Protein AF-0000000086631074 (afdb_homodimer)

Solvent-accessible surface area (backbone atoms only — not comparable to full-atom values): 55047 Å² total; per-residue (Å²): 136,85,81,77,78,79,78,79,78,77,76,78,71,74,76,71,78,75,70,70,50,70,64,73,36,84,49,45,43,71,56,55,70,69,46,54,40,64,79,36,70,58,42,78,89,74,51,78,78,59,31,36,23,36,20,43,29,59,36,88,54,88,80,44,28,37,46,86,50,52,28,40,36,34,25,39,78,87,50,42,56,38,25,70,32,75,39,72,50,21,36,46,42,31,52,45,41,72,44,47,50,77,87,37,69,24,40,31,28,28,26,8,37,71,41,71,71,63,71,44,42,41,14,42,32,38,29,22,37,44,40,63,43,82,72,43,74,45,80,67,52,80,65,52,51,38,35,58,58,29,73,41,68,46,94,28,50,29,33,37,35,28,36,60,40,48,38,46,36,79,32,48,90,68,73,38,54,93,70,16,29,22,31,35,31,31,26,36,34,36,27,34,58,89,81,48,47,69,76,42,74,48,54,38,68,83,76,48,69,68,82,41,23,66,56,56,78,63,71,43,92,54,68,49,24,64,7,40,18,56,77,31,19,24,41,33,38,46,61,38,21,66,34,73,53,98,86,52,30,32,34,35,17,25,24,30,24,17,30,36,36,34,30,36,60,83,82,59,47,75,72,46,31,45,49,29,68,73,51,76,39,62,39,50,60,53,79,90,56,62,68,29,38,36,20,31,38,38,80,75,51,60,43,96,86,59,42,36,37,35,36,36,25,17,28,16,14,22,42,89,58,101,51,62,84,39,88,35,17,33,38,38,32,34,40,36,32,66,82,80,32,34,37,44,64,78,42,70,39,73,38,74,96,53,39,54,16,44,45,61,18,21,52,39,80,42,95,86,51,30,36,35,34,14,41,4,51,56,10,34,40,36,34,25,40,74,88,54,48,80,41,26,32,32,31,46,26,47,72,85,75,15,33,54,16,18,23,53,33,40,45,74,40,68,79,71,26,57,41,70,61,46,35,35,63,41,32,22,50,25,77,94,67,52,7,35,33,36,32,36,30,46,74,31,47,65,53,63,42,32,35,39,34,29,39,27,42,82,89,46,92,58,76,38,84,72,47,77,42,70,60,41,81,48,62,29,78,49,79,39,58,90,42,59,80,82,52,67,42,30,35,34,39,31,34,18,30,88,83,68,45,78,75,50,58,35,67,78,36,54,69,37,88,45,62,69,71,69,59,66,79,71,65,65,74,73,73,56,71,77,81,104,137,86,81,78,79,78,77,78,77,78,75,78,72,74,76,71,78,74,69,69,49,70,64,73,36,85,50,45,44,70,58,53,69,71,47,54,41,63,79,36,69,58,41,78,89,72,50,78,78,59,31,38,24,35,20,43,29,60,36,88,53,87,82,46,28,38,45,86,49,52,29,39,38,33,26,39,78,86,50,42,57,39,28,71,32,76,38,71,48,21,35,45,41,31,55,45,42,73,44,49,50,78,88,38,69,24,42,30,29,28,24,8,37,72,41,73,70,63,72,44,43,41,14,42,33,38,30,21,38,43,42,63,43,82,72,42,75,45,78,68,51,79,66,52,52,37,36,57,56,28,74,41,68,47,94,28,50,29,32,38,36,28,36,59,38,47,39,46,38,79,32,47,92,68,72,39,54,91,70,17,30,21,31,35,31,32,25,35,34,36,27,33,55,89,81,49,47,69,77,41,76,48,53,38,68,82,75,49,67,69,84,40,21,66,56,55,77,64,72,43,94,55,68,49,24,65,7,42,19,57,77,30,20,26,42,34,38,46,61,39,24,66,32,74,53,97,86,52,30,33,36,36,16,24,24,30,23,15,29,35,36,34,29,38,60,82,82,59,46,76,74,44,32,45,50,30,67,72,52,74,38,61,38,51,60,52,79,91,55,64,69,30,36,34,23,31,38,39,81,74,49,60,42,95,86,59,43,35,36,35,35,34,25,15,27,16,13,23,41,91,54,101,50,61,84,39,90,34,16,32,38,38,32,33,40,37,33,66,84,77,31,33,37,43,63,79,42,72,38,71,37,74,95,52,38,53,16,43,44,60,19,21,52,40,81,42,95,86,51,28,36,36,34,14,41,4,51,55,10,34,40,35,34,25,42,75,88,55,47,80,40,26,32,30,30,44,26,48,70,85,77,14,33,53,17,17,24,52,34,38,44,73,41,69,80,73,25,58,39,71,61,46,35,34,62,40,32,23,51,23,77,93,67,52,6,35,34,35,32,36,31,43,75,31,48,65,52,62,41,31,35,39,34,28,40,28,42,82,90,47,92,59,77,37,85,71,48,76,44,70,62,40,80,50,62,30,78,49,79,40,60,89,42,59,82,83,54,66,42,31,34,34,39,33,34,18,29,87,83,69,44,77,75,50,58,35,64,77,36,51,68,36,89,46,62,68,71,69,59,67,79,70,65,65,75,75,73,60,72,75,81,105

Sequence (1064 aa):
MKRSGLSVLLAAGGFASTVTASWQYRTRPELNIPTLNITVPADHDLVEKGYIFVAPYEGFGEGHKGPVQPGAYIYRDDGELVWSGLGYHAGWVANFVPDVWNGKPYLRAFQGTLDGHHGRMYGFHTLLGSDYQVAKVVGVGSHKVVSAHEFRLIDGKSALVETPIPRTISLKPWGGQDDQSWIVSAGFQEVDIETGEVLFEWQSLDHVDPKYSAFPLDFGEGLPGTGRNETDAWNYFHINSVDKDDEGNYLLSARNIAAIFKINGTSGDIIWQLGGFHGGSSFEILEEDHFAFQHHARFHGRSASGNLEIISFFDNGAHSAPIKTYPYSRARIFELDHNKGTAKAIKTFDAPDRLSARTQGSVQMLPNGNVFVNWGEAGAVTEYSADGKVLFHGYLDSAPQSFLVQSYRGFRANWTGTPSEEPAIIALEGEGGSGVDVFVSWNGDTETDTWRFYGRLPTQSQDRLIAEVKREGFETYAHFADLSDNQDIVFTAESVDSNNNVLRRTRAVAVSGDLNYRPSSNSWPVFSPVELMKRSGLSVLLAAGGFASTVTASWQYRTRPELNIPTLNITVPADHDLVEKGYIFVAPYEGFGEGHKGPVQPGAYIYRDDGELVWSGLGYHAGWVANFVPDVWNGKPYLRAFQGTLDGHHGRMYGFHTLLGSDYQVAKVVGVGSHKVVSAHEFRLIDGKSALVETPIPRTISLKPWGGQDDQSWIVSAGFQEVDIETGEVLFEWQSLDHVDPKYSAFPLDFGEGLPGTGRNETDAWNYFHINSVDKDDEGNYLLSARNIAAIFKINGTSGDIIWQLGGFHGGSSFEILEEDHFAFQHHARFHGRSASGNLEIISFFDNGAHSAPIKTYPYSRARIFELDHNKGTAKAIKTFDAPDRLSARTQGSVQMLPNGNVFVNWGEAGAVTEYSADGKVLFHGYLDSAPQSFLVQSYRGFRANWTGTPSEEPAIIALEGEGGSGVDVFVSWNGDTETDTWRFYGRLPTQSQDRLIAEVKREGFETYAHFADLSDNQDIVFTAESVDSNNNVLRRTRAVAVSGDLNYRPSSNSWPVFSPVEL

Nearest PDB structures (foldseek):
  6gvl-assembly1_A  TM=3.957E-01  e=4.290E-03  Homo sapiens
  6rw6-assembly1_B  TM=1.757E-01  e=9.382E-05  Photorhabdus luminescens
  7z3q-assembly2_B  TM=3.523E-01  e=1.774E-01  Homo sapiens
  7z3q-assembly3_F  TM=3.570E-01  e=2.398E-01  Homo sapiens
  8dha-assembly1_B  TM=3.484E-01  e=2.789E-01  Mus musculus

Radius of gyration: 30.64 Å; Cα contacts (8 Å, |Δi|>4): 3007; chains: 2; bounding box: 75×84×97 Å

Foldseek 3Di:
DPPPPPPPPPPPPPPPPPPDQPPVAPLCSVDDFFFWFWQFQFDVVFDDDFWKWFFKDWADDPPFFDDPDTGIFIGHSVGFGQFDCVVLAEAGKAPWDWDAAPRAIWTKIWGFDAPPLARFTAGWMFTAHLQSHTPATADAPDPFGWGRLDWDDDPNWKTKTKGKFWDFADCVVQPADPLQGIAIFIKIFIATRPPRHTPAIETCVVADDLNQFQQGACSDRTPPFNRRDRSRHGHRFDWRYWDADPVQWIWIDTQRQFWIFIADRPPRYTPAIPAGPNDRHQADEDLVFRAHSKGAKYWDDADPVRQKTKIKIKGLQAADPPDGNDQAIKTFIKIAGNVVRHMGTPDIAADPVRHHDNAAKYWDQDPVQWIWIFRFQSAKIFIAHNNHHTSIIIGIRDPDNGDRIGGRYMDGDHGAHQHPDAKGKAWAQDPPQQAIKMKIFDRNHDFFQKKWKWKDAPPDDDTDTDDIGGDDGRMDMDGDRPHGLPGQIWMKMFGAGPVRDTRHIHDIDTHDHDDPDDPPPPPVPSPDPVVD/DPPPPPPPPPPPPPPPPPPDQPPVAPLCSVDDFWFWFWPFQFDPVFDDDFWKWFFKDWADDPPFFDDPDTGIFIGHSVRFGQFDCVVLAEAGKAPWDWDAAPRAIWTKIWGFDAPPLARFTAGWMFTAHLQSHTPATADAPDPFGWGRLDWDDDPNWKTKTKGWFWDFADCVVQPADPLQGIAIFIKIFIATRPPRDTPAIETCVVADDLNQFQQGACSDRTPPFNRRDRSRHGHRFDWRDWDADPVQWIWIDTQRQFWIFIADRPPRYTPAIPAGPNDRHQADEDLVFRAHSKGAKYWDDADPVRQKTKIKIKGLQAAPPPDGNDQAIKTFIKIAGNVRRHMGTPDIAADPVRHHDNAAKYWDQDPVQWIWIFRFQSAKIFIAHNNHHTSIIIGIRDPDNGDRIGGRYMDGDHGAHQHPDAKGKAWAQDPPQQFIKMKIFDRNHDFFQKKWKWKDFPVDDDTDTDDIGGDDGRMDMDGDRPHGLPGQIWMKMFGAGPVGDTRHIHDIDTHDHDDDDPPDPPPVPSPDVPVD

InterPro domains:
  IPR039535 Arylsulfotransferase-like [PF14269] (109-393)
  IPR053143 Arylsulfate Sulfotransferase [PTHR35340] (19-482)

pLDDT: mean 88.3, std 17.14, range [21.34, 98.88]

Organism: NCBI:txid1208366

Secondary structure (DSSP, 8-state):
-------------------------SS-TT--PPPEEEEE---TTTSPSSEEEE--B--SSTT-B--SS-S-EEE-TTS-EEEE-BTTB-SEEEEEEEEEETTEEEEEEEEEEEETTTTEEEEEEEEE-TTSSEEEEE--STTPPPEEEEEEEETTTEEEEE--EEEE---GGGT--TT--EEEE-EEEEEETTT--EEEEEEGGGTS-GGG-SS-TT--SSTT--SSSSTT-B-SS-EEEEEE-TTS-EEEEEGGGTEEEEE-TTT--EEEEEE-TTS--SSEE-GGG---S-EEEEEEEE-TTS-EEEEEEEE--B-SSS-BSSSS-EEEEEEEETTTTEEEEEEEEEPGGG---SS--EEEE-TTS-EEEE-GGG-EEEEE-TTS-EEEEEEES-TTT-BS-B-S-EEEE------SSPPEEEEEEPGGG--EEEEEE-TT-----EEEEEEE-TT-SS-EEEEEEE--SSEEEEEETT--GGG--EEEEEEE-TT--EEEEPPPEEEE-S--------------GGG-/-------------------------SS-TT--PPPEEEEE---TTTSPSSEEEE--B--SSTT-B--SS-S-EEE-TTS-EEEE-BTTB-SEEEEEEEEEETTEEEEEEEEEEEETTTTEEEEEEEEE-TTSSEEEEE--STTPPPEEEEEEEETTTEEEEE--EEEE---GGGT--TT--EEEE-EEEEEETTT--EEEEEEGGGTS-GGG-SS-TT--SSTT--SSSSTT-B-SS-EEEEEE-TTS-EEEEEGGGTEEEEE-TTT--EEEEEE-TTS--SSEE-GGG---S-EEEEEEEE-TTS-EEEEEEEE--B-SSS-BSSSS-EEEEEEEETTTTEEEEEEEEEPGGG---SS--EEEE-TTS-EEEE-GGG-EEEEE-TTS-EEEEEEES-TTT-BS-B-S-EEEE------SSPPEEEEEEPGGG--EEEEEE-TT-----EEEEEEE-TT-SS-EEEEEEE--SSEEEEEETT--GGG--EEEEEEE-TT--EEEEPPPEEEE-S--------------GGG-

Structure (mmCIF, N/CA/C/O backbone):
data_AF-0000000086631074-model_v1
#
loop_
_entity.id
_entity.type
_entity.pdbx_description
1 polymer Arylsulfotransferase
#
loop_
_atom_site.group_PDB
_atom_site.id
_atom_site.type_symbol
_atom_site.label_atom_id
_atom_site.label_alt_id
_atom_site.label_comp_id
_atom_site.label_asym_id
_atom_site.label_entity_id
_atom_site.label_seq_id
_atom_site.pdbx_PDB_ins_code
_atom_site.Cartn_x
_atom_site.Cartn_y
_atom_site.Cartn_z
_atom_site.occupancy
_atom_site.B_iso_or_equiv
_atom_site.auth_seq_id
_atom_site.auth_comp_id
_atom_site.auth_asym_id
_atom_site.auth_atom_id
_atom_site.pdbx_PDB_model_num
ATOM 1 N N . MET A 1 1 ? 14.977 -17.25 65.938 1 24.02 1 MET A N 1
ATOM 2 C CA . MET A 1 1 ? 15.68 -16.391 65 1 24.02 1 MET A CA 1
ATOM 3 C C . MET A 1 1 ? 15.07 -16.516 63.594 1 24.02 1 MET A C 1
ATOM 5 O O . MET A 1 1 ? 15.078 -17.594 63 1 24.02 1 MET A O 1
ATOM 9 N N . LYS A 1 2 ? 14 -15.648 63.375 1 25.12 2 LYS A N 1
ATOM 10 C CA . LYS A 1 2 ? 13.055 -15.531 62.25 1 25.12 2 LYS A CA 1
ATOM 11 C C . LYS A 1 2 ? 13.766 -15.164 60.969 1 25.12 2 LYS A C 1
ATOM 13 O O . LYS A 1 2 ? 14.406 -14.117 60.875 1 25.12 2 LYS A O 1
ATOM 18 N N . ARG A 1 3 ? 14.258 -16.141 60.125 1 29.97 3 ARG A N 1
ATOM 19 C CA . ARG A 1 3 ? 14.945 -16.031 58.844 1 29.97 3 ARG A CA 1
ATOM 20 C C . ARG A 1 3 ? 14.078 -15.305 57.812 1 29.97 3 ARG A C 1
ATOM 22 O O . ARG A 1 3 ? 13.023 -15.805 57.406 1 29.97 3 ARG A O 1
ATOM 29 N N . SER A 1 4 ? 14.016 -13.938 57.875 1 27.77 4 SER A N 1
ATOM 30 C CA . SER A 1 4 ? 13.273 -13.094 56.969 1 27.77 4 SER A CA 1
ATOM 31 C C . SER A 1 4 ? 13.773 -13.258 55.531 1 27.77 4 SER A C 1
ATOM 33 O O . SER A 1 4 ? 14.961 -13.062 55.25 1 27.77 4 SER A O 1
ATOM 35 N N . GLY A 1 5 ? 13.297 -14.25 54.781 1 28.36 5 GLY A N 1
ATOM 36 C CA . GLY A 1 5 ? 13.586 -14.5 53.406 1 28.36 5 GLY A CA 1
ATOM 37 C C . GLY A 1 5 ? 13.305 -13.305 52.5 1 28.36 5 GLY A C 1
ATOM 38 O O . GLY A 1 5 ? 12.172 -12.812 52.469 1 28.36 5 GLY A O 1
ATOM 39 N N . LEU A 1 6 ? 14.289 -12.352 52.281 1 29.56 6 LEU A N 1
ATOM 40 C CA . LEU A 1 6 ? 14.25 -11.188 51.406 1 29.56 6 LEU A CA 1
ATOM 41 C C . LEU A 1 6 ? 14.023 -11.609 49.969 1 29.56 6 LEU A C 1
ATOM 43 O O . LEU A 1 6 ? 14.852 -12.32 49.375 1 29.56 6 LEU A O 1
ATOM 47 N N . SER A 1 7 ? 12.797 -11.828 49.531 1 29.72 7 SER A N 1
ATOM 48 C CA . SER A 1 7 ? 12.477 -12.016 48.125 1 29.72 7 SER A CA 1
ATOM 49 C C . SER A 1 7 ? 12.961 -10.836 47.281 1 29.72 7 SER A C 1
ATOM 51 O O . SER A 1 7 ? 12.57 -9.695 47.531 1 29.72 7 SER A O 1
ATOM 53 N N . VAL A 1 8 ? 14.172 -10.883 46.688 1 31.47 8 VAL A N 1
ATOM 54 C CA . VAL A 1 8 ? 14.68 -9.938 45.719 1 31.47 8 VAL A CA 1
ATOM 55 C C . VAL A 1 8 ? 13.758 -9.898 44.5 1 31.47 8 VAL A C 1
ATOM 57 O O . VAL A 1 8 ? 13.562 -10.906 43.812 1 31.47 8 VAL A O 1
ATOM 60 N N . LEU A 1 9 ? 12.766 -9.055 44.531 1 28.91 9 LEU A N 1
ATOM 61 C CA . LEU A 1 9 ? 12.016 -8.703 43.312 1 28.91 9 LEU A CA 1
ATOM 62 C C . LEU A 1 9 ? 12.953 -8.234 42.219 1 28.91 9 LEU A C 1
ATOM 64 O O . LEU A 1 9 ? 13.68 -7.254 42.375 1 28.91 9 LEU A O 1
ATOM 68 N N . LEU A 1 10 ? 13.43 -9.125 41.406 1 30.11 10 LEU A N 1
ATOM 69 C CA . LEU A 1 10 ? 14.125 -8.758 40.188 1 30.11 10 LEU A CA 1
ATOM 70 C C . LEU A 1 10 ? 13.266 -7.828 39.344 1 30.11 10 LEU A C 1
ATOM 72 O O . LEU A 1 10 ? 12.18 -8.211 38.875 1 30.11 10 LEU A O 1
ATOM 76 N N . ALA A 1 11 ? 13.43 -6.52 39.438 1 30.09 11 ALA A N 1
ATOM 77 C CA . ALA A 1 11 ? 12.922 -5.492 38.531 1 30.09 11 ALA A CA 1
ATOM 78 C C . ALA A 1 11 ? 13.32 -5.781 37.094 1 30.09 11 ALA A C 1
ATOM 80 O O . ALA A 1 11 ? 14.516 -5.836 36.75 1 30.09 11 ALA A O 1
ATOM 81 N N . ALA A 1 12 ? 12.578 -6.504 36.344 1 30.95 12 ALA A N 1
ATOM 82 C CA . ALA A 1 12 ? 12.719 -6.559 34.875 1 30.95 12 ALA A CA 1
ATOM 83 C C . ALA A 1 12 ? 12.789 -5.152 34.281 1 30.95 12 ALA A C 1
ATOM 85 O O . ALA A 1 12 ? 11.773 -4.457 34.188 1 30.95 12 ALA A O 1
ATOM 86 N N . GLY A 1 13 ? 13.852 -4.523 34.406 1 29.33 13 GLY A N 1
ATOM 87 C CA . GLY A 1 13 ? 14.055 -3.324 33.594 1 29.33 13 GLY A CA 1
ATOM 88 C C . GLY A 1 13 ? 13.836 -3.555 32.125 1 29.33 13 GLY A C 1
ATOM 89 O O . GLY A 1 13 ? 14.523 -4.367 31.5 1 29.33 13 GLY A O 1
ATOM 90 N N . GLY A 1 14 ? 12.664 -3.488 31.703 1 31.86 14 GLY A N 1
ATOM 91 C CA . GLY A 1 14 ? 12.484 -3.406 30.266 1 31.86 14 GLY A CA 1
ATOM 92 C C . GLY A 1 14 ? 13.453 -2.447 29.594 1 31.86 14 GLY A C 1
ATOM 93 O O . GLY A 1 14 ? 13.523 -1.274 29.969 1 31.86 14 GLY A O 1
ATOM 94 N N . PHE A 1 15 ? 14.547 -2.889 29.109 1 31.78 15 PHE A N 1
ATOM 95 C CA . PHE A 1 15 ? 15.406 -2.062 28.281 1 31.78 15 PHE A CA 1
ATOM 96 C C . PHE A 1 15 ? 14.609 -1.37 27.188 1 31.78 15 PHE A C 1
ATOM 98 O O . PHE A 1 15 ? 14.062 -2.027 26.297 1 31.78 15 PHE A O 1
ATOM 105 N N . ALA A 1 16 ? 14.047 -0.287 27.484 1 36.06 16 ALA A N 1
ATOM 106 C CA . ALA A 1 16 ? 13.625 0.617 26.422 1 36.06 16 ALA A CA 1
ATOM 107 C C . ALA A 1 16 ? 14.695 0.732 25.344 1 36.06 16 ALA A C 1
ATOM 109 O O . ALA A 1 16 ? 15.805 1.191 25.609 1 36.06 16 ALA A O 1
ATOM 110 N N . SER A 1 17 ? 14.766 -0.083 24.422 1 41.72 17 SER A N 1
ATOM 111 C CA . SER A 1 17 ? 15.664 0.104 23.281 1 41.72 17 SER A CA 1
ATOM 112 C C . SER A 1 17 ? 15.703 1.563 22.844 1 41.72 17 SER A C 1
ATOM 114 O O . SER A 1 17 ? 14.695 2.1 22.375 1 41.72 17 SER A O 1
ATOM 116 N N . THR A 1 18 ? 16.562 2.275 23.406 1 46.84 18 THR A N 1
ATOM 117 C CA . THR A 1 18 ? 16.797 3.666 23.031 1 46.84 18 THR A CA 1
ATOM 118 C C . THR A 1 18 ? 17.141 3.781 21.547 1 46.84 18 THR A C 1
ATOM 120 O O . THR A 1 18 ? 18.203 3.332 21.109 1 46.84 18 THR A O 1
ATOM 123 N N . VAL A 1 19 ? 16.188 3.793 20.719 1 52.19 19 VAL A N 1
ATOM 124 C CA . VAL A 1 19 ? 16.5 4.117 19.328 1 52.19 19 VAL A CA 1
ATOM 125 C C . VAL A 1 19 ? 17.125 5.504 19.25 1 52.19 19 VAL A C 1
ATOM 127 O O . VAL A 1 19 ? 16.516 6.492 19.672 1 52.19 19 VAL A O 1
ATOM 130 N N . THR A 1 20 ? 18.484 5.547 19.047 1 59.31 20 THR A N 1
ATOM 131 C CA . THR A 1 20 ? 19.25 6.781 18.828 1 59.31 20 THR A CA 1
ATOM 132 C C . THR A 1 20 ? 18.953 7.348 17.453 1 59.31 20 THR A C 1
ATOM 134 O O . THR A 1 20 ? 18.625 6.605 16.516 1 59.31 20 THR A O 1
ATOM 137 N N . ALA A 1 21 ? 18.906 8.641 17.359 1 67.56 21 ALA A N 1
ATOM 138 C CA . ALA A 1 21 ? 18.719 9.328 16.094 1 67.56 21 ALA A CA 1
ATOM 139 C C . ALA A 1 21 ? 19.797 8.914 15.086 1 67.56 21 ALA A C 1
ATOM 141 O O . ALA A 1 21 ? 20.969 8.766 15.453 1 67.56 21 ALA A O 1
ATOM 142 N N . SER A 1 22 ? 19.391 8.648 13.828 1 66.12 22 SER A N 1
ATOM 143 C CA . SER A 1 22 ? 20.344 8.211 12.828 1 66.12 22 SER A CA 1
ATOM 144 C C . SER A 1 22 ? 21.172 9.383 12.305 1 66.12 22 SER A C 1
ATOM 146 O O . SER A 1 22 ? 22.359 9.227 12.008 1 66.12 22 SER A O 1
ATOM 148 N N . TRP A 1 23 ? 20.625 10.562 12.328 1 69.75 23 TRP A N 1
ATOM 149 C CA . TRP A 1 23 ? 21.281 11.758 11.797 1 69.75 23 TRP A CA 1
ATOM 150 C C . TRP A 1 23 ? 21.922 11.469 10.445 1 69.75 23 TRP A C 1
ATOM 152 O O . TRP A 1 23 ? 22.984 12.016 10.133 1 69.75 23 TRP A O 1
ATOM 162 N N . GLN A 1 24 ? 21.188 10.555 9.734 1 77.69 24 GLN A N 1
ATOM 163 C CA . GLN A 1 24 ? 21.812 10.07 8.508 1 77.69 24 GLN A CA 1
ATOM 164 C C . GLN A 1 24 ? 21.969 11.203 7.488 1 77.69 24 GLN A C 1
ATOM 166 O O . GLN A 1 24 ? 23.031 11.336 6.871 1 77.69 24 GLN A O 1
ATOM 171 N N . TYR A 1 25 ? 20.891 11.977 7.359 1 90 25 TYR A N 1
ATOM 172 C CA . TYR A 1 25 ? 20.922 13.031 6.348 1 90 25 TYR A CA 1
ATOM 173 C C . TYR A 1 25 ? 20.344 14.328 6.895 1 90 25 TYR A C 1
ATOM 175 O O . TYR A 1 25 ? 19.281 14.328 7.535 1 90 25 TYR A O 1
ATOM 183 N N . ARG A 1 26 ? 21 15.438 6.633 1 92 26 ARG A N 1
ATOM 184 C CA . ARG A 1 26 ? 20.531 16.75 7.078 1 92 26 ARG A CA 1
ATOM 185 C C . ARG A 1 26 ? 19.453 17.281 6.16 1 92 26 ARG A C 1
ATOM 187 O O . ARG A 1 26 ? 18.531 17.984 6.609 1 92 26 ARG A O 1
ATOM 194 N N . THR A 1 27 ? 19.594 16.953 4.867 1 93.44 27 THR A N 1
ATOM 195 C CA . THR A 1 27 ? 18.625 17.438 3.885 1 93.44 27 THR A CA 1
ATOM 196 C C . THR A 1 27 ? 17.312 16.672 3.994 1 93.44 27 THR A C 1
ATOM 198 O O . THR A 1 27 ? 16.266 17.172 3.574 1 93.44 27 THR A O 1
ATOM 201 N N . ARG A 1 28 ? 17.406 15.469 4.5 1 92.19 28 ARG A N 1
ATOM 202 C CA . ARG A 1 28 ? 16.25 14.586 4.613 1 92.19 28 ARG A CA 1
ATOM 203 C C . ARG A 1 28 ? 16.125 14.016 6.02 1 92.19 28 ARG A C 1
ATOM 205 O O . ARG A 1 28 ? 16.297 12.812 6.223 1 92.19 28 ARG A O 1
ATOM 212 N N . PRO A 1 29 ? 15.742 14.812 6.914 1 89.19 29 PRO A N 1
ATOM 213 C CA . PRO A 1 29 ? 15.758 14.375 8.312 1 89.19 29 PRO A CA 1
ATOM 214 C C . PRO A 1 29 ? 14.68 13.328 8.609 1 89.19 29 PRO A C 1
ATOM 216 O O . PRO A 1 29 ? 14.711 12.695 9.672 1 89.19 29 PRO A O 1
ATOM 219 N N . GLU A 1 30 ? 13.773 13.102 7.715 1 86.5 30 GLU A N 1
ATOM 220 C CA . GLU A 1 30 ? 12.703 12.125 7.91 1 86.5 30 GLU A CA 1
ATOM 221 C C . GLU A 1 30 ? 13.188 10.711 7.594 1 86.5 30 GLU A C 1
ATOM 223 O O . GLU A 1 30 ? 12.516 9.734 7.926 1 86.5 30 GLU A O 1
ATOM 228 N N . LEU A 1 31 ? 14.352 10.602 7.016 1 88.94 31 LEU A N 1
ATOM 229 C CA . LEU A 1 31 ? 14.805 9.289 6.555 1 88.94 31 LEU A CA 1
ATOM 230 C C . LEU A 1 31 ? 15.547 8.547 7.664 1 88.94 31 LEU A C 1
ATOM 232 O O . LEU A 1 31 ? 16.406 9.133 8.336 1 88.94 31 LEU A O 1
ATOM 236 N N . ASN A 1 32 ? 15.18 7.398 7.918 1 87.94 32 ASN A N 1
ATOM 237 C CA . ASN A 1 32 ? 15.859 6.371 8.695 1 87.94 32 ASN A CA 1
ATOM 238 C C . ASN A 1 32 ? 15.93 5.047 7.941 1 87.94 32 ASN A C 1
ATOM 240 O O . ASN A 1 32 ? 15.164 4.121 8.227 1 87.94 32 ASN A O 1
ATOM 244 N N . ILE A 1 33 ? 16.812 4.973 7.016 1 89.69 33 ILE A N 1
ATOM 245 C CA . ILE A 1 33 ? 16.797 3.891 6.039 1 89.69 33 ILE A CA 1
ATOM 246 C C . ILE A 1 33 ? 17.578 2.695 6.582 1 89.69 33 ILE A C 1
ATOM 248 O O . ILE A 1 33 ? 18.453 2.855 7.438 1 89.69 33 ILE A O 1
ATOM 252 N N . PRO A 1 34 ? 17.328 1.497 6.047 1 91.25 34 PRO A N 1
ATOM 253 C CA . PRO A 1 34 ? 18.156 0.349 6.395 1 91.25 34 PRO A CA 1
ATOM 254 C C . PRO A 1 34 ? 19.609 0.529 5.957 1 91.25 34 PRO A C 1
ATOM 256 O O . PRO A 1 34 ? 19.875 1.068 4.879 1 91.25 34 PRO A O 1
ATOM 259 N N . THR A 1 35 ? 20.469 0.102 6.836 1 90.69 35 THR A N 1
ATOM 260 C CA . THR A 1 35 ? 21.891 0.131 6.516 1 90.69 35 THR A CA 1
ATOM 261 C C . THR A 1 35 ? 22.391 -1.264 6.148 1 90.69 35 THR A C 1
ATOM 263 O O . THR A 1 35 ? 22.125 -2.23 6.867 1 90.69 35 THR A O 1
ATOM 266 N N . LEU A 1 36 ? 23.109 -1.345 5.051 1 91.62 36 LEU A N 1
ATOM 267 C CA . LEU A 1 36 ? 23.719 -2.621 4.688 1 91.62 36 LEU A CA 1
ATOM 268 C C . LEU A 1 36 ? 24.922 -2.926 5.582 1 91.62 36 LEU A C 1
ATOM 270 O O . LEU A 1 36 ? 25.859 -2.127 5.672 1 91.62 36 LEU A O 1
ATOM 274 N N . ASN A 1 37 ? 24.844 -4.02 6.258 1 93.12 37 ASN A N 1
ATOM 275 C CA . ASN A 1 37 ? 26.016 -4.512 6.996 1 93.12 37 ASN A CA 1
ATOM 276 C C . ASN A 1 37 ? 26.922 -5.359 6.109 1 93.12 37 ASN A C 1
ATOM 278 O O . ASN A 1 37 ? 26.781 -6.582 6.059 1 93.12 37 ASN A O 1
ATOM 282 N N . ILE A 1 38 ? 27.875 -4.715 5.555 1 94.88 38 ILE A N 1
ATOM 283 C CA . ILE A 1 38 ? 28.75 -5.352 4.57 1 94.88 38 ILE A CA 1
ATOM 284 C C . ILE A 1 38 ? 29.891 -6.078 5.281 1 94.88 38 ILE A C 1
ATOM 286 O O . ILE A 1 38 ? 30.719 -5.449 5.949 1 94.88 38 ILE A O 1
ATOM 290 N N . THR A 1 39 ? 29.969 -7.359 5.109 1 95.06 39 THR A N 1
ATOM 291 C CA . THR A 1 39 ? 31 -8.156 5.758 1 95.06 39 THR A CA 1
ATOM 292 C C . THR A 1 39 ? 32.062 -8.57 4.758 1 95.06 39 THR A C 1
ATOM 294 O O . THR A 1 39 ? 33.188 -8.906 5.145 1 95.06 39 THR A O 1
ATOM 297 N N . VAL A 1 40 ? 31.75 -8.617 3.502 1 97.25 40 VAL A N 1
ATOM 298 C CA . VAL A 1 40 ? 32.719 -8.766 2.416 1 97.25 40 VAL A CA 1
ATOM 299 C C . VAL A 1 40 ? 32.562 -7.609 1.435 1 97.25 40 VAL A C 1
ATOM 301 O O . VAL A 1 40 ? 31.688 -7.617 0.575 1 97.25 40 VAL A O 1
ATOM 304 N N . PRO A 1 41 ? 33.438 -6.652 1.526 1 96.94 41 PRO A N 1
ATOM 305 C CA . PRO A 1 41 ? 33.312 -5.496 0.633 1 96.94 41 PRO A CA 1
ATOM 306 C C . PRO A 1 41 ? 33.531 -5.863 -0.835 1 96.94 41 PRO A C 1
ATOM 308 O O . PRO A 1 41 ? 34.312 -6.766 -1.149 1 96.94 41 PRO A O 1
ATOM 311 N N . ALA A 1 42 ? 32.875 -5.137 -1.637 1 97 42 ALA A N 1
ATOM 312 C CA . ALA A 1 42 ? 32.906 -5.422 -3.07 1 97 42 ALA A CA 1
ATOM 313 C C . ALA A 1 42 ? 34.281 -5.18 -3.652 1 97 42 ALA A C 1
ATOM 315 O O . ALA A 1 42 ? 34.906 -4.164 -3.365 1 97 42 ALA A O 1
ATOM 316 N N . ASP A 1 43 ? 34.719 -6.133 -4.426 1 91.44 43 ASP A N 1
ATOM 317 C CA . ASP A 1 43 ? 35.875 -5.91 -5.312 1 91.44 43 ASP A CA 1
ATOM 318 C C . ASP A 1 43 ? 35.406 -5.328 -6.648 1 91.44 43 ASP A C 1
ATOM 320 O O . ASP A 1 43 ? 35 -6.062 -7.547 1 91.44 43 ASP A O 1
ATOM 324 N N . HIS A 1 44 ? 35.625 -4.145 -6.84 1 91.06 44 HIS A N 1
ATOM 325 C CA . HIS A 1 44 ? 34.969 -3.424 -7.938 1 91.06 44 HIS A CA 1
ATOM 326 C C . HIS A 1 44 ? 35.531 -3.895 -9.289 1 91.06 44 HIS A C 1
ATOM 328 O O . HIS A 1 44 ? 34.906 -3.65 -10.328 1 91.06 44 HIS A O 1
ATOM 334 N N . ASP A 1 45 ? 36.562 -4.551 -9.281 1 94 45 ASP A N 1
ATOM 335 C CA . ASP A 1 45 ? 37.125 -5.09 -10.523 1 94 45 ASP A CA 1
ATOM 336 C C . ASP A 1 45 ? 36.469 -6.418 -10.883 1 94 45 ASP A C 1
ATOM 338 O O . ASP A 1 45 ? 36.562 -6.879 -12.023 1 94 45 ASP A O 1
ATOM 342 N N . LEU A 1 46 ? 35.812 -6.969 -9.891 1 96.94 46 LEU A N 1
ATOM 343 C CA . LEU A 1 46 ? 35.281 -8.32 -10.109 1 96.94 46 LEU A CA 1
ATOM 344 C C . LEU A 1 46 ? 33.781 -8.344 -10.055 1 96.94 46 LEU A C 1
ATOM 346 O O . LEU A 1 46 ? 33.125 -9.188 -10.703 1 96.94 46 LEU A O 1
ATOM 350 N N . VAL A 1 47 ? 33.188 -7.484 -9.297 1 97.81 47 VAL A N 1
ATOM 351 C CA . VAL A 1 47 ? 31.734 -7.473 -9.211 1 97.81 47 VAL A CA 1
ATOM 352 C C . VAL A 1 47 ? 31.141 -6.82 -10.461 1 97.81 47 VAL A C 1
ATOM 354 O O . VAL A 1 47 ? 31.828 -6.078 -11.164 1 97.81 47 VAL A O 1
ATOM 357 N N . GLU A 1 48 ? 29.938 -7.184 -10.75 1 97.69 48 GLU A N 1
ATOM 358 C CA . GLU A 1 48 ? 29.219 -6.578 -11.867 1 97.69 48 GLU A CA 1
ATOM 359 C C . GLU A 1 48 ? 28.922 -5.109 -11.602 1 97.69 48 GLU A C 1
ATOM 361 O O . GLU A 1 48 ? 28.75 -4.703 -10.453 1 97.69 48 GLU A O 1
ATOM 366 N N . LYS A 1 49 ? 28.828 -4.312 -12.68 1 96.25 49 LYS A N 1
ATOM 367 C CA . LYS A 1 49 ? 28.469 -2.904 -12.555 1 96.25 49 LYS A CA 1
ATOM 368 C C . LYS A 1 49 ? 26.984 -2.746 -12.195 1 96.25 49 LYS A C 1
ATOM 370 O O . LYS A 1 49 ? 26.188 -3.646 -12.445 1 96.25 49 LYS A O 1
ATOM 375 N N . GLY A 1 50 ? 26.719 -1.556 -11.555 1 97.5 50 GLY A N 1
ATOM 376 C CA . GLY A 1 50 ? 25.344 -1.215 -11.258 1 97.5 50 GLY A CA 1
ATOM 377 C C . GLY A 1 50 ? 25.047 -1.119 -9.773 1 97.5 50 GLY A C 1
ATOM 378 O O . GLY A 1 50 ? 25.938 -0.812 -8.977 1 97.5 50 GLY A O 1
ATOM 379 N N . TYR A 1 51 ? 23.734 -1.259 -9.492 1 98.62 51 TYR A N 1
ATOM 380 C CA . TYR A 1 51 ? 23.234 -1.006 -8.148 1 98.62 51 TYR A CA 1
ATOM 381 C C . TYR A 1 51 ? 22.562 -2.246 -7.574 1 98.62 51 TYR A C 1
ATOM 383 O O . TYR A 1 51 ? 22.344 -3.229 -8.289 1 98.62 51 TYR A O 1
ATOM 391 N N . ILE A 1 52 ? 22.328 -2.209 -6.27 1 98.75 52 ILE A N 1
ATOM 392 C CA . ILE A 1 52 ? 21.625 -3.266 -5.559 1 98.75 52 ILE A CA 1
ATOM 393 C C . ILE A 1 52 ? 20.172 -2.846 -5.32 1 98.75 52 ILE A C 1
ATOM 395 O O . ILE A 1 52 ? 19.922 -1.753 -4.812 1 98.75 52 ILE A O 1
ATOM 399 N N . PHE A 1 53 ? 19.25 -3.68 -5.73 1 98.88 53 PHE A N 1
ATOM 400 C CA . PHE A 1 53 ? 17.828 -3.455 -5.57 1 98.88 53 PHE A CA 1
ATOM 401 C C . PHE A 1 53 ? 17.234 -4.418 -4.547 1 98.88 53 PHE A C 1
ATOM 403 O O . PHE A 1 53 ? 17.25 -5.633 -4.75 1 98.88 53 PHE A O 1
ATOM 410 N N . VAL A 1 54 ? 16.734 -3.883 -3.389 1 98.56 54 VAL A N 1
ATOM 411 C CA . VAL A 1 54 ? 16.156 -4.695 -2.328 1 98.56 54 VAL A CA 1
ATOM 412 C C . VAL A 1 54 ? 14.914 -3.998 -1.763 1 98.56 54 VAL A C 1
ATOM 414 O O . VAL A 1 54 ? 14.727 -2.795 -1.958 1 98.56 54 VAL A O 1
ATOM 417 N N . ALA A 1 55 ? 14.102 -4.734 -1.134 1 97.94 55 ALA A N 1
ATOM 418 C CA . ALA A 1 55 ? 12.922 -4.23 -0.434 1 97.94 55 ALA A CA 1
ATOM 419 C C . ALA A 1 55 ? 12.844 -4.785 0.984 1 97.94 55 ALA A C 1
ATOM 421 O O . ALA A 1 55 ? 11.969 -5.598 1.291 1 97.94 55 ALA A O 1
ATOM 422 N N . PRO A 1 56 ? 13.703 -4.301 1.873 1 96.75 56 PRO A N 1
ATOM 423 C CA . PRO A 1 56 ? 13.758 -4.824 3.24 1 96.75 56 PRO A CA 1
ATOM 424 C C . PRO A 1 56 ? 12.461 -4.594 4.016 1 96.75 56 PRO A C 1
ATOM 426 O O . PRO A 1 56 ? 11.828 -3.547 3.859 1 96.75 56 PRO A O 1
ATOM 429 N N . TYR A 1 57 ? 12.07 -5.551 4.82 1 93.56 57 TYR A N 1
ATOM 430 C CA . TYR A 1 57 ? 10.906 -5.453 5.703 1 93.56 57 TYR A CA 1
ATOM 431 C C . TYR A 1 57 ? 11.086 -6.332 6.934 1 93.56 57 TYR A C 1
ATOM 433 O O . TYR A 1 57 ? 12.125 -6.973 7.102 1 93.56 57 TYR A O 1
ATOM 441 N N . GLU A 1 58 ? 10.172 -6.344 7.867 1 90.81 58 GLU A N 1
ATOM 442 C CA . GLU A 1 58 ? 10.289 -6.965 9.18 1 90.81 58 GLU A CA 1
ATOM 443 C C . GLU A 1 58 ? 10.242 -8.484 9.086 1 90.81 58 GLU A C 1
ATOM 445 O O . GLU A 1 58 ? 9.555 -9.031 8.219 1 90.81 58 GLU A O 1
ATOM 450 N N . GLY A 1 59 ? 10.852 -9.102 10.023 1 88.81 59 GLY A N 1
ATOM 451 C CA . GLY A 1 59 ? 10.883 -10.555 10.078 1 88.81 59 GLY A CA 1
ATOM 452 C C . GLY A 1 59 ? 9.617 -11.156 10.664 1 88.81 59 GLY A C 1
ATOM 453 O O . GLY A 1 59 ? 8.781 -10.438 11.211 1 88.81 59 GLY A O 1
ATOM 454 N N . PHE A 1 60 ? 9.477 -12.453 10.539 1 80.62 60 PHE A N 1
ATOM 455 C CA . PHE A 1 60 ? 8.297 -13.164 11.008 1 80.62 60 PHE A CA 1
ATOM 456 C C . PHE A 1 60 ? 8.516 -13.703 12.414 1 80.62 60 PHE A C 1
ATOM 458 O O . PHE A 1 60 ? 7.555 -14.031 13.117 1 80.62 60 PHE A O 1
ATOM 465 N N . GLY A 1 61 ? 9.688 -13.82 12.82 1 78.56 61 GLY A N 1
ATOM 466 C CA . GLY A 1 61 ? 9.992 -14.492 14.078 1 78.56 61 GLY A CA 1
ATOM 467 C C . GLY A 1 61 ? 9.828 -13.594 15.289 1 78.56 61 GLY A C 1
ATOM 468 O O . GLY A 1 61 ? 9.789 -12.367 15.164 1 78.56 61 GLY A O 1
ATOM 469 N N . GLU A 1 62 ? 9.68 -14.289 16.359 1 82.38 62 GLU A N 1
ATOM 470 C CA . GLU A 1 62 ? 9.609 -13.547 17.625 1 82.38 62 GLU A CA 1
ATOM 471 C C . GLU A 1 62 ? 10.867 -12.719 17.844 1 82.38 62 GLU A C 1
ATOM 473 O O . GLU A 1 62 ? 11.977 -13.148 17.5 1 82.38 62 GLU A O 1
ATOM 478 N N . GLY A 1 63 ? 10.719 -11.609 18.312 1 83.38 63 GLY A N 1
ATOM 479 C CA . GLY A 1 63 ? 11.836 -10.742 18.641 1 83.38 63 GLY A CA 1
ATOM 480 C C . GLY A 1 63 ? 12.305 -9.898 17.469 1 83.38 63 GLY A C 1
ATOM 481 O O . GLY A 1 63 ? 13.281 -9.156 17.594 1 83.38 63 GLY A O 1
ATOM 482 N N . HIS A 1 64 ? 11.641 -10.133 16.344 1 87.88 64 HIS A N 1
ATOM 483 C CA . HIS A 1 64 ? 12.031 -9.289 15.219 1 87.88 64 HIS A CA 1
ATOM 484 C C . HIS A 1 64 ? 11.945 -7.812 15.578 1 87.88 64 HIS A C 1
ATOM 486 O O . HIS A 1 64 ? 11.141 -7.422 16.422 1 87.88 64 HIS A O 1
ATOM 492 N N . LYS A 1 65 ? 12.906 -7.07 14.953 1 86.88 65 LYS A N 1
ATOM 493 C CA . LYS A 1 65 ? 12.977 -5.625 15.133 1 86.88 65 LYS A CA 1
ATOM 494 C C . LYS A 1 65 ? 13.352 -4.922 13.836 1 86.88 65 LYS A C 1
ATOM 496 O O . LYS A 1 65 ? 14.297 -5.328 13.156 1 86.88 65 LYS A O 1
ATOM 501 N N . GLY A 1 66 ? 12.586 -3.793 13.578 1 85.88 66 GLY A N 1
ATOM 502 C CA . GLY A 1 66 ? 12.883 -3.014 12.391 1 85.88 66 GLY A CA 1
ATOM 503 C C . GLY A 1 66 ? 12.555 -3.744 11.102 1 85.88 66 GLY A C 1
ATOM 504 O O . GLY A 1 66 ? 11.953 -4.816 11.125 1 85.88 66 GLY A O 1
ATOM 505 N N . PRO A 1 67 ? 13.102 -3.229 9.992 1 88.94 67 PRO A N 1
ATOM 506 C CA . PRO A 1 67 ? 13.688 -1.893 9.859 1 88.94 67 PRO A CA 1
ATOM 507 C C . PRO A 1 67 ? 12.703 -0.779 10.203 1 88.94 67 PRO A C 1
ATOM 509 O O . PRO A 1 67 ? 11.484 -0.989 10.156 1 88.94 67 PRO A O 1
ATOM 512 N N . VAL A 1 68 ? 13.141 0.315 10.484 1 85.5 68 VAL A N 1
ATOM 513 C CA . VAL A 1 68 ? 12.312 1.453 10.875 1 85.5 68 VAL A CA 1
ATOM 514 C C . VAL A 1 68 ? 11.461 1.899 9.68 1 85.5 68 VAL A C 1
ATOM 516 O O . VAL A 1 68 ? 10.297 2.266 9.844 1 85.5 68 VAL A O 1
ATOM 519 N N . GLN A 1 69 ? 12.047 1.859 8.531 1 89 69 GLN A N 1
ATOM 520 C CA . GLN A 1 69 ? 11.359 2.244 7.301 1 89 69 GLN A CA 1
ATOM 521 C C . GLN A 1 69 ? 11.461 1.146 6.246 1 89 69 GLN A C 1
ATOM 523 O O . GLN A 1 69 ? 12.336 1.195 5.379 1 89 69 GLN A O 1
ATOM 528 N N . PRO A 1 70 ? 10.562 0.148 6.344 1 92.69 70 PRO A N 1
ATOM 529 C CA . PRO A 1 70 ? 10.547 -0.867 5.289 1 92.69 70 PRO A CA 1
ATOM 530 C C . PRO A 1 70 ? 10.164 -0.293 3.926 1 92.69 70 PRO A C 1
ATOM 532 O O . PRO A 1 70 ? 9.5 0.744 3.852 1 92.69 70 PRO A O 1
ATOM 535 N N . GLY A 1 71 ? 10.617 -0.922 2.855 1 94.94 71 GLY A N 1
ATOM 536 C CA . GLY A 1 71 ? 10.273 -0.47 1.517 1 94.94 71 GLY A CA 1
ATOM 537 C C . GLY A 1 71 ? 11.344 -0.79 0.49 1 94.94 71 GLY A C 1
ATOM 538 O O . GLY A 1 71 ? 12.266 -1.556 0.767 1 94.94 71 GLY A O 1
ATOM 539 N N . ALA A 1 72 ? 11.172 -0.216 -0.691 1 98 72 ALA A N 1
ATOM 540 C CA . ALA A 1 72 ? 12.109 -0.434 -1.788 1 98 72 ALA A CA 1
ATOM 541 C C . ALA A 1 72 ? 13.281 0.539 -1.708 1 98 72 ALA A C 1
ATOM 543 O O . ALA A 1 72 ? 13.094 1.731 -1.46 1 98 72 ALA A O 1
ATOM 544 N N . TYR A 1 73 ? 14.484 -0.001 -1.957 1 98.38 73 TYR A N 1
ATOM 545 C CA . TYR A 1 73 ? 15.688 0.82 -1.91 1 98.38 73 TYR A CA 1
ATOM 546 C C . TYR A 1 73 ? 16.656 0.427 -3.018 1 98.38 73 TYR A C 1
ATOM 548 O O . TYR A 1 73 ? 16.703 -0.737 -3.42 1 98.38 73 TYR A O 1
ATOM 556 N N . ILE A 1 74 ? 17.375 1.387 -3.482 1 98.81 74 ILE A N 1
ATOM 557 C CA . ILE A 1 74 ? 18.531 1.187 -4.352 1 98.81 74 ILE A CA 1
ATOM 558 C C . ILE A 1 74 ? 19.797 1.606 -3.627 1 98.81 74 ILE A C 1
ATOM 560 O O . ILE A 1 74 ? 19.875 2.713 -3.09 1 98.81 74 ILE A O 1
ATOM 564 N N . TYR A 1 75 ? 20.781 0.698 -3.605 1 98.06 75 TYR A N 1
ATOM 565 C CA . TYR A 1 75 ? 22.062 0.973 -2.957 1 98.06 75 TYR A CA 1
ATOM 566 C C . TYR A 1 75 ? 23.219 0.778 -3.93 1 98.06 75 TYR A C 1
ATOM 568 O O . TYR A 1 75 ? 23.125 -0.025 -4.859 1 98.06 75 TYR A O 1
ATOM 576 N N . ARG A 1 76 ? 24.25 1.516 -3.65 1 97.44 76 ARG A N 1
ATOM 577 C CA . ARG A 1 76 ? 25.547 1.088 -4.156 1 97.44 76 ARG A CA 1
ATOM 578 C C . ARG A 1 76 ? 26.109 -0.068 -3.33 1 97.44 76 ARG A C 1
ATOM 580 O O . ARG A 1 76 ? 25.672 -0.297 -2.201 1 97.44 76 ARG A O 1
ATOM 587 N N . ASP A 1 77 ? 27.062 -0.747 -3.908 1 96.31 77 ASP A N 1
ATOM 588 C CA . ASP A 1 77 ? 27.609 -1.914 -3.215 1 96.31 77 ASP A CA 1
ATOM 589 C C . ASP A 1 77 ? 28.578 -1.499 -2.105 1 96.31 77 ASP A C 1
ATOM 591 O O . ASP A 1 77 ? 29.156 -2.352 -1.436 1 96.31 77 ASP A O 1
ATOM 595 N N . ASP A 1 78 ? 28.797 -0.204 -1.862 1 94.75 78 ASP A N 1
ATOM 596 C CA . ASP A 1 78 ? 29.516 0.252 -0.681 1 94.75 78 ASP A CA 1
ATOM 597 C C . ASP A 1 78 ? 28.562 0.664 0.431 1 94.75 78 ASP A C 1
ATOM 599 O O . ASP A 1 78 ? 28.984 1.171 1.471 1 94.75 78 ASP A O 1
ATOM 603 N N . GLY A 1 79 ? 27.297 0.51 0.152 1 93.25 79 GLY A N 1
ATOM 604 C CA . GLY A 1 79 ? 26.312 0.749 1.184 1 93.25 79 GLY A CA 1
ATOM 605 C C . GLY A 1 79 ? 25.656 2.113 1.078 1 93.25 79 GLY A C 1
ATOM 606 O O . GLY A 1 79 ? 24.703 2.412 1.809 1 93.25 79 GLY A O 1
ATOM 607 N N . GLU A 1 80 ? 26.062 2.932 0.147 1 94.75 80 GLU A N 1
ATOM 608 C CA . GLU A 1 80 ? 25.484 4.266 -0.026 1 94.75 80 GLU A CA 1
ATOM 609 C C . GLU A 1 80 ? 24.109 4.199 -0.657 1 94.75 80 GLU A C 1
ATOM 611 O O . GLU A 1 80 ? 23.875 3.439 -1.602 1 94.75 80 GLU A O 1
ATOM 616 N N . LEU A 1 81 ? 23.219 5.027 -0.092 1 96.75 81 LEU A N 1
ATOM 617 C CA . LEU A 1 81 ? 21.875 5.117 -0.638 1 96.75 81 LEU A CA 1
ATOM 618 C C . LEU A 1 81 ? 21.875 5.805 -1.998 1 96.75 81 LEU A C 1
ATOM 620 O O . LEU A 1 81 ? 22.578 6.805 -2.189 1 96.75 81 LEU A O 1
ATOM 624 N N . VAL A 1 82 ? 21.109 5.246 -2.869 1 98.25 82 VAL A N 1
ATOM 625 C CA . VAL A 1 82 ? 20.844 5.918 -4.137 1 98.25 82 VAL A CA 1
ATOM 626 C C . VAL A 1 82 ? 19.391 6.414 -4.156 1 98.25 82 VAL A C 1
ATOM 628 O O . VAL A 1 82 ? 19.125 7.547 -4.566 1 98.25 82 VAL A O 1
ATOM 631 N N . TRP A 1 83 ? 18.469 5.594 -3.705 1 98.31 83 TRP A N 1
ATOM 632 C CA . TRP A 1 83 ? 17.062 5.945 -3.76 1 98.31 83 TRP A CA 1
ATOM 633 C C . TRP A 1 83 ? 16.281 5.27 -2.633 1 98.31 83 TRP A C 1
ATOM 635 O O . TRP A 1 83 ? 16.453 4.074 -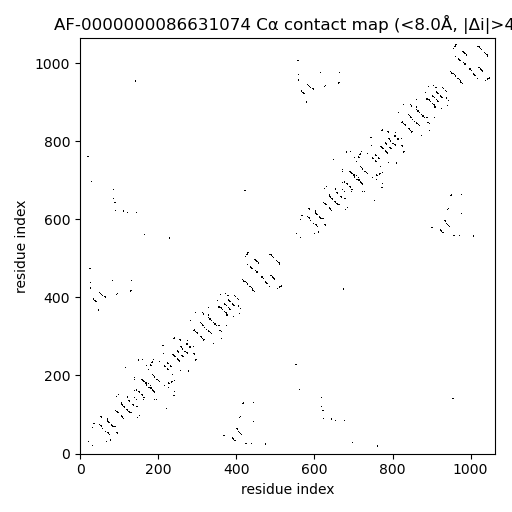2.389 1 98.31 83 TRP A O 1
ATOM 645 N N . SER A 1 84 ? 15.523 6.055 -1.948 1 96.69 84 SER A N 1
ATOM 646 C CA . SER A 1 84 ? 14.508 5.547 -1.034 1 96.69 84 SER A CA 1
ATOM 647 C C . SER A 1 84 ? 13.125 5.559 -1.682 1 96.69 84 SER A C 1
ATOM 649 O O . SER A 1 84 ? 12.68 6.598 -2.172 1 96.69 84 SER A O 1
ATOM 651 N N . GLY A 1 85 ? 12.477 4.426 -1.605 1 95.62 85 GLY A N 1
ATOM 652 C CA . GLY A 1 85 ? 11.133 4.332 -2.154 1 95.62 85 GLY A CA 1
ATOM 653 C C . GLY A 1 85 ? 10.062 4.812 -1.192 1 95.62 85 GLY A C 1
ATOM 654 O O . GLY A 1 85 ? 8.867 4.691 -1.475 1 95.62 85 GLY A O 1
ATOM 655 N N . LEU A 1 86 ? 10.477 5.371 -0.085 1 91.94 86 LEU A N 1
ATOM 656 C CA . LEU A 1 86 ? 9.516 5.887 0.881 1 91.94 86 LEU A CA 1
ATOM 657 C C . LEU A 1 86 ? 8.602 6.93 0.238 1 91.94 86 LEU A C 1
ATOM 659 O O . LEU A 1 86 ? 9.086 7.914 -0.328 1 91.94 86 LEU A O 1
ATOM 663 N N . GLY A 1 87 ? 7.34 6.641 0.261 1 90.12 87 GLY A N 1
ATOM 664 C CA . GLY A 1 87 ? 6.375 7.562 -0.314 1 90.12 87 GLY A CA 1
ATOM 665 C C . GLY A 1 87 ? 6.082 7.285 -1.776 1 90.12 87 GLY A C 1
ATOM 666 O O . GLY A 1 87 ? 5.164 7.875 -2.354 1 90.12 87 GLY A O 1
ATOM 667 N N . TYR A 1 88 ? 6.836 6.398 -2.414 1 93.69 88 TYR A N 1
ATOM 668 C CA . TYR A 1 88 ? 6.66 6.098 -3.83 1 93.69 88 TYR A CA 1
ATOM 669 C C . TYR A 1 88 ? 5.906 4.789 -4.02 1 93.69 88 TYR A C 1
ATOM 671 O O . TYR A 1 88 ? 5.289 4.562 -5.066 1 93.69 88 TYR A O 1
ATOM 679 N N . HIS A 1 89 ? 6 3.939 -3.072 1 94.88 89 HIS A N 1
ATOM 680 C CA . HIS A 1 89 ? 5.199 2.723 -2.986 1 94.88 89 HIS A CA 1
ATOM 681 C C . HIS A 1 89 ? 4.34 2.715 -1.726 1 94.88 89 HIS A C 1
ATOM 683 O O . HIS A 1 89 ? 4.641 3.422 -0.761 1 94.88 89 HIS A O 1
ATOM 689 N N . ALA A 1 90 ? 3.322 1.919 -1.854 1 93.94 90 ALA A N 1
ATOM 690 C CA . ALA A 1 90 ? 2.396 1.824 -0.727 1 93.94 90 ALA A CA 1
ATOM 691 C C . ALA A 1 90 ? 2.434 0.432 -0.103 1 93.94 90 ALA A C 1
ATOM 693 O O . ALA A 1 90 ? 2.275 -0.572 -0.8 1 93.94 90 ALA A O 1
ATOM 694 N N . GLY A 1 91 ? 2.668 0.457 1.207 1 92.75 91 GLY A N 1
ATOM 695 C CA . GLY A 1 91 ? 2.605 -0.803 1.93 1 92.75 91 GLY A CA 1
ATOM 696 C C . GLY A 1 91 ? 3.85 -1.653 1.755 1 92.75 91 GLY A C 1
ATOM 697 O O . GLY A 1 91 ? 4.969 -1.137 1.775 1 92.75 91 GLY A O 1
ATOM 698 N N . TRP A 1 92 ? 3.609 -2.951 1.681 1 93.81 92 TRP A N 1
ATOM 699 C CA . TRP A 1 92 ? 4.664 -3.947 1.535 1 93.81 92 TRP A CA 1
ATOM 700 C C . TRP A 1 92 ? 5.09 -4.082 0.077 1 93.81 92 TRP A C 1
ATOM 702 O O . TRP A 1 92 ? 4.242 -4.129 -0.82 1 93.81 92 TRP A O 1
ATOM 712 N N . VAL A 1 93 ? 6.441 -4.121 -0.134 1 96.75 93 VAL A N 1
ATOM 713 C CA . VAL A 1 93 ? 6.965 -4.102 -1.497 1 96.75 93 VAL A CA 1
ATOM 714 C C . VAL A 1 93 ? 7.762 -5.375 -1.765 1 96.75 93 VAL A C 1
ATOM 716 O O . VAL A 1 93 ? 8.508 -5.84 -0.9 1 96.75 93 VAL A O 1
ATOM 719 N N . ALA A 1 94 ? 7.594 -5.938 -2.99 1 96.56 94 ALA A N 1
ATOM 720 C CA . ALA A 1 94 ? 8.344 -7.109 -3.428 1 96.56 94 ALA A CA 1
ATOM 721 C C . ALA A 1 94 ? 8.672 -7.027 -4.918 1 96.56 94 ALA A C 1
ATOM 723 O O . ALA A 1 94 ? 8.086 -6.219 -5.645 1 96.56 94 ALA A O 1
ATOM 724 N N . ASN A 1 95 ? 9.656 -7.801 -5.359 1 97.31 95 ASN A N 1
ATOM 725 C CA . ASN A 1 95 ? 10.039 -7.934 -6.758 1 97.31 95 ASN A CA 1
ATOM 726 C C . ASN A 1 95 ? 10.477 -6.598 -7.352 1 97.31 95 ASN A C 1
ATOM 728 O O . ASN A 1 95 ? 10.031 -6.219 -8.438 1 97.31 95 ASN A O 1
ATOM 732 N N . PHE A 1 96 ? 11.305 -5.984 -6.605 1 98.56 96 PHE A N 1
ATOM 733 C CA . PHE A 1 96 ? 11.758 -4.648 -6.98 1 98.56 96 PHE A CA 1
ATOM 734 C C . PHE A 1 96 ? 13.055 -4.723 -7.781 1 98.56 96 PHE A C 1
ATOM 736 O O . PHE A 1 96 ? 14.102 -5.098 -7.25 1 98.56 96 PHE A O 1
ATOM 743 N N . VAL A 1 97 ? 12.961 -4.301 -9.031 1 98.44 97 VAL A N 1
ATOM 744 C CA . VAL A 1 97 ? 14.117 -4.316 -9.914 1 98.44 97 VAL A CA 1
ATOM 745 C C . VAL A 1 97 ? 13.766 -3.66 -11.25 1 98.44 97 VAL A C 1
ATOM 747 O O . VAL A 1 97 ? 12.586 -3.576 -11.609 1 98.44 97 VAL A O 1
ATOM 750 N N . PRO A 1 98 ? 14.789 -3.146 -11.984 1 98.38 98 PRO A N 1
ATOM 751 C CA . PRO A 1 98 ? 14.492 -2.645 -13.336 1 98.38 98 PRO A CA 1
ATOM 752 C C . PRO A 1 98 ? 14.086 -3.754 -14.305 1 98.38 98 PRO A C 1
ATOM 754 O O . PRO A 1 98 ? 14.586 -4.879 -14.195 1 98.38 98 PRO A O 1
ATOM 757 N N . ASP A 1 99 ? 13.219 -3.432 -15.156 1 98.06 99 ASP A N 1
ATOM 758 C CA . ASP A 1 99 ? 12.781 -4.27 -16.266 1 98.06 99 ASP A CA 1
ATOM 759 C C . ASP A 1 99 ? 12.391 -3.418 -17.469 1 98.06 99 ASP A C 1
ATOM 761 O O . ASP A 1 99 ? 12.445 -2.188 -17.422 1 98.06 99 ASP A O 1
ATOM 765 N N . VAL A 1 100 ? 12.156 -4.043 -18.594 1 98.12 100 VAL A N 1
ATOM 766 C CA . VAL A 1 100 ? 11.953 -3.285 -19.828 1 98.12 100 VAL A CA 1
ATOM 767 C C . VAL A 1 100 ? 10.508 -3.41 -20.297 1 98.12 100 VAL A C 1
ATOM 769 O O . VAL A 1 100 ? 9.977 -4.52 -20.406 1 98.12 100 VAL A O 1
ATOM 772 N N . TRP A 1 101 ? 9.828 -2.307 -20.484 1 98.12 101 TRP A N 1
ATOM 773 C CA . TRP A 1 101 ? 8.5 -2.201 -21.078 1 98.12 101 TRP A CA 1
ATOM 774 C C . TRP A 1 101 ? 8.484 -1.188 -22.203 1 98.12 101 TRP A C 1
ATOM 776 O O . TRP A 1 101 ? 8.953 -0.056 -22.047 1 98.12 101 TRP A O 1
ATOM 786 N N . ASN A 1 102 ? 8.078 -1.608 -23.438 1 97.44 102 ASN A N 1
ATOM 787 C CA . ASN A 1 102 ? 8.039 -0.777 -24.641 1 97.44 102 ASN A CA 1
ATOM 788 C C . ASN A 1 102 ? 9.406 -0.183 -24.953 1 97.44 102 ASN A C 1
ATOM 790 O O . ASN A 1 102 ? 9.523 1.011 -25.234 1 97.44 102 ASN A O 1
ATOM 794 N N . GLY A 1 103 ? 10.43 -0.947 -24.734 1 97.44 103 GLY A N 1
ATOM 795 C CA . GLY A 1 103 ? 11.781 -0.6 -25.156 1 97.44 103 GLY A CA 1
ATOM 796 C C . GLY A 1 103 ? 12.5 0.302 -24.156 1 97.44 103 GLY A C 1
ATOM 797 O O . GLY A 1 103 ? 13.641 0.698 -24.391 1 97.44 103 GLY A O 1
ATOM 798 N N . LYS A 1 104 ? 11.875 0.617 -23.047 1 97.56 104 LYS A N 1
ATOM 799 C CA . LYS A 1 104 ? 12.484 1.502 -22.062 1 97.56 104 LYS A CA 1
ATOM 800 C C . LYS A 1 104 ? 12.523 0.844 -20.688 1 97.56 104 LYS A C 1
ATOM 802 O O . LYS A 1 104 ? 11.656 0.044 -20.344 1 97.56 104 LYS A O 1
ATOM 807 N N . PRO A 1 105 ? 13.508 1.213 -19.891 1 98.06 105 PRO A N 1
ATOM 808 C CA . PRO A 1 105 ? 13.594 0.644 -18.547 1 98.06 105 PRO A CA 1
ATOM 809 C C . PRO A 1 105 ? 12.602 1.276 -17.578 1 98.06 105 PRO A C 1
ATOM 811 O O . PRO A 1 105 ? 12.375 2.488 -17.609 1 98.06 105 PRO A O 1
ATOM 814 N N . TYR A 1 106 ? 12 0.483 -16.781 1 98.62 106 TYR A N 1
ATOM 815 C CA . TYR A 1 106 ? 11.148 0.88 -15.664 1 98.62 106 TYR A CA 1
ATOM 816 C C . TYR A 1 106 ? 11.484 0.092 -14.406 1 98.62 106 TYR A C 1
ATOM 818 O O . TYR A 1 106 ? 12.016 -1.018 -14.484 1 98.62 106 TYR A O 1
ATOM 826 N N . LEU A 1 107 ? 11.25 0.684 -13.25 1 98.75 107 LEU A N 1
ATOM 827 C CA . LEU A 1 107 ? 11.32 -0.07 -12 1 98.75 107 LEU A CA 1
ATOM 828 C C . LEU A 1 107 ? 10.016 -0.806 -11.734 1 98.75 107 LEU A C 1
ATOM 830 O O . LEU A 1 107 ? 8.961 -0.182 -11.633 1 98.75 107 LEU A O 1
ATOM 834 N N . ARG A 1 108 ? 10.039 -2.084 -11.703 1 98.38 108 ARG A N 1
ATOM 835 C CA . ARG A 1 108 ? 8.828 -2.842 -11.406 1 98.38 108 ARG A CA 1
ATOM 836 C C . ARG A 1 108 ? 8.805 -3.289 -9.945 1 98.38 108 ARG A C 1
ATOM 838 O O . ARG A 1 108 ? 9.844 -3.627 -9.383 1 98.38 108 ARG A O 1
ATOM 845 N N . ALA A 1 109 ? 7.605 -3.301 -9.367 1 98.25 109 ALA A N 1
ATOM 846 C CA . ALA A 1 109 ? 7.426 -3.816 -8.008 1 98.25 109 ALA A CA 1
ATOM 847 C C . ALA A 1 109 ? 5.965 -4.188 -7.754 1 98.25 109 ALA A C 1
ATOM 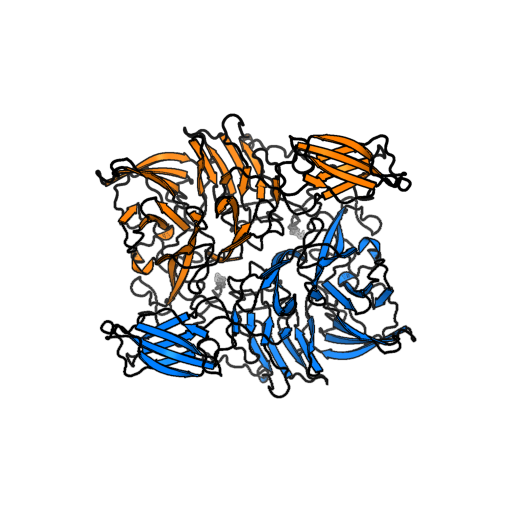849 O O . ALA A 1 109 ? 5.062 -3.684 -8.43 1 98.25 109 ALA A O 1
ATOM 850 N N . PHE A 1 110 ? 5.832 -5.121 -6.883 1 96.81 110 PHE A N 1
ATOM 851 C CA . PHE A 1 110 ? 4.547 -5.293 -6.215 1 96.81 110 PHE A CA 1
ATOM 852 C C . PHE A 1 110 ? 4.434 -4.375 -5.004 1 96.81 110 PHE A C 1
ATOM 854 O O . PHE A 1 110 ? 5.41 -4.176 -4.277 1 96.81 110 PHE A O 1
ATOM 861 N N . GLN A 1 111 ? 3.256 -3.842 -4.719 1 96.25 111 GLN A N 1
ATOM 862 C CA . GLN A 1 111 ? 2.943 -3.113 -3.496 1 96.25 111 GLN A CA 1
ATOM 863 C C . GLN A 1 111 ? 1.58 -3.523 -2.945 1 96.25 111 GLN A C 1
ATOM 865 O O . GLN A 1 111 ? 0.632 -3.725 -3.707 1 96.25 111 GLN A O 1
ATOM 870 N N . GLY A 1 112 ? 1.552 -3.725 -1.62 1 94.19 112 GLY A N 1
ATOM 871 C CA . GLY A 1 112 ? 0.303 -4.145 -1.005 1 94.19 112 GLY A CA 1
ATOM 872 C C . GLY A 1 112 ? 0.458 -4.535 0.454 1 94.19 112 GLY A C 1
ATOM 873 O O . GLY A 1 112 ? 1.169 -3.865 1.207 1 94.19 112 GLY A O 1
ATOM 874 N N . THR A 1 113 ? -0.351 -5.512 0.807 1 90.31 113 THR A N 1
ATOM 875 C CA . THR A 1 113 ? -0.324 -6.055 2.162 1 90.31 113 THR A CA 1
ATOM 876 C C . THR A 1 113 ? 0.087 -7.523 2.15 1 90.31 113 THR A C 1
ATOM 878 O O . THR A 1 113 ? -0.273 -8.266 1.236 1 90.31 113 THR A O 1
ATOM 881 N N . LEU A 1 114 ? 0.825 -7.809 3.207 1 85.62 114 LEU A N 1
ATOM 882 C CA . LEU A 1 114 ? 1.23 -9.195 3.42 1 85.62 114 LEU A CA 1
ATOM 883 C C . LEU A 1 114 ? 0.499 -9.797 4.613 1 85.62 114 LEU A C 1
ATOM 885 O O . LEU A 1 114 ? 0.552 -9.258 5.719 1 85.62 114 LEU A O 1
ATOM 889 N N . ASP A 1 115 ? -0.31 -10.766 4.32 1 74.5 115 ASP A N 1
ATOM 890 C CA . ASP A 1 115 ? -0.755 -11.672 5.375 1 74.5 115 ASP A CA 1
ATOM 891 C C . ASP A 1 115 ? 0.264 -12.789 5.605 1 74.5 115 ASP A C 1
ATOM 893 O O . ASP A 1 115 ? 0.189 -13.844 4.98 1 74.5 115 ASP A O 1
ATOM 897 N N . GLY A 1 116 ? 1.127 -12.445 6.492 1 64 116 GLY A N 1
ATOM 898 C CA . GLY A 1 116 ? 2.271 -13.32 6.691 1 64 116 GLY A CA 1
ATOM 899 C C . GLY A 1 116 ? 1.888 -14.695 7.215 1 64 116 GLY A C 1
ATOM 900 O O . GLY A 1 116 ? 2.521 -15.695 6.867 1 64 116 GLY A O 1
ATOM 901 N N . HIS A 1 117 ? 0.88 -14.727 7.961 1 62.34 117 HIS A N 1
ATOM 902 C CA . HIS A 1 117 ? 0.474 -15.992 8.555 1 62.34 117 HIS A CA 1
ATOM 903 C C . HIS A 1 117 ? -0.035 -16.953 7.5 1 62.34 117 HIS A C 1
ATOM 905 O O . HIS A 1 117 ? 0.216 -18.172 7.582 1 62.34 117 HIS A O 1
ATOM 911 N N . HIS A 1 118 ? -0.64 -16.391 6.488 1 64.06 118 HIS A N 1
ATOM 912 C CA . HIS A 1 118 ? -1.254 -17.281 5.508 1 64.06 118 HIS A CA 1
ATOM 913 C C . HIS A 1 118 ? -0.522 -17.219 4.172 1 64.06 118 HIS A C 1
ATOM 915 O O . HIS A 1 118 ? -0.862 -17.953 3.236 1 64.06 118 HIS A O 1
ATOM 921 N N . GLY A 1 119 ? 0.434 -16.391 4.16 1 64.38 119 GLY A N 1
ATOM 922 C CA . GLY A 1 119 ? 1.205 -16.266 2.932 1 64.38 119 GLY A CA 1
ATOM 923 C C . GLY A 1 119 ? 0.42 -15.641 1.796 1 64.38 119 GLY A C 1
ATOM 924 O O . GLY A 1 119 ? 0.649 -15.961 0.626 1 64.38 119 GLY A O 1
ATOM 925 N N . ARG A 1 120 ? -0.585 -14.828 2.068 1 74.19 120 ARG A N 1
ATOM 926 C CA . ARG A 1 120 ? -1.392 -14.156 1.055 1 74.19 120 ARG A CA 1
ATOM 927 C C . ARG A 1 120 ? -1.029 -12.68 0.958 1 74.19 120 ARG A C 1
ATOM 929 O O . ARG A 1 120 ? -0.527 -12.094 1.92 1 74.19 120 ARG A O 1
ATOM 936 N N . MET A 1 121 ? -1.204 -12.227 -0.2 1 85.88 121 MET A N 1
ATOM 937 C CA . MET A 1 121 ? -0.889 -10.828 -0.468 1 85.88 121 MET A CA 1
ATOM 938 C C . MET A 1 121 ? -2.01 -10.156 -1.256 1 85.88 121 MET A C 1
ATOM 940 O O . MET A 1 121 ? -2.65 -10.797 -2.094 1 85.88 121 MET A O 1
ATOM 944 N N . TYR A 1 122 ? -2.246 -8.953 -0.896 1 87.25 122 TYR A N 1
ATOM 945 C CA . TYR A 1 122 ? -3.24 -8.148 -1.6 1 87.25 122 TYR A CA 1
ATOM 946 C C . TYR A 1 122 ? -2.645 -6.828 -2.061 1 87.25 122 TYR A C 1
ATOM 948 O O . TYR A 1 122 ? -2.014 -6.117 -1.275 1 87.25 122 TYR A O 1
ATOM 956 N N . GLY A 1 123 ? -2.762 -6.539 -3.287 1 92.12 123 GLY A N 1
ATOM 957 C CA . GLY A 1 123 ? -2.209 -5.332 -3.875 1 92.12 123 GLY A CA 1
ATOM 958 C C . GLY A 1 123 ? -2.182 -5.359 -5.391 1 92.12 123 GLY A C 1
ATOM 959 O O . GLY A 1 123 ? -3.092 -5.902 -6.023 1 92.12 123 GLY A O 1
ATOM 960 N N . PHE A 1 124 ? -1.231 -4.68 -5.945 1 93.69 124 PHE A N 1
ATOM 961 C CA . PHE A 1 124 ? -1.07 -4.648 -7.395 1 93.69 124 PHE A CA 1
ATOM 962 C C . PHE A 1 124 ? 0.376 -4.352 -7.773 1 93.69 124 PHE A C 1
ATOM 964 O O . PHE A 1 124 ? 1.197 -4.039 -6.91 1 93.69 124 PHE A O 1
ATOM 971 N N . HIS A 1 125 ? 0.658 -4.492 -9.023 1 96.56 125 HIS A N 1
ATOM 972 C CA . HIS A 1 125 ? 1.997 -4.266 -9.555 1 96.56 125 HIS A CA 1
ATOM 973 C C . HIS A 1 125 ? 2.102 -2.896 -10.219 1 96.56 125 HIS A C 1
ATOM 975 O O . HIS A 1 125 ? 1.128 -2.406 -10.797 1 96.56 125 HIS A O 1
ATOM 981 N N . THR A 1 126 ? 3.326 -2.297 -10.125 1 97 126 THR A N 1
ATOM 982 C CA . THR A 1 126 ? 3.52 -0.987 -10.734 1 97 126 THR A CA 1
ATOM 983 C C . THR A 1 126 ? 4.848 -0.928 -11.484 1 97 126 THR A C 1
ATOM 985 O O . THR A 1 126 ? 5.773 -1.685 -11.172 1 97 126 THR A O 1
ATOM 988 N N . LEU A 1 127 ? 4.867 -0.05 -12.461 1 98.12 127 LEU A N 1
ATOM 989 C CA . LEU A 1 127 ? 6.07 0.366 -13.172 1 98.12 127 LEU A CA 1
ATOM 990 C C . LEU A 1 127 ? 6.355 1.846 -12.938 1 98.12 127 LEU A C 1
ATOM 992 O O . LEU A 1 127 ? 5.52 2.699 -13.242 1 98.12 127 LEU A O 1
ATOM 996 N N . LEU A 1 128 ? 7.531 2.139 -12.375 1 98.25 128 LEU A N 1
ATOM 997 C CA . LEU A 1 128 ? 7.973 3.52 -12.219 1 98.25 128 LEU A CA 1
ATOM 998 C C . LEU A 1 128 ? 8.969 3.898 -13.312 1 98.25 128 LEU A C 1
ATOM 1000 O O . LEU A 1 128 ? 9.852 3.105 -13.656 1 98.25 128 LEU A O 1
ATOM 1004 N N . GLY A 1 129 ? 8.836 5.059 -13.797 1 98.19 129 GLY A N 1
ATOM 1005 C CA . GLY A 1 129 ? 9.781 5.551 -14.781 1 98.19 129 GLY A CA 1
ATOM 1006 C C . GLY A 1 129 ? 11.094 6.02 -14.172 1 98.19 129 GLY A C 1
ATOM 1007 O O . GLY A 1 129 ? 11.281 5.926 -12.953 1 98.19 129 GLY A O 1
ATOM 1008 N N . SER A 1 130 ? 11.93 6.559 -15.102 1 98 130 SER A N 1
ATOM 1009 C CA . SER A 1 130 ? 13.219 7.078 -14.656 1 98 130 SER A CA 1
ATOM 1010 C C . SER A 1 130 ? 13.039 8.297 -13.758 1 98 130 SER A C 1
ATOM 1012 O O . SER A 1 130 ? 13.961 8.688 -13.039 1 98 130 SER A O 1
ATOM 1014 N N . ASP A 1 131 ? 11.922 8.938 -13.859 1 96.38 131 ASP A N 1
ATOM 1015 C CA . ASP A 1 131 ? 11.586 10.07 -13.008 1 96.38 131 ASP A CA 1
ATOM 1016 C C . ASP A 1 131 ? 10.914 9.609 -11.711 1 96.38 131 ASP A C 1
ATOM 1018 O O . ASP A 1 131 ? 10.492 10.438 -10.898 1 96.38 131 ASP A O 1
ATOM 1022 N N . TYR A 1 132 ? 10.688 8.273 -11.531 1 96.31 132 TYR A N 1
ATOM 1023 C CA . TYR A 1 132 ? 10.148 7.582 -10.367 1 96.31 132 TYR A CA 1
ATOM 1024 C C . TYR A 1 132 ? 8.664 7.875 -10.203 1 96.31 132 TYR A C 1
ATOM 1026 O O . TYR A 1 132 ? 8.109 7.742 -9.109 1 96.31 132 TYR A O 1
ATOM 1034 N N . GLN A 1 133 ? 8.055 8.32 -11.266 1 93.62 133 GLN A N 1
ATOM 1035 C CA . GLN A 1 133 ? 6.598 8.445 -11.273 1 93.62 133 GLN A CA 1
ATOM 1036 C C . GLN A 1 133 ? 5.945 7.164 -11.781 1 93.62 133 GLN A C 1
ATOM 1038 O O . GLN A 1 133 ? 6.543 6.422 -12.562 1 93.62 133 GLN A O 1
ATOM 1043 N N . VAL A 1 134 ? 4.75 6.934 -11.375 1 94.69 134 VAL A N 1
ATOM 1044 C CA . VAL A 1 134 ? 4.023 5.754 -11.836 1 94.69 134 VAL A CA 1
ATOM 1045 C C . VAL A 1 134 ? 3.732 5.875 -13.336 1 94.69 134 VAL A C 1
ATOM 1047 O O . VAL A 1 134 ? 3.043 6.805 -13.766 1 94.69 134 VAL A O 1
ATOM 1050 N N . ALA A 1 135 ? 4.246 4.98 -14.039 1 96.19 135 ALA A N 1
ATOM 1051 C CA . ALA A 1 135 ? 4.012 4.957 -15.484 1 96.19 135 ALA A CA 1
ATOM 1052 C C . ALA A 1 135 ? 2.865 4.012 -15.836 1 96.19 135 ALA A C 1
ATOM 1054 O O . ALA A 1 135 ? 2.133 4.25 -16.797 1 96.19 135 ALA A O 1
ATOM 1055 N N . LYS A 1 136 ? 2.756 2.928 -15.055 1 96 136 LYS A N 1
ATOM 1056 C CA . LYS A 1 136 ? 1.731 1.927 -15.336 1 96 136 LYS A CA 1
ATOM 1057 C C . LYS A 1 136 ? 1.404 1.102 -14.102 1 96 136 LYS A C 1
ATOM 1059 O O . LYS A 1 136 ? 2.303 0.724 -13.344 1 96 136 LYS A O 1
ATOM 1064 N N . VAL A 1 137 ? 0.134 0.923 -13.891 1 94.31 137 VAL A N 1
ATOM 1065 C CA . VAL A 1 137 ? -0.349 -0.091 -12.961 1 94.31 137 VAL A CA 1
ATOM 1066 C C . VAL A 1 137 ? -0.746 -1.35 -13.727 1 94.31 137 VAL A C 1
ATOM 1068 O O . VAL A 1 137 ? -1.462 -1.274 -14.727 1 94.31 137 VAL A O 1
ATOM 1071 N N . VAL A 1 138 ? -0.2 -2.484 -13.242 1 92.56 138 VAL A N 1
ATOM 1072 C CA . VAL A 1 138 ? -0.489 -3.742 -13.922 1 92.56 138 VAL A CA 1
ATOM 1073 C C . VAL A 1 138 ? -1.319 -4.645 -13.016 1 92.56 138 VAL A C 1
ATOM 1075 O O . VAL A 1 138 ? -0.853 -5.066 -11.953 1 92.56 138 VAL A O 1
ATOM 1078 N N . GLY A 1 139 ? -2.482 -4.863 -13.391 1 84.5 139 GLY A N 1
ATOM 1079 C CA . GLY A 1 139 ? -3.369 -5.758 -12.664 1 84.5 139 GLY A CA 1
ATOM 1080 C C . GLY A 1 139 ? -3.488 -7.129 -13.297 1 84.5 139 GLY A C 1
ATOM 1081 O O . GLY A 1 139 ? -2.678 -7.496 -14.148 1 84.5 139 GLY A O 1
ATOM 1082 N N . VAL A 1 140 ? -4.387 -7.914 -12.703 1 86.69 140 VAL A N 1
ATOM 1083 C CA . VAL A 1 140 ? -4.688 -9.234 -13.242 1 86.69 140 VAL A CA 1
ATOM 1084 C C . VAL A 1 140 ? -6.051 -9.219 -13.93 1 86.69 140 VAL A C 1
ATOM 1086 O O . VAL A 1 140 ? -6.828 -8.281 -13.75 1 86.69 140 VAL A O 1
ATOM 1089 N N . GLY A 1 141 ? -6.172 -10.266 -14.734 1 84 141 GLY A N 1
ATOM 1090 C CA . GLY A 1 141 ? -7.461 -10.391 -15.391 1 84 141 GLY A CA 1
ATOM 1091 C C . GLY A 1 141 ? -8.445 -11.258 -14.625 1 84 141 GLY A C 1
ATOM 1092 O O . GLY A 1 141 ? -8.078 -11.898 -13.641 1 84 141 GLY A O 1
ATOM 1093 N N . SER A 1 142 ? -9.703 -11.211 -14.977 1 78.94 142 SER A N 1
ATOM 1094 C CA . SER A 1 142 ? -10.781 -12.102 -14.555 1 78.94 142 SER A CA 1
ATOM 1095 C C . SER A 1 142 ? -11.141 -11.883 -13.094 1 78.94 142 SER A C 1
ATOM 1097 O O . SER A 1 142 ? -11.453 -12.836 -12.375 1 78.94 142 SER A O 1
ATOM 1099 N N . HIS A 1 143 ? -11.016 -10.828 -12.586 1 77.81 143 HIS A N 1
ATOM 1100 C CA . HIS A 1 143 ? -11.422 -10.438 -11.234 1 77.81 143 HIS A CA 1
ATOM 1101 C C . HIS A 1 143 ? -10.586 -11.156 -10.18 1 77.81 143 HIS A C 1
ATOM 1103 O O . HIS A 1 143 ? -11.039 -11.359 -9.055 1 77.81 143 HIS A O 1
ATOM 1109 N N . LYS A 1 144 ? -9.492 -11.641 -10.547 1 81.62 144 LYS A N 1
ATOM 1110 C CA . LYS A 1 144 ? -8.633 -12.352 -9.609 1 81.62 144 LYS A CA 1
ATOM 1111 C C . LYS A 1 144 ? -7.816 -11.391 -8.758 1 81.62 144 LYS A C 1
ATOM 1113 O O . LYS A 1 144 ? -7.727 -10.195 -9.078 1 81.62 144 LYS A O 1
ATOM 1118 N N . VAL A 1 145 ? -7.375 -11.984 -7.637 1 83.5 145 VAL A N 1
ATOM 1119 C CA . VAL A 1 145 ? -6.461 -11.234 -6.781 1 83.5 145 VAL A CA 1
ATOM 1120 C C . VAL A 1 145 ? -5.02 -11.633 -7.09 1 83.5 145 VAL A C 1
ATOM 1122 O O . VAL A 1 145 ? -4.73 -12.812 -7.309 1 83.5 145 VAL A O 1
ATOM 1125 N N . VAL A 1 146 ? -4.188 -10.609 -7.062 1 86.38 146 VAL A N 1
ATOM 1126 C CA . VAL A 1 146 ? -2.809 -10.836 -7.48 1 86.38 146 VAL A CA 1
ATOM 1127 C C . VAL A 1 146 ? -1.974 -11.297 -6.289 1 86.38 146 VAL A C 1
ATOM 1129 O O . VAL A 1 146 ? -2.299 -10.984 -5.141 1 86.38 146 VAL A O 1
ATOM 1132 N N . SER A 1 147 ? -0.97 -12.078 -6.625 1 87.25 147 SER A N 1
ATOM 1133 C CA . SER A 1 147 ? 0.081 -12.422 -5.672 1 87.25 147 SER A CA 1
ATOM 1134 C C . SER A 1 147 ? 1.375 -11.68 -5.98 1 87.25 147 SER A C 1
ATOM 1136 O O . SER A 1 147 ? 1.651 -11.352 -7.137 1 87.25 147 SER A O 1
ATOM 1138 N N . ALA A 1 148 ? 2.115 -11.477 -4.945 1 89.88 148 ALA A N 1
ATOM 1139 C CA . ALA A 1 148 ? 3.379 -10.758 -5.07 1 89.88 148 ALA A CA 1
ATOM 1140 C C . ALA A 1 148 ? 4.488 -11.672 -5.574 1 89.88 148 ALA A C 1
ATOM 1142 O O . ALA A 1 148 ? 5.562 -11.211 -5.957 1 89.88 148 ALA A O 1
ATOM 1143 N N . HIS A 1 149 ? 4.258 -12.891 -5.645 1 92 149 HIS A N 1
ATOM 1144 C CA . HIS A 1 149 ? 5.348 -13.859 -5.766 1 92 149 HIS A CA 1
ATOM 1145 C C . HIS A 1 149 ? 6.09 -13.695 -7.086 1 92 149 HIS A C 1
ATOM 1147 O O . HIS A 1 149 ? 7.281 -13.992 -7.176 1 92 149 HIS A O 1
ATOM 1153 N N . GLU A 1 150 ? 5.34 -13.195 -8.055 1 95.25 150 GLU A N 1
ATOM 1154 C CA . GLU A 1 150 ? 6.035 -12.984 -9.328 1 95.25 150 GLU A CA 1
ATOM 1155 C C . GLU A 1 150 ? 5.539 -11.719 -10.023 1 95.25 150 GLU A C 1
ATOM 1157 O O . GLU A 1 150 ? 4.34 -11.422 -10 1 95.25 150 GLU A O 1
ATOM 1162 N N . PHE A 1 151 ? 6.418 -11.086 -10.617 1 97.31 151 PHE A N 1
ATOM 1163 C CA . PHE A 1 151 ? 6.18 -10 -11.562 1 97.31 151 PHE A CA 1
ATOM 1164 C C . PHE A 1 151 ? 7.332 -9.883 -12.555 1 97.31 151 PHE A C 1
ATOM 1166 O O . PHE A 1 151 ? 8.289 -9.141 -12.32 1 97.31 151 PHE A O 1
ATOM 1173 N N . ARG A 1 152 ? 7.168 -10.562 -13.617 1 97.06 152 ARG A N 1
ATOM 1174 C CA . ARG A 1 152 ? 8.211 -10.617 -14.633 1 97.06 152 ARG A CA 1
ATOM 1175 C C . ARG A 1 152 ? 7.684 -10.141 -15.984 1 97.06 152 ARG A C 1
ATOM 1177 O O . ARG A 1 152 ? 6.617 -10.57 -16.422 1 97.06 152 ARG A O 1
ATOM 1184 N N . LEU A 1 153 ? 8.477 -9.266 -16.594 1 98.06 153 LEU A N 1
ATOM 1185 C CA . LEU A 1 153 ? 8.078 -8.781 -17.922 1 98.06 153 LEU A CA 1
ATOM 1186 C C . LEU A 1 153 ? 8.688 -9.633 -19.016 1 98.06 153 LEU A C 1
ATOM 1188 O O . LEU A 1 153 ? 9.852 -10.031 -18.922 1 98.06 153 LEU A O 1
ATOM 1192 N N . ILE A 1 154 ? 7.914 -9.891 -19.984 1 98 154 ILE A N 1
ATOM 1193 C CA . ILE A 1 154 ? 8.344 -10.719 -21.109 1 98 154 ILE A CA 1
ATOM 1194 C C . ILE A 1 154 ? 8.352 -9.891 -22.391 1 98 154 ILE A C 1
ATOM 1196 O O . ILE A 1 154 ? 7.32 -9.328 -22.781 1 98 154 ILE A O 1
ATOM 1200 N N . ASP A 1 155 ? 9.492 -9.75 -23.062 1 96.25 155 ASP A N 1
ATOM 1201 C CA . ASP A 1 155 ? 9.711 -9.125 -24.359 1 96.25 155 ASP A CA 1
ATOM 1202 C C . ASP A 1 155 ? 9.242 -7.676 -24.359 1 96.25 155 ASP A C 1
ATOM 1204 O O . ASP A 1 155 ? 8.844 -7.145 -25.406 1 96.25 155 ASP A O 1
ATOM 1208 N N . GLY A 1 156 ? 9.125 -7.137 -23.219 1 96.94 156 GLY A N 1
ATOM 1209 C CA . GLY A 1 156 ? 8.719 -5.746 -23.094 1 96.94 156 GLY A CA 1
ATOM 1210 C C . GLY A 1 156 ? 7.25 -5.523 -23.422 1 96.94 156 GLY A C 1
ATOM 1211 O O . GLY A 1 156 ? 6.836 -4.398 -23.719 1 96.94 156 GLY A O 1
ATOM 1212 N N . LYS A 1 157 ? 6.418 -6.559 -23.375 1 97.5 157 LYS A N 1
ATOM 1213 C CA . LYS A 1 157 ? 5.035 -6.441 -23.828 1 97.5 157 LYS A CA 1
ATOM 1214 C C . LYS A 1 157 ? 4.07 -7.027 -22.797 1 97.5 157 LYS A C 1
ATOM 1216 O O . LYS A 1 157 ? 2.998 -6.469 -22.562 1 97.5 157 LYS A O 1
ATOM 1221 N N . SER A 1 158 ? 4.402 -8.172 -22.266 1 98.12 158 SER A N 1
ATOM 1222 C CA . SER A 1 158 ? 3.49 -8.836 -21.344 1 98.12 158 SER A CA 1
ATOM 1223 C C . SER A 1 158 ? 4.141 -9.055 -19.984 1 98.12 158 SER A C 1
ATOM 1225 O O . SER A 1 158 ? 5.34 -8.82 -19.812 1 98.12 158 SER A O 1
ATOM 1227 N N . ALA A 1 159 ? 3.295 -9.359 -19.031 1 97.94 159 ALA A N 1
ATOM 1228 C CA . ALA A 1 159 ? 3.766 -9.633 -17.672 1 97.94 159 ALA A CA 1
ATOM 1229 C C . ALA A 1 159 ? 3.281 -10.992 -17.188 1 97.94 159 ALA A C 1
ATOM 1231 O O . ALA A 1 159 ? 2.148 -11.391 -17.453 1 97.94 159 ALA A O 1
ATOM 1232 N N . LEU A 1 160 ? 4.152 -11.727 -16.5 1 98.19 160 LEU A N 1
ATOM 1233 C CA . LEU A 1 160 ? 3.793 -12.938 -15.766 1 98.19 160 LEU A CA 1
ATOM 1234 C C . LEU A 1 160 ? 3.471 -12.617 -14.312 1 98.19 160 LEU A C 1
ATOM 1236 O O . LEU A 1 160 ? 4.316 -12.094 -13.586 1 98.19 160 LEU A O 1
ATOM 1240 N N . VAL A 1 161 ? 2.236 -12.906 -13.953 1 96.38 161 VAL A N 1
ATOM 1241 C CA . VAL A 1 161 ? 1.766 -12.656 -12.594 1 96.38 161 VAL A CA 1
ATOM 1242 C C . VAL A 1 161 ? 1.07 -13.898 -12.047 1 96.38 161 VAL A C 1
ATOM 1244 O O . VAL A 1 161 ? 0.523 -14.695 -12.812 1 96.38 161 VAL A O 1
ATOM 1247 N N . GLU A 1 162 ? 1.159 -14.047 -10.719 1 95.38 162 GLU A N 1
ATOM 1248 C CA . GLU A 1 162 ? 0.538 -15.227 -10.117 1 95.38 162 GLU A CA 1
ATOM 1249 C C . GLU A 1 162 ? -0.821 -14.875 -9.508 1 95.38 162 GLU A C 1
ATOM 1251 O O . GLU A 1 162 ? -1.006 -13.789 -8.969 1 95.38 162 GLU A O 1
ATOM 1256 N N . THR A 1 163 ? -1.737 -15.828 -9.633 1 92.31 163 THR A N 1
ATOM 1257 C CA . THR A 1 163 ? -3.111 -15.641 -9.188 1 92.31 163 THR A CA 1
ATOM 1258 C C . THR A 1 163 ? -3.572 -16.828 -8.344 1 92.31 163 THR A C 1
ATOM 1260 O O . THR A 1 163 ? -4.301 -17.688 -8.828 1 92.31 163 THR A O 1
ATOM 1263 N N . PRO A 1 164 ? -3.258 -16.891 -7.109 1 88.38 164 PRO A N 1
ATOM 1264 C CA . PRO A 1 164 ? -3.812 -17.938 -6.25 1 88.38 164 PRO A CA 1
ATOM 1265 C C . PRO A 1 164 ? -5.297 -17.734 -5.953 1 88.38 164 PRO A C 1
ATOM 1267 O O . PRO A 1 164 ? -5.707 -16.641 -5.574 1 88.38 164 PRO A O 1
ATOM 1270 N N . ILE A 1 165 ? -6.133 -18.797 -6.172 1 86.69 165 ILE A N 1
ATOM 1271 C CA . ILE A 1 165 ? -7.578 -18.688 -5.98 1 86.69 165 ILE A CA 1
ATOM 1272 C C . ILE A 1 165 ? -8.039 -19.75 -4.98 1 86.69 165 ILE A C 1
ATOM 1274 O O . ILE A 1 165 ? -7.742 -20.938 -5.141 1 86.69 165 ILE A O 1
ATOM 1278 N N . PRO A 1 166 ? -8.75 -19.328 -3.982 1 89.88 166 PRO A N 1
ATOM 1279 C CA . PRO A 1 166 ? -9.391 -20.344 -3.145 1 89.88 166 PRO A CA 1
ATOM 1280 C C . PRO A 1 166 ? -10.57 -21.016 -3.834 1 89.88 166 PRO A C 1
ATOM 1282 O O . PRO A 1 166 ? -11.414 -20.344 -4.43 1 89.88 166 PRO A O 1
ATOM 1285 N N . ARG A 1 167 ? -10.539 -22.312 -3.832 1 91.19 167 ARG A N 1
ATOM 1286 C CA . ARG A 1 167 ? -11.633 -23.125 -4.352 1 91.19 167 ARG A CA 1
ATOM 1287 C C . ARG A 1 167 ? -12.344 -23.875 -3.227 1 91.19 167 ARG A C 1
ATOM 1289 O O . ARG A 1 167 ? -11.719 -24.25 -2.236 1 91.19 167 ARG A O 1
ATOM 1296 N N . THR A 1 168 ? -13.641 -24.016 -3.479 1 91.94 168 THR A N 1
ATOM 1297 C CA . THR A 1 168 ? -14.445 -24.719 -2.479 1 91.94 168 THR A CA 1
ATOM 1298 C C . THR A 1 168 ? -14.75 -26.141 -2.93 1 91.94 168 THR A C 1
ATOM 1300 O O . THR A 1 168 ? -15.75 -26.375 -3.615 1 91.94 168 THR A O 1
ATOM 1303 N N . ILE A 1 169 ? -13.914 -27.047 -2.482 1 92 169 ILE A N 1
ATOM 1304 C CA . ILE A 1 169 ? -14.094 -28.469 -2.799 1 92 169 ILE A CA 1
ATOM 1305 C C . ILE A 1 169 ? -13.891 -29.297 -1.54 1 92 169 ILE A C 1
ATOM 1307 O O . ILE A 1 169 ? -13.133 -28.922 -0.646 1 92 169 ILE A O 1
ATOM 1311 N N . SER A 1 170 ? -14.617 -30.422 -1.544 1 92.12 170 SER A N 1
ATOM 1312 C CA . SER A 1 170 ? -14.383 -31.328 -0.425 1 92.12 170 SER A CA 1
ATOM 1313 C C . SER A 1 170 ? -12.945 -31.844 -0.416 1 92.12 170 SER A C 1
ATOM 1315 O O . SER A 1 170 ? -12.43 -32.281 -1.447 1 92.12 170 SER A O 1
ATOM 1317 N N . LEU A 1 171 ? -12.359 -31.844 0.783 1 94.88 171 LEU A N 1
ATOM 1318 C CA . LEU A 1 171 ? -10.977 -32.312 0.875 1 94.88 171 LEU A CA 1
ATOM 1319 C C . LEU A 1 171 ? -10.906 -33.719 1.397 1 94.88 171 LEU A C 1
ATOM 1321 O O . LEU A 1 171 ? -9.82 -34.25 1.664 1 94.88 171 LEU A O 1
ATOM 1325 N N . LYS A 1 172 ? -12.016 -34.406 1.435 1 93.94 172 LYS A N 1
ATOM 1326 C CA . LYS A 1 172 ? -12.094 -35.781 1.932 1 93.94 172 LYS A CA 1
ATOM 1327 C C . LYS A 1 172 ? -11.195 -36.719 1.128 1 93.94 172 LYS A C 1
ATOM 1329 O O . LYS A 1 172 ? -10.539 -37.594 1.693 1 93.94 172 LYS A O 1
ATOM 1334 N N . PRO A 1 173 ? -11.156 -36.5 -0.163 1 94.31 173 PRO A N 1
ATOM 1335 C CA . PRO A 1 173 ? -10.305 -37.406 -0.928 1 94.31 173 PRO A CA 1
ATOM 1336 C C . PRO A 1 173 ? -8.844 -37.375 -0.492 1 94.31 173 PRO A C 1
ATOM 1338 O O . PRO A 1 173 ? -8.078 -38.281 -0.768 1 94.31 173 PRO A O 1
ATOM 1341 N N . TRP A 1 174 ? -8.484 -36.344 0.133 1 94.31 174 TRP A N 1
ATOM 1342 C CA . TRP A 1 174 ? -7.102 -36.188 0.558 1 94.31 174 TRP A CA 1
ATOM 1343 C C . TRP A 1 174 ? -6.988 -36.25 2.078 1 94.31 174 TRP A C 1
ATOM 1345 O O . TRP A 1 174 ? -6.047 -35.688 2.656 1 94.31 174 TRP A O 1
ATOM 1355 N N . GLY A 1 175 ? -8 -36.781 2.715 1 92 175 GLY A N 1
ATOM 1356 C CA . GLY A 1 175 ? -7.961 -37.031 4.148 1 92 175 GLY A CA 1
ATOM 1357 C C . GLY A 1 175 ? -8.617 -35.938 4.965 1 92 175 GLY A C 1
ATOM 1358 O O . GLY A 1 175 ? -8.469 -35.875 6.188 1 92 175 GLY A O 1
ATOM 1359 N N . GLY A 1 176 ? -9.336 -35.094 4.336 1 92.56 176 GLY A N 1
ATOM 1360 C CA . GLY A 1 176 ? -9.953 -33.969 5.039 1 92.56 176 GLY A CA 1
ATOM 1361 C C . GLY A 1 176 ? -11.219 -34.375 5.777 1 92.56 176 GLY A C 1
ATOM 1362 O O . GLY A 1 176 ? -11.828 -35.375 5.473 1 92.56 176 GLY A O 1
ATOM 1363 N N . GLN A 1 177 ? -11.539 -33.531 6.785 1 91.5 177 GLN A N 1
ATOM 1364 C CA . GLN A 1 177 ? -12.805 -33.656 7.508 1 91.5 177 GLN A CA 1
ATOM 1365 C C . GLN A 1 177 ? -13.938 -32.938 6.758 1 91.5 177 GLN A C 1
ATOM 1367 O O . GLN A 1 177 ? -13.695 -32.281 5.742 1 91.5 177 GLN A O 1
ATOM 1372 N N . ASP A 1 178 ? -15.117 -33.031 7.332 1 88.75 178 ASP A N 1
ATOM 1373 C CA . ASP A 1 178 ? -16.312 -32.5 6.68 1 88.75 178 ASP A CA 1
ATOM 1374 C C . ASP A 1 178 ? -16.25 -30.984 6.578 1 88.75 178 ASP A C 1
ATOM 1376 O O . ASP A 1 178 ? -16.766 -30.406 5.621 1 88.75 178 ASP A O 1
ATOM 1380 N N . ASP A 1 179 ? -15.594 -30.406 7.52 1 87.62 179 ASP A N 1
ATOM 1381 C CA . ASP A 1 179 ? -15.594 -28.953 7.562 1 87.62 179 ASP A CA 1
ATOM 1382 C C . ASP A 1 179 ? -14.391 -28.375 6.82 1 87.62 179 ASP A C 1
ATOM 1384 O O . ASP A 1 179 ? -14.148 -27.172 6.859 1 87.62 179 ASP A O 1
ATOM 1388 N N . GLN A 1 180 ? -13.648 -29.234 6.145 1 90.62 180 GLN A N 1
ATOM 1389 C CA . GLN A 1 180 ? -12.516 -28.797 5.344 1 90.62 180 GLN A CA 1
ATOM 1390 C C . GLN A 1 180 ? -12.852 -28.828 3.854 1 90.62 180 GLN A C 1
ATOM 1392 O O . GLN A 1 180 ? -12.984 -29.906 3.266 1 90.62 180 GLN A O 1
ATOM 1397 N N . SER A 1 181 ? -13.039 -27.625 3.299 1 92.19 181 SER A N 1
ATOM 1398 C CA . SER A 1 181 ? -13.531 -27.594 1.924 1 92.19 181 SER A CA 1
ATOM 1399 C C . SER A 1 181 ? -12.875 -26.453 1.137 1 92.19 181 SER A C 1
ATOM 1401 O O . SER A 1 181 ? -13.398 -26.031 0.104 1 92.19 181 SER A O 1
ATOM 1403 N N . TRP A 1 182 ? -11.781 -25.922 1.648 1 91.38 182 TRP A N 1
ATOM 1404 C CA . TRP A 1 182 ? -11.117 -24.812 0.984 1 91.38 182 TRP A CA 1
ATOM 1405 C C . TRP A 1 182 ? -9.688 -25.188 0.597 1 91.38 182 TRP A C 1
ATOM 1407 O O . TRP A 1 182 ? -8.898 -25.594 1.445 1 91.38 182 TRP A O 1
ATOM 1417 N N . ILE A 1 183 ? -9.367 -25.031 -0.667 1 93 183 ILE A N 1
ATOM 1418 C CA . ILE A 1 183 ? -8.031 -25.312 -1.175 1 93 183 ILE A CA 1
ATOM 1419 C C . ILE A 1 183 ? -7.586 -24.203 -2.115 1 93 183 ILE A C 1
ATOM 1421 O O . ILE A 1 183 ? -8.406 -23.625 -2.828 1 93 183 ILE A O 1
ATOM 1425 N N . VAL A 1 184 ? -6.32 -23.875 -2.053 1 92.56 184 VAL A N 1
ATOM 1426 C CA . VAL A 1 184 ? -5.797 -22.859 -2.947 1 92.56 184 VAL A CA 1
ATOM 1427 C C . VAL A 1 184 ? -5.363 -23.484 -4.266 1 92.56 184 VAL A C 1
ATOM 1429 O O . VAL A 1 184 ? -4.488 -24.359 -4.285 1 92.56 184 VAL A O 1
ATOM 1432 N N . SER A 1 185 ? -6.047 -23.094 -5.281 1 93.44 185 SER A N 1
ATOM 1433 C CA . SER A 1 185 ? -5.512 -23.375 -6.609 1 93.44 185 SER A CA 1
ATOM 1434 C C . SER A 1 185 ? -4.48 -22.312 -7.016 1 93.44 185 SER A C 1
ATOM 1436 O O . SER A 1 185 ? -4.836 -21.188 -7.359 1 93.44 185 SER A O 1
ATOM 1438 N N . ALA A 1 186 ? -3.215 -22.734 -6.965 1 93.25 186 ALA A N 1
ATOM 1439 C CA . ALA A 1 186 ? -2.137 -21.828 -7.348 1 93.25 186 ALA A CA 1
ATOM 1440 C C . ALA A 1 186 ? -2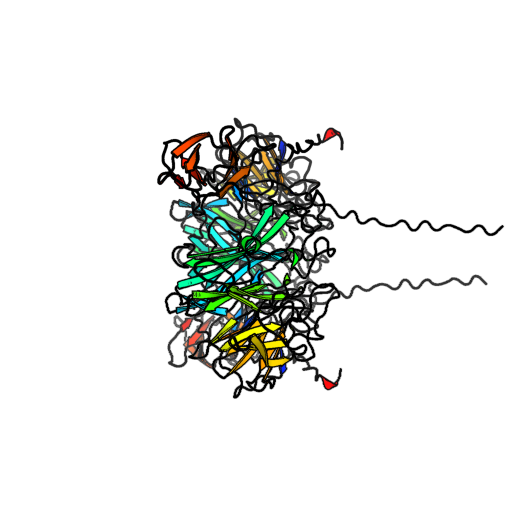.049 -21.703 -8.867 1 93.25 186 ALA A C 1
ATOM 1442 O O . ALA A 1 186 ? -2.057 -22.703 -9.586 1 93.25 186 ALA A O 1
ATOM 1443 N N . GLY A 1 187 ? -2.094 -20.484 -9.352 1 94.12 187 GLY A N 1
ATOM 1444 C CA . GLY A 1 187 ? -2.049 -20.281 -10.789 1 94.12 187 GLY A CA 1
ATOM 1445 C C . GLY A 1 187 ? -1.33 -19 -11.188 1 94.12 187 GLY A C 1
ATOM 1446 O O . GLY A 1 187 ? -0.771 -18.312 -10.336 1 94.12 187 GLY A O 1
ATOM 1447 N N . PHE A 1 188 ? -1.254 -18.812 -12.539 1 96.75 188 PHE A N 1
ATOM 1448 C CA . PHE A 1 188 ? -0.633 -17.609 -13.07 1 96.75 188 PHE A CA 1
ATOM 1449 C C . PHE A 1 188 ? -1.314 -17.172 -14.359 1 96.75 188 PHE A C 1
ATOM 1451 O O . PHE A 1 188 ? -2.098 -17.922 -14.938 1 96.75 188 PHE A O 1
ATOM 1458 N N . GLN A 1 189 ? -1.078 -15.938 -14.664 1 96.62 189 GLN A N 1
ATOM 1459 C CA . GLN A 1 189 ? -1.499 -15.352 -15.938 1 96.62 189 GLN A CA 1
ATOM 1460 C C . GLN A 1 189 ? -0.334 -14.656 -16.641 1 96.62 189 GLN A C 1
ATOM 1462 O O . GLN A 1 189 ? 0.563 -14.125 -15.977 1 96.62 189 GLN A O 1
ATOM 1467 N N . GLU A 1 190 ? -0.294 -14.82 -17.891 1 97.94 190 GLU A N 1
ATOM 1468 C CA . GLU A 1 190 ? 0.398 -13.828 -18.719 1 97.94 190 GLU A CA 1
ATOM 1469 C C . GLU A 1 190 ? -0.57 -12.766 -19.219 1 97.94 190 GLU A C 1
ATOM 1471 O O . GLU A 1 190 ? -1.576 -13.086 -19.859 1 97.94 190 GLU A O 1
ATOM 1476 N N . VAL A 1 191 ? -0.266 -11.5 -18.922 1 96.62 191 VAL A N 1
ATOM 1477 C CA . VAL A 1 191 ? -1.188 -10.43 -19.281 1 96.62 191 VAL A CA 1
ATOM 1478 C C . VAL A 1 191 ? -0.471 -9.398 -20.156 1 96.62 191 VAL A C 1
ATOM 1480 O O . VAL A 1 191 ? 0.699 -9.086 -19.922 1 96.62 191 VAL A O 1
ATOM 1483 N N . ASP A 1 192 ? -1.168 -8.961 -21.125 1 97.25 192 ASP A N 1
ATOM 1484 C CA . ASP A 1 192 ? -0.65 -7.824 -21.891 1 97.25 192 ASP A CA 1
ATOM 1485 C C . ASP A 1 192 ? -0.627 -6.559 -21.031 1 97.25 192 ASP A C 1
ATOM 1487 O O . ASP A 1 192 ? -1.655 -6.156 -20.484 1 97.25 192 ASP A O 1
ATOM 1491 N N . ILE A 1 193 ? 0.48 -5.883 -20.984 1 96.69 193 ILE A N 1
ATOM 1492 C CA . ILE A 1 193 ? 0.647 -4.781 -20.047 1 96.69 193 ILE A CA 1
ATOM 1493 C C . ILE A 1 193 ? -0.19 -3.588 -20.484 1 96.69 193 ILE A C 1
ATOM 1495 O O . ILE A 1 193 ? -0.794 -2.898 -19.672 1 96.69 193 ILE A O 1
ATOM 1499 N N . GLU A 1 194 ? -0.25 -3.334 -21.734 1 94.38 194 GLU A N 1
ATOM 1500 C CA . GLU A 1 194 ? -0.941 -2.162 -22.25 1 94.38 194 GLU A CA 1
ATOM 1501 C C . GLU A 1 194 ? -2.455 -2.316 -22.141 1 94.38 194 GLU A C 1
ATOM 1503 O O . GLU A 1 194 ? -3.141 -1.418 -21.656 1 94.38 194 GLU A O 1
ATOM 1508 N N . THR A 1 195 ? -2.996 -3.506 -22.484 1 91.81 195 THR A N 1
ATOM 1509 C CA . THR A 1 195 ? -4.441 -3.656 -22.625 1 91.81 195 THR A CA 1
ATOM 1510 C C . THR A 1 195 ? -5.039 -4.316 -21.391 1 91.81 195 THR A C 1
ATOM 1512 O O . THR A 1 195 ? -6.242 -4.215 -21.141 1 91.81 195 THR A O 1
ATOM 1515 N N . GLY A 1 196 ? -4.223 -5.113 -20.75 1 91.06 196 GLY A N 1
ATOM 1516 C CA . GLY A 1 196 ? -4.734 -5.887 -19.641 1 91.06 196 GLY A CA 1
ATOM 1517 C C . GLY A 1 196 ? -5.316 -7.227 -20.047 1 91.06 196 GLY A C 1
ATOM 1518 O O . GLY A 1 196 ? -5.816 -7.977 -19.203 1 91.06 196 GLY A O 1
ATOM 1519 N N . GLU A 1 197 ? -5.199 -7.566 -21.281 1 93.38 197 GLU A N 1
ATOM 1520 C CA . GLU A 1 197 ? -5.738 -8.82 -21.797 1 93.38 197 GLU A CA 1
ATOM 1521 C C . GLU A 1 197 ? -4.969 -10.016 -21.25 1 93.38 197 GLU A C 1
ATOM 1523 O O . GLU A 1 197 ? -3.74 -9.992 -21.172 1 93.38 197 GLU A O 1
ATOM 1528 N N . VAL A 1 198 ? -5.738 -11.023 -20.891 1 94.81 198 VAL A N 1
ATOM 1529 C CA . VAL A 1 198 ? -5.113 -12.273 -20.453 1 94.81 198 VAL A CA 1
ATOM 1530 C C . VAL A 1 198 ? -4.715 -13.102 -21.672 1 94.81 198 VAL A C 1
ATOM 1532 O O . VAL A 1 198 ? -5.578 -13.547 -22.438 1 94.81 198 VAL A O 1
ATOM 1535 N N . LEU A 1 199 ? -3.445 -13.359 -21.797 1 96.94 199 LEU A N 1
ATOM 1536 C CA . LEU A 1 199 ? -2.932 -14.094 -22.938 1 96.94 199 LEU A CA 1
ATOM 1537 C C . LEU A 1 199 ? -2.893 -15.594 -22.656 1 96.94 199 LEU A C 1
ATOM 1539 O O . LEU A 1 199 ? -2.965 -16.406 -23.578 1 96.94 199 LEU A O 1
ATOM 1543 N N . PHE A 1 200 ? -2.707 -15.93 -21.438 1 97 200 PHE A N 1
ATOM 1544 C CA . PHE A 1 200 ? -2.633 -17.312 -20.969 1 97 200 PHE A CA 1
ATOM 1545 C C . PHE A 1 200 ? -2.938 -17.406 -19.484 1 97 200 PHE A C 1
ATOM 1547 O O . PHE A 1 200 ? -2.598 -16.5 -18.719 1 97 200 PHE A O 1
ATOM 1554 N N . GLU A 1 201 ? -3.598 -18.422 -19.125 1 95.62 201 GLU A N 1
ATOM 1555 C CA . GLU A 1 201 ? -3.904 -18.688 -17.734 1 95.62 201 GLU A CA 1
ATOM 1556 C C . GLU A 1 201 ? -3.727 -20.156 -17.391 1 95.62 201 GLU A C 1
ATOM 1558 O O . GLU A 1 201 ? -4.031 -21.031 -18.203 1 95.62 201 GLU A O 1
ATOM 1563 N N . TRP A 1 202 ? -3.209 -20.469 -16.234 1 96.56 202 TRP A N 1
ATOM 1564 C CA . TRP A 1 202 ? -2.939 -21.812 -15.766 1 96.56 202 TRP A CA 1
ATOM 1565 C C . TRP A 1 202 ? -3.271 -21.953 -14.281 1 96.56 202 TRP A C 1
ATOM 1567 O O . TRP A 1 202 ? -2.99 -21.047 -13.492 1 96.56 202 TRP A O 1
ATOM 1577 N N . GLN A 1 203 ? -3.898 -23.062 -13.906 1 95.06 203 GLN A N 1
ATOM 1578 C CA . GLN A 1 203 ? -4.246 -23.359 -12.523 1 95.06 203 GLN A CA 1
ATOM 1579 C C . GLN A 1 203 ? -3.762 -24.75 -12.117 1 95.06 203 GLN A C 1
ATOM 1581 O O . GLN A 1 203 ? -3.969 -25.719 -12.844 1 95.06 203 GLN A O 1
ATOM 1586 N N . SER A 1 204 ? -3.219 -24.859 -10.969 1 97.38 204 SER A N 1
ATOM 1587 C CA . SER A 1 204 ? -2.541 -26.078 -10.531 1 97.38 204 SER A CA 1
ATOM 1588 C C . SER A 1 204 ? -3.527 -27.219 -10.336 1 97.38 204 SER A C 1
ATOM 1590 O O . SER A 1 204 ? -3.229 -28.375 -10.672 1 97.38 204 SER A O 1
ATOM 1592 N N . LEU A 1 205 ? -4.699 -26.953 -9.852 1 95.12 205 LEU A N 1
ATOM 1593 C CA . LEU A 1 205 ? -5.637 -28.016 -9.484 1 95.12 205 LEU A CA 1
ATOM 1594 C C . LEU A 1 205 ? -6.125 -28.766 -10.719 1 95.12 205 LEU A C 1
ATOM 1596 O O . LEU A 1 205 ? -6.613 -29.891 -10.617 1 95.12 205 LEU A O 1
ATOM 1600 N N . ASP A 1 206 ? -5.996 -28.172 -11.852 1 93.88 206 ASP A N 1
ATOM 1601 C CA . ASP A 1 206 ? -6.387 -28.828 -13.094 1 93.88 206 ASP A CA 1
ATOM 1602 C C . ASP A 1 206 ? -5.328 -29.828 -13.547 1 93.88 206 ASP A C 1
ATOM 1604 O O . ASP A 1 206 ? -5.582 -30.656 -14.422 1 93.88 206 ASP A O 1
ATOM 1608 N N . HIS A 1 207 ? -4.133 -29.797 -12.938 1 96.5 207 HIS A N 1
ATOM 1609 C CA . HIS A 1 207 ? -3.027 -30.531 -13.555 1 96.5 207 HIS A CA 1
ATOM 1610 C C . HIS A 1 207 ? -2.281 -31.375 -12.531 1 96.5 207 HIS A C 1
ATOM 1612 O O . HIS A 1 207 ? -1.661 -32.375 -12.883 1 96.5 207 HIS A O 1
ATOM 1618 N N . VAL A 1 208 ? -2.301 -30.953 -11.289 1 97.44 208 VAL A N 1
ATOM 1619 C CA . VAL A 1 208 ? -1.466 -31.609 -10.289 1 97.44 208 VAL A CA 1
ATOM 1620 C C . VAL A 1 208 ? -2.328 -32.062 -9.109 1 97.44 208 VAL A C 1
ATOM 1622 O O . VAL A 1 208 ? -3.029 -31.25 -8.5 1 97.44 208 VAL A O 1
ATOM 1625 N N . ASP A 1 209 ? -2.24 -33.312 -8.773 1 96.69 209 ASP A N 1
ATOM 1626 C CA . ASP A 1 209 ? -2.988 -33.875 -7.652 1 96.69 209 ASP A CA 1
ATOM 1627 C C . ASP A 1 209 ? -2.441 -33.375 -6.32 1 96.69 209 ASP A C 1
ATOM 1629 O O . ASP A 1 209 ? -1.238 -33.438 -6.066 1 96.69 209 ASP A O 1
ATOM 1633 N N . PRO A 1 210 ? -3.309 -32.906 -5.414 1 95.75 210 PRO A N 1
ATOM 1634 C CA . PRO A 1 210 ? -2.865 -32.406 -4.121 1 95.75 210 PRO A CA 1
ATOM 1635 C C . PRO A 1 210 ? -2.162 -33.438 -3.266 1 95.75 210 PRO A C 1
ATOM 1637 O O . PRO A 1 210 ? -1.479 -33.094 -2.299 1 95.75 210 PRO A O 1
ATOM 1640 N N . LYS A 1 211 ? -2.277 -34.688 -3.553 1 94.69 211 LYS A N 1
ATOM 1641 C CA . LYS A 1 211 ? -1.641 -35.75 -2.789 1 94.69 211 LYS A CA 1
ATOM 1642 C C . LYS A 1 211 ? -0.12 -35.656 -2.848 1 94.69 211 LYS A C 1
ATOM 1644 O O . LYS A 1 211 ? 0.584 -36.25 -2.027 1 94.69 211 LYS A O 1
ATOM 1649 N N . TYR A 1 212 ? 0.367 -34.906 -3.846 1 95.19 212 TYR A N 1
ATOM 1650 C CA . TYR A 1 212 ? 1.81 -34.812 -4.039 1 95.19 212 TYR A CA 1
ATOM 1651 C C . TYR A 1 212 ? 2.402 -33.688 -3.193 1 95.19 212 TYR A C 1
ATOM 1653 O O . TYR A 1 212 ? 3.617 -33.469 -3.197 1 95.19 212 TYR A O 1
ATOM 1661 N N . SER A 1 213 ? 1.579 -33 -2.449 1 93.62 213 SER A N 1
ATOM 1662 C CA . SER A 1 213 ? 2.088 -31.922 -1.597 1 93.62 213 SER A CA 1
ATOM 1663 C C . SER A 1 213 ? 2.988 -32.469 -0.497 1 93.62 213 SER A C 1
ATOM 1665 O O . SER A 1 213 ? 2.695 -33.531 0.088 1 93.62 213 SER A O 1
ATOM 1667 N N . ALA A 1 214 ? 4.023 -31.734 -0.239 1 89.69 214 ALA A N 1
ATOM 1668 C CA . ALA A 1 214 ? 4.91 -32.094 0.87 1 89.69 214 ALA A CA 1
ATOM 1669 C C . ALA A 1 214 ? 4.238 -31.812 2.213 1 89.69 214 ALA A C 1
ATOM 1671 O O . ALA A 1 214 ? 4.695 -32.312 3.25 1 89.69 214 ALA A O 1
ATOM 1672 N N . PHE A 1 215 ? 3.148 -31.062 2.188 1 87.12 215 PHE A N 1
ATOM 1673 C CA . PHE A 1 215 ? 2.432 -30.672 3.395 1 87.12 215 PHE A CA 1
ATOM 1674 C C . PHE A 1 215 ? 0.994 -31.172 3.361 1 87.12 215 PHE A C 1
ATOM 1676 O O . PHE A 1 215 ? 0.129 -30.547 2.738 1 87.12 215 PHE A O 1
ATOM 1683 N N . PRO A 1 216 ? 0.82 -32.25 4.066 1 83.75 216 PRO A N 1
ATOM 1684 C CA . PRO A 1 216 ? -0.553 -32.75 4.09 1 83.75 216 PRO A CA 1
ATOM 1685 C C . PRO A 1 216 ? -1.52 -31.812 4.809 1 83.75 216 PRO A C 1
ATOM 1687 O O . PRO A 1 216 ? -1.087 -30.891 5.512 1 83.75 216 PRO A O 1
ATOM 1690 N N . LEU A 1 217 ? -2.711 -32.125 4.559 1 83.38 217 LEU A N 1
ATOM 1691 C CA . LEU A 1 217 ? -3.758 -31.359 5.223 1 83.38 217 LEU A CA 1
ATOM 1692 C C . LEU A 1 217 ? -3.6 -31.422 6.738 1 83.38 217 LEU A C 1
ATOM 1694 O O . LEU A 1 217 ? -3.275 -32.469 7.289 1 83.38 217 LEU A O 1
ATOM 1698 N N . ASP A 1 218 ? -3.785 -30.281 7.605 1 73.25 218 ASP A N 1
ATOM 1699 C CA . ASP A 1 218 ? -3.703 -30.078 9.047 1 73.25 218 ASP A CA 1
ATOM 1700 C C . ASP A 1 218 ? -2.285 -30.328 9.555 1 73.25 218 ASP A C 1
ATOM 1702 O O . ASP A 1 218 ? -2.094 -30.938 10.609 1 73.25 218 ASP A O 1
ATOM 1706 N N . PHE A 1 219 ? -1.347 -30.266 8.695 1 71 219 PHE A N 1
ATOM 1707 C CA . PHE A 1 219 ? 0.064 -30.406 9.039 1 71 219 PHE A CA 1
ATOM 1708 C C . PHE A 1 219 ? 0.379 -29.641 10.328 1 71 219 PHE A C 1
ATOM 1710 O O . PHE A 1 219 ? 1.276 -30.031 11.078 1 71 219 PHE A O 1
ATOM 1717 N N . GLY A 1 220 ? -0.427 -28.641 10.766 1 62.81 220 GLY A N 1
ATOM 1718 C CA . GLY A 1 220 ? -0.197 -27.875 11.977 1 62.81 220 GLY A CA 1
ATOM 1719 C C . GLY A 1 220 ? -0.471 -26.391 11.789 1 62.81 220 GLY A C 1
ATOM 1720 O O . GLY A 1 220 ? -0.865 -25.953 10.703 1 62.81 220 GLY A O 1
ATOM 1721 N N . GLU A 1 221 ? -0.419 -25.797 13.148 1 55.53 221 GLU A N 1
ATOM 1722 C CA . GLU A 1 221 ? -0.74 -24.375 13.164 1 55.53 221 GLU A CA 1
ATOM 1723 C C . GLU A 1 221 ? 0.214 -23.578 12.273 1 55.53 221 GLU A C 1
ATOM 1725 O O . GLU A 1 221 ? 1.427 -23.797 12.305 1 55.53 221 GLU A O 1
ATOM 1730 N N . GLY A 1 222 ? -0.449 -22.719 11.57 1 54.56 222 GLY A N 1
ATOM 1731 C CA . GLY A 1 222 ? 0.262 -21.906 10.594 1 54.56 222 GLY A CA 1
ATOM 1732 C C . GLY A 1 222 ? 0.256 -22.5 9.203 1 54.56 222 GLY A C 1
ATOM 1733 O O . GLY A 1 222 ? -0.731 -23.109 8.781 1 54.56 222 GLY A O 1
ATOM 1734 N N . LEU A 1 223 ? 1.273 -22.578 8.383 1 60.81 223 LEU A N 1
ATOM 1735 C CA . LEU A 1 223 ? 1.432 -22.938 6.98 1 60.81 223 LEU A CA 1
ATOM 1736 C C . LEU A 1 223 ? 1.158 -24.422 6.777 1 60.81 223 LEU A C 1
ATOM 1738 O O . LEU A 1 223 ? 1.49 -25.25 7.637 1 60.81 223 LEU A O 1
ATOM 1742 N N . PRO A 1 224 ? 0.325 -24.922 5.883 1 76.12 224 PRO A N 1
ATOM 1743 C CA . PRO A 1 224 ? -0.192 -24.391 4.621 1 76.12 224 PRO A CA 1
ATOM 1744 C C . PRO A 1 224 ? -1.696 -24.125 4.66 1 76.12 224 PRO A C 1
ATOM 1746 O O . PRO A 1 224 ? -2.322 -23.938 3.615 1 76.12 224 PRO A O 1
ATOM 1749 N N . GLY A 1 225 ? -2.352 -24.141 5.805 1 83.56 225 GLY A N 1
ATOM 1750 C CA . GLY A 1 225 ? -3.775 -23.859 5.91 1 83.56 225 GLY A CA 1
ATOM 1751 C C . GLY A 1 225 ? -4.598 -25.078 6.293 1 83.56 225 GLY A C 1
ATOM 1752 O O . GLY A 1 225 ? -4.312 -26.188 5.848 1 83.56 225 GLY A O 1
ATOM 1753 N N . THR A 1 226 ? -5.66 -24.922 7.027 1 85.81 226 THR A N 1
ATOM 1754 C CA . THR A 1 226 ? -6.488 -26.016 7.531 1 85.81 226 THR A CA 1
ATOM 1755 C C . THR A 1 226 ? -7.566 -26.391 6.52 1 85.81 226 THR A C 1
ATOM 1757 O O . THR A 1 226 ? -8.188 -27.453 6.629 1 85.81 226 THR A O 1
ATOM 1760 N N . GLY A 1 227 ? -7.766 -25.5 5.57 1 89.19 227 GLY A N 1
ATOM 1761 C CA . GLY A 1 227 ? -8.789 -25.75 4.566 1 89.19 227 GLY A CA 1
ATOM 1762 C C . GLY A 1 227 ? -10.195 -25.438 5.062 1 89.19 227 GLY A C 1
ATOM 1763 O O . GLY A 1 227 ? -11.172 -25.891 4.473 1 89.19 227 GLY A O 1
ATOM 1764 N N . ARG A 1 228 ? -10.367 -24.672 6.082 1 87.31 228 ARG A N 1
ATOM 1765 C CA . ARG A 1 228 ? -11.672 -24.531 6.715 1 87.31 228 ARG A CA 1
ATOM 1766 C C . ARG A 1 228 ? -12.32 -23.188 6.336 1 87.31 228 ARG A C 1
ATOM 1768 O O . ARG A 1 228 ? -13.516 -22.984 6.562 1 87.31 228 ARG A O 1
ATOM 1775 N N . ASN A 1 229 ? -11.539 -22.266 5.793 1 83.06 229 ASN A N 1
ATOM 1776 C CA . ASN A 1 229 ? -12.078 -21 5.332 1 83.06 229 ASN A CA 1
ATOM 1777 C C . ASN A 1 229 ? -11.242 -20.406 4.199 1 83.06 229 ASN A C 1
ATOM 1779 O O . ASN A 1 229 ? -10.242 -21 3.795 1 83.06 229 ASN A O 1
ATOM 1783 N N . GLU A 1 230 ? -11.664 -19.266 3.738 1 82.06 230 GLU A N 1
ATOM 1784 C CA . GLU A 1 230 ? -11.07 -18.656 2.553 1 82.06 230 GLU A CA 1
ATOM 1785 C C . GLU A 1 230 ? -9.625 -18.234 2.814 1 82.06 230 GLU A C 1
ATOM 1787 O O . GLU A 1 230 ? -8.773 -18.312 1.923 1 82.06 230 GLU A O 1
ATOM 1792 N N . THR A 1 231 ? -9.344 -17.781 4.012 1 79.44 231 THR A N 1
ATOM 1793 C CA . THR A 1 231 ? -8.031 -17.234 4.316 1 79.44 231 THR A CA 1
ATOM 1794 C C . THR A 1 231 ? -7.086 -18.344 4.785 1 79.44 231 THR A C 1
ATOM 1796 O O . THR A 1 231 ? -5.867 -18.141 4.824 1 79.44 231 THR A O 1
ATOM 1799 N N . ASP A 1 232 ? -7.707 -19.438 5.148 1 85.06 232 ASP A N 1
ATOM 1800 C CA . ASP A 1 232 ? -6.93 -20.562 5.637 1 85.06 232 ASP A CA 1
ATOM 1801 C C . ASP A 1 232 ? -7.082 -21.781 4.715 1 85.06 232 ASP A C 1
ATOM 1803 O O . ASP A 1 232 ? -7.168 -22.922 5.184 1 85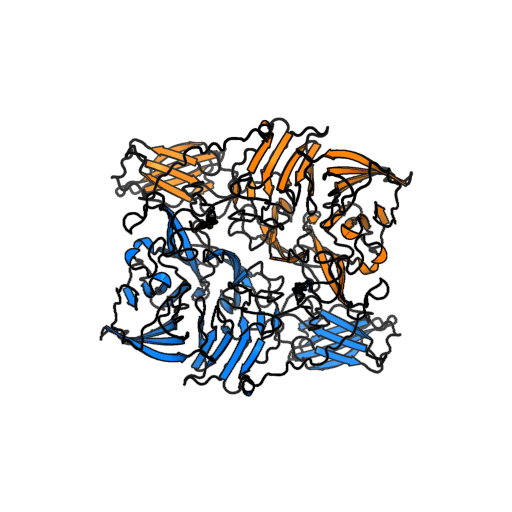.06 232 ASP A O 1
ATOM 1807 N N . ALA A 1 233 ? -7.219 -21.5 3.449 1 89.12 233 ALA A N 1
ATOM 1808 C CA . ALA A 1 233 ? -7.324 -22.562 2.461 1 89.12 233 ALA A CA 1
ATOM 1809 C C . ALA A 1 233 ? -6.023 -23.359 2.375 1 89.12 233 ALA A C 1
ATOM 1811 O O . ALA A 1 233 ? -4.938 -22.812 2.557 1 89.12 233 ALA A O 1
ATOM 1812 N N . TRP A 1 234 ? -6.176 -24.625 2.084 1 91.5 234 TRP A N 1
ATOM 1813 C CA . TRP A 1 234 ? -5.016 -25.5 1.985 1 91.5 234 TRP A CA 1
ATOM 1814 C C . TRP A 1 234 ? -4.141 -25.125 0.794 1 91.5 234 TRP A C 1
ATOM 1816 O O . TRP A 1 234 ? -4.551 -25.281 -0.358 1 91.5 234 TRP A O 1
ATOM 1826 N N . ASN A 1 235 ? -2.961 -24.641 1.083 1 90.94 235 ASN A N 1
ATOM 1827 C CA . ASN A 1 235 ? -2.008 -24.219 0.063 1 90.94 235 ASN A CA 1
ATOM 1828 C C . ASN A 1 235 ? -1.077 -25.359 -0.34 1 90.94 235 ASN A C 1
ATOM 1830 O O . ASN A 1 235 ? 0.121 -25.328 -0.054 1 90.94 235 ASN A O 1
ATOM 1834 N N . TYR A 1 236 ? -1.549 -26.281 -1.156 1 92.81 236 TYR A N 1
ATOM 1835 C CA . TYR A 1 236 ? -0.857 -27.547 -1.417 1 92.81 236 TYR A CA 1
ATOM 1836 C C . TYR A 1 236 ? 0.281 -27.344 -2.41 1 92.81 236 TYR A C 1
ATOM 1838 O O . TYR A 1 236 ? 1.23 -28.125 -2.441 1 92.81 236 TYR A O 1
ATOM 1846 N N . PHE A 1 237 ? 0.247 -26.359 -3.232 1 94.44 237 PHE A N 1
ATOM 1847 C CA . PHE A 1 237 ? 1.147 -26.172 -4.363 1 94.44 237 PHE A CA 1
ATOM 1848 C C . PHE A 1 237 ? 2.107 -25.016 -4.105 1 94.44 237 PHE A C 1
ATOM 1850 O O . PHE A 1 237 ? 3.324 -25.172 -4.227 1 94.44 237 PHE A O 1
ATOM 1857 N N . HIS A 1 238 ? 1.665 -23.828 -3.779 1 92.56 238 HIS A N 1
ATOM 1858 C CA . HIS A 1 238 ? 2.387 -22.609 -3.465 1 92.56 238 HIS A CA 1
ATOM 1859 C C . HIS A 1 238 ? 3.344 -22.219 -4.59 1 92.56 238 HIS A C 1
ATOM 1861 O O . HIS A 1 238 ? 4.562 -22.266 -4.418 1 92.56 238 HIS A O 1
ATOM 1867 N N . ILE A 1 239 ? 2.826 -21.688 -5.617 1 95.62 239 ILE A N 1
ATOM 1868 C CA . ILE A 1 239 ? 3.615 -21.203 -6.746 1 95.62 239 ILE A CA 1
ATOM 1869 C C . ILE A 1 239 ? 4.379 -19.953 -6.336 1 95.62 239 ILE A C 1
ATOM 1871 O O . ILE A 1 239 ? 3.85 -19.109 -5.617 1 95.62 239 ILE A O 1
ATOM 1875 N N . ASN A 1 240 ? 5.672 -19.828 -6.801 1 95.69 240 ASN A N 1
ATOM 1876 C CA . ASN A 1 240 ? 6.367 -18.625 -6.359 1 95.69 240 ASN A CA 1
ATOM 1877 C C . ASN A 1 240 ? 7.25 -18.047 -7.465 1 95.69 240 ASN A C 1
ATOM 1879 O O . ASN A 1 240 ? 7.914 -17.031 -7.266 1 95.69 240 ASN A O 1
ATOM 1883 N N . SER A 1 241 ? 7.332 -18.656 -8.578 1 98.12 241 SER A N 1
ATOM 1884 C CA . SER A 1 241 ? 7.969 -18.047 -9.734 1 98.12 241 SER A CA 1
ATOM 1885 C C . SER A 1 241 ? 7.418 -18.609 -11.039 1 98.12 241 SER A C 1
ATOM 1887 O O . SER A 1 241 ? 6.969 -19.75 -11.086 1 98.12 241 SER A O 1
ATOM 1889 N N . VAL A 1 242 ? 7.383 -17.812 -12.039 1 98.5 242 VAL A N 1
ATOM 1890 C CA . VAL A 1 242 ? 7.035 -18.172 -13.414 1 98.5 242 VAL A CA 1
ATOM 1891 C C . VAL A 1 242 ? 8.008 -17.5 -14.383 1 98.5 242 VAL A C 1
ATOM 1893 O O . VAL A 1 242 ? 8.359 -16.328 -14.211 1 98.5 242 VAL A O 1
ATOM 1896 N N . ASP A 1 243 ? 8.5 -18.25 -15.258 1 98.56 243 ASP A N 1
ATOM 1897 C CA . ASP A 1 243 ? 9.352 -17.781 -16.359 1 98.56 243 ASP A CA 1
ATOM 1898 C C . ASP A 1 243 ? 8.859 -18.312 -17.703 1 98.56 243 ASP A C 1
ATOM 1900 O O . ASP A 1 243 ? 7.941 -19.141 -17.75 1 98.56 243 ASP A O 1
ATOM 1904 N N . LYS A 1 244 ? 9.383 -17.75 -18.734 1 98.5 244 LYS A N 1
ATOM 1905 C CA . LYS A 1 244 ? 8.953 -18.141 -20.078 1 98.5 244 LYS A CA 1
ATOM 1906 C C . LYS A 1 244 ? 10.148 -18.297 -21.016 1 98.5 244 LYS A C 1
ATOM 1908 O O . LYS A 1 244 ? 11.086 -17.5 -20.969 1 98.5 244 LYS A O 1
ATOM 1913 N N . ASP A 1 245 ? 10.141 -19.344 -21.859 1 96.81 245 ASP A N 1
ATOM 1914 C CA . ASP A 1 245 ? 11.234 -19.531 -22.797 1 96.81 245 ASP A CA 1
ATOM 1915 C C . ASP A 1 245 ? 10.852 -19.047 -24.188 1 96.81 245 ASP A C 1
ATOM 1917 O O . ASP A 1 245 ? 9.773 -18.484 -24.391 1 96.81 245 ASP A O 1
ATOM 1921 N N . ASP A 1 246 ? 11.781 -19.219 -25.141 1 95 246 ASP A N 1
ATOM 1922 C CA . ASP A 1 246 ? 11.617 -18.672 -26.484 1 95 246 ASP A CA 1
ATOM 1923 C C . ASP A 1 246 ? 10.664 -19.531 -27.312 1 95 246 ASP A C 1
ATOM 1925 O O . ASP A 1 246 ? 10.266 -19.141 -28.406 1 95 246 ASP A O 1
ATOM 1929 N N . GLU A 1 247 ? 10.273 -20.703 -26.781 1 95.19 247 GLU A N 1
ATOM 1930 C CA . GLU A 1 247 ? 9.328 -21.578 -27.484 1 95.19 247 GLU A CA 1
ATOM 1931 C C . GLU A 1 247 ? 7.902 -21.359 -26.984 1 95.19 247 GLU A C 1
ATOM 1933 O O . GLU A 1 247 ? 6.965 -22 -27.453 1 95.19 247 GLU A O 1
ATOM 1938 N N . GLY A 1 248 ? 7.797 -20.516 -26 1 97.06 248 GLY A N 1
ATOM 1939 C CA . GLY A 1 248 ? 6.48 -20.156 -25.5 1 97.06 248 GLY A CA 1
ATOM 1940 C C . GLY A 1 248 ? 6.043 -21 -24.312 1 97.06 248 GLY A C 1
ATOM 1941 O O . GLY A 1 248 ? 4.883 -20.938 -23.891 1 97.06 248 GLY A O 1
ATOM 1942 N N . ASN A 1 249 ? 6.961 -21.797 -23.766 1 98.25 249 ASN A N 1
ATOM 1943 C CA . ASN A 1 249 ? 6.648 -22.609 -22.594 1 98.25 249 ASN A CA 1
ATOM 1944 C C . ASN A 1 249 ? 7.004 -21.875 -21.297 1 98.25 249 ASN A C 1
ATOM 1946 O O . ASN A 1 249 ? 7.789 -20.922 -21.297 1 98.25 249 ASN A O 1
ATOM 1950 N N . TYR A 1 250 ? 6.391 -22.359 -20.234 1 98.75 250 TYR A N 1
ATOM 1951 C CA . TYR A 1 250 ? 6.574 -21.688 -18.953 1 98.75 250 TYR A CA 1
ATOM 1952 C C . TYR A 1 250 ? 7.312 -22.594 -17.969 1 98.75 250 TYR A C 1
ATOM 1954 O O . TYR A 1 250 ? 7.238 -23.828 -18.062 1 98.75 250 TYR A O 1
ATOM 1962 N N . LEU A 1 251 ? 8.062 -22 -17.078 1 98.81 251 LEU A N 1
ATOM 1963 C CA . LEU A 1 251 ? 8.734 -22.672 -15.969 1 98.81 251 LEU A CA 1
ATOM 1964 C C . LEU A 1 251 ? 8.148 -22.219 -14.633 1 98.81 251 LEU A C 1
ATOM 1966 O O . LEU A 1 251 ? 8.156 -21.031 -14.312 1 98.81 251 LEU A O 1
ATOM 1970 N N . LEU A 1 252 ? 7.66 -23.203 -13.828 1 98.38 252 LEU A N 1
ATOM 1971 C CA . LEU A 1 252 ? 7.016 -22.891 -12.555 1 98.38 252 LEU A CA 1
ATOM 1972 C C . LEU A 1 252 ? 7.789 -23.516 -11.391 1 98.38 252 LEU A C 1
ATOM 1974 O O . LEU A 1 252 ? 8.258 -24.656 -11.484 1 98.38 252 LEU A O 1
ATOM 1978 N N . SER A 1 253 ? 7.895 -22.719 -10.383 1 98.44 253 SER A N 1
ATOM 1979 C CA . SER A 1 253 ? 8.375 -23.266 -9.117 1 98.44 253 SER A CA 1
ATOM 1980 C C . SER A 1 253 ? 7.23 -23.5 -8.141 1 98.44 253 SER A C 1
ATOM 1982 O O . SER A 1 253 ? 6.52 -22.562 -7.781 1 98.44 253 SER A O 1
ATOM 1984 N N . ALA A 1 254 ? 7.059 -24.75 -7.727 1 97.5 254 ALA A N 1
ATOM 1985 C CA . ALA A 1 254 ? 6.047 -25.141 -6.75 1 97.5 254 ALA A CA 1
ATOM 1986 C C . ALA A 1 254 ? 6.688 -25.531 -5.422 1 97.5 254 ALA A C 1
ATOM 1988 O O . ALA A 1 254 ? 7.102 -26.672 -5.234 1 97.5 254 ALA A O 1
ATOM 1989 N N . ARG A 1 255 ? 6.633 -24.641 -4.551 1 95 255 ARG A N 1
ATOM 1990 C CA . ARG A 1 255 ? 7.355 -24.812 -3.295 1 95 255 ARG A CA 1
ATOM 1991 C C . ARG A 1 255 ? 6.832 -26.031 -2.523 1 95 255 ARG A C 1
ATOM 1993 O O . ARG A 1 255 ? 7.609 -26.859 -2.061 1 95 255 ARG A O 1
ATOM 2000 N N . ASN A 1 256 ? 5.512 -26.156 -2.396 1 92.62 256 ASN A N 1
ATOM 2001 C CA . ASN A 1 256 ? 4.945 -27.141 -1.486 1 92.62 256 ASN A CA 1
ATOM 2002 C C . ASN A 1 256 ? 4.879 -28.516 -2.129 1 92.62 256 ASN A C 1
ATOM 2004 O O . ASN A 1 256 ? 4.566 -29.5 -1.46 1 92.62 256 ASN A O 1
ATOM 2008 N N . ILE A 1 257 ? 5.266 -28.578 -3.389 1 95.38 257 ILE A N 1
ATOM 2009 C CA . ILE A 1 257 ? 5.469 -29.859 -4.051 1 95.38 257 ILE A CA 1
ATOM 2010 C C . ILE A 1 257 ? 6.953 -30.219 -4.027 1 95.38 257 ILE A C 1
ATOM 2012 O O . ILE A 1 257 ? 7.324 -31.359 -4.312 1 95.38 257 ILE A O 1
ATOM 2016 N N . ALA A 1 258 ? 7.773 -29.234 -3.74 1 95.44 258 ALA A N 1
ATOM 2017 C CA . ALA A 1 258 ? 9.227 -29.328 -3.844 1 95.44 258 ALA A CA 1
ATOM 2018 C C . ALA A 1 258 ? 9.648 -29.75 -5.25 1 95.44 258 ALA A C 1
ATOM 2020 O O . ALA A 1 258 ? 10.445 -30.688 -5.414 1 95.44 258 ALA A O 1
ATOM 2021 N N . ALA A 1 259 ? 9.062 -29.031 -6.176 1 98.12 259 ALA A N 1
ATOM 2022 C CA . ALA A 1 259 ? 9.312 -29.391 -7.566 1 98.12 259 ALA A CA 1
ATOM 2023 C C . ALA A 1 259 ? 9.273 -28.172 -8.477 1 98.12 259 ALA A C 1
ATOM 2025 O O . ALA A 1 259 ? 8.75 -27.125 -8.086 1 98.12 259 ALA A O 1
ATOM 2026 N N . ILE A 1 260 ? 9.828 -28.328 -9.633 1 98.81 260 ILE A N 1
ATOM 2027 C CA . ILE A 1 260 ? 9.773 -27.359 -10.727 1 98.81 260 ILE A CA 1
ATOM 2028 C C . ILE A 1 260 ? 9.109 -27.984 -11.945 1 98.81 260 ILE A C 1
ATOM 2030 O O . ILE A 1 260 ? 9.383 -29.141 -12.281 1 98.81 260 ILE A O 1
ATOM 2034 N N . PHE A 1 261 ? 8.234 -27.25 -12.586 1 98.88 261 PHE A N 1
ATOM 2035 C CA . PHE A 1 261 ? 7.469 -27.781 -13.711 1 98.88 261 PHE A CA 1
ATOM 2036 C C . PHE A 1 261 ? 7.719 -26.938 -14.969 1 98.88 261 PHE A C 1
ATOM 2038 O O . PHE A 1 261 ? 7.793 -25.719 -14.898 1 98.88 261 PHE A O 1
ATOM 2045 N N . LYS A 1 262 ? 7.863 -27.609 -16.094 1 98.75 262 LYS A N 1
ATOM 2046 C CA . LYS A 1 262 ? 7.715 -26.953 -17.375 1 98.75 262 LYS A CA 1
ATOM 2047 C C . LYS A 1 262 ? 6.324 -27.188 -17.969 1 98.75 262 LYS A C 1
ATOM 2049 O O . LYS A 1 262 ? 5.859 -28.312 -18.031 1 98.75 262 LYS A O 1
ATOM 2054 N N . ILE A 1 263 ? 5.719 -26.078 -18.328 1 98.69 263 ILE A N 1
ATOM 2055 C CA . ILE A 1 263 ? 4.328 -26.109 -18.766 1 98.69 263 ILE A CA 1
ATOM 2056 C C . ILE A 1 263 ? 4.242 -25.719 -20.25 1 98.69 263 ILE A C 1
ATOM 2058 O O . ILE A 1 263 ? 4.883 -24.766 -20.672 1 98.69 263 ILE A O 1
ATOM 2062 N N . ASN A 1 264 ? 3.408 -26.469 -20.984 1 98.62 264 ASN A N 1
ATOM 2063 C CA . ASN A 1 264 ? 3.125 -26.078 -22.359 1 98.62 264 ASN A CA 1
ATOM 2064 C C . ASN A 1 264 ? 2.324 -24.797 -22.438 1 98.62 264 ASN A C 1
ATOM 2066 O O . ASN A 1 264 ? 1.244 -24.688 -21.844 1 98.62 264 ASN A O 1
ATOM 2070 N N . GLY A 1 265 ? 2.777 -23.891 -23.172 1 98.12 265 GLY A N 1
ATOM 2071 C CA . GLY A 1 265 ? 2.213 -22.547 -23.188 1 98.12 265 GLY A CA 1
ATOM 2072 C C . GLY A 1 265 ? 0.95 -22.438 -24.016 1 98.12 265 GLY A C 1
ATOM 2073 O O . GLY A 1 265 ? 0.343 -21.375 -24.109 1 98.12 265 GLY A O 1
ATOM 2074 N N . THR A 1 266 ? 0.55 -23.484 -24.625 1 97.25 266 THR A N 1
ATOM 2075 C CA . THR A 1 266 ? -0.677 -23.5 -25.422 1 97.25 266 THR A CA 1
ATOM 2076 C C . THR A 1 266 ? -1.746 -24.344 -24.734 1 97.25 266 THR A C 1
ATOM 2078 O O . THR A 1 266 ? -2.834 -23.844 -24.438 1 97.25 266 THR A O 1
ATOM 2081 N N . SER A 1 267 ? -1.401 -25.547 -24.359 1 97 267 SER A N 1
ATOM 2082 C CA . SER A 1 267 ? -2.389 -26.453 -23.812 1 97 267 SER A CA 1
ATOM 2083 C C . SER A 1 267 ? -2.439 -26.359 -22.281 1 97 267 SER A C 1
ATOM 2085 O O . SER A 1 267 ? -3.426 -26.766 -21.672 1 97 267 SER A O 1
ATOM 2087 N N . GLY A 1 268 ? -1.332 -25.984 -21.703 1 98.06 268 GLY A N 1
ATOM 2088 C CA . GLY A 1 268 ? -1.235 -25.984 -20.266 1 98.06 268 GLY A CA 1
ATOM 2089 C C . GLY A 1 268 ? -0.757 -27.297 -19.688 1 98.06 268 GLY A C 1
ATOM 2090 O O . GLY A 1 268 ? -0.584 -27.422 -18.469 1 98.06 268 GLY A O 1
ATOM 2091 N N . ASP A 1 269 ? -0.448 -28.219 -20.562 1 98.38 269 ASP A N 1
ATOM 2092 C CA . ASP A 1 269 ? -0.008 -29.516 -20.094 1 98.38 269 ASP A CA 1
ATOM 2093 C C . ASP A 1 269 ? 1.402 -29.453 -19.5 1 98.38 269 ASP A C 1
ATOM 2095 O O . ASP A 1 269 ? 2.223 -28.641 -19.953 1 98.38 269 ASP A O 1
ATOM 2099 N N . ILE A 1 270 ? 1.616 -30.359 -18.578 1 98.44 270 ILE A N 1
ATOM 2100 C CA . ILE A 1 270 ? 2.959 -30.469 -18.016 1 98.44 270 ILE A CA 1
ATOM 2101 C C . ILE A 1 270 ? 3.869 -31.188 -19 1 98.44 270 ILE A C 1
ATOM 2103 O O . ILE A 1 270 ? 3.578 -32.312 -19.422 1 98.44 270 ILE A O 1
ATOM 2107 N N . ILE A 1 271 ? 4.934 -30.531 -19.375 1 98.31 271 ILE A N 1
ATOM 2108 C CA . ILE A 1 271 ? 5.922 -31.141 -20.25 1 98.31 271 ILE A CA 1
ATOM 2109 C C . ILE A 1 271 ? 6.867 -32 -19.438 1 98.31 271 ILE A C 1
ATOM 2111 O O . ILE A 1 271 ? 7.133 -33.156 -19.812 1 98.31 271 ILE A O 1
ATOM 2115 N N . TRP A 1 272 ? 7.379 -31.516 -18.359 1 98.38 272 TRP A N 1
ATOM 2116 C CA . TRP A 1 272 ? 8.172 -32.312 -17.422 1 98.38 272 TRP A CA 1
ATOM 2117 C C . TRP A 1 272 ? 8.109 -31.719 -16.016 1 98.38 272 TRP A C 1
ATOM 2119 O O . TRP A 1 272 ? 7.695 -30.562 -15.836 1 98.38 272 TRP A O 1
ATOM 2129 N N . GLN A 1 273 ? 8.438 -32.562 -15.07 1 98.62 273 GLN A N 1
ATOM 2130 C CA . GLN A 1 273 ? 8.586 -32.219 -13.656 1 98.62 273 GLN A CA 1
ATOM 2131 C C . GLN A 1 273 ? 10 -32.562 -13.164 1 98.62 273 GLN A C 1
ATOM 2133 O O . GLN A 1 273 ? 10.531 -33.625 -13.453 1 98.62 273 GLN A O 1
ATOM 2138 N N . LEU A 1 274 ? 10.617 -31.547 -12.523 1 98.75 274 LEU A N 1
ATOM 2139 C CA . LEU A 1 274 ? 11.898 -31.766 -11.859 1 98.75 274 LEU A CA 1
ATOM 2140 C C . LEU A 1 274 ? 11.719 -31.812 -10.344 1 98.75 274 LEU A C 1
ATOM 2142 O O . LEU A 1 274 ? 11.258 -30.844 -9.734 1 98.75 274 LEU A O 1
ATOM 2146 N N . GLY A 1 275 ? 12.148 -32.938 -9.75 1 97.62 275 GLY A N 1
ATOM 2147 C CA . GLY A 1 275 ? 12.016 -33.094 -8.312 1 97.62 275 GLY A CA 1
ATOM 2148 C C . GLY A 1 275 ? 10.625 -33.531 -7.887 1 97.62 275 GLY A C 1
ATOM 2149 O O . GLY A 1 275 ? 9.867 -34.094 -8.688 1 97.62 275 GLY A O 1
ATOM 2150 N N . GLY A 1 276 ? 10.336 -33.312 -6.543 1 96.06 276 GLY A N 1
ATOM 2151 C CA . GLY A 1 276 ? 9.102 -33.75 -5.906 1 96.06 276 GLY A CA 1
ATOM 2152 C C . GLY A 1 276 ? 9.328 -34.469 -4.586 1 96.06 276 GLY A C 1
ATOM 2153 O O . GLY A 1 276 ? 10.039 -35.469 -4.531 1 96.06 276 GLY A O 1
ATOM 2154 N N . PHE A 1 277 ? 8.68 -33.969 -3.637 1 92.69 277 PHE A N 1
ATOM 2155 C CA . PHE A 1 277 ? 8.828 -34.562 -2.309 1 92.69 277 PHE A CA 1
ATOM 2156 C C . PHE A 1 277 ? 8.266 -35.969 -2.277 1 92.69 277 PHE A C 1
ATOM 2158 O O . PHE A 1 277 ? 8.852 -36.875 -1.653 1 92.69 277 PHE A O 1
ATOM 2165 N N . HIS A 1 278 ? 7.164 -36.219 -2.963 1 93.12 278 HIS A N 1
ATOM 2166 C CA . HIS A 1 278 ? 6.527 -37.531 -3.02 1 93.12 278 HIS A CA 1
ATOM 2167 C C . HIS A 1 278 ? 6.676 -38.156 -4.402 1 93.12 278 HIS A C 1
ATOM 2169 O O . HIS A 1 278 ? 5.812 -38.938 -4.84 1 93.12 278 HIS A O 1
ATOM 2175 N N . GLY A 1 279 ? 7.645 -37.719 -5.125 1 92.44 279 GLY A N 1
ATOM 2176 C CA . GLY A 1 279 ? 7.961 -38.312 -6.414 1 92.44 279 GLY A CA 1
ATOM 2177 C C . GLY A 1 279 ? 7.352 -37.562 -7.582 1 92.44 279 GLY A C 1
ATOM 2178 O O . GLY A 1 279 ? 6.977 -36.375 -7.449 1 92.44 279 GLY A O 1
ATOM 2179 N N . GLY A 1 280 ? 7.512 -38.094 -8.812 1 95.06 280 GLY A N 1
ATOM 2180 C CA . GLY A 1 280 ? 6.922 -37.531 -10.016 1 95.06 280 GLY A CA 1
ATOM 2181 C C . GLY A 1 280 ? 7.949 -36.906 -10.938 1 95.06 280 GLY A C 1
ATOM 2182 O O . GLY A 1 280 ? 7.609 -36.469 -12.039 1 95.06 280 GLY A O 1
ATOM 2183 N N . SER A 1 281 ? 9.172 -37 -10.555 1 97.94 281 SER A N 1
ATOM 2184 C CA . SER A 1 281 ? 10.203 -36.344 -11.359 1 97.94 281 SER A CA 1
ATOM 2185 C C . SER A 1 281 ? 10.391 -37.062 -12.695 1 97.94 281 SER A C 1
ATOM 2187 O O . SER A 1 281 ? 10.359 -38.281 -12.758 1 97.94 281 SER A O 1
ATOM 2189 N N . SER A 1 282 ? 10.586 -36.312 -13.672 1 98.19 282 SER A N 1
ATOM 2190 C CA . SER A 1 282 ? 10.891 -36.844 -15 1 98.19 282 SER A CA 1
ATOM 2191 C C . SER A 1 282 ? 12.383 -37.125 -15.148 1 98.19 282 SER A C 1
ATOM 2193 O O . SER A 1 282 ? 12.805 -37.719 -16.141 1 98.19 282 SER A O 1
ATOM 2195 N N . PHE A 1 283 ? 13.156 -36.75 -14.148 1 98.62 283 PHE A N 1
ATOM 2196 C CA . PHE A 1 283 ? 14.609 -36.875 -14.195 1 98.62 283 PHE A CA 1
ATOM 2197 C C . PHE A 1 283 ? 15.117 -37.625 -12.969 1 98.62 283 PHE A C 1
ATOM 2199 O O . PHE A 1 283 ? 14.609 -37.438 -11.859 1 98.62 283 PHE A O 1
ATOM 2206 N N . GLU A 1 284 ? 16.141 -38.438 -13.219 1 98.12 284 GLU A N 1
ATOM 2207 C CA . GLU A 1 284 ? 16.891 -38.938 -12.078 1 98.12 284 GLU A CA 1
ATOM 2208 C C . GLU A 1 284 ? 17.812 -37.875 -11.5 1 98.12 284 GLU A C 1
ATOM 2210 O O . GLU A 1 284 ? 18.547 -37.219 -12.242 1 98.12 284 GLU A O 1
ATOM 2215 N N . ILE A 1 285 ? 17.688 -37.688 -10.219 1 97.25 285 ILE A N 1
ATOM 2216 C CA . ILE A 1 285 ? 18.5 -36.719 -9.508 1 97.25 285 ILE A CA 1
ATOM 2217 C C . ILE A 1 285 ? 19.328 -37.406 -8.43 1 97.25 285 ILE A C 1
ATOM 2219 O O . ILE A 1 285 ? 18.781 -38.125 -7.578 1 97.25 285 ILE A O 1
ATOM 2223 N N . LEU A 1 286 ? 20.594 -37.25 -8.461 1 94.25 286 LEU A N 1
ATOM 2224 C CA . LEU A 1 286 ? 21.453 -37.844 -7.434 1 94.25 286 LEU A CA 1
ATOM 2225 C C . LEU A 1 286 ? 21.156 -37.219 -6.066 1 94.25 286 LEU A C 1
ATOM 2227 O O . LEU A 1 286 ? 20.703 -36.094 -5.969 1 94.25 286 LEU A O 1
ATOM 2231 N N . GLU A 1 287 ? 21.469 -37.969 -5.102 1 92 287 GLU A N 1
ATOM 2232 C CA . GLU A 1 287 ? 21.172 -37.594 -3.732 1 92 287 GLU A CA 1
ATOM 2233 C C . GLU A 1 287 ? 21.797 -36.219 -3.396 1 92 287 GLU A C 1
ATOM 2235 O O . GLU A 1 287 ? 21.156 -35.375 -2.756 1 92 287 GLU A O 1
ATOM 2240 N N . GLU A 1 288 ? 22.953 -36 -3.787 1 91.94 288 GLU A N 1
ATOM 2241 C CA . GLU A 1 288 ? 23.672 -34.781 -3.465 1 91.94 288 GLU A CA 1
ATOM 2242 C C . GLU A 1 288 ? 23.062 -33.594 -4.176 1 91.94 288 GLU A C 1
ATOM 2244 O O . GLU A 1 288 ? 23.312 -32.438 -3.795 1 91.94 288 GLU A O 1
ATOM 2249 N N . ASP A 1 289 ? 22.25 -33.875 -5.145 1 95.75 289 ASP A N 1
ATOM 2250 C CA . ASP A 1 289 ? 21.672 -32.781 -5.953 1 95.75 289 ASP A CA 1
ATOM 2251 C C . ASP A 1 289 ? 20.203 -32.562 -5.625 1 95.75 289 ASP A C 1
ATOM 2253 O O . ASP A 1 289 ? 19.531 -31.766 -6.266 1 95.75 289 ASP A O 1
ATOM 2257 N N . HIS A 1 290 ? 19.75 -33.219 -4.574 1 94.62 290 HIS A N 1
ATOM 2258 C CA . HIS A 1 290 ? 18.359 -33.031 -4.172 1 94.62 290 HIS A CA 1
ATOM 2259 C C . HIS A 1 290 ? 18.125 -31.625 -3.67 1 94.62 290 HIS A C 1
ATOM 2261 O O . HIS A 1 290 ? 19.031 -31 -3.123 1 94.62 290 HIS A O 1
ATOM 2267 N N . PHE A 1 291 ? 16.969 -31.156 -3.967 1 96.12 291 PHE A N 1
ATOM 2268 C CA . PHE A 1 291 ? 16.531 -29.828 -3.508 1 96.12 291 PHE A CA 1
ATOM 2269 C C . PHE A 1 291 ? 15.102 -29.875 -2.996 1 96.12 291 PHE A C 1
ATOM 2271 O O . PHE A 1 291 ? 14.383 -30.859 -3.223 1 96.12 291 PHE A O 1
ATOM 2278 N N . ALA A 1 292 ? 14.727 -28.844 -2.238 1 94.69 292 ALA A N 1
ATOM 2279 C CA . ALA A 1 292 ? 13.344 -28.734 -1.788 1 94.69 292 ALA A CA 1
ATOM 2280 C C . ALA A 1 292 ? 12.984 -27.297 -1.411 1 94.69 292 ALA A C 1
ATOM 2282 O O . ALA A 1 292 ? 13.859 -26.531 -1.012 1 94.69 292 ALA A O 1
ATOM 2283 N N . PHE A 1 293 ? 11.672 -27.016 -1.613 1 94.31 293 PHE A N 1
ATOM 2284 C CA . PHE A 1 293 ? 11.055 -25.781 -1.161 1 94.31 293 PHE A CA 1
ATOM 2285 C C . PHE A 1 293 ? 11.688 -24.578 -1.849 1 94.31 293 PHE A C 1
ATOM 2287 O O . PHE A 1 293 ? 11.852 -23.516 -1.236 1 94.31 293 PHE A O 1
ATOM 2294 N N . GLN A 1 294 ? 12.055 -24.844 -3.025 1 97.25 294 GLN A N 1
ATOM 2295 C CA . GLN A 1 294 ? 12.852 -23.922 -3.826 1 97.25 294 GLN A CA 1
ATOM 2296 C C . GLN A 1 294 ? 12.039 -22.688 -4.215 1 97.25 294 GLN A C 1
ATOM 2298 O O . GLN A 1 294 ? 10.805 -22.703 -4.145 1 97.25 294 GLN A O 1
ATOM 2303 N N . HIS A 1 295 ? 12.742 -21.641 -4.582 1 98.12 295 HIS A N 1
ATOM 2304 C CA . HIS A 1 295 ? 12.18 -20.391 -5.082 1 98.12 295 HIS A CA 1
ATOM 2305 C C . HIS A 1 295 ? 12.891 -19.938 -6.355 1 98.12 295 HIS A C 1
ATOM 2307 O O . HIS A 1 295 ? 14.016 -20.375 -6.633 1 98.12 295 HIS A O 1
ATOM 2313 N N . HIS A 1 296 ? 12.266 -19.125 -7.172 1 98.69 296 HIS A N 1
ATOM 2314 C CA . HIS A 1 296 ? 12.859 -18.297 -8.219 1 98.69 296 HIS A CA 1
ATOM 2315 C C . HIS A 1 296 ? 13.492 -19.156 -9.305 1 98.69 296 HIS A C 1
ATOM 2317 O O . HIS A 1 296 ? 14.664 -18.984 -9.641 1 98.69 296 HIS A O 1
ATOM 2323 N N . ALA A 1 297 ? 12.797 -20.047 -9.883 1 98.88 297 ALA A N 1
ATOM 2324 C CA . ALA A 1 297 ? 13.273 -20.844 -11 1 98.88 297 ALA A CA 1
ATOM 2325 C C . ALA A 1 297 ? 13.305 -20.047 -12.289 1 98.88 297 ALA A C 1
ATOM 2327 O O . ALA A 1 297 ? 12.336 -19.359 -12.617 1 98.88 297 ALA A O 1
ATOM 2328 N N . ARG A 1 298 ? 14.453 -20.141 -13.055 1 98.75 298 ARG A N 1
ATOM 2329 C CA . ARG A 1 298 ? 14.633 -19.375 -14.281 1 98.75 298 ARG A CA 1
ATOM 2330 C C . ARG A 1 298 ? 15.258 -20.234 -15.375 1 98.75 298 ARG A C 1
ATOM 2332 O O . ARG A 1 298 ? 16.156 -21.047 -15.109 1 98.75 298 ARG A O 1
ATOM 2339 N N . PHE A 1 299 ? 14.82 -19.969 -16.609 1 98 299 PHE A N 1
ATOM 2340 C CA . PHE A 1 299 ? 15.477 -20.531 -17.781 1 98 299 PHE A CA 1
ATOM 2341 C C . PHE A 1 299 ? 16.781 -19.797 -18.094 1 98 299 PHE A C 1
ATOM 2343 O O . PHE A 1 299 ? 16.844 -18.562 -17.953 1 98 299 PHE A O 1
ATOM 2350 N N . HIS A 1 300 ? 17.781 -20.516 -18.609 1 96.75 300 HIS A N 1
ATOM 2351 C CA . HIS A 1 300 ? 19 -19.844 -19.047 1 96.75 300 HIS A CA 1
ATOM 2352 C C . HIS A 1 300 ? 19.422 -20.312 -20.438 1 96.75 300 HIS A C 1
ATOM 2354 O O . HIS A 1 300 ? 20.391 -19.797 -21 1 96.75 300 HIS A O 1
ATOM 2360 N N . GLY A 1 301 ? 18.781 -21.328 -20.938 1 92.88 301 GLY A N 1
ATOM 2361 C CA . GLY A 1 301 ? 19.094 -21.719 -22.297 1 92.88 301 GLY A CA 1
ATOM 2362 C C . GLY A 1 301 ? 19.031 -23.219 -22.531 1 92.88 301 GLY A C 1
ATOM 2363 O O . GLY A 1 301 ? 18.766 -23.984 -21.594 1 92.88 301 GLY A O 1
ATOM 2364 N N . ARG A 1 302 ? 19.188 -23.562 -23.797 1 94 302 ARG A N 1
ATOM 2365 C CA . ARG A 1 302 ? 19.203 -24.953 -24.234 1 94 302 ARG A CA 1
ATOM 2366 C C . ARG A 1 302 ? 20.266 -25.188 -25.312 1 94 302 ARG A C 1
ATOM 2368 O O . ARG A 1 302 ? 20.672 -24.25 -26 1 94 302 ARG A O 1
ATOM 2375 N N . SER A 1 303 ? 20.641 -26.453 -25.391 1 93.25 303 SER A N 1
ATOM 2376 C CA . SER A 1 303 ? 21.531 -26.812 -26.484 1 93.25 303 SER A CA 1
ATOM 2377 C C . SER A 1 303 ? 20.844 -26.703 -27.844 1 93.25 303 SER A C 1
ATOM 2379 O O . SER A 1 303 ? 19.609 -26.672 -27.906 1 93.25 303 SER A O 1
ATOM 2381 N N . ALA A 1 304 ? 21.688 -26.656 -28.828 1 90.88 304 ALA A N 1
ATOM 2382 C CA . ALA A 1 304 ? 21.156 -26.547 -30.172 1 90.88 304 ALA A CA 1
ATOM 2383 C C . ALA A 1 304 ? 20.234 -27.719 -30.484 1 90.88 304 ALA A C 1
ATOM 2385 O O . ALA A 1 304 ? 19.219 -27.547 -31.188 1 90.88 304 ALA A O 1
ATOM 2386 N N . SER A 1 305 ? 20.594 -28.891 -29.953 1 90.69 305 SER A N 1
ATOM 2387 C CA . SER A 1 305 ? 19.781 -30.078 -30.188 1 90.69 305 SER A CA 1
ATOM 2388 C C . SER A 1 305 ? 18.531 -30.078 -29.328 1 90.69 305 SER A C 1
ATOM 2390 O O . SER A 1 305 ? 17.609 -30.859 -29.562 1 90.69 305 SER A O 1
ATOM 2392 N N . GLY A 1 306 ? 18.562 -29.25 -28.359 1 89.06 306 GLY A N 1
ATOM 2393 C CA . GLY A 1 306 ? 17.438 -29.188 -27.438 1 89.06 306 GLY A CA 1
ATOM 2394 C C . GLY A 1 306 ? 17.5 -30.266 -26.359 1 89.06 306 GLY A C 1
ATOM 2395 O O . GLY A 1 306 ? 16.641 -30.312 -25.469 1 89.06 306 GLY A O 1
ATOM 2396 N N . ASN A 1 307 ? 18.547 -31.016 -26.328 1 93.19 307 ASN A N 1
ATOM 2397 C CA . ASN A 1 307 ? 18.625 -32.156 -25.422 1 93.19 307 ASN A CA 1
ATOM 2398 C C . ASN A 1 307 ? 19.109 -31.75 -24.031 1 93.19 307 ASN A C 1
ATOM 2400 O O . ASN A 1 307 ? 18.891 -32.469 -23.062 1 93.19 307 ASN A O 1
ATOM 2404 N N . LEU A 1 308 ? 19.797 -30.656 -24.016 1 96.88 308 LEU A N 1
ATOM 2405 C CA . LEU A 1 308 ? 20.266 -30.125 -22.75 1 96.88 308 LEU A CA 1
ATOM 2406 C C . LEU A 1 308 ? 19.594 -28.781 -22.438 1 96.88 308 LEU A C 1
ATOM 2408 O O . LEU A 1 308 ? 19.469 -27.938 -23.328 1 96.88 308 LEU A O 1
ATOM 2412 N N . GLU A 1 309 ? 19.125 -28.688 -21.234 1 97.69 309 GLU A N 1
ATOM 2413 C CA . GLU A 1 309 ? 18.516 -27.438 -20.781 1 97.69 309 GLU A CA 1
ATOM 2414 C C . GLU A 1 309 ? 19.125 -26.969 -19.453 1 97.69 309 GLU A C 1
ATOM 2416 O O . GLU A 1 309 ? 19.438 -27.797 -18.594 1 97.69 309 GLU A O 1
ATOM 2421 N N . ILE A 1 310 ? 19.344 -25.672 -19.328 1 98.12 310 ILE A N 1
ATOM 2422 C CA . ILE A 1 310 ? 19.969 -25.109 -18.141 1 98.12 310 ILE A CA 1
ATOM 2423 C C . ILE A 1 310 ? 18.953 -24.219 -17.406 1 98.12 310 ILE A C 1
ATOM 2425 O O . ILE A 1 310 ? 18.328 -23.359 -18.031 1 98.12 310 ILE A O 1
ATOM 2429 N N . ILE A 1 311 ? 18.797 -24.469 -16.078 1 98.62 311 ILE A N 1
ATOM 2430 C CA . ILE A 1 311 ? 17.938 -23.609 -15.266 1 98.62 311 ILE A CA 1
ATOM 2431 C C . ILE A 1 311 ? 18.656 -23.25 -13.961 1 98.62 311 ILE A C 1
ATOM 2433 O O . ILE A 1 311 ? 19.625 -23.922 -13.586 1 98.62 311 ILE A O 1
ATOM 2437 N N . SER A 1 312 ? 18.25 -22.172 -13.328 1 98.75 312 SER A N 1
ATOM 2438 C CA . SER A 1 312 ? 18.703 -21.812 -11.992 1 98.75 312 SER A CA 1
ATOM 2439 C C . SER A 1 312 ? 17.531 -21.688 -11.023 1 98.75 312 SER A C 1
ATOM 2441 O O . SER A 1 312 ? 16.391 -21.5 -11.438 1 98.75 312 SER A O 1
ATOM 2443 N N . PHE A 1 313 ? 17.797 -21.875 -9.758 1 98.75 313 PHE A N 1
ATOM 2444 C CA . PHE A 1 313 ? 16.797 -21.641 -8.719 1 98.75 313 PHE A CA 1
ATOM 2445 C C . PHE A 1 313 ? 17.453 -21.531 -7.355 1 98.75 313 PHE A C 1
ATOM 2447 O O . PHE A 1 313 ? 18.641 -21.844 -7.199 1 98.75 313 PHE A O 1
ATOM 2454 N N . PHE A 1 314 ? 16.734 -20.953 -6.469 1 98.81 314 PHE A N 1
ATOM 2455 C CA . PHE A 1 314 ? 17.125 -20.859 -5.066 1 98.81 314 PHE A CA 1
ATOM 2456 C C . PHE A 1 314 ? 16.641 -22.078 -4.289 1 98.81 314 PHE A C 1
ATOM 2458 O O . PHE A 1 314 ? 15.438 -22.312 -4.152 1 98.81 314 PHE A O 1
ATOM 2465 N N . ASP A 1 315 ? 17.562 -22.859 -3.787 1 98.25 315 ASP A N 1
ATOM 2466 C CA . ASP A 1 315 ? 17.25 -24.031 -2.977 1 98.25 315 ASP A CA 1
ATOM 2467 C C . ASP A 1 315 ? 17.203 -23.672 -1.492 1 98.25 315 ASP A C 1
ATOM 2469 O O . ASP A 1 315 ? 18.234 -23.625 -0.829 1 98.25 315 ASP A O 1
ATOM 2473 N N . ASN A 1 316 ? 16 -23.5 -1.017 1 96.69 316 ASN A N 1
ATOM 2474 C CA . ASN A 1 316 ? 15.875 -23.172 0.399 1 96.69 316 ASN A CA 1
ATOM 2475 C C . ASN A 1 316 ? 16.359 -24.312 1.288 1 96.69 316 ASN A C 1
ATOM 2477 O O . ASN A 1 316 ? 16.969 -24.078 2.33 1 96.69 316 ASN A O 1
ATOM 2481 N N . GLY A 1 317 ? 16.078 -25.484 0.911 1 92.31 317 GLY A N 1
ATOM 2482 C CA . GLY A 1 317 ? 16.469 -26.656 1.681 1 92.31 317 GLY A CA 1
ATOM 2483 C C . GLY A 1 317 ? 15.812 -26.719 3.049 1 92.31 317 GLY A C 1
ATOM 2484 O O . GLY A 1 317 ? 16.266 -27.438 3.932 1 92.31 317 GLY A O 1
ATOM 2485 N N . ALA A 1 318 ? 14.891 -25.844 3.279 1 83.38 318 ALA A N 1
ATOM 2486 C CA . ALA A 1 318 ? 14.234 -25.75 4.578 1 83.38 318 ALA A CA 1
ATOM 2487 C C . ALA A 1 318 ? 12.812 -25.203 4.441 1 83.38 318 ALA A C 1
ATOM 2489 O O . ALA A 1 318 ? 12.508 -24.484 3.484 1 83.38 318 ALA A O 1
ATOM 2490 N N . HIS A 1 319 ? 12 -25.703 5.328 1 74.19 319 HIS A N 1
ATOM 2491 C CA . HIS A 1 319 ? 10.656 -25.141 5.43 1 74.19 319 HIS A CA 1
ATOM 2492 C C . HIS A 1 319 ? 10.344 -24.688 6.852 1 74.19 319 HIS A C 1
ATOM 2494 O O . HIS A 1 319 ? 11.172 -24.859 7.754 1 74.19 319 HIS A O 1
ATOM 2500 N N . SER A 1 320 ? 9.133 -24.016 7.059 1 57.88 320 SER A N 1
ATOM 2501 C CA . SER A 1 320 ? 8.734 -23.531 8.375 1 57.88 320 SER A CA 1
ATOM 2502 C C . SER A 1 320 ? 8.906 -24.594 9.438 1 57.88 320 SER A C 1
ATOM 2504 O O . SER A 1 320 ? 9.383 -24.312 10.539 1 57.88 320 SER A O 1
ATOM 2506 N N . ALA A 1 321 ? 8.328 -25.656 9.344 1 55.12 321 ALA A N 1
ATOM 2507 C CA . ALA A 1 321 ? 8.336 -26.656 10.406 1 55.12 321 ALA A CA 1
ATOM 2508 C C . ALA A 1 321 ? 9.688 -27.359 10.484 1 55.12 321 ALA A C 1
ATOM 2510 O O . ALA A 1 321 ? 10.648 -26.938 9.844 1 55.12 321 ALA A O 1
ATOM 2511 N N . PRO A 1 322 ? 9.828 -28.266 11.508 1 60.59 322 PRO A N 1
ATOM 2512 C CA . PRO A 1 322 ? 11.125 -28.891 11.797 1 60.59 322 PRO A CA 1
ATOM 2513 C C . PRO A 1 322 ? 11.672 -29.688 10.617 1 60.59 322 PRO A C 1
ATOM 2515 O O . PRO A 1 322 ? 12.406 -30.656 10.805 1 60.59 322 PRO A O 1
ATOM 2518 N N . ILE A 1 323 ? 11.219 -29.25 9.266 1 67 323 ILE A N 1
ATOM 2519 C CA . ILE A 1 323 ? 11.688 -30.125 8.203 1 67 323 ILE A CA 1
ATOM 2520 C C . ILE A 1 323 ? 12.797 -29.438 7.41 1 67 323 ILE A C 1
ATOM 2522 O O . ILE A 1 323 ? 12.57 -28.375 6.812 1 67 323 ILE A O 1
ATOM 2526 N N . LYS A 1 324 ? 14 -29.828 7.543 1 83.5 324 LYS A N 1
ATOM 2527 C CA . LYS A 1 324 ? 15.125 -29.422 6.715 1 83.5 324 LYS A CA 1
ATOM 2528 C C . LYS A 1 324 ? 15.648 -30.578 5.875 1 83.5 324 LYS A C 1
ATOM 2530 O O . LYS A 1 324 ? 15.758 -31.703 6.363 1 83.5 324 LYS A O 1
ATOM 2535 N N . THR A 1 325 ? 15.75 -30.25 4.539 1 86.25 325 THR A N 1
ATOM 2536 C CA . THR A 1 325 ? 16.344 -31.266 3.672 1 86.25 325 THR A CA 1
ATOM 2537 C C . THR A 1 325 ? 17.844 -31 3.488 1 86.25 325 THR A C 1
ATOM 2539 O O . THR A 1 325 ? 18.578 -31.875 3.012 1 86.25 325 THR A O 1
ATOM 2542 N N . TYR A 1 326 ? 18.281 -29.859 3.814 1 91.31 326 TYR A N 1
ATOM 2543 C CA . TYR A 1 326 ? 19.688 -29.469 3.783 1 91.31 326 TYR A CA 1
ATOM 2544 C C . TYR A 1 326 ? 19.984 -28.438 4.871 1 91.31 326 TYR A C 1
ATOM 2546 O O . TYR A 1 326 ? 19.125 -27.641 5.238 1 91.31 326 TYR A O 1
ATOM 2554 N N . PRO A 1 327 ? 21.172 -28.406 5.414 1 91.38 327 PRO A N 1
ATOM 2555 C CA . PRO A 1 327 ? 21.469 -27.594 6.598 1 91.38 327 PRO A CA 1
ATOM 2556 C C . PRO A 1 327 ? 21.469 -26.094 6.301 1 91.38 327 PRO A C 1
ATOM 2558 O O . PRO A 1 327 ? 21.281 -25.281 7.207 1 91.38 327 PRO A O 1
ATOM 2561 N N . TYR A 1 328 ? 21.766 -25.672 5.121 1 94.69 328 TYR A N 1
ATOM 2562 C CA . TYR A 1 328 ? 21.781 -24.266 4.719 1 94.69 328 TYR A CA 1
ATOM 2563 C C . TYR A 1 328 ? 21.266 -24.109 3.293 1 94.69 328 TYR A C 1
ATOM 2565 O O . TYR A 1 328 ? 21.125 -25.078 2.562 1 94.69 328 TYR A O 1
ATOM 2573 N N . SER A 1 329 ? 20.859 -22.922 2.914 1 97.44 329 SER A N 1
ATOM 2574 C CA . SER A 1 329 ? 20.312 -22.656 1.589 1 97.44 329 SER A CA 1
ATOM 2575 C C . SER A 1 329 ? 21.422 -22.547 0.546 1 97.44 329 SER A C 1
ATOM 2577 O O . SER A 1 329 ? 22.594 -22.312 0.889 1 97.44 329 SER A O 1
ATOM 2579 N N . ARG A 1 330 ? 21.047 -22.75 -0.707 1 98 330 ARG A N 1
ATOM 2580 C CA . ARG A 1 330 ? 22.016 -22.75 -1.806 1 98 330 ARG A CA 1
ATOM 2581 C C . ARG A 1 330 ? 21.406 -22.125 -3.059 1 98 330 ARG A C 1
ATOM 2583 O O . ARG A 1 330 ? 20.203 -22.219 -3.303 1 98 330 ARG A O 1
ATOM 2590 N N . ALA A 1 331 ? 22.266 -21.438 -3.785 1 98.69 331 ALA A N 1
ATOM 2591 C CA . ALA A 1 331 ? 21.938 -21.094 -5.168 1 98.69 331 ALA A CA 1
ATOM 2592 C C . ALA A 1 331 ? 22.422 -22.188 -6.125 1 98.69 331 ALA A C 1
ATOM 2594 O O . ALA A 1 331 ? 23.594 -22.578 -6.082 1 98.69 331 ALA A O 1
ATOM 2595 N N . ARG A 1 332 ? 21.5 -22.625 -7.008 1 98.25 332 ARG A N 1
ATOM 2596 C CA . ARG A 1 332 ? 21.828 -23.781 -7.82 1 98.25 332 ARG A CA 1
ATOM 2597 C C . ARG A 1 332 ? 21.609 -23.5 -9.305 1 98.25 332 ARG A C 1
ATOM 2599 O O . ARG A 1 332 ? 20.641 -22.828 -9.672 1 98.25 332 ARG A O 1
ATOM 2606 N N . ILE A 1 333 ? 22.531 -24.016 -10.109 1 98.25 333 ILE A N 1
ATOM 2607 C CA . ILE A 1 333 ? 22.375 -24.094 -11.555 1 98.25 333 ILE A CA 1
ATOM 2608 C C . ILE A 1 333 ? 22.328 -25.562 -11.984 1 98.25 333 ILE A C 1
ATOM 2610 O O . ILE A 1 333 ? 23.281 -26.312 -11.727 1 98.25 333 ILE A O 1
ATOM 2614 N N . PHE A 1 334 ? 21.266 -25.938 -12.648 1 98.56 334 PHE A N 1
ATOM 2615 C CA . PHE A 1 334 ? 21.031 -27.328 -13.016 1 98.56 334 PHE A CA 1
ATOM 2616 C C . PHE A 1 334 ? 21.125 -27.5 -14.531 1 98.56 334 PHE A C 1
ATOM 2618 O O . PHE A 1 334 ? 20.672 -26.641 -15.289 1 98.56 334 PHE A O 1
ATOM 2625 N N . GLU A 1 335 ? 21.656 -28.625 -14.891 1 98.25 335 GLU A N 1
ATOM 2626 C CA . GLU A 1 335 ? 21.562 -29.125 -16.25 1 98.25 335 GLU A CA 1
ATOM 2627 C C . GLU A 1 335 ? 20.594 -30.312 -16.344 1 98.25 335 GLU A C 1
ATOM 2629 O O . GLU A 1 335 ? 20.719 -31.281 -15.594 1 98.25 335 GLU A O 1
ATOM 2634 N N . LEU A 1 336 ? 19.703 -30.188 -17.203 1 98.56 336 LEU A N 1
ATOM 2635 C CA . LEU A 1 336 ? 18.75 -31.266 -17.5 1 98.56 336 LEU A CA 1
ATOM 2636 C C . LEU A 1 336 ? 19.094 -31.969 -18.797 1 98.56 336 LEU A C 1
ATOM 2638 O O . LEU A 1 336 ? 19.141 -31.328 -19.859 1 98.56 336 LEU A O 1
ATOM 2642 N N . ASP A 1 337 ? 19.328 -33.219 -18.734 1 98.12 337 ASP A N 1
ATOM 2643 C CA . ASP A 1 337 ? 19.594 -34.031 -19.922 1 98.12 337 ASP A CA 1
ATOM 2644 C C . ASP A 1 337 ? 18.359 -34.844 -20.312 1 98.12 337 ASP A C 1
ATOM 2646 O O . ASP A 1 337 ? 18.078 -35.906 -19.734 1 98.12 337 ASP A O 1
ATOM 2650 N N . HIS A 1 338 ? 17.812 -34.469 -21.328 1 96.69 338 HIS A N 1
ATOM 2651 C CA . HIS A 1 338 ? 16.547 -35.062 -21.734 1 96.69 338 HIS A CA 1
ATOM 2652 C C . HIS A 1 338 ? 16.766 -36.406 -22.438 1 96.69 338 HIS A C 1
ATOM 2654 O O . HIS A 1 338 ? 15.852 -37.219 -22.531 1 96.69 338 HIS A O 1
ATOM 2660 N N . ASN A 1 339 ? 17.859 -36.594 -22.953 1 96.69 339 ASN A N 1
ATOM 2661 C CA . ASN A 1 339 ? 18.188 -37.875 -23.562 1 96.69 339 ASN A CA 1
ATOM 2662 C C . ASN A 1 339 ? 18.422 -38.969 -22.516 1 96.69 339 ASN A C 1
ATOM 2664 O O . ASN A 1 339 ? 17.922 -40.094 -22.641 1 96.69 339 ASN A O 1
ATOM 2668 N N . LYS A 1 340 ? 19.109 -38.562 -21.469 1 97.06 340 LYS A N 1
ATOM 2669 C CA . LYS A 1 340 ? 19.469 -39.531 -20.438 1 97.06 340 LYS A CA 1
ATOM 2670 C C . LYS A 1 340 ? 18.391 -39.594 -19.344 1 97.06 340 LYS A C 1
ATOM 2672 O O . LYS A 1 340 ? 18.359 -40.531 -18.547 1 97.06 340 LYS A O 1
ATOM 2677 N N . GLY A 1 341 ? 17.656 -38.562 -19.297 1 97.69 341 GLY A N 1
ATOM 2678 C CA . GLY A 1 341 ? 16.672 -38.469 -18.234 1 97.69 341 GLY A CA 1
ATOM 2679 C C . GLY A 1 341 ? 17.281 -38.156 -16.875 1 97.69 341 GLY A C 1
ATOM 2680 O O . GLY A 1 341 ? 16.828 -38.656 -15.852 1 97.69 341 GLY A O 1
ATOM 2681 N N . THR A 1 342 ? 18.328 -37.375 -16.859 1 98.19 342 THR A N 1
ATOM 2682 C CA . THR A 1 342 ? 19.016 -37.062 -15.609 1 98.19 342 THR A CA 1
ATOM 2683 C C . THR A 1 342 ? 19.094 -35.531 -15.43 1 98.19 342 THR A C 1
ATOM 2685 O O . THR A 1 342 ? 19.031 -34.781 -16.406 1 98.19 342 THR A O 1
ATOM 2688 N N . ALA A 1 343 ? 19.156 -35.125 -14.266 1 98.5 343 ALA A N 1
ATOM 2689 C CA . ALA A 1 343 ? 19.391 -33.75 -13.898 1 98.5 343 ALA A CA 1
ATOM 2690 C C . ALA A 1 343 ? 20.469 -33.625 -12.828 1 98.5 343 ALA A C 1
ATOM 2692 O O . ALA A 1 343 ? 20.516 -34.438 -11.898 1 98.5 343 ALA A O 1
ATOM 2693 N N . LYS A 1 344 ? 21.312 -32.656 -12.977 1 97.88 344 LYS A N 1
ATOM 2694 C CA . LYS A 1 344 ? 22.375 -32.469 -11.992 1 97.88 344 LYS A CA 1
ATOM 2695 C C . LYS A 1 344 ? 22.688 -30.984 -11.781 1 97.88 344 LYS A C 1
ATOM 2697 O O . LYS A 1 344 ? 22.516 -30.172 -12.695 1 97.88 344 LYS A O 1
ATOM 2702 N N . ALA A 1 345 ? 23.188 -30.719 -10.641 1 97.81 345 ALA A N 1
ATOM 2703 C CA . ALA A 1 345 ? 23.703 -29.375 -10.375 1 97.81 345 ALA A CA 1
ATOM 2704 C C . ALA A 1 345 ? 25.094 -29.188 -10.992 1 97.81 345 ALA A C 1
ATOM 2706 O O . ALA A 1 345 ? 26.031 -29.906 -10.641 1 97.81 345 ALA A O 1
ATOM 2707 N N . ILE A 1 346 ? 25.234 -28.266 -11.859 1 97.12 346 ILE A N 1
ATOM 2708 C CA . ILE A 1 346 ? 26.531 -28.031 -12.477 1 97.12 346 ILE A CA 1
ATOM 2709 C C . ILE A 1 346 ? 27.266 -26.922 -11.734 1 97.12 346 ILE A C 1
ATOM 2711 O O . ILE A 1 346 ? 28.484 -26.781 -11.836 1 97.12 346 ILE A O 1
ATOM 2715 N N . LYS A 1 347 ? 26.562 -26.094 -11.047 1 97.62 347 LYS A N 1
ATOM 2716 C CA . LYS A 1 347 ? 27.109 -25.125 -10.109 1 97.62 347 LYS A CA 1
ATOM 2717 C C . LYS A 1 347 ? 26.25 -25.047 -8.844 1 97.62 347 LYS A C 1
ATOM 2719 O O . LYS A 1 347 ? 25.031 -25.141 -8.906 1 97.62 347 LYS A O 1
ATOM 2724 N N . THR A 1 348 ? 26.922 -24.922 -7.766 1 97.81 348 THR A N 1
ATOM 2725 C CA . THR A 1 348 ? 26.297 -24.703 -6.469 1 97.81 348 THR A CA 1
ATOM 2726 C C . THR A 1 348 ? 27.016 -23.609 -5.691 1 97.81 348 THR A C 1
ATOM 2728 O O . THR A 1 348 ? 28.25 -23.625 -5.59 1 97.81 348 THR A O 1
ATOM 2731 N N . PHE A 1 349 ? 26.281 -22.656 -5.215 1 98.44 349 PHE A N 1
ATOM 2732 C CA . PHE A 1 349 ? 26.797 -21.594 -4.355 1 98.44 349 PHE A CA 1
ATOM 2733 C C . PHE A 1 349 ? 26.188 -21.672 -2.961 1 98.44 349 PHE A C 1
ATOM 2735 O O . PHE A 1 349 ? 25 -21.391 -2.777 1 98.44 349 PHE A O 1
ATOM 2742 N N . ASP A 1 350 ? 27.031 -22.016 -2.025 1 97.44 350 ASP A N 1
ATOM 2743 C CA . ASP A 1 350 ? 26.547 -22.172 -0.654 1 97.44 350 ASP A CA 1
ATOM 2744 C C . ASP A 1 350 ? 26.391 -20.812 0.034 1 97.44 350 ASP A C 1
ATOM 2746 O O . ASP A 1 350 ? 27.188 -19.906 -0.197 1 97.44 350 ASP A O 1
ATOM 2750 N N . ALA A 1 351 ? 25.438 -20.781 0.869 1 97.5 351 ALA A N 1
ATOM 2751 C CA . ALA A 1 351 ? 25.219 -19.547 1.604 1 97.5 351 ALA A CA 1
ATOM 2752 C C . ALA A 1 351 ? 26.391 -19.219 2.512 1 97.5 351 ALA A C 1
ATOM 2754 O O . ALA A 1 351 ? 26.844 -20.062 3.285 1 97.5 351 ALA A O 1
ATOM 2755 N N . PRO A 1 352 ? 26.828 -17.969 2.416 1 96.81 352 PRO A N 1
ATOM 2756 C CA . PRO A 1 352 ? 27.797 -17.562 3.436 1 96.81 352 PRO A CA 1
ATOM 2757 C C . PRO A 1 352 ? 27.25 -17.719 4.855 1 96.81 352 PRO A C 1
ATOM 2759 O O . PRO A 1 352 ? 26.062 -17.531 5.09 1 96.81 352 PRO A O 1
ATOM 2762 N N . ASP A 1 353 ? 28.172 -18.125 5.801 1 95.25 353 ASP A N 1
ATOM 2763 C CA . ASP A 1 353 ? 27.828 -18.266 7.211 1 95.25 353 ASP A CA 1
ATOM 2764 C C . ASP A 1 353 ? 26.797 -19.359 7.422 1 95.25 353 ASP A C 1
ATOM 2766 O O . ASP A 1 353 ? 26.125 -19.406 8.461 1 95.25 353 ASP A O 1
ATOM 2770 N N . ARG A 1 354 ? 26.5 -20.125 6.375 1 95.38 354 ARG A N 1
ATOM 2771 C CA . ARG A 1 354 ? 25.562 -21.234 6.406 1 95.38 354 ARG A CA 1
ATOM 2772 C C . ARG A 1 354 ? 24.141 -20.734 6.688 1 95.38 354 ARG A C 1
ATOM 2774 O O . ARG A 1 354 ? 23.406 -21.344 7.457 1 95.38 354 ARG A O 1
ATOM 2781 N N . LEU A 1 355 ? 23.875 -19.641 6.094 1 95.12 355 LEU A N 1
ATOM 2782 C CA . LEU A 1 355 ? 22.531 -19.078 6.219 1 95.12 355 LEU A CA 1
ATOM 2783 C C . LEU A 1 355 ? 21.484 -20.062 5.703 1 95.12 355 LEU A C 1
ATOM 2785 O O . LEU A 1 355 ? 21.688 -20.719 4.684 1 95.12 355 LEU A O 1
ATOM 2789 N N . SER A 1 356 ? 20.406 -20.141 6.434 1 94.62 356 SER A N 1
ATOM 2790 C CA . SER A 1 356 ? 19.266 -20.938 6.031 1 94.62 356 SER A CA 1
ATOM 2791 C C . SER A 1 356 ? 18 -20.094 5.965 1 94.62 356 SER A C 1
ATOM 2793 O O . SER A 1 356 ? 17.516 -19.594 6.988 1 94.62 356 SER A O 1
ATOM 2795 N N . ALA A 1 357 ? 17.547 -19.859 4.801 1 94.31 357 ALA A N 1
ATOM 2796 C CA . ALA A 1 357 ? 16.281 -19.141 4.586 1 94.31 357 ALA A CA 1
ATOM 2797 C C . ALA A 1 357 ? 15.117 -20.125 4.426 1 94.31 357 ALA A C 1
ATOM 2799 O O . ALA A 1 357 ? 15.07 -20.875 3.453 1 94.31 357 ALA A O 1
ATOM 2800 N N . ARG A 1 358 ? 14.188 -20.125 5.258 1 91.5 358 ARG A N 1
ATOM 2801 C CA . ARG A 1 358 ? 13.047 -21.031 5.18 1 91.5 358 ARG A CA 1
ATOM 2802 C C . ARG A 1 358 ? 12.133 -20.656 4.023 1 91.5 358 ARG A C 1
ATOM 2804 O O . ARG A 1 358 ? 11.422 -21.516 3.484 1 91.5 358 ARG A O 1
ATOM 2811 N N . THR A 1 359 ? 12.094 -19.359 3.715 1 91.44 359 THR A N 1
ATOM 2812 C CA . THR A 1 359 ? 11.227 -18.875 2.65 1 91.44 359 THR A CA 1
ATOM 2813 C C . THR A 1 359 ? 11.93 -17.812 1.816 1 91.44 359 THR A C 1
ATOM 2815 O O . THR A 1 359 ? 12.938 -17.25 2.244 1 91.44 359 THR A O 1
ATOM 2818 N N . GLN A 1 360 ? 11.367 -17.609 0.61 1 94.94 360 GLN A N 1
ATOM 2819 C CA . GLN A 1 360 ? 11.805 -16.516 -0.255 1 94.94 360 GLN A CA 1
ATOM 2820 C C . GLN A 1 360 ? 13.172 -16.812 -0.863 1 94.94 360 GLN A C 1
ATOM 2822 O O . GLN A 1 360 ? 13.594 -17.969 -0.927 1 94.94 360 GLN A O 1
ATOM 2827 N N . GLY A 1 361 ? 13.75 -15.797 -1.489 1 98.12 361 GLY A N 1
ATOM 2828 C CA . GLY A 1 361 ? 15.07 -15.906 -2.09 1 98.12 361 GLY A CA 1
ATOM 2829 C C . GLY A 1 361 ? 15.047 -15.812 -3.604 1 98.12 361 GLY A C 1
ATOM 2830 O O . GLY A 1 361 ? 14.008 -16.031 -4.23 1 98.12 361 GLY A O 1
ATOM 2831 N N . SER A 1 362 ? 16.266 -15.5 -4.129 1 98.81 362 SER A N 1
ATOM 2832 C CA . SER A 1 362 ? 16.406 -15.383 -5.574 1 98.81 362 SER A CA 1
ATOM 2833 C C . SER A 1 362 ? 17.844 -15.633 -6.012 1 98.81 362 SER A C 1
ATOM 2835 O O . SER A 1 362 ? 18.781 -15.43 -5.234 1 98.81 362 SER A O 1
ATOM 2837 N N . VAL A 1 363 ? 17.953 -16.141 -7.207 1 98.81 363 VAL A N 1
ATOM 2838 C CA . VAL A 1 363 ? 19.234 -16.359 -7.879 1 98.81 363 VAL A CA 1
ATOM 2839 C C . VAL A 1 363 ? 19.25 -15.633 -9.227 1 98.81 363 VAL A C 1
ATOM 2841 O O . VAL A 1 363 ? 18.406 -15.914 -10.086 1 98.81 363 VAL A O 1
ATOM 2844 N N . GLN A 1 364 ? 20.219 -14.797 -9.359 1 98.62 364 GLN A N 1
ATOM 2845 C CA . GLN A 1 364 ? 20.344 -14.023 -10.594 1 98.62 364 GLN A CA 1
ATOM 2846 C C . GLN A 1 364 ? 21.703 -14.227 -11.25 1 98.62 364 GLN A C 1
ATOM 2848 O O . GLN A 1 364 ? 22.734 -13.953 -10.648 1 98.62 364 GLN A O 1
ATOM 2853 N N . MET A 1 365 ? 21.672 -14.711 -12.461 1 98 365 MET A N 1
ATOM 2854 C CA . MET A 1 365 ? 22.891 -14.734 -13.258 1 98 365 MET A CA 1
ATOM 2855 C C . MET A 1 365 ? 23.172 -13.367 -13.875 1 98 365 MET A C 1
ATOM 2857 O O . MET A 1 365 ? 22.297 -12.766 -14.484 1 98 365 MET A O 1
ATOM 2861 N N . LEU A 1 366 ? 24.359 -12.953 -13.727 1 98.19 366 LEU A N 1
ATOM 2862 C CA . LEU A 1 366 ? 24.719 -11.617 -14.18 1 98.19 366 LEU A CA 1
ATOM 2863 C C . LEU A 1 366 ? 25.438 -11.672 -15.523 1 98.19 366 LEU A C 1
ATOM 2865 O O . LEU A 1 366 ? 26.031 -12.703 -15.875 1 98.19 366 LEU A O 1
ATOM 2869 N N . PRO A 1 367 ? 25.5 -10.578 -16.281 1 95.81 367 PRO A N 1
ATOM 2870 C CA . PRO A 1 367 ? 26.109 -10.555 -17.625 1 95.81 367 PRO A CA 1
ATOM 2871 C C . PRO A 1 367 ? 27.594 -10.891 -17.594 1 95.81 367 PRO A C 1
ATOM 2873 O O . PRO A 1 367 ? 28.125 -11.445 -18.562 1 95.81 367 PRO A O 1
ATOM 2876 N N . ASN A 1 368 ? 28.297 -10.609 -16.562 1 97.19 368 ASN A N 1
ATOM 2877 C CA . ASN A 1 368 ? 29.734 -10.852 -16.516 1 97.19 368 ASN A CA 1
ATOM 2878 C C . ASN A 1 368 ? 30.047 -12.273 -16.047 1 97.19 368 ASN A C 1
ATOM 2880 O O . ASN A 1 368 ? 31.203 -12.617 -15.812 1 97.19 368 ASN A O 1
ATOM 2884 N N . GLY A 1 369 ? 28.984 -13.055 -15.781 1 96.62 369 GLY A N 1
ATOM 2885 C CA . GLY A 1 369 ? 29.156 -14.445 -15.391 1 96.62 369 GLY A CA 1
ATOM 2886 C C . GLY A 1 369 ? 29.016 -14.664 -13.898 1 96.62 369 GLY A C 1
ATOM 2887 O O . GLY A 1 369 ? 28.906 -15.805 -13.438 1 96.62 369 GLY A O 1
ATOM 2888 N N . ASN A 1 370 ? 28.984 -13.57 -13.133 1 98.5 370 ASN A N 1
ATOM 2889 C CA . ASN A 1 370 ? 28.766 -13.68 -11.695 1 98.5 370 ASN A CA 1
ATOM 2890 C C . ASN A 1 370 ? 27.328 -14.109 -11.383 1 98.5 370 ASN A C 1
ATOM 2892 O O . ASN A 1 370 ? 26.484 -14.18 -12.281 1 98.5 370 ASN A O 1
ATOM 2896 N N . VAL A 1 371 ? 27.156 -14.469 -10.133 1 98.75 371 VAL A N 1
ATOM 2897 C CA . VAL A 1 371 ? 25.828 -14.836 -9.641 1 98.75 371 VAL A CA 1
ATOM 2898 C C . VAL A 1 371 ? 25.469 -13.984 -8.422 1 98.75 371 VAL A C 1
ATOM 2900 O O . VAL A 1 371 ? 26.25 -13.898 -7.469 1 98.75 371 VAL A O 1
ATOM 2903 N N . PHE A 1 372 ? 24.375 -13.297 -8.523 1 98.88 372 PHE A N 1
ATOM 2904 C CA . PHE A 1 372 ? 23.859 -12.508 -7.406 1 98.88 372 PHE A CA 1
ATOM 2905 C C . PHE A 1 372 ? 22.734 -13.242 -6.699 1 98.88 372 PHE A C 1
ATOM 2907 O O . PHE A 1 372 ? 21.766 -13.664 -7.336 1 98.88 372 PHE A O 1
ATOM 2914 N N . VAL A 1 373 ? 22.828 -13.398 -5.34 1 98.88 373 VAL A N 1
ATOM 2915 C CA . VAL A 1 373 ? 21.875 -14.18 -4.582 1 98.88 373 VAL A CA 1
ATOM 2916 C C . VAL A 1 373 ? 21.281 -13.328 -3.461 1 98.88 373 VAL A C 1
ATOM 2918 O O . VAL A 1 373 ? 22.016 -12.656 -2.729 1 98.88 373 VAL A O 1
ATOM 2921 N N . ASN A 1 374 ? 20.031 -13.25 -3.398 1 98.81 374 ASN A N 1
ATOM 2922 C CA . ASN A 1 374 ? 19.297 -12.789 -2.223 1 98.81 374 ASN A CA 1
ATOM 2923 C C . ASN A 1 374 ? 18.844 -13.961 -1.353 1 98.81 374 ASN A C 1
ATOM 2925 O O . ASN A 1 374 ? 18.172 -14.867 -1.831 1 98.81 374 ASN A O 1
ATOM 2929 N N . TRP A 1 375 ? 19.125 -13.867 -0.099 1 98.25 375 TRP A N 1
ATOM 2930 C CA . TRP A 1 375 ? 18.938 -15.031 0.76 1 98.25 375 TRP A CA 1
ATOM 2931 C C . TRP A 1 375 ? 17.594 -14.969 1.482 1 98.25 375 TRP A C 1
ATOM 2933 O O . TRP A 1 375 ? 17.438 -15.5 2.584 1 98.25 375 TRP A O 1
ATOM 2943 N N . GLY A 1 376 ? 16.594 -14.227 0.997 1 96.44 376 GLY A N 1
ATOM 2944 C CA . GLY A 1 376 ? 15.219 -14.234 1.447 1 96.44 376 GLY A CA 1
ATOM 2945 C C . GLY A 1 376 ? 15.062 -13.891 2.916 1 96.44 376 GLY A C 1
ATOM 2946 O O . GLY A 1 376 ? 15.555 -12.852 3.365 1 96.44 376 GLY A O 1
ATOM 2947 N N . GLU A 1 377 ? 14.5 -14.844 3.605 1 94.06 377 GLU A N 1
ATOM 2948 C CA . GLU A 1 377 ? 14.18 -14.656 5.016 1 94.06 377 GLU A CA 1
ATOM 2949 C C . GLU A 1 377 ? 15.445 -14.445 5.848 1 94.06 377 GLU A C 1
ATOM 2951 O O . GLU A 1 377 ? 15.391 -13.852 6.926 1 94.06 377 GLU A O 1
ATOM 2956 N N . ALA A 1 378 ? 16.562 -14.914 5.34 1 94.44 378 ALA A N 1
ATOM 2957 C CA . ALA A 1 378 ? 17.797 -14.812 6.109 1 94.44 378 ALA A CA 1
ATOM 2958 C C . ALA A 1 378 ? 18.375 -13.398 6.051 1 94.44 378 ALA A C 1
ATOM 2960 O O . ALA A 1 378 ? 19.266 -13.047 6.824 1 94.44 378 ALA A O 1
ATOM 2961 N N . GLY A 1 379 ? 17.953 -12.602 5.105 1 95.75 379 GLY A N 1
ATOM 2962 C CA . GLY A 1 379 ? 18.156 -11.164 5.156 1 95.75 379 GLY A CA 1
ATOM 2963 C C . GLY A 1 379 ? 19.562 -10.75 4.727 1 95.75 379 GLY A C 1
ATOM 2964 O O . GLY A 1 379 ? 20.203 -9.938 5.387 1 95.75 379 GLY A O 1
ATOM 2965 N N . ALA A 1 380 ? 20.016 -11.281 3.604 1 97.31 380 ALA A N 1
ATOM 2966 C CA . ALA A 1 380 ? 21.344 -10.93 3.088 1 97.31 380 ALA A CA 1
ATOM 2967 C C . ALA A 1 380 ? 21.375 -11.008 1.564 1 97.31 380 ALA A C 1
ATOM 2969 O O . ALA A 1 380 ? 20.469 -11.57 0.946 1 97.31 380 ALA A O 1
ATOM 2970 N N . VAL A 1 381 ? 22.406 -10.414 1.001 1 98.12 381 VAL A N 1
ATOM 2971 C CA . VAL A 1 381 ? 22.688 -10.531 -0.427 1 98.12 381 VAL A CA 1
ATOM 2972 C C . VAL A 1 381 ? 24.156 -10.844 -0.643 1 98.12 381 VAL A C 1
ATOM 2974 O O . VAL A 1 381 ? 25.016 -10.398 0.123 1 98.12 381 VAL A O 1
ATOM 2977 N N . THR A 1 382 ? 24.438 -11.633 -1.686 1 98.69 382 THR A N 1
ATOM 2978 C CA . THR A 1 382 ? 25.797 -12.047 -2.018 1 98.69 382 THR A CA 1
ATOM 2979 C C . THR A 1 382 ? 26.016 -12.023 -3.527 1 98.69 382 THR A C 1
ATOM 2981 O O . THR A 1 382 ? 25.125 -12.406 -4.293 1 98.69 382 THR A O 1
ATOM 2984 N N . GLU A 1 383 ? 27.156 -11.562 -3.938 1 98.88 383 GLU A N 1
ATOM 2985 C CA . GLU A 1 383 ? 27.609 -11.773 -5.309 1 98.88 383 GLU A CA 1
ATOM 2986 C C . GLU A 1 383 ? 28.781 -12.742 -5.352 1 98.88 383 GLU A C 1
ATOM 2988 O O . GLU A 1 383 ? 29.766 -12.562 -4.633 1 98.88 383 GLU A O 1
ATOM 2993 N N . TYR A 1 384 ? 28.641 -13.734 -6.191 1 98.62 384 TYR A N 1
ATOM 2994 C CA . TYR A 1 384 ? 29.688 -14.734 -6.398 1 98.62 384 TYR A CA 1
ATOM 2995 C C . TYR A 1 384 ? 30.344 -14.555 -7.762 1 98.62 384 TYR A C 1
ATOM 2997 O O . TYR A 1 384 ? 29.688 -14.188 -8.734 1 98.62 384 TYR A O 1
ATOM 3005 N N . SER A 1 385 ? 31.609 -14.93 -7.742 1 98.19 385 SER A N 1
ATOM 3006 C CA . SER A 1 385 ? 32.219 -15.164 -9.047 1 98.19 385 SER A CA 1
ATOM 3007 C C . SER A 1 385 ? 31.656 -16.422 -9.695 1 98.19 385 SER A C 1
ATOM 3009 O O . SER A 1 385 ? 30.984 -17.219 -9.039 1 98.19 385 SER A O 1
ATOM 3011 N N . ALA A 1 386 ? 32.031 -16.625 -10.922 1 95.62 386 ALA A N 1
ATOM 3012 C CA . ALA A 1 386 ? 31.547 -17.797 -11.648 1 95.62 386 ALA A CA 1
ATOM 3013 C C . ALA A 1 386 ? 32.062 -19.078 -11.008 1 95.62 386 ALA A C 1
ATOM 3015 O O . ALA A 1 386 ? 31.391 -20.125 -11.062 1 95.62 386 ALA A O 1
ATOM 3016 N N . ASP A 1 387 ? 33.188 -19.016 -10.328 1 95.25 387 ASP A N 1
ATOM 3017 C CA . ASP A 1 387 ? 33.812 -20.203 -9.75 1 95.25 387 ASP A CA 1
ATOM 3018 C C . ASP A 1 387 ? 33.406 -20.359 -8.281 1 95.25 387 ASP A C 1
ATOM 3020 O O . ASP A 1 387 ? 33.875 -21.281 -7.605 1 95.25 387 ASP A O 1
ATOM 3024 N N . GLY A 1 388 ? 32.594 -19.391 -7.789 1 96.5 388 GLY A N 1
ATOM 3025 C CA . GLY A 1 388 ? 32 -19.625 -6.484 1 96.5 388 GLY A CA 1
ATOM 3026 C C . GLY A 1 388 ? 32.656 -18.812 -5.375 1 96.5 388 GLY A C 1
ATOM 3027 O O . GLY A 1 388 ? 32.312 -18.969 -4.203 1 96.5 388 GLY A O 1
ATOM 3028 N N . LYS A 1 389 ? 33.562 -17.938 -5.734 1 97.25 389 LYS A N 1
ATOM 3029 C CA . LYS A 1 389 ? 34.156 -17.078 -4.723 1 97.25 389 LYS A CA 1
ATOM 3030 C C . LYS A 1 389 ? 33.219 -15.938 -4.34 1 97.25 389 LYS A C 1
ATOM 3032 O O . LYS A 1 389 ? 32.594 -15.312 -5.207 1 97.25 389 LYS A O 1
ATOM 3037 N N . VAL A 1 390 ? 33.125 -15.688 -3.043 1 98.06 390 VAL A N 1
ATOM 3038 C CA . VAL A 1 390 ? 32.312 -14.57 -2.576 1 98.06 390 VAL A CA 1
ATOM 3039 C C . VAL A 1 390 ? 33.031 -13.25 -2.891 1 98.06 390 VAL A C 1
ATOM 3041 O O . VAL A 1 390 ? 34.125 -12.992 -2.395 1 98.06 390 VAL A O 1
ATOM 3044 N N . LEU A 1 391 ? 32.344 -12.453 -3.676 1 98.44 391 LEU A N 1
ATOM 3045 C CA . LEU A 1 391 ? 32.938 -11.18 -4.094 1 98.44 391 LEU A CA 1
ATOM 3046 C C . LEU A 1 391 ? 32.312 -10.023 -3.305 1 98.44 391 LEU A C 1
ATOM 3048 O O . LEU A 1 391 ? 32.906 -8.945 -3.211 1 98.44 391 LEU A O 1
ATOM 3052 N N . PHE A 1 392 ? 31.156 -10.18 -2.77 1 98.31 392 PHE A N 1
ATOM 3053 C CA . PHE A 1 392 ? 30.391 -9.227 -1.973 1 98.31 392 PHE A CA 1
ATOM 3054 C C . PHE A 1 392 ? 29.375 -9.938 -1.086 1 98.31 392 PHE A C 1
ATOM 3056 O O . PHE A 1 392 ? 28.75 -10.906 -1.514 1 98.31 392 PHE A O 1
ATOM 3063 N N . HIS A 1 393 ? 29.281 -9.508 0.147 1 97.81 393 HIS A N 1
ATOM 3064 C CA . HIS A 1 393 ? 28.266 -10.016 1.054 1 97.81 393 HIS A CA 1
ATOM 3065 C C . HIS A 1 393 ? 27.828 -8.953 2.057 1 97.81 393 HIS A C 1
ATOM 3067 O O . HIS A 1 393 ? 28.672 -8.305 2.684 1 97.81 393 HIS A O 1
ATOM 3073 N N . GLY A 1 394 ? 26.547 -8.742 2.129 1 96 394 GLY A N 1
ATOM 3074 C CA . GLY A 1 394 ? 26.016 -7.793 3.098 1 96 394 GLY A CA 1
ATOM 3075 C C . GLY A 1 394 ? 24.672 -8.203 3.65 1 96 394 GLY A C 1
ATOM 3076 O O . GLY A 1 394 ? 23.812 -8.68 2.91 1 96 394 GLY A O 1
ATOM 3077 N N . TYR A 1 395 ? 24.484 -8.047 4.941 1 95.19 395 TYR A N 1
ATOM 3078 C CA . TYR A 1 395 ? 23.188 -8.234 5.586 1 95.19 395 TYR A CA 1
ATOM 3079 C C . TYR A 1 395 ? 22.328 -6.977 5.457 1 95.19 395 TYR A C 1
ATOM 3081 O O . TYR A 1 395 ? 22.859 -5.863 5.43 1 95.19 395 TYR A O 1
ATOM 3089 N N . LEU A 1 396 ? 20.953 -7.273 5.43 1 93 396 LEU A N 1
ATOM 3090 C CA . LEU A 1 396 ? 20.016 -6.16 5.324 1 93 396 LEU A CA 1
ATOM 3091 C C . LEU A 1 396 ? 19.734 -5.551 6.695 1 93 396 LEU A C 1
ATOM 3093 O O . LEU A 1 396 ? 19.047 -6.152 7.52 1 93 396 LEU A O 1
ATOM 3097 N N . ASP A 1 397 ? 20.047 -4.473 7.078 1 79.44 397 ASP A N 1
ATOM 3098 C CA . ASP A 1 397 ? 19.828 -3.629 8.25 1 79.44 397 ASP A CA 1
ATOM 3099 C C . ASP A 1 397 ? 20.312 -4.32 9.523 1 79.44 397 ASP A C 1
ATOM 3101 O O . ASP A 1 397 ? 19.516 -4.93 10.242 1 79.44 397 ASP A O 1
ATOM 3105 N N . SER A 1 398 ? 21.594 -4.422 9.867 1 64.06 398 SER A N 1
ATOM 3106 C CA . SER A 1 398 ? 22.328 -5.23 10.836 1 64.06 398 SER A CA 1
ATOM 3107 C C . SER A 1 398 ? 21.984 -4.828 12.266 1 64.06 398 SER A C 1
ATOM 3109 O O . SER A 1 398 ? 21.531 -3.713 12.508 1 64.06 398 SER A O 1
ATOM 3111 N N . ALA A 1 399 ? 22.016 -5.723 13.188 1 61.53 399 ALA A N 1
ATOM 3112 C CA . ALA A 1 399 ? 22 -5.586 14.641 1 61.53 399 ALA A CA 1
ATOM 3113 C C . ALA A 1 399 ? 23.031 -4.562 15.109 1 61.53 399 ALA A C 1
ATOM 3115 O O . ALA A 1 399 ? 24.109 -4.43 14.5 1 61.53 399 ALA A O 1
ATOM 3116 N N . PRO A 1 400 ? 22.609 -3.709 16 1 59.59 400 PRO A N 1
ATOM 3117 C CA . PRO A 1 400 ? 21.547 -3.947 16.984 1 59.59 400 PRO A CA 1
ATOM 3118 C C . PRO A 1 400 ? 20.266 -3.209 16.641 1 59.59 400 PRO A C 1
ATOM 3120 O O . PRO A 1 400 ? 19.234 -3.393 17.312 1 59.59 400 PRO A O 1
ATOM 3123 N N . GLN A 1 401 ? 20.375 -2.467 15.586 1 67.19 401 GLN A N 1
ATOM 3124 C CA . GLN A 1 401 ? 19.203 -1.632 15.398 1 67.19 401 GLN A CA 1
ATOM 3125 C C . GLN A 1 401 ? 18.016 -2.461 14.914 1 67.19 401 GLN A C 1
ATOM 3127 O O . GLN A 1 401 ? 16.891 -2.262 15.375 1 67.19 401 GLN A O 1
ATOM 3132 N N . SER A 1 402 ? 18.328 -3.346 14.016 1 84.5 402 SER A N 1
ATOM 3133 C CA . SER A 1 402 ? 17.281 -4.207 13.492 1 84.5 402 SER A CA 1
ATOM 3134 C C . SER A 1 402 ? 17.672 -5.68 13.602 1 84.5 402 SER A C 1
ATOM 3136 O O . SER A 1 402 ? 18.844 -6.008 13.742 1 84.5 402 SER A O 1
ATOM 3138 N N . PHE A 1 403 ? 16.703 -6.5 13.688 1 88.44 403 PHE A N 1
ATOM 3139 C CA . PHE A 1 403 ? 16.891 -7.941 13.828 1 88.44 403 PHE A CA 1
ATOM 3140 C C . PHE A 1 403 ? 15.891 -8.695 12.953 1 88.44 403 PHE A C 1
ATOM 3142 O O . PHE A 1 403 ? 14.695 -8.383 12.953 1 88.44 403 PHE A O 1
ATOM 3149 N N . LEU A 1 404 ? 16.438 -9.633 12.102 1 91.44 404 LEU A N 1
ATOM 3150 C CA . LEU A 1 404 ? 15.664 -10.547 11.266 1 91.44 404 LEU A CA 1
ATOM 3151 C C . LEU A 1 404 ? 15.055 -9.812 10.078 1 91.44 404 LEU A C 1
ATOM 3153 O O . LEU A 1 404 ? 13.969 -10.172 9.617 1 91.44 404 LEU A O 1
ATOM 3157 N N . VAL A 1 405 ? 15.688 -8.711 9.695 1 94.5 405 VAL A N 1
ATOM 3158 C CA . VAL A 1 405 ? 15.242 -8.016 8.492 1 94.5 405 VAL A CA 1
ATOM 3159 C C . VAL A 1 405 ? 15.43 -8.922 7.277 1 94.5 405 VAL A C 1
ATOM 3161 O O . VAL A 1 405 ? 16.422 -9.641 7.176 1 94.5 405 VAL A O 1
ATOM 3164 N N . GLN A 1 406 ? 14.469 -8.875 6.398 1 95.69 406 GLN A N 1
ATOM 3165 C CA . GLN A 1 406 ? 14.477 -9.758 5.234 1 95.69 406 GLN A CA 1
ATOM 3166 C C . GLN A 1 406 ? 14.047 -9.008 3.977 1 95.69 406 GLN A C 1
ATOM 3168 O O . GLN A 1 406 ? 13.688 -7.832 4.039 1 95.69 406 GLN A O 1
ATOM 3173 N N . SER A 1 407 ? 14.242 -9.57 2.861 1 97.38 407 SER A N 1
ATOM 3174 C CA . SER A 1 407 ? 13.758 -9.125 1.558 1 97.38 407 SER A CA 1
ATOM 3175 C C . SER A 1 407 ? 13.281 -10.305 0.715 1 97.38 407 SER A C 1
ATOM 3177 O O . SER A 1 407 ? 13.992 -11.305 0.582 1 97.38 407 SER A O 1
ATOM 3179 N N . TYR A 1 408 ? 12.125 -10.203 0.109 1 96.88 408 TYR A N 1
ATOM 3180 C CA . TYR A 1 408 ? 11.562 -11.305 -0.66 1 96.88 408 TYR A CA 1
ATOM 3181 C C . TYR A 1 408 ? 12.516 -11.75 -1.762 1 96.88 408 TYR A C 1
ATOM 3183 O O . TYR A 1 408 ? 12.812 -12.938 -1.896 1 96.88 408 TYR A O 1
ATOM 3191 N N . ARG A 1 409 ? 12.938 -10.844 -2.568 1 98.56 409 ARG A N 1
ATOM 3192 C CA . ARG A 1 409 ? 13.992 -11.016 -3.559 1 98.56 409 ARG A CA 1
ATOM 3193 C C . ARG A 1 409 ? 14.953 -9.82 -3.549 1 98.56 409 ARG A C 1
ATOM 3195 O O . ARG A 1 409 ? 14.711 -8.828 -2.859 1 98.56 409 ARG A O 1
ATOM 3202 N N . GLY A 1 410 ? 16.031 -9.891 -4.215 1 98.69 410 GLY A N 1
ATOM 3203 C CA . GLY A 1 410 ? 17.031 -8.852 -4.438 1 98.69 410 GLY A CA 1
ATOM 3204 C C . GLY A 1 410 ? 17.812 -9.047 -5.715 1 98.69 410 GLY A C 1
ATOM 3205 O O . GLY A 1 410 ? 18 -10.18 -6.176 1 98.69 410 GLY A O 1
ATOM 3206 N N . PHE A 1 411 ? 18.328 -7.906 -6.254 1 98.81 411 PHE A N 1
ATOM 3207 C CA . PHE A 1 411 ? 18.938 -7.98 -7.578 1 98.81 411 PHE A CA 1
ATOM 3208 C C . PHE A 1 411 ? 20.062 -6.957 -7.715 1 98.81 411 PHE A C 1
ATOM 3210 O O . PHE A 1 411 ? 20.156 -6.016 -6.922 1 98.81 411 PHE A O 1
ATOM 3217 N N . ARG A 1 412 ? 20.906 -7.254 -8.625 1 98.62 412 ARG A N 1
ATOM 3218 C CA . ARG A 1 412 ? 21.891 -6.297 -9.133 1 98.62 412 ARG A CA 1
ATOM 3219 C C . ARG A 1 412 ? 21.562 -5.895 -10.562 1 98.62 412 ARG A C 1
ATOM 3221 O O . ARG A 1 412 ? 21.312 -6.75 -11.414 1 98.62 412 ARG A O 1
ATOM 3228 N N . ALA A 1 413 ? 21.516 -4.59 -10.82 1 98.5 413 ALA A N 1
ATOM 3229 C CA . ALA A 1 413 ? 21.203 -4.098 -12.156 1 98.5 413 ALA A CA 1
ATOM 3230 C C . ALA A 1 413 ? 21.672 -2.658 -12.336 1 98.5 413 ALA A C 1
ATOM 3232 O O . ALA A 1 413 ? 21.953 -1.965 -11.359 1 98.5 413 ALA A O 1
ATOM 3233 N N . ASN A 1 414 ? 21.781 -2.281 -13.594 1 97.94 414 ASN A N 1
ATOM 3234 C CA . ASN A 1 414 ? 22 -0.873 -13.906 1 97.94 414 ASN A CA 1
ATOM 3235 C C . ASN A 1 414 ? 20.703 -0.077 -13.859 1 97.94 414 ASN A C 1
ATOM 3237 O O . ASN A 1 414 ? 19.609 -0.639 -14.047 1 97.94 414 ASN A O 1
ATOM 3241 N N . TRP A 1 415 ? 20.875 1.247 -13.586 1 98.5 415 TRP A N 1
ATOM 3242 C CA . TRP A 1 415 ? 19.703 2.125 -13.539 1 98.5 415 TRP A CA 1
ATOM 3243 C C . TRP A 1 415 ? 20.109 3.578 -13.758 1 98.5 415 TRP A C 1
ATOM 3245 O O . TRP A 1 415 ? 21.125 4.035 -13.227 1 98.5 415 TRP A O 1
ATOM 3255 N N . THR A 1 416 ? 19.359 4.25 -14.578 1 98.38 416 THR A N 1
ATOM 3256 C CA . THR A 1 416 ? 19.484 5.691 -14.742 1 98.38 416 THR A CA 1
ATOM 3257 C C . THR A 1 416 ? 18.266 6.414 -14.188 1 98.38 416 THR A C 1
ATOM 3259 O O . THR A 1 416 ? 17.156 6.254 -14.695 1 98.38 416 THR A O 1
ATOM 3262 N N . GLY A 1 417 ? 18.5 7.148 -13.148 1 98.31 417 GLY A N 1
ATOM 3263 C CA . GLY A 1 417 ? 17.422 7.879 -12.5 1 98.31 417 GLY A CA 1
ATOM 3264 C C . GLY A 1 417 ? 17.562 9.383 -12.617 1 98.31 417 GLY A C 1
ATOM 3265 O O . GLY A 1 417 ? 18.609 9.938 -12.289 1 98.31 417 GLY A O 1
ATOM 3266 N N . THR A 1 418 ? 16.484 10.023 -13.094 1 96.94 418 THR A N 1
ATOM 3267 C CA . THR A 1 418 ? 16.328 11.469 -13.109 1 96.94 418 THR A CA 1
ATOM 3268 C C . THR A 1 418 ? 15.031 11.883 -12.43 1 96.94 418 THR A C 1
ATOM 3270 O O . THR A 1 418 ? 14.055 12.234 -13.109 1 96.94 418 THR A O 1
ATOM 3273 N N . PRO A 1 419 ? 15.047 11.961 -11.141 1 96.31 419 PRO A N 1
ATOM 3274 C CA . PRO A 1 419 ? 13.805 12.117 -10.375 1 96.31 419 PRO A CA 1
ATOM 3275 C C . PRO A 1 419 ? 13.094 13.43 -10.664 1 96.31 419 PRO A C 1
ATOM 3277 O O . PRO A 1 419 ? 13.742 14.461 -10.852 1 96.31 419 PRO A O 1
ATOM 3280 N N . SER A 1 420 ? 11.766 13.367 -10.641 1 91.75 420 SER A N 1
ATOM 3281 C CA . SER A 1 420 ? 10.953 14.578 -10.766 1 91.75 420 SER A CA 1
ATOM 3282 C C . SER A 1 420 ? 10.961 15.383 -9.469 1 91.75 420 SER A C 1
ATOM 3284 O O . SER A 1 420 ? 10.766 16.594 -9.492 1 91.75 420 SER A O 1
ATOM 3286 N N . GLU A 1 421 ? 11.188 14.703 -8.422 1 91 421 GLU A N 1
ATOM 3287 C CA . GLU A 1 421 ? 11.266 15.398 -7.137 1 91 421 GLU A CA 1
ATOM 3288 C C . GLU A 1 421 ? 12.43 16.391 -7.109 1 91 421 GLU A C 1
ATOM 3290 O O . GLU A 1 421 ? 13.516 16.078 -7.605 1 91 421 GLU A O 1
ATOM 3295 N N . GLU A 1 422 ? 12.188 17.484 -6.5 1 91.31 422 GLU A N 1
ATOM 3296 C CA . GLU A 1 422 ? 13.242 18.484 -6.406 1 91.31 422 GLU A CA 1
ATOM 3297 C C . GLU A 1 422 ? 14.336 18.062 -5.434 1 91.31 422 GLU A C 1
ATOM 3299 O O . GLU A 1 422 ? 14.039 17.484 -4.383 1 91.31 422 GLU A O 1
ATOM 3304 N N . PRO A 1 423 ? 15.562 18.406 -5.805 1 96.69 423 PRO A N 1
ATOM 3305 C CA . PRO A 1 423 ? 16.625 18.141 -4.828 1 96.69 423 PRO A CA 1
ATOM 3306 C C . PRO A 1 423 ? 16.422 18.906 -3.523 1 96.69 423 PRO A C 1
ATOM 3308 O O . PRO A 1 423 ? 15.898 20.031 -3.535 1 96.69 423 PRO A O 1
ATOM 3311 N N . ALA A 1 424 ? 16.875 18.297 -2.5 1 96.12 424 ALA A N 1
ATOM 3312 C CA . ALA A 1 424 ? 16.781 18.906 -1.178 1 96.12 424 ALA A CA 1
ATOM 3313 C C . ALA A 1 424 ? 18.078 19.656 -0.837 1 96.12 424 ALA A C 1
ATOM 3315 O O . ALA A 1 424 ? 19.172 19.203 -1.178 1 96.12 424 ALA A O 1
ATOM 3316 N N . ILE A 1 425 ? 17.938 20.797 -0.15 1 96.12 425 ILE A N 1
ATOM 3317 C CA . ILE A 1 425 ? 19.078 21.594 0.281 1 96.12 425 ILE A CA 1
ATOM 3318 C C . ILE A 1 425 ? 18.797 22.188 1.663 1 96.12 425 ILE A C 1
ATOM 3320 O O . ILE A 1 425 ? 17.656 22.516 1.987 1 96.12 425 ILE A O 1
ATOM 3324 N N . ILE A 1 426 ? 19.828 22.219 2.488 1 94.38 426 ILE A N 1
ATOM 3325 C CA . ILE A 1 426 ? 19.734 22.922 3.77 1 94.38 426 ILE A CA 1
ATOM 3326 C C . ILE A 1 426 ? 21.047 23.625 4.07 1 94.38 426 ILE A C 1
ATOM 3328 O O . ILE A 1 426 ? 22.125 23.125 3.74 1 94.38 426 ILE A O 1
ATOM 3332 N N . ALA A 1 427 ? 20.969 24.797 4.531 1 93.81 427 ALA A N 1
ATOM 3333 C CA . ALA A 1 427 ? 22.125 25.578 5 1 93.81 427 ALA A CA 1
ATOM 3334 C C . ALA A 1 427 ? 22.078 25.75 6.512 1 93.81 427 ALA A C 1
ATOM 3336 O O . ALA A 1 427 ? 21.078 26.203 7.066 1 93.81 427 ALA A O 1
ATOM 3337 N N . LEU A 1 428 ? 23.172 25.328 7.121 1 91.75 428 LEU A N 1
ATOM 3338 C CA . LEU A 1 428 ? 23.266 25.375 8.578 1 91.75 428 LEU A CA 1
ATOM 3339 C C . LEU A 1 428 ? 24.469 26.188 9.031 1 91.75 428 LEU A C 1
ATOM 3341 O O . LEU A 1 428 ? 25.5 26.219 8.352 1 91.75 428 LEU A O 1
ATOM 3345 N N . GLU A 1 429 ? 24.234 26.797 10.172 1 87.75 429 GLU A N 1
ATOM 3346 C CA . GLU A 1 429 ? 25.391 27.453 10.766 1 87.75 429 GLU A CA 1
ATOM 3347 C C . GLU A 1 429 ? 26.469 26.438 11.125 1 87.75 429 GLU A C 1
ATOM 3349 O O . GLU A 1 429 ? 26.172 25.391 11.695 1 87.75 429 GLU A O 1
ATOM 3354 N N . GLY A 1 430 ? 27.656 26.828 10.711 1 83.69 430 GLY A N 1
ATOM 3355 C CA . GLY A 1 430 ? 28.75 25.938 11.031 1 83.69 430 GLY A CA 1
ATOM 3356 C C . GLY A 1 430 ? 29.031 25.844 12.523 1 83.69 430 GLY A C 1
ATOM 3357 O O . GLY A 1 430 ? 28.656 26.734 13.289 1 83.69 430 GLY A O 1
ATOM 3358 N N . GLU A 1 431 ? 29.656 24.75 12.883 1 76.56 431 GLU A N 1
ATOM 3359 C CA . GLU A 1 431 ? 30.016 24.578 14.289 1 76.56 431 GLU A CA 1
ATOM 3360 C C . GLU A 1 431 ? 30.891 25.734 14.773 1 76.56 431 GLU A C 1
ATOM 3362 O O . GLU A 1 431 ? 31.859 26.094 14.117 1 76.56 431 GLU A O 1
ATOM 3367 N N . GLY A 1 432 ? 30.531 26.297 15.922 1 73.56 432 GLY A N 1
ATOM 3368 C CA . GLY A 1 432 ? 31.312 27.359 16.531 1 73.56 432 GLY A CA 1
ATOM 3369 C C . GLY A 1 432 ? 31.328 28.641 15.711 1 73.56 432 GLY A C 1
ATOM 3370 O O . GLY A 1 432 ? 32.25 29.422 15.805 1 73.56 432 GLY A O 1
ATOM 3371 N N . GLY A 1 433 ? 30.391 28.688 14.805 1 73.19 433 GLY A N 1
ATOM 3372 C CA . GLY A 1 433 ? 30.312 29.906 14.008 1 73.19 433 GLY A CA 1
ATOM 3373 C C . GLY A 1 433 ? 31.344 29.969 12.914 1 73.19 433 GLY A C 1
ATOM 3374 O O . GLY A 1 433 ? 31.719 31.062 12.461 1 73.19 433 GLY A O 1
ATOM 3375 N N . SER A 1 434 ? 31.875 28.922 12.547 1 78.25 434 SER A N 1
ATOM 3376 C CA . SER A 1 434 ? 33 28.859 11.609 1 78.25 434 SER A CA 1
ATOM 3377 C C . SER A 1 434 ? 32.531 29.141 10.18 1 78.25 434 SER A C 1
ATOM 3379 O O . SER A 1 434 ? 33.344 29.25 9.273 1 78.25 434 SER A O 1
ATOM 3381 N N . GLY A 1 435 ? 31.234 29.391 10.078 1 87.69 435 GLY A N 1
ATOM 3382 C CA . GLY A 1 435 ? 30.703 29.609 8.734 1 87.69 435 GLY A CA 1
ATOM 3383 C C . GLY A 1 435 ? 29.359 28.938 8.508 1 87.69 435 GLY A C 1
ATOM 3384 O O . GLY A 1 435 ? 28.516 28.922 9.406 1 87.69 435 GLY A O 1
ATOM 3385 N N . VAL A 1 436 ? 29.172 28.578 7.156 1 91.19 436 VAL A N 1
ATOM 3386 C CA . VAL A 1 436 ? 27.891 27.969 6.793 1 91.19 436 VAL A CA 1
ATOM 3387 C C . VAL A 1 436 ? 28.141 26.594 6.172 1 91.19 436 VAL A C 1
ATOM 3389 O O . VAL A 1 436 ? 29.016 26.438 5.316 1 91.19 436 VAL A O 1
ATOM 3392 N N . ASP A 1 437 ? 27.484 25.594 6.723 1 92.19 437 ASP A N 1
ATOM 3393 C CA . ASP A 1 437 ? 27.469 24.25 6.148 1 92.19 437 ASP A CA 1
ATOM 3394 C C . ASP A 1 437 ? 26.234 24.047 5.262 1 92.19 437 ASP A C 1
ATOM 3396 O O . ASP A 1 437 ? 25.109 24.219 5.719 1 92.19 437 ASP A O 1
ATOM 3400 N N . VAL A 1 438 ? 26.484 23.703 4.012 1 94.25 438 VAL A N 1
ATOM 3401 C CA . VAL A 1 438 ? 25.391 23.469 3.09 1 94.25 438 VAL A CA 1
ATOM 3402 C C . VAL A 1 438 ? 25.375 22.016 2.662 1 94.25 438 VAL A C 1
ATOM 3404 O O . VAL A 1 438 ? 26.406 21.453 2.311 1 94.25 438 VAL A O 1
ATOM 3407 N N . PHE A 1 439 ? 24.234 21.359 2.822 1 95.56 439 PHE A N 1
ATOM 3408 C CA . PHE A 1 439 ? 24.016 19.984 2.412 1 95.56 439 PHE A CA 1
ATOM 3409 C C . PHE A 1 439 ? 23 19.906 1.273 1 95.56 439 PHE A C 1
ATOM 3411 O O . PHE A 1 439 ? 22.031 20.656 1.254 1 95.56 439 PHE A O 1
ATOM 3418 N N . VAL A 1 440 ? 23.281 18.984 0.301 1 97.44 440 VAL A N 1
ATOM 3419 C CA . VAL A 1 440 ? 22.375 18.812 -0.823 1 97.44 440 VAL A CA 1
ATOM 3420 C C . VAL A 1 440 ? 22.219 17.312 -1.127 1 97.44 440 VAL A C 1
ATOM 3422 O O . VAL A 1 440 ? 23.156 16.547 -0.96 1 97.44 440 VAL A O 1
ATOM 3425 N N . SER A 1 441 ? 21.031 16.891 -1.463 1 97.5 441 SER A N 1
ATOM 3426 C CA . SER A 1 441 ? 20.75 15.523 -1.879 1 97.5 441 SER A CA 1
ATOM 3427 C C . SER A 1 441 ? 19.609 15.484 -2.895 1 97.5 441 SER A C 1
ATOM 3429 O O . SER A 1 441 ? 18.781 16.406 -2.959 1 97.5 441 SER A O 1
ATOM 3431 N N . TRP A 1 442 ? 19.609 14.547 -3.746 1 97.81 442 TRP A N 1
ATOM 3432 C CA . TRP A 1 442 ? 18.578 14.312 -4.746 1 97.81 442 TRP A CA 1
ATOM 3433 C C . TRP A 1 442 ? 18.219 12.828 -4.82 1 97.81 442 TRP A C 1
ATOM 3435 O O . TRP A 1 442 ? 18.891 12.055 -5.492 1 97.81 442 TRP A O 1
ATOM 3445 N N . ASN A 1 443 ? 17.125 12.438 -4.199 1 97.44 443 ASN A N 1
ATOM 3446 C CA . ASN A 1 443 ? 16.719 11.047 -4.039 1 97.44 443 ASN A CA 1
ATOM 3447 C C . ASN A 1 443 ? 16.516 10.367 -5.391 1 97.44 443 ASN A C 1
ATOM 3449 O O . ASN A 1 443 ? 15.578 10.688 -6.121 1 97.44 443 ASN A O 1
ATOM 3453 N N . GLY A 1 444 ? 17.391 9.445 -5.762 1 98.06 444 GLY A N 1
ATOM 3454 C CA . GLY A 1 444 ? 17.25 8.633 -6.953 1 98.06 444 GLY A CA 1
ATOM 3455 C C . GLY A 1 444 ? 18.109 9.094 -8.109 1 98.06 444 GLY A C 1
ATOM 3456 O O . GLY A 1 444 ? 18.188 8.422 -9.141 1 98.06 444 GLY A O 1
ATOM 3457 N N . ASP A 1 445 ? 18.781 10.148 -7.922 1 97.94 445 ASP A N 1
ATOM 3458 C CA . ASP A 1 445 ? 19.641 10.688 -8.984 1 97.94 445 ASP A CA 1
ATOM 3459 C C . ASP A 1 445 ? 20.859 9.797 -9.195 1 97.94 445 ASP A C 1
ATOM 3461 O O . ASP A 1 445 ? 21.531 9.398 -8.234 1 97.94 445 ASP A O 1
ATOM 3465 N N . THR A 1 446 ? 21.125 9.5 -10.43 1 98.44 446 THR A N 1
ATOM 3466 C CA . THR A 1 446 ? 22.312 8.727 -10.727 1 98.44 446 THR A CA 1
ATOM 3467 C C . THR A 1 446 ? 23.219 9.469 -11.719 1 98.44 446 THR A C 1
ATOM 3469 O O . THR A 1 446 ? 24.234 8.938 -12.156 1 98.44 446 THR A O 1
ATOM 3472 N N . GLU A 1 447 ? 22.844 10.742 -12.047 1 98.31 447 GLU A N 1
ATOM 3473 C CA . GLU A 1 447 ? 23.5 11.391 -13.172 1 98.31 447 GLU A CA 1
ATOM 3474 C C . GLU A 1 447 ? 24.328 12.586 -12.711 1 98.31 447 GLU A C 1
ATOM 3476 O O . GLU A 1 447 ? 25.172 13.086 -13.453 1 98.31 447 GLU A O 1
ATOM 3481 N N . THR A 1 448 ? 24.109 13.07 -11.555 1 98.62 448 THR A N 1
ATOM 3482 C CA . THR A 1 448 ? 24.859 14.227 -11.055 1 98.62 448 THR A CA 1
ATOM 3483 C C . THR A 1 448 ? 26.328 13.898 -10.883 1 98.62 448 THR A C 1
ATOM 3485 O O . THR A 1 448 ? 26.672 12.898 -10.25 1 98.62 448 THR A O 1
ATOM 3488 N N . ASP A 1 449 ? 27.156 14.672 -11.461 1 98.31 449 ASP A N 1
ATOM 3489 C CA . ASP A 1 449 ? 28.594 14.57 -11.297 1 98.31 449 ASP A CA 1
ATOM 3490 C C . ASP A 1 449 ? 29.109 15.625 -10.328 1 98.31 449 ASP A C 1
ATOM 3492 O O . ASP A 1 449 ? 30.031 15.359 -9.539 1 98.31 449 ASP A O 1
ATOM 3496 N N . THR A 1 450 ? 28.516 16.781 -10.469 1 98.38 450 THR A N 1
ATOM 3497 C CA . THR A 1 450 ? 28.969 17.938 -9.711 1 98.38 450 THR A CA 1
ATOM 3498 C C . THR A 1 450 ? 27.781 18.766 -9.227 1 98.38 450 THR A C 1
ATOM 3500 O O . THR A 1 450 ? 26.781 18.906 -9.945 1 98.38 450 THR A O 1
ATOM 3503 N N . TRP A 1 451 ? 27.953 19.328 -7.965 1 98.62 451 TRP A N 1
ATOM 3504 C CA . TRP A 1 451 ? 27 20.312 -7.453 1 98.62 451 TRP A CA 1
ATOM 3505 C C . TRP A 1 451 ? 27.562 21.719 -7.559 1 98.62 451 TRP A C 1
ATOM 3507 O O . TRP A 1 451 ? 28.688 21.984 -7.141 1 98.62 451 TRP A O 1
ATOM 3517 N N . ARG A 1 452 ? 26.766 22.641 -8.141 1 98.44 452 ARG A N 1
ATOM 3518 C CA . ARG A 1 452 ? 27.078 24.062 -8.133 1 98.44 452 ARG A CA 1
ATOM 3519 C C . ARG A 1 452 ? 26.281 24.797 -7.062 1 98.44 452 ARG A C 1
ATOM 3521 O O . ARG A 1 452 ? 25.047 24.828 -7.117 1 98.44 452 ARG A O 1
ATOM 3528 N N . PHE A 1 453 ? 27 25.391 -6.156 1 97.31 453 PHE A N 1
ATOM 3529 C CA . PHE A 1 453 ? 26.359 26.125 -5.078 1 97.31 453 PHE A CA 1
ATOM 3530 C C . PHE A 1 453 ? 26.328 27.625 -5.391 1 97.31 453 PHE A C 1
ATOM 3532 O O . PHE A 1 453 ? 27.328 28.188 -5.828 1 97.31 453 PHE A O 1
ATOM 3539 N N . TYR A 1 454 ? 25.188 28.188 -5.176 1 95.75 454 TYR A N 1
ATOM 3540 C CA . TYR A 1 454 ? 24.984 29.609 -5.387 1 95.75 454 TYR A CA 1
ATOM 3541 C C . TYR A 1 454 ? 24.562 30.312 -4.094 1 95.75 454 TYR A C 1
ATOM 3543 O O . TYR A 1 454 ? 23.969 29.672 -3.217 1 95.75 454 TYR A O 1
ATOM 3551 N N . GLY A 1 455 ? 24.969 31.547 -3.99 1 92.56 455 GLY A N 1
ATOM 3552 C CA . GLY A 1 455 ? 24.516 32.406 -2.918 1 92.56 455 GLY A CA 1
ATOM 3553 C C . GLY A 1 455 ? 23.969 33.719 -3.418 1 92.56 455 GLY A C 1
ATOM 3554 O O . GLY A 1 455 ? 24.375 34.219 -4.477 1 92.56 455 GLY A O 1
ATOM 3555 N N . ARG A 1 456 ? 22.984 34.188 -2.65 1 91.5 456 ARG A N 1
ATOM 3556 C CA . ARG A 1 456 ? 22.422 35.469 -2.967 1 91.5 456 ARG A CA 1
ATOM 3557 C C . ARG A 1 456 ? 22.156 36.281 -1.7 1 91.5 456 ARG A C 1
ATOM 3559 O O . ARG A 1 456 ? 21.562 35.781 -0.751 1 91.5 456 ARG A O 1
ATOM 3566 N N . LEU A 1 457 ? 22.609 37.469 -1.704 1 85.81 457 LEU A N 1
ATOM 3567 C CA . LEU A 1 457 ? 22.297 38.406 -0.63 1 85.81 457 LEU A CA 1
ATOM 3568 C C . LEU A 1 457 ? 20.969 39.125 -0.895 1 85.81 457 LEU A C 1
ATOM 3570 O O . LEU A 1 457 ? 20.547 39.219 -2.045 1 85.81 457 LEU A O 1
ATOM 3574 N N . PRO A 1 458 ? 20.312 39.562 0.188 1 81.69 458 PRO A N 1
ATOM 3575 C CA . PRO A 1 458 ? 19.031 40.25 0.015 1 81.69 458 PRO A CA 1
ATOM 3576 C C . PRO A 1 458 ? 19.125 41.438 -0.95 1 81.69 458 PRO A C 1
ATOM 3578 O O . PRO A 1 458 ? 18.141 41.781 -1.615 1 81.69 458 PRO A O 1
ATOM 3581 N N . THR A 1 459 ? 20.234 42.031 -1.099 1 81.38 459 THR A N 1
ATOM 3582 C CA . THR A 1 459 ? 20.422 43.219 -1.915 1 81.38 459 THR A CA 1
ATOM 3583 C C . THR A 1 459 ? 20.688 42.844 -3.371 1 81.38 459 THR A C 1
ATOM 3585 O O . THR A 1 459 ? 20.719 43.719 -4.246 1 81.38 459 THR A O 1
ATOM 3588 N N . GLN A 1 460 ? 20.859 41.656 -3.531 1 81.31 460 GLN A N 1
ATOM 3589 C CA . GLN A 1 460 ? 21.219 41.219 -4.875 1 81.31 460 GLN A CA 1
ATOM 3590 C C . GLN A 1 460 ? 20.016 40.625 -5.59 1 81.31 460 GLN A C 1
ATOM 3592 O O . GLN A 1 460 ? 19.125 40.031 -4.953 1 81.31 460 GLN A O 1
ATOM 3597 N N . SER A 1 461 ? 20.016 40.812 -6.891 1 85.12 461 SER A N 1
ATOM 3598 C CA . SER A 1 461 ? 18.891 40.281 -7.668 1 85.12 461 SER A CA 1
ATOM 3599 C C . SER A 1 461 ? 19.234 38.938 -8.312 1 85.12 461 SER A C 1
ATOM 3601 O O . SER A 1 461 ? 18.344 38.219 -8.727 1 85.12 461 SER A O 1
ATOM 3603 N N . GLN A 1 462 ? 20.516 38.75 -8.344 1 88.56 462 GLN A N 1
ATOM 3604 C CA . GLN A 1 462 ? 20.906 37.531 -9.047 1 88.56 462 GLN A CA 1
ATOM 3605 C C . GLN A 1 462 ? 21.75 36.625 -8.156 1 88.56 462 GLN A C 1
ATOM 3607 O O . GLN A 1 462 ? 22.516 37.094 -7.32 1 88.56 462 GLN A O 1
ATOM 3612 N N . ASP A 1 463 ? 21.594 35.312 -8.352 1 91.5 463 ASP A N 1
ATOM 3613 C CA . ASP A 1 463 ? 22.406 34.312 -7.664 1 91.5 463 ASP A CA 1
ATOM 3614 C C . ASP A 1 463 ? 23.844 34.344 -8.172 1 91.5 463 ASP A C 1
ATOM 3616 O O . ASP A 1 463 ? 24.094 34.531 -9.367 1 91.5 463 ASP A O 1
ATOM 3620 N N . ARG A 1 464 ? 24.797 34.219 -7.281 1 92.88 464 ARG A N 1
ATOM 3621 C CA . ARG A 1 464 ? 26.203 34.125 -7.645 1 92.88 464 ARG A CA 1
ATOM 3622 C C . ARG A 1 464 ? 26.766 32.75 -7.344 1 92.88 464 ARG A C 1
ATOM 3624 O O . ARG A 1 464 ? 26.516 32.188 -6.277 1 92.88 464 ARG A O 1
ATOM 3631 N N . LEU A 1 465 ? 27.531 32.219 -8.273 1 95.31 465 LEU A N 1
ATOM 3632 C CA . LEU A 1 465 ? 28.203 30.953 -8.07 1 95.31 465 LEU A CA 1
ATOM 3633 C C . LEU A 1 465 ? 29.266 31.062 -6.977 1 95.31 465 LEU A C 1
ATOM 3635 O O . LEU A 1 465 ? 30.156 31.922 -7.043 1 95.31 465 LEU A O 1
ATOM 3639 N N . ILE A 1 466 ? 29.156 30.188 -6.035 1 92.56 466 ILE A N 1
ATOM 3640 C CA . ILE A 1 466 ? 30.047 30.234 -4.891 1 92.56 466 ILE A CA 1
ATOM 3641 C C . ILE A 1 466 ? 31.078 29.109 -5.004 1 92.56 466 ILE A C 1
ATOM 3643 O O . ILE A 1 466 ? 32.25 29.297 -4.672 1 92.56 466 ILE A O 1
ATOM 3647 N N . ALA A 1 467 ? 30.594 27.891 -5.371 1 94.81 467 ALA A N 1
ATOM 3648 C CA . ALA A 1 467 ? 31.484 26.75 -5.418 1 94.81 467 ALA A CA 1
ATOM 3649 C C . ALA A 1 467 ? 30.922 25.641 -6.305 1 94.81 467 ALA A C 1
ATOM 3651 O O . ALA A 1 467 ? 29.719 25.562 -6.516 1 94.81 467 ALA A O 1
ATOM 3652 N N . GLU A 1 468 ? 31.812 24.922 -6.832 1 97.25 468 GLU A N 1
ATOM 3653 C CA . GLU A 1 468 ? 31.516 23.641 -7.461 1 97.25 468 GLU A CA 1
ATOM 3654 C C . GLU A 1 468 ? 32.125 22.484 -6.668 1 97.25 468 GLU A C 1
ATOM 3656 O O . GLU A 1 468 ? 33.312 22.5 -6.344 1 97.25 468 GLU A O 1
ATOM 3661 N N . VAL A 1 469 ? 31.266 21.547 -6.289 1 97.62 469 VAL A N 1
ATOM 3662 C CA . VAL A 1 469 ? 31.703 20.422 -5.473 1 97.62 469 VAL A CA 1
ATOM 3663 C C . VAL A 1 469 ? 31.312 19.109 -6.141 1 97.62 469 VAL A C 1
ATOM 3665 O O . VAL A 1 469 ? 30.156 18.938 -6.535 1 97.62 469 VAL A O 1
ATOM 3668 N N . LYS A 1 470 ? 32.281 18.234 -6.277 1 97.81 470 LYS A N 1
ATOM 3669 C CA . LYS A 1 470 ? 31.984 16.922 -6.812 1 97.81 470 LYS A CA 1
ATOM 3670 C C . LYS A 1 470 ? 30.969 16.188 -5.922 1 97.81 470 LYS A C 1
ATOM 3672 O O . LYS A 1 470 ? 31.047 16.266 -4.695 1 97.81 470 LYS A O 1
ATOM 3677 N N . ARG A 1 471 ? 30.047 15.5 -6.559 1 97.69 471 ARG A N 1
ATOM 3678 C CA . ARG A 1 471 ? 29.078 14.727 -5.793 1 97.69 471 ARG A CA 1
ATOM 3679 C C . ARG A 1 471 ? 29.766 13.672 -4.938 1 97.69 471 ARG A C 1
ATOM 3681 O O . ARG A 1 471 ? 30.625 12.938 -5.422 1 97.69 471 ARG A O 1
ATOM 3688 N N . GLU A 1 472 ? 29.344 13.656 -3.746 1 94.94 472 GLU A N 1
ATOM 3689 C CA . GLU A 1 472 ? 29.781 12.617 -2.824 1 94.94 472 GLU A CA 1
ATOM 3690 C C . GLU A 1 472 ? 28.594 11.938 -2.145 1 94.94 472 GLU A C 1
ATOM 3692 O O . GLU A 1 472 ? 27.922 12.547 -1.315 1 94.94 472 GLU A O 1
ATOM 3697 N N . GLY A 1 473 ? 28.406 10.695 -2.514 1 93.75 473 GLY A N 1
ATOM 3698 C CA . GLY A 1 473 ? 27.359 9.914 -1.881 1 93.75 473 GLY A CA 1
ATOM 3699 C C . GLY A 1 473 ? 25.969 10.461 -2.145 1 93.75 473 GLY A C 1
ATOM 3700 O O . GLY A 1 473 ? 25.75 11.148 -3.145 1 93.75 473 GLY A O 1
ATOM 3701 N N . PHE A 1 474 ? 25.047 10.047 -1.335 1 96.62 474 PHE A N 1
ATOM 3702 C CA . PHE A 1 474 ? 23.656 10.461 -1.429 1 96.62 474 PHE A CA 1
ATOM 3703 C C . PHE A 1 474 ? 23.5 11.938 -1.083 1 96.62 474 PHE A C 1
ATOM 3705 O O . PHE A 1 474 ? 22.734 12.664 -1.726 1 96.62 474 PHE A O 1
ATOM 3712 N N . GLU A 1 475 ? 24.141 12.336 -0.013 1 96.69 475 GLU A N 1
ATOM 3713 C CA . GLU A 1 475 ? 24.141 13.727 0.443 1 96.69 475 GLU A CA 1
ATOM 3714 C C . GLU A 1 475 ? 25.547 14.32 0.375 1 96.69 475 GLU A C 1
ATOM 3716 O O . GLU A 1 475 ? 26.484 13.797 0.992 1 96.69 475 GLU A O 1
ATOM 3721 N N . THR A 1 476 ? 25.672 15.422 -0.399 1 97 476 THR A N 1
ATOM 3722 C CA . THR A 1 476 ? 26.953 16.109 -0.561 1 97 476 THR A CA 1
ATOM 3723 C C . THR A 1 476 ? 27.016 17.344 0.343 1 97 476 THR A C 1
ATOM 3725 O O . THR A 1 476 ? 26.031 18.062 0.483 1 97 476 THR A O 1
ATOM 3728 N N . TYR A 1 477 ? 28.141 17.5 0.896 1 92.5 477 TYR A N 1
ATOM 3729 C CA . TYR A 1 477 ? 28.359 18.562 1.88 1 92.5 477 TYR A CA 1
ATOM 3730 C C . TYR A 1 477 ? 29.391 19.562 1.376 1 92.5 477 TYR A C 1
ATOM 3732 O O . TYR A 1 477 ? 30.359 19.188 0.712 1 92.5 477 TYR A O 1
ATOM 3740 N N . ALA A 1 478 ? 29.125 20.891 1.609 1 93.12 478 ALA A N 1
ATOM 3741 C CA . ALA A 1 478 ? 30.094 21.969 1.364 1 93.12 478 ALA A CA 1
ATOM 3742 C C . ALA A 1 478 ? 30.141 22.938 2.541 1 93.12 478 ALA A C 1
ATOM 3744 O O . ALA A 1 478 ? 29.109 23.297 3.105 1 93.12 478 ALA A O 1
ATOM 3745 N N . HIS A 1 479 ? 31.375 23.312 2.904 1 91.62 479 HIS A N 1
ATOM 3746 C CA . HIS A 1 479 ? 31.594 24.281 3.969 1 91.62 479 HIS A CA 1
ATOM 3747 C C . HIS A 1 479 ? 32.062 25.609 3.408 1 91.62 479 HIS A C 1
ATOM 3749 O O . HIS A 1 479 ? 33.031 25.656 2.627 1 91.62 479 HIS A O 1
ATOM 3755 N N . PHE A 1 480 ? 31.453 26.656 3.861 1 89.56 480 PHE A N 1
ATOM 3756 C CA . PHE A 1 480 ? 31.828 28 3.443 1 89.56 480 PHE A CA 1
ATOM 3757 C C . PHE A 1 480 ? 32.25 28.844 4.641 1 89.56 480 PHE A C 1
ATOM 3759 O O . PHE A 1 480 ? 31.406 29.406 5.34 1 89.56 480 PHE A O 1
ATOM 3766 N N . ALA A 1 481 ? 33.5 29.016 4.926 1 84.12 481 ALA A N 1
ATOM 3767 C CA . ALA A 1 481 ? 34.062 29.641 6.109 1 84.12 481 ALA A CA 1
ATOM 3768 C C . ALA A 1 481 ? 33.844 31.141 6.109 1 84.12 481 ALA A C 1
ATOM 3770 O O . ALA A 1 481 ? 33.656 31.75 7.172 1 84.12 481 ALA A O 1
ATOM 3771 N N . ASP A 1 482 ? 33.938 31.812 5.012 1 76.06 482 ASP A N 1
ATOM 3772 C CA . ASP A 1 482 ? 33.906 33.281 4.965 1 76.06 482 ASP A CA 1
ATOM 3773 C C . ASP A 1 482 ? 32.5 33.812 4.949 1 76.06 482 ASP A C 1
ATOM 3775 O O . ASP A 1 482 ? 32.281 35.031 4.824 1 76.06 482 ASP A O 1
ATOM 3779 N N . LEU A 1 483 ? 31.656 32.875 5.027 1 72.38 483 LEU A N 1
ATOM 3780 C CA . LEU A 1 483 ? 30.266 33.344 5.031 1 72.38 483 LEU A CA 1
ATOM 3781 C C . LEU A 1 483 ? 29.688 33.281 6.445 1 72.38 483 LEU A C 1
ATOM 3783 O O . LEU A 1 483 ? 30 32.375 7.219 1 72.38 483 LEU A O 1
ATOM 3787 N N . SER A 1 484 ? 29.562 34.469 7.102 1 59.41 484 SER A N 1
ATOM 3788 C CA . SER A 1 484 ? 29.016 34.5 8.453 1 59.41 484 SER A CA 1
ATOM 3789 C C . SER A 1 484 ? 27.484 34.438 8.43 1 59.41 484 SER A C 1
ATOM 3791 O O . SER A 1 484 ? 26.859 34.844 7.434 1 59.41 484 SER A O 1
ATOM 3793 N N . ASP A 1 485 ? 26.828 33.656 9.398 1 56.56 485 ASP A N 1
ATOM 3794 C CA . ASP A 1 485 ? 25.391 33.5 9.602 1 56.56 485 ASP A CA 1
ATOM 3795 C C . ASP A 1 485 ? 24.656 34.844 9.453 1 56.56 485 ASP A C 1
ATOM 3797 O O . ASP A 1 485 ? 23.453 34.844 9.211 1 56.56 485 ASP A O 1
ATOM 3801 N N . ASN A 1 486 ? 25.406 36 9.562 1 54.66 486 ASN A N 1
ATOM 3802 C CA . ASN A 1 486 ? 24.734 37.281 9.727 1 54.66 486 ASN A CA 1
ATOM 3803 C C . ASN A 1 486 ? 24.234 37.812 8.391 1 54.66 486 ASN A C 1
ATOM 3805 O O . ASN A 1 486 ? 23.672 38.906 8.328 1 54.66 486 ASN A O 1
ATOM 3809 N N . GLN A 1 487 ? 24.484 37.188 7.379 1 58.16 487 GLN A N 1
ATOM 3810 C CA . GLN A 1 487 ? 24.266 37.938 6.148 1 58.16 487 GLN A CA 1
ATOM 3811 C C . GLN A 1 487 ? 23 37.469 5.438 1 58.16 487 GLN A C 1
ATOM 3813 O O . GLN A 1 487 ? 22.75 37.844 4.289 1 58.16 487 GLN A O 1
ATOM 3818 N N . ASP A 1 488 ? 22.031 37.031 6.078 1 81.44 488 ASP A N 1
ATOM 3819 C CA . ASP A 1 488 ? 20.75 36.656 5.477 1 81.44 488 ASP A CA 1
ATOM 3820 C C . ASP A 1 488 ? 20.969 36.062 4.082 1 81.44 488 ASP A C 1
ATOM 3822 O O . ASP A 1 488 ? 20.234 36.406 3.145 1 81.44 488 ASP A O 1
ATOM 3826 N N . ILE A 1 489 ? 22.016 35.344 3.777 1 87.75 489 ILE A N 1
ATOM 3827 C CA . ILE A 1 489 ? 22.328 34.719 2.494 1 87.75 489 ILE A CA 1
ATOM 3828 C C . ILE A 1 489 ? 21.344 33.594 2.211 1 87.75 489 ILE A C 1
ATOM 3830 O O . ILE A 1 489 ? 21 32.812 3.107 1 87.75 489 ILE A O 1
ATOM 3834 N N . VAL A 1 490 ? 20.891 33.625 0.966 1 93.31 490 VAL A N 1
ATOM 3835 C CA . VAL A 1 490 ? 20.047 32.531 0.48 1 93.31 490 VAL A CA 1
ATOM 3836 C C . VAL A 1 490 ? 20.859 31.625 -0.443 1 93.31 490 VAL A C 1
ATOM 3838 O O . VAL A 1 490 ? 21.641 32.125 -1.271 1 93.31 490 VAL A O 1
ATOM 3841 N N . PHE A 1 491 ? 20.734 30.328 -0.214 1 94.44 491 PHE A N 1
ATOM 3842 C CA . PHE A 1 491 ? 21.531 29.359 -0.968 1 94.44 491 PHE A CA 1
ATOM 3843 C C . PHE A 1 491 ? 20.656 28.578 -1.937 1 94.44 491 PHE A C 1
ATOM 3845 O O . PHE A 1 491 ? 19.5 28.266 -1.624 1 94.44 491 PHE A O 1
ATOM 3852 N N . THR A 1 492 ? 21.109 28.266 -3.115 1 96.31 492 THR A N 1
ATOM 3853 C CA . THR A 1 492 ? 20.578 27.312 -4.074 1 96.31 492 THR A CA 1
ATOM 3854 C C . THR A 1 492 ? 21.688 26.422 -4.621 1 96.31 492 THR A C 1
ATOM 3856 O O . THR A 1 492 ? 22.875 26.719 -4.449 1 96.31 492 THR A O 1
ATOM 3859 N N . ALA A 1 493 ? 21.297 25.328 -5.125 1 98.06 493 ALA A N 1
ATOM 3860 C CA . ALA A 1 493 ? 22.25 24.438 -5.762 1 98.06 493 ALA A CA 1
ATOM 3861 C C . ALA A 1 493 ? 21.688 23.844 -7.055 1 98.06 493 ALA A C 1
ATOM 3863 O O . ALA A 1 493 ? 20.484 23.672 -7.188 1 98.06 493 ALA A O 1
ATOM 3864 N N . GLU A 1 494 ? 22.578 23.609 -7.984 1 98.31 494 GLU A N 1
ATOM 3865 C CA . GLU A 1 494 ? 22.25 22.938 -9.234 1 98.31 494 GLU A CA 1
ATOM 3866 C C . GLU A 1 494 ? 22.969 21.594 -9.359 1 98.31 494 GLU A C 1
ATOM 3868 O O . GLU A 1 494 ? 24.156 21.484 -9.023 1 98.31 494 GLU A O 1
ATOM 3873 N N . SER A 1 495 ? 22.25 20.641 -9.781 1 98.38 495 SER A N 1
ATOM 3874 C CA . SER A 1 495 ? 22.844 19.375 -10.195 1 98.38 495 SER A CA 1
ATOM 3875 C C . SER A 1 495 ? 23.344 19.438 -11.633 1 98.38 495 SER A C 1
ATOM 3877 O O . SER A 1 495 ? 22.609 19.828 -12.539 1 98.38 495 SER A O 1
ATOM 3879 N N . VAL A 1 496 ? 24.641 19.047 -11.805 1 98.62 496 VAL A N 1
ATOM 3880 C CA . VAL A 1 496 ? 25.25 19.125 -13.125 1 98.62 496 VAL A CA 1
ATOM 3881 C C . VAL A 1 496 ? 25.828 17.766 -13.5 1 98.62 496 VAL A C 1
ATOM 3883 O O . VAL A 1 496 ? 26.516 17.125 -12.703 1 98.62 496 VAL A O 1
ATOM 3886 N N . ASP A 1 497 ? 25.547 17.312 -14.711 1 98.25 497 ASP A N 1
ATOM 3887 C CA . ASP A 1 497 ? 26.031 16 -15.125 1 98.25 497 ASP A CA 1
ATOM 3888 C C . ASP A 1 497 ? 27.469 16.094 -15.648 1 98.25 497 ASP A C 1
ATOM 3890 O O . ASP A 1 497 ? 28.094 17.156 -15.602 1 98.25 497 ASP A O 1
ATOM 3894 N N . SER A 1 498 ? 28.031 15.016 -16.109 1 97.69 498 SER A N 1
ATOM 3895 C CA . SER A 1 498 ? 29.438 14.922 -16.531 1 97.69 498 SER A CA 1
ATOM 3896 C C . SER A 1 498 ? 29.688 15.742 -17.781 1 97.69 498 SER A C 1
ATOM 3898 O O . SER A 1 498 ? 30.844 16.047 -18.109 1 97.69 498 SER A O 1
ATOM 3900 N N . ASN A 1 499 ? 28.672 16.141 -18.5 1 98.06 499 ASN A N 1
ATOM 3901 C CA . ASN A 1 499 ? 28.797 16.953 -19.688 1 98.06 499 ASN A CA 1
ATOM 3902 C C . ASN A 1 499 ? 28.5 18.422 -19.406 1 98.06 499 ASN A C 1
ATOM 3904 O O . ASN A 1 499 ? 28.281 19.219 -20.312 1 98.06 499 ASN A O 1
ATOM 3908 N N . ASN A 1 500 ? 28.297 18.719 -18.188 1 97.31 500 ASN A N 1
ATOM 3909 C CA . ASN A 1 500 ? 28.109 20.078 -17.719 1 97.31 500 ASN A CA 1
ATOM 3910 C C . ASN A 1 500 ? 26.688 20.578 -18 1 97.31 500 ASN A C 1
ATOM 3912 O O . ASN A 1 500 ? 26.453 21.781 -18.109 1 97.31 500 ASN A O 1
ATOM 3916 N N . ASN A 1 501 ? 25.766 19.672 -18.219 1 98.19 501 ASN A N 1
ATOM 3917 C CA . ASN A 1 501 ? 24.359 20.047 -18.328 1 98.19 501 ASN A CA 1
ATOM 3918 C C . ASN A 1 501 ? 23.688 20.156 -16.969 1 98.19 501 ASN A C 1
ATOM 3920 O O . ASN A 1 501 ? 23.891 19.297 -16.109 1 98.19 501 ASN A O 1
ATOM 3924 N N . VAL A 1 502 ? 22.953 21.219 -16.828 1 98 502 VAL A N 1
ATOM 3925 C CA . VAL A 1 502 ? 22.172 21.375 -15.594 1 98 502 VAL A CA 1
ATOM 3926 C C . VAL A 1 502 ? 20.969 20.438 -15.625 1 98 502 VAL A C 1
ATOM 3928 O O . VAL A 1 502 ? 20.172 20.469 -16.562 1 98 502 VAL A O 1
ATOM 3931 N N . LEU A 1 503 ? 20.859 19.625 -14.617 1 97.88 503 LEU A N 1
ATOM 3932 C CA . LEU A 1 503 ? 19.781 18.641 -14.555 1 97.88 503 LEU A CA 1
ATOM 3933 C C . LEU A 1 503 ? 18.594 19.203 -13.781 1 97.88 503 LEU A C 1
ATOM 3935 O O . LEU A 1 503 ? 17.453 19.094 -14.234 1 97.88 503 LEU A O 1
ATOM 3939 N N . ARG A 1 504 ? 18.828 19.766 -12.57 1 96.31 504 ARG A N 1
ATOM 3940 C CA . ARG A 1 504 ? 17.766 20.297 -11.711 1 96.31 504 ARG A CA 1
ATOM 3941 C C . ARG A 1 504 ? 18.328 21.281 -10.703 1 96.31 504 ARG A C 1
ATOM 3943 O O . ARG A 1 504 ? 19.531 21.266 -10.406 1 96.31 504 ARG A O 1
ATOM 3950 N N . ARG A 1 505 ? 17.531 22.156 -10.281 1 95.81 505 ARG A N 1
ATOM 3951 C CA . ARG A 1 505 ? 17.906 23.156 -9.297 1 95.81 505 ARG A CA 1
ATOM 3952 C C . ARG A 1 505 ? 17.062 23.016 -8.023 1 95.81 505 ARG A C 1
ATOM 3954 O O . ARG A 1 505 ? 15.898 22.641 -8.078 1 95.81 505 ARG A O 1
ATOM 3961 N N . THR A 1 506 ? 17.672 23.312 -6.887 1 96.25 506 THR A N 1
ATOM 3962 C CA . THR A 1 506 ? 16.969 23.297 -5.613 1 96.25 506 THR A CA 1
ATOM 3963 C C . THR A 1 506 ? 16.141 24.562 -5.438 1 96.25 506 THR A C 1
ATOM 3965 O O . THR A 1 506 ? 16.312 25.531 -6.191 1 96.25 506 THR A O 1
ATOM 3968 N N . ARG A 1 507 ? 15.297 24.5 -4.453 1 92.06 507 ARG A N 1
ATOM 3969 C CA . ARG A 1 507 ? 14.727 25.75 -3.973 1 92.06 507 ARG A CA 1
ATOM 3970 C C . ARG A 1 507 ? 15.766 26.578 -3.236 1 92.06 507 ARG A C 1
ATOM 3972 O O . ARG A 1 507 ? 16.859 26.094 -2.922 1 92.06 507 ARG A O 1
ATOM 3979 N N . ALA A 1 508 ? 15.422 27.859 -3.072 1 92.88 508 ALA A N 1
ATOM 3980 C CA . ALA A 1 508 ? 16.297 28.734 -2.295 1 92.88 508 ALA A CA 1
ATOM 3981 C C . ALA A 1 508 ? 16.047 28.562 -0.798 1 92.88 508 ALA A C 1
ATOM 3983 O O . ALA A 1 508 ? 14.898 28.453 -0.362 1 92.88 508 ALA A O 1
ATOM 3984 N N . VAL A 1 509 ? 17.156 28.5 -0.05 1 92.81 509 VAL A N 1
ATOM 3985 C CA . VAL A 1 509 ? 17 28.359 1.394 1 92.81 509 VAL A CA 1
ATOM 3986 C C . VAL A 1 509 ? 17.891 29.375 2.111 1 92.81 509 VAL A C 1
ATOM 3988 O O . VAL A 1 509 ? 18.984 29.688 1.653 1 92.81 509 VAL A O 1
ATOM 3991 N N . ALA A 1 510 ? 17.359 29.859 3.221 1 91.75 510 ALA A N 1
ATOM 3992 C CA . ALA A 1 510 ? 18.172 30.656 4.129 1 91.75 510 ALA A CA 1
ATOM 3993 C C . ALA A 1 510 ? 18.906 29.781 5.133 1 91.75 510 ALA A C 1
ATOM 3995 O O . ALA A 1 510 ? 18.672 28.578 5.207 1 91.75 510 ALA A O 1
ATOM 3996 N N . VAL A 1 511 ? 19.875 30.344 5.742 1 90.5 511 VAL A N 1
ATOM 3997 C CA . VAL A 1 511 ? 20.578 29.609 6.793 1 90.5 511 VAL A CA 1
ATOM 3998 C C . VAL A 1 511 ? 19.609 29.281 7.93 1 90.5 511 VAL A C 1
ATOM 4000 O O . VAL A 1 511 ? 18.922 30.172 8.43 1 90.5 511 VAL A O 1
ATOM 4003 N N . SER A 1 512 ? 19.594 28 8.203 1 86.44 512 SER A N 1
ATOM 4004 C CA . SER A 1 512 ? 18.625 27.484 9.164 1 86.44 512 SER A CA 1
ATOM 4005 C C . SER A 1 512 ? 19.203 27.469 10.578 1 86.44 512 SER A C 1
ATOM 4007 O O . SER A 1 512 ? 20.422 27.312 10.75 1 86.44 512 SER A O 1
ATOM 4009 N N . GLY A 1 513 ? 18.234 27.625 11.531 1 78.56 513 GLY A N 1
ATOM 4010 C CA . GLY A 1 513 ? 18.625 27.469 12.922 1 78.56 513 GLY A CA 1
ATOM 4011 C C . GLY A 1 513 ? 18.609 26.016 13.391 1 78.56 513 GLY A C 1
ATOM 4012 O O . GLY A 1 513 ? 18.812 25.75 14.578 1 78.56 513 GLY A O 1
ATOM 4013 N N . ASP A 1 514 ? 18.422 25.078 12.484 1 81.31 514 ASP A N 1
ATOM 4014 C CA . ASP A 1 514 ? 18.453 23.656 12.828 1 81.31 514 ASP A CA 1
ATOM 4015 C C . ASP A 1 514 ? 19.844 23.219 13.281 1 81.31 514 ASP A C 1
ATOM 4017 O O . ASP A 1 514 ? 20.844 23.828 12.898 1 81.31 514 ASP A O 1
ATOM 4021 N N . LEU A 1 515 ? 19.766 22.109 14.062 1 80.5 515 LEU A N 1
ATOM 4022 C CA . LEU A 1 515 ? 21.031 21.625 14.609 1 80.5 515 LEU A CA 1
ATOM 4023 C C . LEU A 1 515 ? 21.891 21 13.516 1 80.5 515 LEU A C 1
ATOM 4025 O O . LEU A 1 515 ? 21.375 20.297 12.648 1 80.5 515 LEU A O 1
ATOM 4029 N N . ASN A 1 516 ? 23.047 21.391 13.594 1 75.88 516 ASN A N 1
ATOM 4030 C CA . ASN A 1 516 ? 24.016 20.844 12.672 1 75.88 516 ASN A CA 1
ATOM 4031 C C . ASN A 1 516 ? 24.844 19.734 13.336 1 75.88 516 ASN A C 1
ATOM 4033 O O . ASN A 1 516 ? 26.016 19.938 13.656 1 75.88 516 ASN A O 1
ATOM 4037 N N . TYR A 1 517 ? 24.156 18.656 13.836 1 67.44 517 TYR A N 1
ATOM 4038 C CA . TYR A 1 517 ? 24.906 17.578 14.453 1 67.44 517 TYR A CA 1
ATOM 4039 C C . TYR A 1 517 ? 25.578 16.703 13.398 1 67.44 517 TYR A C 1
ATOM 4041 O O . TYR A 1 517 ? 24.938 16.266 12.438 1 67.44 517 TYR A O 1
ATOM 4049 N N . ARG A 1 518 ? 26.734 16.859 13.195 1 54.34 518 ARG A N 1
ATOM 4050 C CA . ARG A 1 518 ? 27.438 15.867 12.391 1 54.34 518 ARG A CA 1
ATOM 4051 C C . ARG A 1 518 ? 27.656 14.586 13.188 1 54.34 518 ARG A C 1
ATOM 4053 O O . ARG A 1 518 ? 28.234 14.617 14.281 1 54.34 518 ARG A O 1
ATOM 4060 N N . PRO A 1 519 ? 26.703 13.492 12.945 1 45.84 519 PRO A N 1
ATOM 4061 C CA . PRO A 1 519 ? 27.047 12.305 13.719 1 45.84 519 PRO A CA 1
ATOM 4062 C C . PRO A 1 519 ? 28.547 11.992 13.695 1 45.84 519 PRO A C 1
ATOM 4064 O O . PRO A 1 519 ? 29.219 12.289 12.711 1 45.84 519 PRO A O 1
ATOM 4067 N N . SER A 1 520 ? 29.125 12.062 14.812 1 37.78 520 SER A N 1
ATOM 4068 C CA . SER A 1 520 ? 30.422 11.414 14.758 1 37.78 520 SER A CA 1
ATOM 4069 C C . SER A 1 520 ? 30.391 10.156 13.891 1 37.78 520 SER A C 1
ATOM 4071 O O . SER A 1 520 ? 29.344 9.523 13.758 1 37.78 520 SER A O 1
ATOM 4073 N N . SER A 1 521 ? 31.203 10.125 12.844 1 34.47 521 SER A N 1
ATOM 4074 C CA . SER A 1 521 ? 31.359 8.891 12.07 1 34.47 521 SER A CA 1
ATOM 4075 C C . SER A 1 521 ? 31.016 7.668 12.922 1 34.47 521 SER A C 1
ATOM 4077 O O . SER A 1 521 ? 31.75 7.344 13.867 1 34.47 521 SER A O 1
ATOM 4079 N N . ASN A 1 522 ? 29.938 7.555 13.398 1 32.34 522 ASN A N 1
ATOM 4080 C CA . ASN A 1 522 ? 29.797 6.238 14.016 1 32.34 522 ASN A CA 1
ATOM 4081 C C . ASN A 1 522 ? 30.328 5.137 13.102 1 32.34 522 ASN A C 1
ATOM 4083 O O . ASN A 1 522 ? 29.672 4.742 12.141 1 32.34 522 ASN A O 1
ATOM 4087 N N . SER A 1 523 ? 31.578 5.215 12.82 1 30.92 523 SER A N 1
ATOM 4088 C CA . SER A 1 523 ? 32.125 3.963 12.32 1 30.92 523 SER A CA 1
ATOM 4089 C C . SER A 1 523 ? 31.562 2.766 13.07 1 30.92 523 SER A C 1
ATOM 4091 O O . SER A 1 523 ? 31.703 2.664 14.289 1 30.92 523 SER A O 1
ATOM 4093 N N . TRP A 1 524 ? 30.547 2.344 12.703 1 30.47 524 TRP A N 1
ATOM 4094 C CA . TRP A 1 524 ? 30.234 1.007 13.195 1 30.47 524 TRP A CA 1
ATOM 4095 C C . TRP A 1 524 ? 31.5 0.179 13.359 1 30.47 524 TRP A C 1
ATOM 4097 O O . TRP A 1 524 ? 32.344 0.161 12.477 1 30.47 524 TRP A O 1
ATOM 4107 N N . PRO A 1 525 ? 31.875 -0.049 14.555 1 30.72 525 PRO A N 1
ATOM 4108 C CA . PRO A 1 525 ? 33 -1.004 14.562 1 30.72 525 PRO A CA 1
ATOM 4109 C C . PRO A 1 525 ? 32.719 -2.215 13.672 1 30.72 525 PRO A C 1
ATOM 4111 O O . PRO A 1 525 ? 31.625 -2.775 13.688 1 30.72 525 PRO A O 1
ATOM 4114 N N . VAL A 1 526 ? 33.219 -2.139 12.477 1 30.59 526 VAL A N 1
ATOM 4115 C CA . VAL A 1 526 ? 33.25 -3.396 11.742 1 30.59 526 VAL A CA 1
ATOM 4116 C C . VAL A 1 526 ? 33.656 -4.531 12.672 1 30.59 526 VAL A C 1
ATOM 4118 O O . VAL A 1 526 ? 34.75 -4.508 13.242 1 30.59 526 VAL A O 1
ATOM 4121 N N . PHE A 1 527 ? 32.781 -5.023 13.352 1 27.44 527 PHE A N 1
ATOM 4122 C CA . PHE A 1 527 ? 33.156 -6.219 14.117 1 27.44 527 PHE A CA 1
ATOM 4123 C C . PHE A 1 527 ? 33.812 -7.258 13.219 1 27.44 527 PHE A C 1
ATOM 4125 O O . PHE A 1 527 ? 33.375 -7.477 12.086 1 27.44 527 PHE A O 1
ATOM 4132 N N . SER A 1 528 ? 35.094 -7.266 13.242 1 26.08 528 SER A N 1
ATOM 4133 C CA . SER A 1 528 ? 35.781 -8.422 12.68 1 26.08 528 SER A CA 1
ATOM 4134 C C . SER A 1 528 ? 35.188 -9.727 13.211 1 26.08 528 SER A C 1
ATOM 4136 O O . SER A 1 528 ? 34.875 -9.836 14.398 1 26.08 528 SER A O 1
ATOM 4138 N N . PRO A 1 529 ? 34.688 -10.5 12.266 1 25.78 529 PRO A N 1
ATOM 4139 C CA . PRO A 1 529 ? 34.25 -11.828 12.672 1 25.78 529 PRO A CA 1
ATOM 4140 C C . PRO A 1 529 ? 35.188 -12.492 13.672 1 25.78 529 PRO A C 1
ATOM 4142 O O . PRO A 1 529 ? 34.906 -13.586 14.156 1 25.78 529 PRO A O 1
ATOM 4145 N N . VAL A 1 530 ? 36.438 -12.047 13.844 1 25.22 530 VAL A N 1
ATOM 4146 C CA . VAL A 1 530 ? 37.312 -12.898 14.648 1 25.22 530 VAL A CA 1
ATOM 4147 C C . VAL A 1 530 ? 36.781 -12.922 16.094 1 25.22 530 VAL A C 1
ATOM 4149 O O . VAL A 1 530 ? 37.188 -13.789 16.875 1 25.22 530 VAL A O 1
ATOM 4152 N N . GLU A 1 531 ? 36.156 -11.727 16.484 1 26.09 531 GLU A N 1
ATOM 4153 C CA . GLU A 1 531 ? 36 -11.828 17.922 1 26.09 531 GLU A CA 1
ATOM 4154 C C . GLU A 1 531 ? 34.719 -12.586 18.281 1 26.09 531 GLU A C 1
ATOM 4156 O O . GLU A 1 531 ? 34.375 -12.727 19.469 1 26.09 531 GLU A O 1
ATOM 4161 N N . LEU A 1 532 ? 33.875 -12.938 17.234 1 22.66 532 LEU A N 1
ATOM 4162 C CA . LEU A 1 532 ? 32.969 -13.953 17.766 1 22.66 532 LEU A CA 1
ATOM 4163 C C . LEU A 1 532 ? 33.594 -15.344 17.672 1 22.66 532 LEU A C 1
ATOM 4165 O O . LEU A 1 532 ? 34.25 -15.664 16.672 1 22.66 532 LEU A O 1
ATOM 4169 N N . MET B 1 1 ? -1.369 -41.344 56.594 1 24.95 1 MET B N 1
ATOM 4170 C CA . MET B 1 1 ? -2.309 -41.188 55.5 1 24.95 1 MET B CA 1
ATOM 4171 C C . MET B 1 1 ? -1.974 -39.938 54.688 1 24.95 1 MET B C 1
ATOM 4173 O O . MET B 1 1 ? -2.086 -38.812 55.188 1 24.95 1 MET B O 1
ATOM 4177 N N . LYS B 1 2 ? -0.995 -40.094 53.688 1 26.56 2 LYS B N 1
ATOM 4178 C CA . LYS B 1 2 ? -0.278 -39.156 52.812 1 26.56 2 LYS B CA 1
ATOM 4179 C C . LYS B 1 2 ? -1.232 -38.469 51.875 1 26.56 2 LYS B C 1
ATOM 4181 O O . LYS B 1 2 ? -1.903 -39.094 51.062 1 26.56 2 LYS B O 1
ATOM 4186 N N . ARG B 1 3 ? -1.851 -37.281 52.219 1 29.34 3 ARG B N 1
ATOM 4187 C CA . ARG B 1 3 ? -2.768 -36.438 51.469 1 29.34 3 ARG B CA 1
ATOM 4188 C C . ARG B 1 3 ? -2.125 -35.969 50.156 1 29.34 3 ARG B C 1
ATOM 4190 O O . ARG B 1 3 ? -1.134 -35.25 50.156 1 29.34 3 ARG B O 1
ATOM 4197 N N . SER B 1 4 ? -2.098 -36.844 49.125 1 28.09 4 SER B N 1
ATOM 4198 C CA . SER B 1 4 ? -1.605 -36.594 47.781 1 28.09 4 SER B CA 1
ATOM 4199 C C . SER B 1 4 ? -2.361 -35.438 47.125 1 28.09 4 SER B C 1
ATOM 4201 O O . SER B 1 4 ? -3.586 -35.469 47 1 28.09 4 SER B O 1
ATOM 4203 N N . GLY B 1 5 ? -2 -34.156 47.438 1 29.14 5 GLY B N 1
ATOM 4204 C CA . GLY B 1 5 ? -2.562 -32.969 46.844 1 29.14 5 GLY B CA 1
ATOM 4205 C C . GLY B 1 5 ? -2.498 -32.969 45.312 1 29.14 5 GLY B C 1
ATOM 4206 O O . GLY B 1 5 ? -1.417 -33.062 44.75 1 29.14 5 GLY B O 1
ATOM 4207 N N . LEU B 1 6 ? -3.568 -33.469 44.562 1 30.09 6 LEU B N 1
ATOM 4208 C CA . LEU B 1 6 ? -3.77 -33.5 43.125 1 30.09 6 LEU B CA 1
ATOM 4209 C C . LEU B 1 6 ? -3.785 -32.062 42.562 1 30.09 6 LEU B C 1
ATOM 4211 O O . LEU B 1 6 ? -4.66 -31.281 42.906 1 30.09 6 LEU B O 1
ATOM 4215 N N . SER B 1 7 ? -2.65 -31.453 42.312 1 30.38 7 SER B N 1
ATOM 4216 C CA . SER B 1 7 ? -2.596 -30.203 41.562 1 30.38 7 SER B CA 1
ATOM 4217 C C . SER B 1 7 ? -3.266 -30.344 40.219 1 30.38 7 SER B C 1
ATOM 4219 O O . SER B 1 7 ? -2.875 -31.188 39.406 1 30.38 7 SER B O 1
ATOM 4221 N N . VAL B 1 8 ? -4.551 -29.969 40.062 1 31.7 8 VAL B N 1
ATOM 4222 C CA . VAL B 1 8 ? -5.281 -29.859 38.812 1 31.7 8 VAL B CA 1
ATOM 4223 C C . VAL B 1 8 ? -4.594 -28.844 37.906 1 31.7 8 VAL B C 1
ATOM 4225 O O . VAL B 1 8 ? -4.488 -27.656 38.25 1 31.7 8 VAL B O 1
ATOM 4228 N N . LEU B 1 9 ? -3.656 -29.25 37.094 1 29.09 9 LEU B N 1
ATOM 4229 C CA . LEU B 1 9 ? -3.16 -28.453 36 1 29.09 9 LEU B CA 1
ATOM 4230 C C . LEU B 1 9 ? -4.305 -28.016 35.094 1 29.09 9 LEU B C 1
ATOM 4232 O O . LEU B 1 9 ? -5.012 -28.859 34.5 1 29.09 9 LEU B O 1
ATOM 4236 N N . LEU B 1 10 ? -4.875 -26.891 35.344 1 30.17 10 LEU B N 1
ATOM 4237 C CA . LEU B 1 10 ? -5.801 -26.25 34.406 1 30.17 10 LEU B CA 1
ATOM 4238 C C . LEU B 1 10 ? -5.156 -26.078 33.031 1 30.17 10 LEU B C 1
ATOM 4240 O O . LEU B 1 10 ? -4.172 -25.344 32.906 1 30.17 10 LEU B O 1
ATOM 4244 N N . ALA B 1 11 ? -5.352 -26.969 32.094 1 30.41 11 ALA B N 1
ATOM 4245 C CA . ALA B 1 11 ? -5.062 -26.859 30.656 1 30.41 11 ALA B CA 1
ATOM 4246 C C . ALA B 1 11 ? -5.723 -25.625 30.062 1 30.41 11 ALA B C 1
ATOM 4248 O O . ALA B 1 11 ? -6.949 -25.484 30.094 1 30.41 11 ALA B O 1
ATOM 4249 N N . ALA B 1 12 ? -5.098 -24.5 30.031 1 30.48 12 ALA B N 1
ATOM 4250 C CA . ALA B 1 12 ? -5.508 -23.359 29.203 1 30.48 12 ALA B CA 1
ATOM 4251 C C . ALA B 1 12 ? -5.809 -23.797 27.781 1 30.48 12 ALA B C 1
ATOM 4253 O O . ALA B 1 12 ? -4.895 -24.094 27 1 30.48 12 ALA B O 1
ATOM 4254 N N . GLY B 1 13 ? -6.902 -24.359 27.562 1 29.19 13 GLY B N 1
ATOM 4255 C CA . GLY B 1 13 ? -7.363 -24.531 26.188 1 29.19 13 GLY B CA 1
ATOM 4256 C C . GLY B 1 13 ? -7.387 -23.234 25.406 1 29.19 13 GLY B C 1
ATOM 4257 O O . GLY B 1 13 ? -8.102 -22.297 25.766 1 29.19 13 GLY B O 1
ATOM 4258 N N . GLY B 1 14 ? -6.297 -22.844 24.906 1 31.48 14 GLY B N 1
ATOM 4259 C CA . GLY B 1 14 ? -6.379 -21.781 23.922 1 31.48 14 GLY B CA 1
ATOM 4260 C C . GLY B 1 14 ? -7.516 -21.969 22.922 1 31.48 14 GLY B C 1
ATOM 4261 O O . GLY B 1 14 ? -7.613 -23.016 22.281 1 31.48 14 GLY B O 1
ATOM 4262 N N . PHE B 1 15 ? -8.641 -21.406 23.156 1 31.22 15 PHE B N 1
ATOM 4263 C CA . PHE B 1 15 ? -9.695 -21.375 22.156 1 31.22 15 PHE B CA 1
ATOM 4264 C C . PHE B 1 15 ? -9.141 -20.922 20.812 1 31.22 15 PHE B C 1
ATOM 4266 O O . PHE B 1 15 ? -8.711 -19.766 20.672 1 31.22 15 PHE B O 1
ATOM 4273 N N . ALA B 1 16 ? -8.586 -21.781 20.078 1 35.78 16 ALA B N 1
ATOM 4274 C CA . ALA B 1 16 ? -8.422 -21.516 18.656 1 35.78 16 ALA B CA 1
ATOM 4275 C C . ALA B 1 16 ? -9.68 -20.891 18.062 1 35.78 16 ALA B C 1
ATOM 4277 O O . ALA B 1 16 ? -10.742 -21.516 18.031 1 35.78 16 ALA B O 1
ATOM 4278 N N . SER B 1 17 ? -9.875 -19.656 18.125 1 40.69 17 SER B N 1
ATOM 4279 C CA . SER B 1 17 ? -10.977 -19.016 17.406 1 40.69 17 SER B CA 1
ATOM 4280 C C . SER B 1 17 ? -11.156 -19.625 16.016 1 40.69 17 SER B C 1
ATOM 4282 O O . SER B 1 17 ? -10.273 -19.516 15.164 1 40.69 17 SER B O 1
ATOM 4284 N N . THR B 1 18 ? -11.945 -20.578 15.945 1 46.06 18 THR B N 1
ATOM 4285 C CA . THR B 1 18 ? -12.32 -21.219 14.688 1 46.06 18 THR B CA 1
ATOM 4286 C C . THR B 1 18 ? -12.914 -20.188 13.719 1 46.06 18 THR B C 1
ATOM 4288 O O . THR B 1 18 ? -14.008 -19.672 13.961 1 46.06 18 THR B O 1
ATOM 4291 N N . VAL B 1 19 ? -12.117 -19.5 13.055 1 51.06 19 VAL B N 1
ATOM 4292 C CA . VAL B 1 19 ? -12.68 -18.672 11.984 1 51.06 19 VAL B CA 1
ATOM 4293 C C . VAL B 1 19 ? -13.438 -19.562 11 1 51.06 19 VAL B C 1
ATOM 4295 O O . VAL B 1 19 ? -12.852 -20.469 10.391 1 51.06 19 VAL B O 1
ATOM 4298 N N . THR B 1 20 ? -14.805 -19.547 11.078 1 58.44 20 THR B N 1
ATOM 4299 C CA . THR B 1 20 ? -15.688 -20.234 10.148 1 58.44 20 THR B CA 1
ATOM 4300 C C . THR B 1 20 ? -15.695 -19.547 8.789 1 58.44 20 THR B C 1
ATOM 4302 O O . THR B 1 20 ? -15.469 -18.344 8.703 1 58.44 20 THR B O 1
ATOM 4305 N N . ALA B 1 21 ? -15.75 -20.328 7.766 1 65.12 21 ALA B N 1
ATOM 4306 C CA . ALA B 1 21 ? -15.852 -19.812 6.406 1 65.12 21 ALA B CA 1
ATOM 4307 C C . ALA B 1 21 ? -17.062 -18.875 6.273 1 65.12 21 ALA B C 1
ATOM 4309 O O . ALA B 1 21 ? -18.125 -19.141 6.828 1 65.12 21 ALA B O 1
ATOM 4310 N N . SER B 1 22 ? -16.844 -17.719 5.609 1 64.88 22 SER B N 1
ATOM 4311 C CA . SER B 1 22 ? -17.938 -16.75 5.469 1 64.88 22 SER B CA 1
ATOM 4312 C C . SER B 1 22 ? -18.922 -17.203 4.402 1 64.88 22 SER B C 1
ATOM 4314 O O . SER B 1 22 ? -20.125 -16.984 4.535 1 64.88 22 SER B O 1
ATOM 4316 N N . TRP B 1 23 ? -18.484 -17.969 3.438 1 69.19 23 TRP B N 1
ATOM 4317 C CA . TRP B 1 23 ? -19.297 -18.391 2.305 1 69.19 23 TRP B CA 1
ATOM 4318 C C . TRP B 1 23 ? -20.141 -17.234 1.771 1 69.19 23 TRP B C 1
ATOM 4320 O O . TRP B 1 23 ? -21.281 -17.438 1.348 1 69.19 23 TRP B O 1
ATOM 4330 N N . GLN B 1 24 ? -19.469 -16.047 1.875 1 77.5 24 GLN B N 1
ATOM 4331 C CA . GLN B 1 24 ? -20.234 -14.859 1.566 1 77.5 24 GLN B CA 1
ATOM 4332 C C . GLN B 1 24 ? -20.672 -14.844 0.102 1 77.5 24 GLN B C 1
ATOM 4334 O O . GLN B 1 24 ? -21.828 -14.555 -0.21 1 77.5 24 GLN B O 1
ATOM 4339 N N . TYR B 1 25 ? -19.688 -15.18 -0.761 1 89.88 25 TYR B N 1
ATOM 4340 C CA . TYR B 1 25 ? -19.984 -15.109 -2.189 1 89.88 25 TYR B CA 1
ATOM 4341 C C . TYR B 1 25 ? -19.422 -16.328 -2.916 1 89.88 25 TYR B C 1
ATOM 4343 O O . TYR B 1 25 ? -18.281 -16.719 -2.695 1 89.88 25 TYR B O 1
ATOM 4351 N N . ARG B 1 26 ? -20.203 -16.906 -3.803 1 91.88 26 ARG B N 1
ATOM 4352 C CA . ARG B 1 26 ? -19.797 -18.062 -4.586 1 91.88 26 ARG B CA 1
ATOM 4353 C C . ARG B 1 26 ? -18.922 -17.641 -5.77 1 91.88 26 ARG B C 1
ATOM 4355 O O . ARG B 1 26 ? -18.016 -18.359 -6.172 1 91.88 26 ARG B O 1
ATOM 4362 N N . THR B 1 27 ? -19.266 -16.453 -6.312 1 93.44 27 THR B N 1
ATOM 4363 C CA . THR B 1 27 ? -18.531 -15.961 -7.469 1 93.44 27 THR B CA 1
ATOM 4364 C C . THR B 1 27 ? -17.156 -15.438 -7.059 1 93.44 27 THR B C 1
ATOM 4366 O O . THR B 1 27 ? -16.25 -15.367 -7.883 1 93.44 27 THR B O 1
ATOM 4369 N N . ARG B 1 28 ? -17.062 -15.047 -5.832 1 92.12 28 ARG B N 1
ATOM 4370 C CA . ARG B 1 28 ? -15.836 -14.461 -5.297 1 92.12 28 ARG B CA 1
ATOM 4371 C C . ARG B 1 28 ? -15.438 -15.133 -3.988 1 92.12 28 ARG B C 1
ATOM 4373 O O . ARG B 1 28 ? -15.477 -14.508 -2.926 1 92.12 28 ARG B O 1
ATOM 4380 N N . PRO B 1 29 ? -14.953 -16.281 -4.074 1 89.06 29 PRO B N 1
ATOM 4381 C CA . PRO B 1 29 ? -14.688 -17.047 -2.852 1 89.06 29 PRO B CA 1
ATOM 4382 C C . PRO B 1 29 ? -13.508 -16.5 -2.059 1 89.06 29 PRO B C 1
ATOM 4384 O O . PRO B 1 29 ? -13.305 -16.875 -0.901 1 89.06 29 PRO B O 1
ATOM 4387 N N . GLU B 1 30 ? -12.742 -15.617 -2.625 1 86.25 30 GLU B N 1
ATOM 4388 C CA . GLU B 1 30 ? -11.586 -15.039 -1.948 1 86.25 30 GLU B CA 1
ATOM 4389 C C . GLU B 1 30 ? -12 -13.906 -1.008 1 86.25 30 GLU B C 1
ATOM 4391 O O . GLU B 1 30 ? -11.211 -13.469 -0.174 1 86.25 30 GLU B O 1
ATOM 4396 N N . LEU B 1 31 ? -13.234 -13.484 -1.095 1 88.94 31 LEU B N 1
ATOM 4397 C CA . LEU B 1 31 ? -13.648 -12.32 -0.323 1 88.94 31 LEU B CA 1
ATOM 4398 C C . LEU B 1 31 ? -14.125 -12.734 1.067 1 88.94 31 LEU B C 1
ATOM 4400 O O . LEU B 1 31 ? -14.891 -13.688 1.209 1 88.94 31 LEU B O 1
ATOM 4404 N N . ASN B 1 32 ? -13.625 -12.141 2.023 1 87.88 32 ASN B N 1
ATOM 4405 C CA . ASN B 1 32 ? -14.07 -12.109 3.412 1 87.88 32 ASN B CA 1
ATOM 4406 C C . ASN B 1 32 ? -14.164 -10.68 3.938 1 87.88 32 ASN B C 1
ATOM 4408 O O . ASN B 1 32 ? -13.297 -10.227 4.688 1 87.88 32 ASN B O 1
ATOM 4412 N N . ILE B 1 33 ? -15.195 -10 3.555 1 89.62 33 ILE B N 1
ATOM 4413 C CA . ILE B 1 33 ? -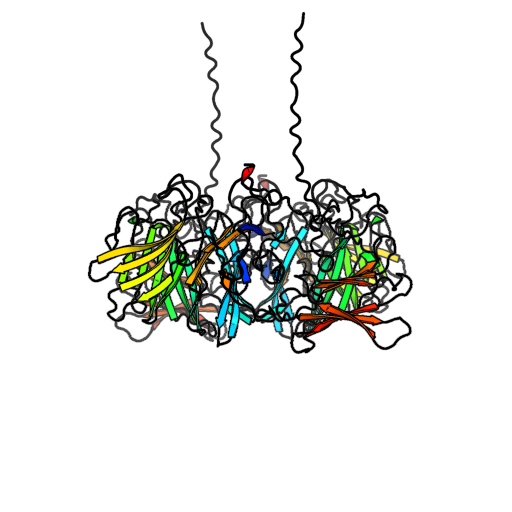15.266 -8.555 3.742 1 89.62 33 ILE B CA 1
ATOM 4414 C C . ILE B 1 33 ? -15.836 -8.242 5.121 1 89.62 33 ILE B C 1
ATOM 4416 O O . ILE B 1 33 ? -16.547 -9.062 5.703 1 89.62 33 ILE B O 1
ATOM 4420 N N . PRO B 1 34 ? -15.586 -7.035 5.637 1 91.19 34 PRO B N 1
ATOM 4421 C CA . PRO B 1 34 ? -16.25 -6.609 6.867 1 91.19 34 PRO B CA 1
ATOM 4422 C C . PRO B 1 34 ? -17.766 -6.516 6.711 1 91.19 34 PRO B C 1
ATOM 4424 O O . PRO B 1 34 ? -18.266 -6.082 5.668 1 91.19 34 PRO B O 1
ATOM 4427 N N . THR B 1 35 ? -18.422 -6.965 7.734 1 90.5 35 THR B N 1
ATOM 4428 C CA . THR B 1 35 ? -19.875 -6.859 7.762 1 90.5 35 THR B CA 1
ATOM 4429 C C . THR B 1 35 ? -20.312 -5.703 8.656 1 90.5 35 THR B C 1
ATOM 4431 O O . THR B 1 35 ? -19.844 -5.57 9.789 1 90.5 35 THR B O 1
ATOM 4434 N N . LEU B 1 36 ? -21.219 -4.883 8.148 1 91.38 36 LEU B N 1
ATOM 4435 C CA . LEU B 1 36 ? -21.766 -3.818 8.977 1 91.38 36 LEU B CA 1
ATOM 4436 C C . LEU B 1 36 ? -22.766 -4.383 9.984 1 91.38 36 LEU B C 1
ATOM 4438 O O . LEU B 1 36 ? -23.734 -5.043 9.602 1 91.38 36 LEU B O 1
ATOM 4442 N N . ASN B 1 37 ? -22.484 -4.172 11.219 1 93 37 ASN B N 1
ATOM 4443 C CA . ASN B 1 37 ? -23.453 -4.5 12.266 1 93 37 ASN B CA 1
ATOM 4444 C C . ASN B 1 37 ? -24.438 -3.354 12.508 1 93 37 ASN B C 1
ATOM 4446 O O . ASN B 1 37 ? -24.203 -2.504 13.367 1 93 37 ASN B O 1
ATOM 4450 N N . ILE B 1 38 ? -25.516 -3.436 11.844 1 94.69 38 ILE B N 1
ATOM 4451 C CA . ILE B 1 38 ? -26.5 -2.348 11.852 1 94.69 38 ILE B CA 1
ATOM 4452 C C . ILE B 1 38 ? -27.422 -2.498 13.047 1 94.69 38 ILE B C 1
ATOM 4454 O O . ILE B 1 38 ? -28.172 -3.48 13.148 1 94.69 38 ILE B O 1
ATOM 4458 N N . THR B 1 39 ? -27.438 -1.534 13.914 1 95 39 THR B N 1
ATOM 4459 C CA . THR B 1 39 ? -28.281 -1.581 15.109 1 95 39 THR B CA 1
ATOM 4460 C C . THR B 1 39 ? -29.469 -0.644 14.969 1 95 39 THR B C 1
ATOM 4462 O O . THR B 1 39 ? -30.484 -0.802 15.656 1 95 39 THR B O 1
ATOM 4465 N N . VAL B 1 40 ? -29.375 0.363 14.148 1 97.19 40 VAL B N 1
ATOM 4466 C CA . VAL B 1 40 ? -30.5 1.2 13.734 1 97.19 40 VAL B CA 1
ATOM 4467 C C . VAL B 1 40 ? -30.625 1.185 12.211 1 97.19 40 VAL B C 1
ATOM 4469 O O . VAL B 1 40 ? -29.906 1.902 11.516 1 97.19 40 VAL B O 1
ATOM 4472 N N . PRO B 1 41 ? -31.516 0.418 11.703 1 96.88 41 PRO B N 1
ATOM 4473 C CA . PRO B 1 41 ? -31.656 0.336 10.25 1 96.88 41 PRO B CA 1
ATOM 4474 C C . PRO B 1 41 ? -32.094 1.663 9.625 1 96.88 41 PRO B C 1
ATOM 4476 O O . PRO B 1 41 ? -32.844 2.43 10.234 1 96.88 41 PRO B O 1
ATOM 4479 N N . ALA B 1 42 ? -31.641 1.842 8.453 1 97 42 ALA B N 1
ATOM 4480 C CA . ALA B 1 42 ? -31.906 3.1 7.754 1 97 42 ALA B CA 1
ATOM 4481 C C . ALA B 1 42 ? -33.375 3.262 7.441 1 97 42 ALA B C 1
ATOM 4483 O O . ALA B 1 42 ? -34.031 2.324 6.969 1 97 42 ALA B O 1
ATOM 4484 N N . ASP B 1 43 ? -33.875 4.422 7.75 1 91.5 43 ASP B N 1
ATOM 4485 C CA . ASP B 1 43 ? -35.156 4.848 7.211 1 91.5 43 ASP B CA 1
ATOM 4486 C C . ASP B 1 43 ? -35 5.504 5.844 1 91.5 43 ASP B C 1
ATOM 4488 O O . ASP B 1 43 ? -34.688 6.695 5.754 1 91.5 43 ASP B O 1
ATOM 4492 N N . HIS B 1 44 ? -35.312 4.855 4.863 1 91.19 44 HIS B N 1
ATOM 4493 C CA . HIS B 1 44 ? -34.969 5.262 3.512 1 91.19 44 HIS B CA 1
ATOM 4494 C C . HIS B 1 44 ? -35.688 6.539 3.102 1 91.19 44 HIS B C 1
ATOM 4496 O O . HIS B 1 44 ? -35.281 7.211 2.152 1 91.19 44 HIS B O 1
ATOM 4502 N N . ASP B 1 45 ? -36.656 6.875 3.779 1 94.06 45 ASP B N 1
ATOM 4503 C CA . ASP B 1 45 ? -37.375 8.117 3.488 1 94.06 45 ASP B CA 1
ATOM 4504 C C . ASP B 1 45 ? -36.688 9.312 4.141 1 94.06 45 ASP B C 1
ATOM 4506 O O . ASP B 1 45 ? -36.938 10.461 3.775 1 94.06 45 ASP B O 1
ATOM 4510 N N . LEU B 1 46 ? -35.844 8.992 5.074 1 97 46 LEU B N 1
ATOM 4511 C CA . LEU B 1 46 ? -35.25 10.078 5.863 1 97 46 LEU B CA 1
ATOM 4512 C C . LEU B 1 46 ? -33.75 10.18 5.648 1 97 46 LEU B C 1
ATOM 4514 O O . LEU B 1 46 ? -33.188 11.266 5.758 1 97 46 LEU B O 1
ATOM 4518 N N . VAL B 1 47 ? -33.125 9.086 5.387 1 97.81 47 VAL B N 1
ATOM 4519 C CA . VAL B 1 47 ? -31.672 9.133 5.18 1 97.81 47 VAL B CA 1
ATOM 4520 C C . VAL B 1 47 ? -31.359 9.695 3.791 1 97.81 47 VAL B C 1
ATOM 4522 O O . VAL B 1 47 ? -32.219 9.68 2.906 1 97.81 47 VAL B O 1
ATOM 4525 N N . GLU B 1 48 ? -30.203 10.25 3.672 1 97.69 48 GLU B N 1
ATOM 4526 C CA . GLU B 1 48 ? -29.75 10.758 2.379 1 97.69 48 GLU B CA 1
ATOM 4527 C C . GLU B 1 48 ? -29.516 9.617 1.391 1 97.69 48 GLU B C 1
ATOM 4529 O O . GLU B 1 48 ? -29.188 8.5 1.789 1 97.69 48 GLU B O 1
ATOM 4534 N N . LYS B 1 49 ? -29.688 9.914 0.091 1 96.25 49 LYS B N 1
ATOM 4535 C CA . LYS B 1 49 ? -29.422 8.93 -0.95 1 96.25 49 LYS B CA 1
ATOM 4536 C C . LYS B 1 49 ? -27.922 8.672 -1.095 1 96.25 49 LYS B C 1
ATOM 4538 O O . LYS B 1 49 ? -27.094 9.508 -0.709 1 96.25 49 LYS B O 1
ATOM 4543 N N . GLY B 1 50 ? -27.641 7.43 -1.638 1 97.5 50 GLY B N 1
ATOM 4544 C CA . GLY B 1 50 ? -26.266 7.098 -1.946 1 97.5 50 GLY B CA 1
ATOM 4545 C C . GLY B 1 50 ? -25.719 5.941 -1.123 1 97.5 50 GLY B C 1
ATOM 4546 O O . GLY B 1 50 ? -26.484 5.074 -0.692 1 97.5 50 GLY B O 1
ATOM 4547 N N . TYR B 1 51 ? -24.375 5.922 -1.062 1 98.62 51 TYR B N 1
ATOM 4548 C CA . TYR B 1 51 ? -23.672 4.785 -0.481 1 98.62 51 TYR B CA 1
ATOM 4549 C C . TYR B 1 51 ? -22.797 5.223 0.696 1 98.62 51 TYR B C 1
ATOM 4551 O O . TYR B 1 51 ? -22.641 6.422 0.944 1 98.62 51 TYR B O 1
ATOM 4559 N N . ILE B 1 52 ? -22.359 4.238 1.458 1 98.75 52 ILE B N 1
ATOM 4560 C CA . ILE B 1 52 ? -21.453 4.453 2.58 1 98.75 52 ILE B CA 1
ATOM 4561 C C . ILE B 1 52 ? -20.016 4.113 2.164 1 98.75 52 ILE B C 1
ATOM 4563 O O . ILE B 1 52 ? -19.766 3.033 1.621 1 98.75 52 ILE B O 1
ATOM 4567 N N . PHE B 1 53 ? -19.125 5.039 2.367 1 98.88 53 PHE B N 1
ATOM 4568 C CA . PHE B 1 53 ? -17.719 4.883 2.049 1 98.88 53 PHE B CA 1
ATOM 4569 C C . PHE B 1 53 ? -16.875 4.797 3.322 1 98.88 53 PHE B C 1
ATOM 4571 O O . PHE B 1 53 ? -16.828 5.746 4.105 1 98.88 53 PHE B O 1
ATOM 4578 N N . VAL B 1 54 ? -16.219 3.623 3.566 1 98.56 54 VAL B N 1
ATOM 4579 C CA . VAL B 1 54 ? -15.398 3.408 4.75 1 98.56 54 VAL B CA 1
ATOM 4580 C C . VAL B 1 54 ? -14.141 2.625 4.371 1 98.56 54 VAL B C 1
ATOM 4582 O O . VAL B 1 54 ? -14.094 1.995 3.311 1 98.56 54 VAL B O 1
ATOM 4585 N N . ALA B 1 55 ? -13.18 2.693 5.191 1 97.94 55 ALA B N 1
ATOM 4586 C CA . ALA B 1 55 ? -11.945 1.931 5.051 1 97.94 55 ALA B CA 1
ATOM 4587 C C . ALA B 1 55 ? -11.57 1.237 6.359 1 97.94 55 ALA B C 1
ATOM 4589 O O . ALA B 1 55 ? -10.594 1.608 7.012 1 97.94 55 ALA B O 1
ATOM 4590 N N . PRO B 1 56 ? -12.297 0.19 6.711 1 96.75 56 PRO B N 1
ATOM 4591 C CA . PRO B 1 56 ? -12.07 -0.497 7.984 1 96.75 56 PRO B CA 1
ATOM 4592 C C . PRO B 1 56 ? -10.68 -1.125 8.078 1 96.75 56 PRO B C 1
ATOM 4594 O O . PRO B 1 56 ? -10.164 -1.642 7.086 1 96.75 56 PRO B O 1
ATOM 4597 N N . TYR B 1 57 ? -10.078 -1.069 9.242 1 93.56 57 TYR B N 1
ATOM 4598 C CA . TYR B 1 57 ? -8.797 -1.702 9.523 1 93.56 57 TYR B CA 1
ATOM 4599 C C . TYR B 1 57 ? -8.68 -2.062 11 1 93.56 57 TYR B C 1
ATOM 4601 O O . TYR B 1 57 ? -9.625 -1.854 11.773 1 93.56 57 TYR B O 1
ATOM 4609 N N . GLU B 1 58 ? -7.617 -2.682 11.445 1 90.81 58 GLU B N 1
ATOM 4610 C CA . GLU B 1 58 ? -7.453 -3.273 12.766 1 90.81 58 GLU B CA 1
ATOM 4611 C C . GLU B 1 58 ? -7.305 -2.195 13.836 1 90.81 58 GLU B C 1
ATOM 4613 O O . GLU B 1 58 ? -6.738 -1.132 13.586 1 90.81 58 GLU B O 1
ATOM 4618 N N . GLY B 1 59 ? -7.699 -2.543 15.008 1 88.94 59 GLY B N 1
ATOM 4619 C CA . GLY B 1 59 ? -7.598 -1.636 16.141 1 88.94 59 GLY B CA 1
ATOM 4620 C C . GLY B 1 59 ? -6.207 -1.58 16.734 1 88.94 59 GLY B C 1
ATOM 4621 O O . GLY B 1 59 ? -5.348 -2.4 16.406 1 88.94 59 GLY B O 1
ATOM 4622 N N . PHE B 1 60 ? -5.98 -0.634 17.609 1 80.88 60 PHE B N 1
ATOM 4623 C CA . PHE B 1 60 ? -4.68 -0.425 18.234 1 80.88 60 PHE B CA 1
ATOM 4624 C C . PHE B 1 60 ? -4.602 -1.148 19.562 1 80.88 60 PHE B C 1
ATOM 4626 O O . PHE B 1 60 ? -3.508 -1.385 20.094 1 80.88 60 PHE B O 1
ATOM 4633 N N . GLY B 1 61 ? -5.664 -1.479 20.125 1 78.81 61 GLY B N 1
ATOM 4634 C CA . GLY B 1 61 ? -5.688 -2.006 21.469 1 78.81 61 GLY B CA 1
ATOM 4635 C C . GLY B 1 61 ? -5.391 -3.492 21.547 1 78.81 61 GLY B C 1
ATOM 4636 O O . GLY B 1 61 ? -5.469 -4.191 20.531 1 78.81 61 GLY B O 1
ATOM 4637 N N . GLU B 1 62 ? -5.016 -3.828 22.719 1 82.25 62 GLU B N 1
ATOM 4638 C CA . GLU B 1 62 ? -4.785 -5.25 22.953 1 82.25 62 GLU B CA 1
ATOM 4639 C C . GLU B 1 62 ? -6.047 -6.066 22.703 1 82.25 62 GLU B C 1
ATOM 4641 O O . GLU B 1 62 ? -7.156 -5.621 23 1 82.25 62 GLU B O 1
ATOM 4646 N N . GLY B 1 63 ? -5.898 -7.141 22.141 1 83.19 63 GLY B N 1
ATOM 4647 C CA . GLY B 1 63 ? -7.008 -8.047 21.891 1 83.19 63 GLY B CA 1
ATOM 4648 C C . GLY B 1 63 ? -7.746 -7.762 20.609 1 83.19 63 GLY B C 1
ATOM 4649 O O . GLY B 1 63 ? -8.742 -8.414 20.297 1 83.19 63 GLY B O 1
ATOM 4650 N N . HIS B 1 64 ? -7.277 -6.707 19.938 1 87.94 64 HIS B N 1
ATOM 4651 C CA . HIS B 1 64 ? -7.922 -6.438 18.656 1 87.94 64 HIS B CA 1
ATOM 4652 C C . HIS B 1 64 ? -7.895 -7.668 17.766 1 87.94 64 HIS B C 1
ATOM 4654 O O . HIS B 1 64 ? -6.988 -8.5 17.859 1 87.94 64 HIS B O 1
ATOM 4660 N N . LYS B 1 65 ? -9.008 -7.762 16.984 1 86.94 65 LYS B N 1
ATOM 4661 C CA . LYS B 1 65 ? -9.164 -8.852 16.016 1 86.94 65 LYS B CA 1
ATOM 4662 C C . LYS B 1 65 ? -9.812 -8.367 14.734 1 86.94 65 LYS B C 1
ATOM 4664 O O . LYS B 1 65 ? -10.828 -7.664 14.773 1 86.94 65 LYS B O 1
ATOM 4669 N N . GLY B 1 66 ? -9.195 -8.852 13.586 1 85.94 66 GLY B N 1
ATOM 4670 C CA . GLY B 1 66 ? -9.758 -8.492 12.289 1 85.94 66 GLY B CA 1
ATOM 4671 C C . GLY B 1 66 ? -9.602 -7.023 11.961 1 85.94 66 GLY B C 1
ATOM 4672 O O . GLY B 1 66 ? -8.922 -6.289 12.68 1 85.94 66 GLY B O 1
ATOM 4673 N N . PRO B 1 67 ? -10.367 -6.57 10.977 1 88.94 67 PRO B N 1
ATOM 4674 C CA . PRO B 1 67 ? -11.07 -7.387 9.984 1 88.94 67 PRO B CA 1
ATOM 4675 C C . PRO B 1 67 ? -10.133 -8.297 9.195 1 88.94 67 PRO B C 1
ATOM 4677 O O . PRO B 1 67 ? -8.93 -8.031 9.117 1 88.94 67 PRO B O 1
ATOM 4680 N N . VAL B 1 68 ? -10.594 -9.258 8.633 1 85.44 68 VAL B N 1
ATOM 4681 C CA . VAL B 1 68 ? -9.805 -10.227 7.875 1 85.44 68 VAL B CA 1
ATOM 4682 C C . VAL B 1 68 ? -9.219 -9.562 6.633 1 85.44 68 VAL B C 1
ATOM 4684 O O . VAL B 1 68 ? -8.078 -9.828 6.258 1 85.44 68 VAL B O 1
ATOM 4687 N N . GLN B 1 69 ? -9.992 -8.719 6.035 1 89 69 GLN B N 1
ATOM 4688 C CA . GLN B 1 69 ? -9.57 -7.992 4.844 1 89 69 GLN B CA 1
ATOM 4689 C C . GLN B 1 69 ? -9.766 -6.488 5.016 1 89 69 GLN B C 1
ATOM 4691 O O . GLN B 1 69 ? -10.781 -5.938 4.586 1 89 69 GLN B O 1
ATOM 4696 N N . PRO B 1 70 ? -8.789 -5.832 5.664 1 92.69 70 PRO B N 1
ATOM 4697 C CA . PRO B 1 70 ? -8.875 -4.371 5.75 1 92.69 70 PRO B CA 1
ATOM 4698 C C . PRO B 1 70 ? -8.789 -3.695 4.383 1 92.69 70 PRO B C 1
ATOM 4700 O O . PRO B 1 70 ? -8.242 -4.27 3.438 1 92.69 70 PRO B O 1
ATOM 4703 N N . GLY B 1 71 ? -9.352 -2.512 4.258 1 94.88 71 GLY B N 1
ATOM 4704 C CA . GLY B 1 71 ? -9.289 -1.777 3.004 1 94.88 71 GLY B CA 1
ATOM 4705 C C . GLY B 1 71 ? -10.5 -0.883 2.777 1 94.88 71 GLY B C 1
ATOM 4706 O O . GLY B 1 71 ? -11.289 -0.661 3.691 1 94.88 71 GLY B O 1
ATOM 4707 N N . ALA B 1 72 ? -10.586 -0.357 1.571 1 98 72 ALA B N 1
ATOM 4708 C CA . ALA B 1 72 ? -11.688 0.532 1.2 1 98 72 ALA B CA 1
ATOM 4709 C C . ALA B 1 72 ? -12.898 -0.263 0.729 1 98 72 ALA B C 1
ATOM 4711 O O . ALA B 1 72 ? -12.766 -1.218 -0.04 1 98 72 ALA B O 1
ATOM 4712 N N . TYR B 1 73 ? -14.078 0.182 1.175 1 98.38 73 TYR B N 1
ATOM 4713 C CA . TYR B 1 73 ? -15.32 -0.488 0.798 1 98.38 73 TYR B CA 1
ATOM 4714 C C . TYR B 1 73 ? -16.438 0.524 0.555 1 98.38 73 TYR B C 1
ATOM 4716 O O . TYR B 1 73 ? -16.453 1.587 1.179 1 98.38 73 TYR B O 1
ATOM 4724 N N . ILE B 1 74 ? -17.297 0.188 -0.336 1 98.81 74 ILE B N 1
ATOM 4725 C CA . ILE B 1 74 ? -18.562 0.881 -0.54 1 98.81 74 ILE B CA 1
ATOM 4726 C C . ILE B 1 74 ? -19.719 -0.042 -0.169 1 98.81 74 ILE B C 1
ATOM 4728 O O . ILE B 1 74 ? -19.797 -1.177 -0.647 1 98.81 74 ILE B O 1
ATOM 4732 N N . TYR B 1 75 ? -20.609 0.452 0.703 1 98.06 75 TYR B N 1
ATOM 4733 C CA . TYR B 1 75 ? -21.766 -0.317 1.133 1 98.06 75 TYR B CA 1
ATOM 4734 C C . TYR B 1 75 ? -23.062 0.448 0.864 1 98.06 75 TYR B C 1
ATOM 4736 O O . TYR B 1 75 ? -23.062 1.681 0.862 1 98.06 75 TYR B O 1
ATOM 4744 N N . ARG B 1 76 ? -24.078 -0.317 0.667 1 97.38 76 ARG B N 1
ATOM 4745 C CA . ARG B 1 76 ? -25.406 0.237 0.896 1 97.38 76 ARG B CA 1
ATOM 4746 C C . ARG B 1 76 ? -25.719 0.33 2.387 1 97.38 76 ARG B C 1
ATOM 4748 O O . ARG B 1 76 ? -25.062 -0.333 3.201 1 97.38 76 ARG B O 1
ATOM 4755 N N . ASP B 1 77 ? -26.703 1.12 2.705 1 96.25 77 ASP B N 1
ATOM 4756 C CA . ASP B 1 77 ? -27.016 1.321 4.117 1 96.25 77 ASP B CA 1
ATOM 4757 C C . ASP B 1 77 ? -27.797 0.139 4.68 1 96.25 77 ASP B C 1
ATOM 4759 O O . ASP B 1 77 ? -28.172 0.14 5.855 1 96.25 77 ASP B O 1
ATOM 4763 N N . ASP B 1 78 ? -28.094 -0.907 3.896 1 94.56 78 ASP B N 1
ATOM 4764 C CA . ASP B 1 78 ? -28.625 -2.15 4.434 1 94.56 78 ASP B CA 1
ATOM 4765 C C . ASP B 1 78 ? -27.531 -3.18 4.664 1 94.56 78 ASP B C 1
ATOM 4767 O O . ASP B 1 78 ? -27.812 -4.328 5.016 1 94.56 78 ASP B O 1
ATOM 4771 N N . GLY B 1 79 ? -26.328 -2.768 4.379 1 93.12 79 GLY B N 1
ATOM 4772 C CA . GLY B 1 79 ? -25.188 -3.619 4.684 1 93.12 79 GLY B CA 1
ATOM 4773 C C . GLY B 1 79 ? -24.688 -4.383 3.477 1 93.12 79 GLY B C 1
ATOM 4774 O O . GLY B 1 79 ? -23.656 -5.055 3.553 1 93.12 79 GLY B O 1
ATOM 4775 N N . GLU B 1 80 ? -25.297 -4.242 2.344 1 94.56 80 GLU B N 1
ATOM 4776 C CA . GLU B 1 80 ? -24.891 -4.945 1.132 1 94.56 80 GLU B CA 1
ATOM 4777 C C . GLU B 1 80 ? -23.625 -4.316 0.536 1 94.56 80 GLU B C 1
ATOM 4779 O O . GLU B 1 80 ? -23.516 -3.092 0.462 1 94.56 80 GLU B O 1
ATOM 4784 N N . LEU B 1 81 ? -22.719 -5.215 0.122 1 96.75 81 LEU B N 1
ATOM 4785 C CA . LEU B 1 81 ? -21.5 -4.758 -0.531 1 96.75 81 LEU B CA 1
ATOM 4786 C C . LEU B 1 81 ? -21.812 -4.191 -1.913 1 96.75 81 LEU B C 1
ATOM 4788 O O . LEU B 1 81 ? -22.609 -4.758 -2.66 1 96.75 81 LEU B O 1
ATOM 4792 N N . VAL B 1 82 ? -21.156 -3.102 -2.178 1 98.25 82 VAL B N 1
ATOM 4793 C CA . VAL B 1 82 ? -21.172 -2.568 -3.537 1 98.25 82 VAL B CA 1
ATOM 4794 C C . VAL B 1 82 ? -19.797 -2.768 -4.176 1 98.25 82 VAL B C 1
ATOM 4796 O O . VAL B 1 82 ? -19.703 -3.186 -5.332 1 98.25 82 VAL B O 1
ATOM 4799 N N . TRP B 1 83 ? -18.75 -2.494 -3.447 1 98.31 83 TRP B N 1
ATOM 4800 C CA . TRP B 1 83 ? -17.391 -2.572 -3.994 1 98.31 83 TRP B CA 1
ATOM 4801 C C . TRP B 1 83 ? -16.391 -2.912 -2.904 1 98.31 83 TRP B C 1
ATOM 4803 O O . TRP B 1 83 ? -16.406 -2.324 -1.82 1 98.31 83 TRP B O 1
ATOM 4813 N N . SER B 1 84 ? -15.578 -3.883 -3.182 1 96.69 84 SER B N 1
ATOM 4814 C CA . SER B 1 84 ? -14.383 -4.156 -2.395 1 96.69 84 SER B CA 1
ATOM 4815 C C . SER B 1 84 ? -13.141 -3.566 -3.057 1 96.69 84 SER B C 1
ATOM 4817 O O . SER B 1 84 ? -12.867 -3.844 -4.227 1 96.69 84 SER B O 1
ATOM 4819 N N . GLY B 1 85 ? -12.406 -2.828 -2.27 1 95.62 85 GLY B N 1
ATOM 4820 C CA . GLY B 1 85 ? -11.172 -2.248 -2.783 1 95.62 85 GLY B CA 1
ATOM 4821 C C . GLY B 1 85 ? -9.992 -3.195 -2.715 1 95.62 85 GLY B C 1
ATOM 4822 O O . GLY B 1 85 ? -8.859 -2.807 -3.01 1 95.62 85 GLY B O 1
ATOM 4823 N N . LEU B 1 86 ? -10.25 -4.426 -2.354 1 92 86 LEU B N 1
ATOM 4824 C CA . LEU B 1 86 ? -9.18 -5.414 -2.291 1 92 86 LEU B CA 1
ATOM 4825 C C . LEU B 1 86 ? -8.477 -5.539 -3.641 1 92 86 LEU B C 1
ATOM 4827 O O . LEU B 1 86 ? -9.125 -5.797 -4.66 1 92 86 LEU B O 1
ATOM 4831 N N . GLY B 1 87 ? -7.207 -5.266 -3.637 1 90.19 87 GLY B N 1
ATOM 4832 C CA . GLY B 1 87 ? -6.434 -5.359 -4.863 1 90.19 87 GLY B CA 1
ATOM 4833 C C . GLY B 1 87 ? -6.383 -4.059 -5.641 1 90.19 87 GLY B C 1
ATOM 4834 O O . GLY B 1 87 ? -5.637 -3.939 -6.613 1 90.19 87 GLY B O 1
ATOM 4835 N N . TYR B 1 88 ? -7.16 -3.057 -5.234 1 93.75 88 TYR B N 1
ATOM 4836 C CA . TYR B 1 88 ? -7.211 -1.783 -5.941 1 93.75 88 TYR B CA 1
ATOM 4837 C C . TYR B 1 88 ? -6.398 -0.721 -5.215 1 93.75 88 TYR B C 1
ATOM 4839 O O . TYR B 1 88 ? -5.973 0.266 -5.82 1 93.75 88 TYR B O 1
ATOM 4847 N N . HIS B 1 89 ? -6.246 -0.888 -3.961 1 94.94 89 HIS B N 1
ATOM 4848 C CA . HIS B 1 89 ? -5.348 -0.087 -3.135 1 94.94 89 HIS B CA 1
ATOM 4849 C C . HIS B 1 89 ? -4.285 -0.957 -2.475 1 94.94 89 HIS B C 1
ATOM 4851 O O . HIS B 1 89 ? -4.473 -2.164 -2.318 1 94.94 89 HIS B O 1
ATOM 4857 N N . ALA B 1 90 ? -3.236 -0.26 -2.148 1 93.94 90 ALA B N 1
ATOM 4858 C CA . ALA B 1 90 ? -2.125 -0.968 -1.521 1 93.94 90 ALA B CA 1
ATOM 4859 C C . ALA B 1 90 ? -1.939 -0.525 -0.073 1 93.94 90 ALA B C 1
ATOM 4861 O O . ALA B 1 90 ? -1.818 0.669 0.207 1 93.94 90 ALA B O 1
ATOM 4862 N N . GLY B 1 91 ? -1.953 -1.542 0.779 1 92.69 91 GLY B N 1
ATOM 4863 C CA . GLY B 1 91 ? -1.671 -1.249 2.176 1 92.69 91 GLY B CA 1
ATOM 4864 C C . GLY B 1 91 ? -2.859 -0.661 2.914 1 92.69 91 GLY B C 1
ATOM 4865 O O . GLY B 1 91 ? -3.996 -1.095 2.717 1 92.69 91 GLY B O 1
ATOM 4866 N N . TRP B 1 92 ? -2.533 0.258 3.818 1 93.81 92 TRP B N 1
ATOM 4867 C CA . TRP B 1 92 ? -3.52 0.933 4.656 1 93.81 92 TRP B CA 1
ATOM 4868 C C . TRP B 1 92 ? -4.18 2.082 3.9 1 93.81 92 TRP B C 1
ATOM 4870 O O . TRP B 1 92 ? -3.504 2.852 3.215 1 93.81 92 TRP B O 1
ATOM 4880 N N . VAL B 1 93 ? -5.543 2.162 4.027 1 96.75 93 VAL B N 1
ATOM 4881 C CA . VAL B 1 93 ? -6.293 3.129 3.236 1 96.75 93 VAL B CA 1
ATOM 4882 C C . VAL B 1 93 ? -7.023 4.102 4.16 1 96.75 93 VAL B C 1
ATOM 4884 O O . VAL B 1 93 ? -7.57 3.699 5.191 1 96.75 93 VAL B O 1
ATOM 4887 N N . ALA B 1 94 ? -7.031 5.406 3.777 1 96.56 94 ALA B N 1
ATOM 4888 C CA . ALA B 1 94 ? -7.75 6.449 4.508 1 96.56 94 ALA B CA 1
ATOM 4889 C C . ALA B 1 94 ? -8.344 7.48 3.555 1 96.56 94 ALA B C 1
ATOM 4891 O O . ALA B 1 94 ? -7.961 7.543 2.383 1 96.56 94 ALA B O 1
ATOM 4892 N N . ASN B 1 95 ? -9.32 8.234 4.027 1 97.25 95 ASN B N 1
ATOM 4893 C CA . ASN B 1 95 ? -9.93 9.344 3.299 1 97.25 95 ASN B CA 1
ATOM 4894 C C . ASN B 1 95 ? -10.57 8.875 1.995 1 97.25 95 ASN B C 1
ATOM 4896 O O . ASN B 1 95 ? -10.352 9.477 0.942 1 97.25 95 ASN B O 1
ATOM 4900 N N . PHE B 1 96 ? -11.305 7.836 2.152 1 98.5 96 PHE B N 1
ATOM 4901 C CA . PHE B 1 96 ? -11.914 7.207 0.987 1 98.5 96 PHE B CA 1
ATOM 4902 C C . PHE B 1 96 ? -13.32 7.75 0.753 1 98.5 96 PHE B C 1
ATOM 4904 O O . PHE B 1 96 ? -14.219 7.52 1.559 1 98.5 96 PHE B O 1
ATOM 4911 N N . VAL B 1 97 ? -13.477 8.422 -0.373 1 98.38 97 VAL B N 1
ATOM 4912 C CA . VAL B 1 97 ? -14.766 9 -0.723 1 98.38 97 VAL B CA 1
ATOM 4913 C C . VAL B 1 97 ? -14.695 9.602 -2.127 1 98.38 97 VAL B C 1
ATOM 4915 O O . VAL B 1 97 ? -13.617 9.906 -2.627 1 98.38 97 VAL B O 1
ATOM 4918 N N . PRO B 1 98 ? -15.875 9.742 -2.812 1 98.38 98 PRO B N 1
ATOM 4919 C CA . PRO B 1 98 ? -15.859 10.445 -4.098 1 98.38 98 PRO B CA 1
ATOM 4920 C C . PRO B 1 98 ? -15.547 11.938 -3.953 1 98.38 98 PRO B C 1
ATOM 4922 O O . PRO B 1 98 ? -15.93 12.555 -2.955 1 98.38 98 PRO B O 1
ATOM 4925 N N . ASP B 1 99 ? -14.875 12.43 -4.895 1 98.06 99 ASP B N 1
ATOM 4926 C CA . ASP B 1 99 ? -14.578 13.852 -5.051 1 98.06 99 ASP B CA 1
ATOM 4927 C C . ASP B 1 99 ? -14.477 14.227 -6.527 1 98.06 99 ASP B C 1
ATOM 4929 O O . ASP B 1 99 ? -14.609 13.375 -7.402 1 98.06 99 ASP B O 1
ATOM 4933 N N . VAL B 1 100 ? -14.391 15.508 -6.816 1 98.06 100 VAL B N 1
ATOM 4934 C CA . VAL B 1 100 ? -14.469 15.945 -8.203 1 98.06 100 VAL B CA 1
ATOM 4935 C C . VAL B 1 100 ? -13.117 16.484 -8.656 1 98.06 100 VAL B C 1
ATOM 4937 O O . VAL B 1 100 ? -12.523 17.344 -7.984 1 98.06 100 VAL B O 1
ATOM 4940 N N . TRP B 1 101 ? -12.57 15.953 -9.719 1 98.12 101 TRP B N 1
ATOM 4941 C CA . TRP B 1 101 ? -11.375 16.438 -10.414 1 98.12 101 TRP B CA 1
ATOM 4942 C C . TRP B 1 101 ? -11.648 16.625 -11.898 1 98.12 101 TRP B C 1
ATOM 4944 O O . TRP B 1 101 ? -12.164 15.719 -12.562 1 98.12 101 TRP B O 1
ATOM 4954 N N . ASN B 1 102 ? -11.43 17.859 -12.438 1 97.44 102 ASN B N 1
ATOM 4955 C CA . ASN B 1 102 ? -11.664 18.219 -13.828 1 97.44 102 ASN B CA 1
ATOM 4956 C C . ASN B 1 102 ? -13.109 17.953 -14.234 1 97.44 102 ASN B C 1
ATOM 4958 O O . ASN B 1 102 ? -13.367 17.375 -15.297 1 97.44 102 ASN B O 1
ATOM 4962 N N . GLY B 1 103 ? -14.023 18.203 -13.352 1 97.44 103 GLY B N 1
ATOM 4963 C CA . GLY B 1 103 ? -15.445 18.188 -13.641 1 97.44 103 GLY B CA 1
ATOM 4964 C C . GLY B 1 103 ? -16.047 16.797 -13.562 1 97.44 103 GLY B C 1
ATOM 4965 O O . GLY B 1 103 ? -17.25 16.609 -13.805 1 97.44 103 GLY B O 1
ATOM 4966 N N . LYS B 1 104 ? -15.258 15.805 -13.188 1 97.62 104 LYS B N 1
ATOM 4967 C CA . LYS B 1 104 ? -15.758 14.43 -13.117 1 97.62 104 LYS B CA 1
ATOM 4968 C C . LYS B 1 104 ? -15.508 13.828 -11.742 1 97.62 104 LYS B C 1
ATOM 4970 O O . LYS B 1 104 ? -14.523 14.172 -11.078 1 97.62 104 LYS B O 1
ATOM 4975 N N . PRO B 1 105 ? -16.359 12.914 -11.336 1 98.06 105 PRO B N 1
ATOM 4976 C CA . PRO B 1 105 ? -16.156 12.266 -10.039 1 98.06 105 PRO B CA 1
ATOM 4977 C C . PRO B 1 105 ? -15.07 11.203 -10.062 1 98.06 105 PRO B C 1
ATOM 4979 O O . PRO B 1 105 ? -14.953 10.461 -11.039 1 98.06 105 PRO B O 1
ATOM 4982 N N . TYR B 1 106 ? -14.273 11.18 -9.07 1 98.62 106 TYR B N 1
ATOM 4983 C CA . TYR B 1 106 ? -13.266 10.148 -8.812 1 98.62 106 TYR B CA 1
ATOM 4984 C C . TYR B 1 106 ? -13.312 9.695 -7.355 1 98.62 106 TYR B C 1
ATOM 4986 O O . TYR B 1 106 ? -13.758 10.445 -6.48 1 98.62 106 TYR B O 1
ATOM 4994 N N . LEU B 1 107 ? -12.938 8.461 -7.098 1 98.75 107 LEU B N 1
ATOM 4995 C CA . LEU B 1 107 ? -12.727 8.016 -5.727 1 98.75 107 LEU B CA 1
ATOM 4996 C C . LEU B 1 107 ? -11.336 8.398 -5.234 1 98.75 107 LEU B C 1
ATOM 4998 O O . LEU B 1 107 ? -10.328 7.996 -5.816 1 98.75 107 LEU B O 1
ATOM 5002 N N . ARG B 1 108 ? -11.25 9.211 -4.25 1 98.31 108 ARG B N 1
ATOM 5003 C CA . ARG B 1 108 ? -9.953 9.578 -3.705 1 98.31 108 ARG B CA 1
ATOM 5004 C C . ARG B 1 108 ? -9.633 8.789 -2.441 1 98.31 108 ARG B C 1
ATOM 5006 O O . ARG B 1 108 ? -10.531 8.5 -1.643 1 98.31 108 ARG B O 1
ATOM 5013 N N . ALA B 1 109 ? -8.359 8.453 -2.27 1 98.19 109 ALA B N 1
ATOM 5014 C CA . ALA B 1 109 ? -7.902 7.793 -1.05 1 98.19 109 ALA B CA 1
ATOM 5015 C C . ALA B 1 109 ? -6.398 7.961 -0.864 1 98.19 109 ALA B C 1
ATOM 5017 O O . ALA B 1 109 ? -5.672 8.211 -1.828 1 98.19 109 ALA B O 1
ATOM 5018 N N . PHE B 1 110 ? -6.043 7.93 0.371 1 96.81 110 PHE B N 1
ATOM 5019 C CA . PHE B 1 110 ? -4.652 7.645 0.699 1 96.81 110 PHE B CA 1
ATOM 5020 C C . PHE B 1 110 ? -4.406 6.141 0.76 1 96.81 110 PHE B C 1
ATOM 5022 O O . PHE B 1 110 ? -5.254 5.391 1.245 1 96.81 110 PHE B O 1
ATOM 5029 N N . GLN B 1 111 ? -3.232 5.672 0.338 1 96.19 111 GLN B N 1
ATOM 5030 C CA . GLN B 1 111 ? -2.77 4.297 0.518 1 96.19 111 GLN B CA 1
ATOM 5031 C C . GLN B 1 111 ? -1.304 4.262 0.94 1 96.19 111 GLN B C 1
ATOM 5033 O O . GLN B 1 111 ? -0.491 5.043 0.441 1 96.19 111 GLN B O 1
ATOM 5038 N N . GLY B 1 112 ? -1.035 3.404 1.932 1 94.19 112 GLY B N 1
ATOM 5039 C CA . GLY B 1 112 ? 0.331 3.316 2.422 1 94.19 112 GLY B CA 1
ATOM 5040 C C . GLY B 1 112 ? 0.464 2.465 3.67 1 94.19 112 GLY B C 1
ATOM 5041 O O . GLY B 1 112 ? -0.155 1.405 3.775 1 94.19 112 GLY B O 1
ATOM 5042 N N . THR B 1 113 ? 1.401 2.912 4.492 1 90.38 113 THR B N 1
ATOM 5043 C CA . THR B 1 113 ? 1.655 2.248 5.766 1 90.38 113 THR B CA 1
ATOM 5044 C C . THR B 1 113 ? 1.365 3.188 6.934 1 90.38 113 THR B C 1
ATOM 5046 O O . THR B 1 113 ? 1.631 4.387 6.852 1 90.38 113 THR B O 1
ATOM 5049 N N . LEU B 1 114 ? 0.834 2.535 7.949 1 85.75 114 LEU B N 1
ATOM 5050 C CA . LEU B 1 114 ? 0.585 3.254 9.195 1 85.75 114 LEU B CA 1
ATOM 5051 C C . LEU B 1 114 ? 1.561 2.811 10.281 1 85.75 114 LEU B C 1
ATOM 5053 O O . LEU B 1 114 ? 1.66 1.62 10.586 1 85.75 114 LEU B O 1
ATOM 5057 N N . ASP B 1 115 ? 2.375 3.725 10.68 1 74.75 115 ASP B N 1
ATOM 5058 C CA . ASP B 1 115 ? 3.07 3.562 11.961 1 74.75 115 ASP B CA 1
ATOM 5059 C C . ASP B 1 115 ? 2.203 4.043 13.117 1 74.75 115 ASP B C 1
ATOM 5061 O O . ASP B 1 115 ? 2.258 5.215 13.5 1 74.75 115 ASP B O 1
ATOM 5065 N N . GLY B 1 116 ? 1.486 3.098 13.586 1 64.12 116 GLY B N 1
ATOM 5066 C CA . GLY B 1 116 ? 0.473 3.436 14.57 1 64.12 116 GLY B CA 1
ATOM 5067 C C . GLY B 1 116 ? 1.057 3.977 15.867 1 64.12 116 GLY B C 1
ATOM 5068 O O . GLY B 1 116 ? 0.461 4.844 16.5 1 64.12 116 GLY B O 1
ATOM 5069 N N . HIS B 1 117 ? 2.18 3.51 16.188 1 62.5 117 HIS B N 1
ATOM 5070 C CA . HIS B 1 117 ? 2.785 3.924 17.438 1 62.5 117 HIS B CA 1
ATOM 5071 C C . HIS B 1 117 ? 3.186 5.395 17.406 1 62.5 117 HIS B C 1
ATOM 5073 O O . HIS B 1 117 ? 3.061 6.102 18.406 1 62.5 117 HIS B O 1
ATOM 5079 N N . HIS B 1 118 ? 3.557 5.824 16.219 1 64.12 118 HIS B N 1
ATOM 5080 C CA . HIS B 1 118 ? 4.062 7.188 16.156 1 64.12 118 HIS B CA 1
ATOM 5081 C C . HIS B 1 118 ? 3.109 8.094 15.383 1 64.12 118 HIS B C 1
ATOM 5083 O O . HIS B 1 118 ? 3.342 9.297 15.273 1 64.12 118 HIS B O 1
ATOM 5089 N N . GLY B 1 119 ? 2.086 7.488 14.93 1 64.25 119 GLY B N 1
ATOM 5090 C CA . GLY B 1 119 ? 1.104 8.266 14.188 1 64.25 119 GLY B CA 1
ATOM 5091 C C . GLY B 1 119 ?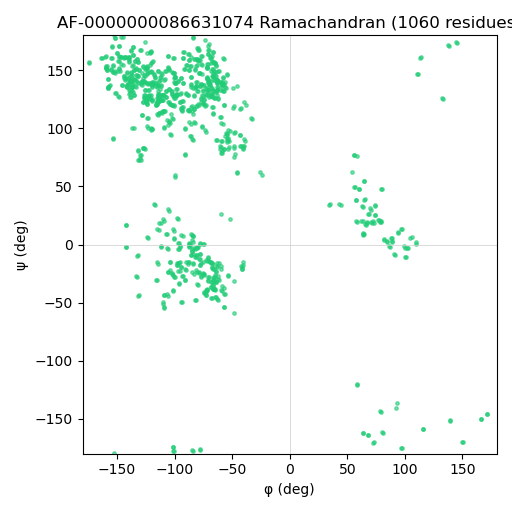 1.622 8.773 12.859 1 64.25 119 GLY B C 1
ATOM 5092 O O . GLY B 1 119 ? 1.224 9.844 12.391 1 64.25 119 GLY B O 1
ATOM 5093 N N . ARG B 1 120 ? 2.586 8.125 12.242 1 74 120 ARG B N 1
ATOM 5094 C CA . ARG B 1 120 ? 3.145 8.508 10.945 1 74 120 ARG B CA 1
ATOM 5095 C C . ARG B 1 120 ? 2.654 7.574 9.844 1 74 120 ARG B C 1
ATOM 5097 O O . ARG B 1 120 ? 2.273 6.434 10.109 1 74 120 ARG B O 1
ATOM 5104 N N . MET B 1 121 ? 2.596 8.148 8.734 1 86.06 121 MET B N 1
ATOM 5105 C CA . MET B 1 121 ? 2.129 7.398 7.57 1 86.06 121 MET B CA 1
ATOM 5106 C C . MET B 1 121 ? 3.039 7.637 6.371 1 86.06 121 MET B C 1
ATOM 5108 O O . MET B 1 121 ? 3.574 8.734 6.199 1 86.06 121 MET B O 1
ATOM 5112 N N . TYR B 1 122 ? 3.242 6.605 5.66 1 87.19 122 TYR B N 1
ATOM 5113 C CA . TYR B 1 122 ? 4.027 6.68 4.434 1 87.19 122 TYR B CA 1
ATOM 5114 C C . TYR B 1 122 ? 3.254 6.109 3.25 1 87.19 122 TYR B C 1
ATOM 5116 O O . TYR B 1 122 ? 2.715 5.004 3.33 1 87.19 122 TYR B O 1
ATOM 5124 N N . GLY B 1 123 ? 3.137 6.844 2.227 1 92.12 123 GLY B N 1
ATOM 5125 C CA . GLY B 1 123 ? 2.395 6.445 1.04 1 92.12 123 GLY B CA 1
ATOM 5126 C C . GLY B 1 123 ? 2.107 7.602 0.101 1 92.12 123 GLY B C 1
ATOM 5127 O O . GLY B 1 123 ? 2.93 8.508 -0.047 1 92.12 123 GLY B O 1
ATOM 5128 N N . PHE B 1 124 ? 1.018 7.496 -0.604 1 93.69 124 PHE B N 1
ATOM 5129 C CA . PHE B 1 124 ? 0.606 8.547 -1.525 1 93.69 124 PHE B CA 1
ATOM 5130 C C . PHE B 1 124 ? -0.902 8.523 -1.737 1 93.69 124 PHE B C 1
ATOM 5132 O O . PHE B 1 124 ? -1.584 7.605 -1.279 1 93.69 124 PHE B O 1
ATOM 5139 N N . HIS B 1 125 ? -1.387 9.531 -2.379 1 96.56 125 HIS B N 1
ATOM 5140 C CA . HIS B 1 125 ? -2.812 9.672 -2.654 1 96.56 125 HIS B CA 1
ATOM 5141 C C . HIS B 1 125 ? -3.139 9.258 -4.086 1 96.56 125 HIS B C 1
ATOM 5143 O O . HIS B 1 125 ? -2.324 9.453 -4.992 1 96.56 125 HIS B O 1
ATOM 5149 N N . THR B 1 126 ? -4.371 8.703 -4.262 1 96.94 126 THR B N 1
ATOM 5150 C CA . THR B 1 126 ? -4.773 8.281 -5.598 1 96.94 126 THR B CA 1
ATOM 5151 C C . THR B 1 126 ? -6.215 8.688 -5.887 1 96.94 126 THR B C 1
ATOM 5153 O O . THR B 1 126 ? -7.008 8.883 -4.961 1 96.94 126 THR B O 1
ATOM 5156 N N . LEU B 1 127 ? -6.469 8.859 -7.168 1 98.12 127 LEU B N 1
ATOM 5157 C CA . LEU B 1 127 ? -7.809 9.023 -7.723 1 98.12 127 LEU B CA 1
ATOM 5158 C C . LEU B 1 127 ? -8.164 7.852 -8.633 1 98.12 127 LEU B C 1
ATOM 5160 O O . LEU B 1 127 ? -7.469 7.59 -9.617 1 98.12 127 LEU B O 1
ATOM 5164 N N . LEU B 1 128 ? -9.242 7.141 -8.289 1 98.25 128 LEU B N 1
ATOM 5165 C CA . LEU B 1 128 ? -9.766 6.082 -9.148 1 98.25 128 LEU B CA 1
ATOM 5166 C C . LEU B 1 128 ? -10.961 6.574 -9.953 1 98.25 128 LEU B C 1
ATOM 5168 O O . LEU B 1 128 ? -11.82 7.285 -9.43 1 98.25 128 LEU B O 1
ATOM 5172 N N . GLY B 1 129 ? -11 6.188 -11.164 1 98.19 129 GLY B N 1
ATOM 5173 C CA . GLY B 1 129 ? -12.148 6.531 -12 1 98.19 129 GLY B CA 1
ATOM 5174 C C . GLY B 1 129 ? -13.359 5.656 -11.734 1 98.19 129 GLY B C 1
ATOM 5175 O O . GLY B 1 129 ? -13.328 4.797 -10.852 1 98.19 129 GLY B O 1
ATOM 5176 N N . SER B 1 130 ? -14.398 5.941 -12.578 1 98 130 SER B N 1
ATOM 5177 C CA . SER B 1 130 ? -15.625 5.16 -12.453 1 98 130 SER B CA 1
ATOM 5178 C C . SER B 1 130 ? -15.391 3.701 -12.828 1 98 130 SER B C 1
ATOM 5180 O O . SER B 1 130 ? -16.203 2.832 -12.5 1 98 130 SER B O 1
ATOM 5182 N N . ASP B 1 131 ? -14.359 3.439 -13.562 1 96.44 131 ASP B N 1
ATOM 5183 C CA . ASP B 1 131 ? -13.969 2.082 -13.93 1 96.44 131 ASP B CA 1
ATOM 5184 C C . ASP B 1 131 ? -13.055 1.469 -12.875 1 96.44 131 ASP B C 1
ATOM 5186 O O . ASP B 1 131 ? -12.555 0.355 -13.047 1 96.44 131 ASP B O 1
ATOM 5190 N N . TYR B 1 132 ? -12.695 2.236 -11.805 1 96.38 132 TYR B N 1
ATOM 5191 C CA . TYR B 1 132 ? -11.906 1.861 -10.633 1 96.38 132 TYR B CA 1
ATOM 5192 C C . TYR B 1 132 ? -10.438 1.668 -11.008 1 96.38 132 TYR B C 1
ATOM 5194 O O . TYR B 1 132 ? -9.695 0.989 -10.297 1 96.38 132 TYR B O 1
ATOM 5202 N N . GLN B 1 133 ? -10.062 2.211 -12.141 1 93.75 133 GLN B N 1
ATOM 5203 C CA . GLN B 1 133 ? -8.641 2.256 -12.492 1 93.75 133 GLN B CA 1
ATOM 5204 C C . GLN B 1 133 ? -7.984 3.527 -11.961 1 93.75 133 GLN B C 1
ATOM 5206 O O . GLN B 1 133 ? -8.648 4.555 -11.797 1 93.75 133 GLN B O 1
ATOM 5211 N N . VAL B 1 134 ? -6.723 3.467 -11.742 1 94.75 134 VAL B N 1
ATOM 5212 C CA . VAL B 1 134 ? -5.996 4.645 -11.273 1 94.75 134 VAL B CA 1
ATOM 5213 C C . VAL B 1 134 ? -5.977 5.707 -12.375 1 94.75 134 VAL B C 1
ATOM 5215 O O . VAL B 1 134 ? -5.445 5.473 -13.461 1 94.75 134 VAL B O 1
ATOM 5218 N N . ALA B 1 135 ? -6.539 6.789 -12.062 1 96.25 135 ALA B N 1
ATOM 5219 C CA . ALA B 1 135 ? -6.555 7.902 -13.008 1 96.25 135 ALA B CA 1
ATOM 5220 C C . ALA B 1 135 ? -5.418 8.883 -12.719 1 96.25 135 ALA B C 1
ATOM 5222 O O . ALA B 1 135 ? -4.887 9.508 -13.641 1 96.25 135 ALA B O 1
ATOM 5223 N N . LYS B 1 136 ? -5.09 9.008 -11.422 1 96 136 LYS B N 1
ATOM 5224 C CA . LYS B 1 136 ? -4.055 9.969 -11.031 1 96 136 LYS B CA 1
ATOM 5225 C C . LYS B 1 136 ? -3.455 9.602 -9.68 1 96 136 LYS B C 1
ATOM 5227 O O . LYS B 1 136 ? -4.18 9.211 -8.758 1 96 136 LYS B O 1
ATOM 5232 N N . VAL B 1 137 ? -2.158 9.656 -9.633 1 94.31 137 VAL B N 1
ATOM 5233 C CA . VAL B 1 137 ? -1.442 9.664 -8.359 1 94.31 137 VAL B CA 1
ATOM 5234 C C . VAL B 1 137 ? -1.08 11.094 -7.977 1 94.31 137 VAL B C 1
ATOM 5236 O O . VAL B 1 137 ? -0.555 11.852 -8.797 1 94.31 137 VAL B O 1
ATOM 5239 N N . VAL B 1 138 ? -1.438 11.438 -6.715 1 92.56 138 VAL B N 1
ATOM 5240 C CA . VAL B 1 138 ? -1.171 12.797 -6.258 1 92.56 138 VAL B CA 1
ATOM 5241 C C . VAL B 1 138 ? -0.127 12.773 -5.145 1 92.56 138 VAL B C 1
ATOM 5243 O O . VAL B 1 138 ? -0.366 12.211 -4.074 1 92.56 138 VAL B O 1
ATOM 5246 N N . GLY B 1 139 ? 0.971 13.289 -5.422 1 84.25 139 GLY B N 1
ATOM 5247 C CA . GLY B 1 139 ? 2.035 13.398 -4.441 1 84.25 139 GLY B CA 1
ATOM 5248 C C . GLY B 1 139 ? 2.15 14.789 -3.842 1 84.25 139 GLY B C 1
ATOM 5249 O O . GLY B 1 139 ? 1.226 15.602 -3.955 1 84.25 139 GLY B O 1
ATOM 5250 N N . VAL B 1 140 ? 3.193 14.938 -3.035 1 86.5 140 VAL B N 1
ATOM 5251 C CA . VAL B 1 140 ? 3.496 16.234 -2.438 1 86.5 140 VAL B CA 1
ATOM 5252 C C . VAL B 1 140 ? 4.707 16.859 -3.133 1 86.5 140 VAL B C 1
ATOM 5254 O O . VAL B 1 140 ? 5.434 16.172 -3.855 1 86.5 140 VAL B O 1
ATOM 5257 N N . GLY B 1 141 ? 4.77 18.141 -2.883 1 83.62 141 GLY B N 1
ATOM 5258 C CA . GLY B 1 141 ? 5.926 18.828 -3.436 1 83.62 141 GLY B CA 1
ATOM 5259 C C . GLY B 1 141 ? 7.098 18.891 -2.477 1 83.62 141 GLY B C 1
ATOM 5260 O O . GLY B 1 141 ? 6.965 18.547 -1.3 1 83.62 141 GLY B O 1
ATOM 5261 N N . SER B 1 142 ? 8.258 19.219 -2.957 1 78.56 142 SER B N 1
ATOM 5262 C CA . SER B 1 142 ? 9.469 19.562 -2.221 1 78.56 142 SER B CA 1
ATOM 5263 C C . SER B 1 142 ? 10.055 18.359 -1.508 1 78.56 142 SER B C 1
ATOM 5265 O O . SER B 1 142 ? 10.57 18.469 -0.393 1 78.56 142 SER B O 1
ATOM 5267 N N . HIS B 1 143 ? 9.938 17.266 -1.958 1 77.62 143 HIS B N 1
ATOM 5268 C CA . HIS B 1 143 ? 10.531 16.047 -1.457 1 77.62 143 HIS B CA 1
ATOM 5269 C C . HIS B 1 143 ? 9.953 15.664 -0.097 1 77.62 143 HIS B C 1
ATOM 5271 O O . HIS B 1 143 ? 10.617 14.984 0.696 1 77.62 143 HIS B O 1
ATOM 5277 N N . LYS B 1 144 ? 8.867 16.172 0.232 1 81.38 144 LYS B N 1
ATOM 5278 C CA . LYS B 1 144 ? 8.25 15.867 1.521 1 81.38 144 LYS B CA 1
ATOM 5279 C C . LYS B 1 144 ? 7.516 14.531 1.483 1 81.38 144 LYS B C 1
ATOM 5281 O O . LYS B 1 144 ? 7.273 13.984 0.407 1 81.38 144 LYS B O 1
ATOM 5286 N N . VAL B 1 145 ? 7.328 14.047 2.727 1 83.44 145 VAL B N 1
ATOM 5287 C CA . VAL B 1 145 ? 6.523 12.836 2.869 1 83.44 145 VAL B CA 1
ATOM 5288 C C . VAL B 1 145 ? 5.086 13.211 3.223 1 83.44 145 VAL B C 1
ATOM 5290 O O . VAL B 1 145 ? 4.855 14.125 4.023 1 83.44 145 VAL B O 1
ATOM 5293 N N . VAL B 1 146 ? 4.203 12.461 2.609 1 86.19 146 VAL B N 1
ATOM 5294 C CA . VAL B 1 146 ? 2.793 12.805 2.748 1 86.19 146 VAL B CA 1
ATOM 5295 C C . VAL B 1 146 ? 2.219 12.141 3.998 1 86.19 146 VAL B C 1
ATOM 5297 O O . VAL B 1 146 ? 2.713 11.102 4.438 1 86.19 146 VAL B O 1
ATOM 5300 N N . SER B 1 147 ? 1.237 12.844 4.539 1 87.12 147 SER B N 1
ATOM 5301 C CA . SER B 1 147 ? 0.402 12.266 5.59 1 87.12 147 SER B CA 1
ATOM 5302 C C . SER B 1 147 ? -0.982 11.906 5.062 1 87.12 147 SER B C 1
ATOM 5304 O O . SER B 1 147 ? -1.479 12.539 4.125 1 87.12 147 SER B O 1
ATOM 5306 N N . ALA B 1 148 ? -1.546 10.945 5.711 1 89.88 148 ALA B N 1
ATOM 5307 C CA . ALA B 1 148 ? -2.865 10.453 5.316 1 89.88 148 ALA B CA 1
ATOM 5308 C C . ALA B 1 148 ? -3.969 11.352 5.875 1 89.88 148 ALA B C 1
ATOM 5310 O O . ALA B 1 148 ? -5.129 11.242 5.469 1 89.88 148 ALA B O 1
ATOM 5311 N N . HIS B 1 149 ? -3.66 12.227 6.699 1 91.94 149 HIS B N 1
ATOM 5312 C CA . HIS B 1 149 ? -4.676 12.859 7.535 1 91.94 149 HIS B CA 1
ATOM 5313 C C . HIS B 1 149 ? -5.648 13.68 6.695 1 91.94 149 HIS B C 1
ATOM 5315 O O . HIS B 1 149 ? -6.816 13.836 7.062 1 91.94 149 HIS B O 1
ATOM 5321 N N . GLU B 1 150 ? -5.121 14.141 5.574 1 95.25 150 GLU B N 1
ATOM 5322 C CA . GLU B 1 150 ? -6.039 14.898 4.73 1 95.25 150 GLU B CA 1
ATOM 5323 C C . GLU B 1 150 ? -5.773 14.641 3.252 1 95.25 150 GLU B C 1
ATOM 5325 O O . GLU B 1 150 ? -4.621 14.523 2.834 1 95.25 150 GLU B O 1
ATOM 5330 N N . PHE B 1 151 ? -6.793 14.602 2.545 1 97.25 151 PHE B N 1
ATOM 5331 C CA . PHE B 1 151 ? -6.809 14.617 1.087 1 97.25 151 PHE B CA 1
ATOM 5332 C C . PHE B 1 151 ? -8.117 15.195 0.566 1 97.25 151 PHE B C 1
ATOM 5334 O O . PHE B 1 151 ? -9.07 14.453 0.317 1 97.25 151 PHE B O 1
ATOM 5341 N N . ARG B 1 152 ? -8.086 16.438 0.382 1 97 152 ARG B N 1
ATOM 5342 C CA . ARG B 1 152 ? -9.289 17.156 -0.045 1 97 152 ARG B CA 1
ATOM 5343 C C . ARG B 1 152 ? -9.047 17.906 -1.354 1 97 152 ARG B C 1
ATOM 5345 O O . ARG B 1 152 ? -8.039 18.594 -1.503 1 97 152 ARG B O 1
ATOM 5352 N N . LEU B 1 153 ? -10 17.734 -2.262 1 98 153 LEU B N 1
ATOM 5353 C CA . LEU B 1 153 ? -9.875 18.438 -3.537 1 98 153 LEU B CA 1
ATOM 5354 C C . LEU B 1 153 ? -10.602 19.766 -3.498 1 98 153 LEU B C 1
ATOM 5356 O O . LEU B 1 153 ? -11.695 19.875 -2.936 1 98 153 LEU B O 1
ATOM 5360 N N . ILE B 1 154 ? -9.992 20.719 -4.055 1 98 154 ILE B N 1
ATOM 5361 C CA . ILE B 1 154 ? -10.547 22.062 -4.07 1 98 154 ILE B CA 1
ATOM 5362 C C . ILE B 1 154 ? -10.844 22.484 -5.512 1 98 154 ILE B C 1
ATOM 5364 O O . ILE B 1 154 ? -9.945 22.484 -6.359 1 98 154 ILE B O 1
ATOM 5368 N N . ASP B 1 155 ? -12.094 22.797 -5.836 1 96.19 155 ASP B N 1
ATOM 5369 C CA . ASP B 1 155 ? -12.594 23.344 -7.094 1 96.19 155 ASP B CA 1
ATOM 5370 C C . ASP B 1 155 ? -12.25 22.422 -8.266 1 96.19 155 ASP B C 1
ATOM 5372 O O . ASP B 1 155 ? -12.094 22.891 -9.398 1 96.19 155 ASP B O 1
ATOM 5376 N N . GLY B 1 156 ? -11.969 21.234 -7.969 1 96.94 156 GLY B N 1
ATOM 5377 C CA . GLY B 1 156 ? -11.656 20.266 -9.008 1 96.94 156 GLY B CA 1
ATOM 5378 C C . GLY B 1 156 ? -10.297 20.469 -9.633 1 96.94 156 GLY B C 1
ATOM 5379 O O . GLY B 1 156 ? -10.023 19.984 -10.727 1 96.94 156 GLY B O 1
ATOM 5380 N N . LYS B 1 157 ? -9.391 21.203 -8.977 1 97.5 157 LYS B N 1
ATOM 5381 C CA . LYS B 1 157 ? -8.117 21.562 -9.594 1 97.5 157 LYS B CA 1
ATOM 5382 C C . LYS B 1 157 ? -6.945 21.25 -8.664 1 97.5 157 LYS B C 1
ATOM 5384 O O . LYS B 1 157 ? -5.895 20.797 -9.117 1 97.5 157 LYS B O 1
ATOM 5389 N N . SER B 1 158 ? -7.086 21.578 -7.418 1 98.06 158 SER B N 1
ATOM 5390 C CA . SER B 1 158 ? -5.977 21.406 -6.488 1 98.06 158 SER B CA 1
ATOM 5391 C C . SER B 1 158 ? -6.359 20.469 -5.344 1 98.06 158 SER B C 1
ATOM 5393 O O . SER B 1 158 ? -7.527 20.109 -5.203 1 98.06 158 SER B O 1
ATOM 5395 N N . ALA B 1 159 ? -5.336 20.031 -4.648 1 97.88 159 ALA B N 1
ATOM 5396 C CA . ALA B 1 159 ? -5.539 19.156 -3.5 1 97.88 159 ALA B CA 1
ATOM 5397 C C . ALA B 1 159 ? -4.871 19.719 -2.25 1 97.88 159 ALA B C 1
ATOM 5399 O O . ALA B 1 159 ? -3.777 20.281 -2.326 1 97.88 159 ALA B O 1
ATOM 5400 N N . LEU B 1 160 ? -5.547 19.609 -1.108 1 98.12 160 LEU B N 1
ATOM 5401 C CA . LEU B 1 160 ? -4.969 19.891 0.203 1 98.12 160 LEU B CA 1
ATOM 5402 C C . LEU B 1 160 ? -4.426 18.609 0.834 1 98.12 160 LEU B C 1
ATOM 5404 O O . LEU B 1 160 ? -5.172 17.656 1.051 1 98.12 160 LEU B O 1
ATOM 5408 N N . VAL B 1 161 ? -3.129 18.625 1.064 1 96.38 161 VAL B N 1
ATOM 5409 C CA . VAL B 1 161 ? -2.449 17.484 1.66 1 96.38 161 VAL B CA 1
ATOM 5410 C C . VAL B 1 161 ? -1.576 17.953 2.822 1 96.38 161 VAL B C 1
ATOM 5412 O O . VAL B 1 161 ? -1.114 19.094 2.844 1 96.38 161 VAL B O 1
ATOM 5415 N N . GLU B 1 162 ? -1.41 17.047 3.793 1 95.38 162 GLU B N 1
ATOM 5416 C CA . GLU B 1 162 ? -0.604 17.406 4.953 1 95.38 162 GLU B CA 1
ATOM 5417 C C . GLU B 1 162 ? 0.805 16.828 4.848 1 95.38 162 GLU B C 1
ATOM 5419 O O . GLU B 1 162 ? 0.993 15.719 4.348 1 95.38 162 GLU B O 1
ATOM 5424 N N . THR B 1 163 ? 1.758 17.609 5.324 1 92.19 163 THR B N 1
ATOM 5425 C CA . THR B 1 163 ? 3.17 17.266 5.23 1 92.19 163 THR B CA 1
ATOM 5426 C C . THR B 1 163 ? 3.861 17.438 6.578 1 92.19 163 THR B C 1
ATOM 5428 O O . THR B 1 163 ? 4.574 18.422 6.793 1 92.19 163 THR B O 1
ATOM 5431 N N . PRO B 1 164 ? 3.76 16.547 7.473 1 88.31 164 PRO B N 1
ATOM 5432 C CA . PRO B 1 164 ? 4.531 16.625 8.711 1 88.31 164 PRO B CA 1
ATOM 5433 C C . PRO B 1 164 ? 6.023 16.375 8.5 1 88.31 164 PRO B C 1
ATOM 5435 O O . PRO B 1 164 ? 6.398 15.367 7.883 1 88.31 164 PRO B O 1
ATOM 5438 N N . ILE B 1 165 ? 6.898 17.297 8.977 1 86.44 165 ILE B N 1
ATOM 5439 C CA . ILE B 1 165 ? 8.336 17.188 8.773 1 86.44 165 ILE B CA 1
ATOM 5440 C C . ILE B 1 165 ? 9.055 17.188 10.117 1 86.44 165 ILE B C 1
ATOM 5442 O O . ILE B 1 165 ? 8.836 18.078 10.953 1 86.44 165 ILE B O 1
ATOM 5446 N N . PRO B 1 166 ? 9.891 16.219 10.312 1 89.94 166 PRO B N 1
ATOM 5447 C CA . PRO B 1 166 ? 10.742 16.312 11.5 1 89.94 166 PRO B CA 1
ATOM 5448 C C . PRO B 1 166 ? 11.828 17.375 11.359 1 89.94 166 PRO B C 1
ATOM 5450 O O . PRO B 1 166 ? 12.484 17.453 10.312 1 89.94 166 PRO B O 1
ATOM 5453 N N . ARG B 1 167 ? 11.922 18.219 12.336 1 91.12 167 ARG B N 1
ATOM 5454 C CA . ARG B 1 167 ? 12.977 19.219 12.414 1 91.12 167 ARG B CA 1
ATOM 5455 C C . ARG B 1 167 ? 13.93 18.922 13.562 1 91.12 167 ARG B C 1
ATOM 5457 O O . ARG B 1 167 ? 13.523 18.391 14.602 1 91.12 167 ARG B O 1
ATOM 5464 N N . THR B 1 168 ? 15.172 19.312 13.281 1 92.06 168 THR B N 1
ATOM 5465 C CA . THR B 1 168 ? 16.188 19.078 14.297 1 92.06 168 THR B CA 1
ATOM 5466 C C . THR B 1 168 ? 16.531 20.375 15.023 1 92.06 168 THR B C 1
ATOM 5468 O O . THR B 1 168 ? 17.406 21.125 14.586 1 92.06 168 THR B O 1
ATOM 5471 N N . ILE B 1 169 ? 15.875 20.578 16.156 1 91.94 169 ILE B N 1
ATOM 5472 C CA . ILE B 1 169 ? 16.109 21.75 16.984 1 91.94 169 ILE B CA 1
ATOM 5473 C C . ILE B 1 169 ? 16.203 21.344 18.453 1 91.94 169 ILE B C 1
ATOM 5475 O O . ILE B 1 169 ? 15.586 20.359 18.859 1 91.94 169 ILE B O 1
ATOM 5479 N N . SER B 1 170 ? 16.984 22.141 19.156 1 92.12 170 SER B N 1
ATOM 5480 C CA . SER B 1 170 ? 17.031 21.875 20.594 1 92.12 170 SER B CA 1
ATOM 5481 C C . SER B 1 170 ? 15.664 22.094 21.234 1 92.12 170 SER B C 1
ATOM 5483 O O . SER B 1 170 ? 15.016 23.109 20.984 1 92.12 170 SER B O 1
ATOM 5485 N N . LEU B 1 171 ? 15.289 21.156 22.094 1 94.88 171 LEU B N 1
ATOM 5486 C CA . LEU B 1 171 ? 13.992 21.266 22.734 1 94.88 171 LEU B CA 1
ATOM 5487 C C . LEU B 1 171 ? 14.125 21.812 24.156 1 94.88 171 LEU B C 1
ATOM 5489 O O . LEU B 1 171 ? 13.148 21.875 24.906 1 94.88 171 LEU B O 1
ATOM 5493 N N . LYS B 1 172 ? 15.273 22.312 24.5 1 93.94 172 LYS B N 1
ATOM 5494 C CA . LYS B 1 172 ? 15.555 22.844 25.828 1 93.94 172 LYS B CA 1
ATOM 5495 C C . LYS B 1 172 ? 14.609 23.984 26.172 1 93.94 172 LYS B C 1
ATOM 5497 O O . LYS B 1 172 ? 14.141 24.094 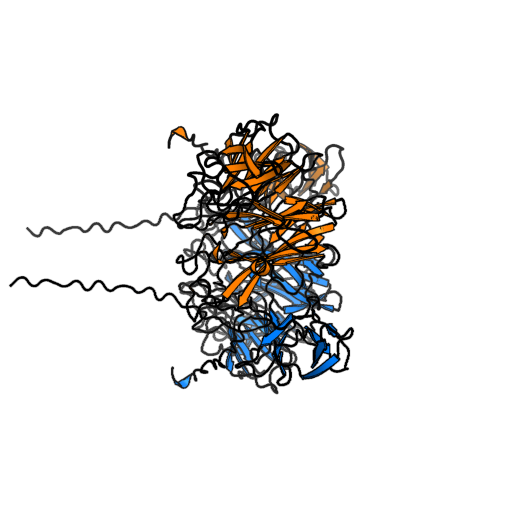27.312 1 93.94 172 LYS B O 1
ATOM 5502 N N . PRO B 1 173 ? 14.336 24.828 25.203 1 94.25 173 PRO B N 1
ATOM 5503 C CA . PRO B 1 173 ? 13.438 25.938 25.562 1 94.25 173 PRO B CA 1
ATOM 5504 C C . PRO B 1 173 ? 12.078 25.453 26.047 1 94.25 173 PRO B C 1
ATOM 5506 O O . PRO B 1 173 ? 11.352 26.219 26.703 1 94.25 173 PRO B O 1
ATOM 5509 N N . TRP B 1 174 ? 11.758 24.281 25.75 1 94.31 174 TRP B N 1
ATOM 5510 C CA . TRP B 1 174 ? 10.453 23.766 26.141 1 94.31 174 TRP B CA 1
ATOM 5511 C C . TRP B 1 174 ? 10.609 22.641 27.172 1 94.31 174 TRP B C 1
ATOM 5513 O O . TRP B 1 174 ? 9.742 21.766 27.297 1 94.31 174 TRP B O 1
ATOM 5523 N N . GLY B 1 175 ? 11.758 22.594 27.797 1 91.94 175 GLY B N 1
ATOM 5524 C CA . GLY B 1 175 ? 11.984 21.672 28.906 1 91.94 175 GLY B CA 1
ATOM 5525 C C . GLY B 1 175 ? 12.68 20.391 28.484 1 91.94 175 GLY B C 1
ATOM 5526 O O . GLY B 1 175 ? 12.75 19.438 29.266 1 91.94 175 GLY B O 1
ATOM 5527 N N . GLY B 1 176 ? 13.203 20.359 27.344 1 92.56 176 GLY B N 1
ATOM 5528 C CA . GLY B 1 176 ? 13.844 19.156 26.844 1 92.56 176 GLY B CA 1
ATOM 5529 C C . GLY B 1 176 ? 15.25 18.953 27.391 1 92.56 176 GLY B C 1
ATOM 5530 O O . GLY B 1 176 ? 15.875 19.906 27.859 1 92.56 176 GLY B O 1
ATOM 5531 N N . GLN B 1 177 ? 15.68 17.688 27.328 1 91.5 177 GLN B N 1
ATOM 5532 C CA . GLN B 1 177 ? 17.047 17.312 27.656 1 91.5 177 GLN B CA 1
ATOM 5533 C C . GLN B 1 177 ? 17.969 17.516 26.453 1 91.5 177 GLN B C 1
ATOM 5535 O O . GLN B 1 177 ? 17.516 17.812 25.359 1 91.5 177 GLN B O 1
ATOM 5540 N N . ASP B 1 178 ? 19.234 17.234 26.688 1 88.75 178 ASP B N 1
ATOM 5541 C CA . ASP B 1 178 ? 20.25 17.469 25.656 1 88.75 178 ASP B CA 1
ATOM 5542 C C . ASP B 1 178 ? 20.062 16.547 24.469 1 88.75 178 ASP B C 1
ATOM 5544 O O . ASP B 1 178 ? 20.344 16.922 23.328 1 88.75 178 ASP B O 1
ATOM 5548 N N . ASP B 1 179 ? 19.516 15.398 24.734 1 87.62 179 ASP B N 1
ATOM 5549 C CA . ASP B 1 179 ? 19.406 14.414 23.672 1 87.62 179 ASP B CA 1
ATOM 5550 C C . ASP B 1 179 ? 18.047 14.5 22.984 1 87.62 179 ASP B C 1
ATOM 5552 O O . ASP B 1 179 ? 17.719 13.664 22.141 1 87.62 179 ASP B O 1
ATOM 5556 N N . GLN B 1 180 ? 17.281 15.516 23.328 1 90.81 180 GLN B N 1
ATOM 5557 C CA . GLN B 1 180 ? 15.992 15.742 22.688 1 90.81 180 GLN B CA 1
ATOM 5558 C C . GLN B 1 180 ? 16.062 16.906 21.703 1 90.81 180 GLN B C 1
ATOM 5560 O O . GLN B 1 180 ? 16.188 18.062 22.109 1 90.81 180 GLN B O 1
ATOM 5565 N N . SER B 1 181 ? 16.062 16.547 20.422 1 92.19 181 SER B N 1
ATOM 5566 C CA . SER B 1 181 ? 16.297 17.594 19.438 1 92.19 181 SER B CA 1
ATOM 5567 C C . SER B 1 181 ? 15.422 17.391 18.188 1 92.19 181 SER B C 1
ATOM 5569 O O . SER B 1 181 ? 15.719 17.922 17.125 1 92.19 181 SER B O 1
ATOM 5571 N N . TRP B 1 182 ? 14.383 16.562 18.312 1 91.5 182 TRP B N 1
ATOM 5572 C CA . TRP B 1 182 ? 13.523 16.281 17.172 1 91.5 182 TRP B CA 1
ATOM 5573 C C . TRP B 1 182 ? 12.086 16.703 17.453 1 91.5 182 TRP B C 1
ATOM 5575 O O . TRP B 1 182 ? 11.492 16.266 18.438 1 91.5 182 TRP B O 1
ATOM 5585 N N . ILE B 1 183 ? 11.555 17.531 16.594 1 93.06 183 ILE B N 1
ATOM 5586 C CA . ILE B 1 183 ? 10.18 18 16.719 1 93.06 183 ILE B CA 1
ATOM 5587 C C . ILE B 1 183 ? 9.484 17.938 15.359 1 93.06 183 ILE B C 1
ATOM 5589 O O . ILE B 1 183 ? 10.117 18.141 14.328 1 93.06 183 ILE B O 1
ATOM 5593 N N . VAL B 1 184 ? 8.227 17.578 15.375 1 92.62 184 VAL B N 1
ATOM 5594 C CA . VAL B 1 184 ? 7.473 17.531 14.125 1 92.62 184 VAL B CA 1
ATOM 5595 C C . VAL B 1 184 ? 6.867 18.906 13.844 1 92.62 184 VAL B C 1
ATOM 5597 O O . VAL B 1 184 ? 6.074 19.422 14.633 1 92.62 184 VAL B O 1
ATOM 5600 N N . SER B 1 185 ? 7.324 19.469 12.789 1 93.38 185 SER B N 1
ATOM 5601 C CA . SER B 1 185 ? 6.59 20.594 12.234 1 93.38 185 SER B CA 1
ATOM 5602 C C . SER B 1 185 ? 5.422 20.141 11.367 1 93.38 185 SER B C 1
ATOM 5604 O O . SER B 1 185 ? 5.621 19.688 10.242 1 93.38 185 SER B O 1
ATOM 5606 N N . ALA B 1 186 ? 4.223 20.266 11.938 1 93.25 186 ALA B N 1
ATOM 5607 C CA . ALA B 1 186 ? 3.025 19.859 11.203 1 93.25 186 ALA B CA 1
ATOM 5608 C C . ALA B 1 186 ? 2.654 20.906 10.156 1 93.25 186 ALA B C 1
ATOM 5610 O O . ALA B 1 186 ? 2.596 22.109 10.453 1 93.25 186 ALA B O 1
ATOM 5611 N N . GLY B 1 187 ? 2.537 20.484 8.922 1 94 187 GLY B N 1
ATOM 5612 C CA . GLY B 1 187 ? 2.221 21.438 7.863 1 94 187 GLY B CA 1
ATOM 5613 C C . GLY B 1 187 ? 1.338 20.844 6.781 1 94 187 GLY B C 1
ATOM 5614 O O . GLY B 1 187 ? 0.88 19.703 6.898 1 94 187 GLY B O 1
ATOM 5615 N N . PHE B 1 188 ? 1.011 21.719 5.793 1 96.69 188 PHE B N 1
ATOM 5616 C CA . PHE B 1 188 ? 0.211 21.281 4.656 1 96.69 188 PHE B CA 1
ATOM 5617 C C . PHE B 1 188 ? 0.622 22.016 3.389 1 96.69 188 PHE B C 1
ATOM 5619 O O . PHE B 1 188 ? 1.351 23.016 3.449 1 96.69 188 PHE B O 1
ATOM 5626 N N . GLN B 1 189 ? 0.242 21.422 2.305 1 96.56 189 GLN B N 1
ATOM 5627 C CA . GLN B 1 189 ? 0.388 22.031 0.986 1 96.56 189 GLN B CA 1
ATOM 5628 C C . GLN B 1 189 ? -0.932 22 0.22 1 96.56 189 GLN B C 1
ATOM 5630 O O . GLN B 1 189 ? -1.742 21.094 0.4 1 96.56 189 GLN B O 1
ATOM 5635 N N . GLU B 1 190 ? -1.184 23.047 -0.456 1 97.88 190 GLU B N 1
ATOM 5636 C CA . GLU B 1 190 ? -2.086 22.953 -1.601 1 97.88 190 GLU B CA 1
ATOM 5637 C C . GLU B 1 190 ? -1.311 22.719 -2.895 1 97.88 190 GLU B C 1
ATOM 5639 O O . GLU B 1 190 ? -0.413 23.484 -3.234 1 97.88 190 GLU B O 1
ATOM 5644 N N . VAL B 1 191 ? -1.653 21.641 -3.602 1 96.62 191 VAL B N 1
ATOM 5645 C CA . VAL B 1 191 ? -0.895 21.266 -4.793 1 96.62 191 VAL B CA 1
ATOM 5646 C C . VAL B 1 191 ? -1.832 21.188 -5.996 1 96.62 191 VAL B C 1
ATOM 5648 O O . VAL B 1 191 ? -2.965 20.719 -5.879 1 96.62 191 VAL B O 1
ATOM 5651 N N . ASP B 1 192 ? -1.349 21.688 -7.066 1 97.19 192 ASP B N 1
ATOM 5652 C CA . ASP B 1 192 ? -2.078 21.469 -8.312 1 97.19 192 ASP B CA 1
ATOM 5653 C C . ASP B 1 192 ? -2.049 20 -8.711 1 97.19 192 ASP B C 1
ATOM 5655 O O . ASP B 1 192 ? -0.975 19.406 -8.844 1 97.19 192 ASP B O 1
ATOM 5659 N N . ILE B 1 193 ? -3.188 19.438 -9 1 96.62 193 ILE B N 1
ATOM 5660 C CA . ILE B 1 193 ? -3.271 17.984 -9.195 1 96.62 193 ILE B CA 1
ATOM 5661 C C . ILE B 1 193 ? -2.623 17.609 -10.523 1 96.62 193 ILE B C 1
ATOM 5663 O O . ILE B 1 193 ? -1.938 16.578 -10.617 1 96.62 193 ILE B O 1
ATOM 5667 N N . GLU B 1 194 ? -2.801 18.375 -11.508 1 94.31 194 GLU B N 1
ATOM 5668 C CA . GLU B 1 194 ? -2.309 18.047 -12.844 1 94.31 194 GLU B CA 1
ATOM 5669 C C . GLU B 1 194 ? -0.791 18.188 -12.922 1 94.31 194 GLU B C 1
ATOM 5671 O O . GLU B 1 194 ? -0.104 17.281 -13.398 1 94.31 194 GLU B O 1
ATOM 5676 N N . THR B 1 195 ? -0.229 19.281 -12.344 1 91.69 195 THR B N 1
ATOM 5677 C CA . THR B 1 195 ? 1.176 19.594 -12.57 1 91.69 195 THR B CA 1
ATOM 5678 C C . THR B 1 195 ? 2.031 19.141 -11.391 1 91.69 195 THR B C 1
ATOM 5680 O O . THR B 1 195 ? 3.246 18.984 -11.523 1 91.69 195 THR B O 1
ATOM 5683 N N . GLY B 1 196 ? 1.405 19.125 -10.25 1 91 196 GLY B N 1
ATOM 5684 C CA . GLY B 1 196 ? 2.164 18.828 -9.039 1 91 196 GLY B CA 1
ATOM 5685 C C . GLY B 1 196 ? 2.768 20.078 -8.406 1 91 196 GLY B C 1
ATOM 5686 O O . GLY B 1 196 ? 3.467 19.969 -7.395 1 91 196 GLY B O 1
ATOM 5687 N N . GLU B 1 197 ? 2.471 21.219 -8.914 1 93.31 197 GLU B N 1
ATOM 5688 C CA . GLU B 1 197 ? 3.01 22.469 -8.391 1 93.31 197 GLU B CA 1
ATOM 5689 C C . GLU B 1 197 ? 2.441 22.781 -7.012 1 93.31 197 GLU B C 1
ATOM 5691 O O . GLU B 1 197 ? 1.243 22.625 -6.777 1 93.31 197 GLU B O 1
ATOM 5696 N N . VAL B 1 198 ? 3.334 23.219 -6.16 1 94.75 198 VAL B N 1
ATOM 5697 C CA . VAL B 1 198 ? 2.891 23.672 -4.844 1 94.75 198 VAL B CA 1
ATOM 5698 C C . VAL B 1 198 ? 2.354 25.094 -4.934 1 94.75 198 VAL B C 1
ATOM 5700 O O . VAL B 1 198 ? 3.102 26.031 -5.234 1 94.75 198 VAL B O 1
ATOM 5703 N N . LEU B 1 199 ? 1.112 25.25 -4.598 1 96.88 199 LEU B N 1
ATOM 5704 C CA . LEU B 1 199 ? 0.467 26.562 -4.684 1 96.88 199 LEU B CA 1
ATOM 5705 C C . LEU B 1 199 ? 0.603 27.328 -3.369 1 96.88 199 LEU B C 1
ATOM 5707 O O . LEU B 1 199 ? 0.584 28.562 -3.357 1 96.88 199 LEU B O 1
ATOM 5711 N N . PHE B 1 200 ? 0.653 26.625 -2.307 1 97 200 PHE B N 1
ATOM 5712 C CA . PHE B 1 200 ? 0.774 27.172 -0.965 1 97 200 PHE B CA 1
ATOM 5713 C C . PHE B 1 200 ? 1.341 26.141 0 1 97 200 PHE B C 1
ATOM 5715 O O . PHE B 1 200 ? 1.069 24.953 -0.133 1 97 200 PHE B O 1
ATOM 5722 N N . GLU B 1 201 ? 2.137 26.594 0.879 1 95.56 201 GLU B N 1
ATOM 5723 C CA . GLU B 1 201 ? 2.705 25.734 1.917 1 95.56 201 GLU B CA 1
ATOM 5724 C C . GLU B 1 201 ? 2.709 26.438 3.271 1 95.56 201 GLU B C 1
ATOM 5726 O O . GLU B 1 201 ? 2.936 27.656 3.348 1 95.56 201 GLU B O 1
ATOM 5731 N N . TRP B 1 202 ? 2.416 25.734 4.328 1 96.56 202 TRP B N 1
ATOM 5732 C CA . TRP B 1 202 ? 2.344 26.25 5.691 1 96.56 202 TRP B CA 1
ATOM 5733 C C . TRP B 1 202 ? 2.939 25.25 6.68 1 96.56 202 TRP B C 1
ATOM 5735 O O . TRP B 1 202 ? 2.73 24.047 6.555 1 96.56 202 TRP B O 1
ATOM 5745 N N . GLN B 1 203 ? 3.705 25.75 7.645 1 94.94 203 GLN B N 1
ATOM 5746 C CA . GLN B 1 203 ? 4.309 24.922 8.688 1 94.94 203 GLN B CA 1
ATOM 5747 C C . GLN B 1 203 ? 4.016 25.5 10.078 1 94.94 203 GLN B C 1
ATOM 5749 O O . GLN B 1 203 ? 4.164 26.703 10.305 1 94.94 203 GLN B O 1
ATOM 5754 N N . SER B 1 204 ? 3.701 24.656 10.984 1 97.31 204 SER B N 1
ATOM 5755 C CA . SER B 1 204 ? 3.211 25.078 12.289 1 97.31 204 SER B CA 1
ATOM 5756 C C . SER B 1 204 ? 4.309 25.766 13.102 1 97.31 204 SER B C 1
ATOM 5758 O O . SER B 1 204 ? 4.051 26.734 13.805 1 97.31 204 SER B O 1
ATOM 5760 N N . LEU B 1 205 ? 5.52 25.328 13.008 1 94.94 205 LEU B N 1
ATOM 5761 C CA . LEU B 1 205 ? 6.59 25.812 13.867 1 94.94 205 LEU B CA 1
ATOM 5762 C C . LEU B 1 205 ? 6.91 27.266 13.555 1 94.94 205 LEU B C 1
ATOM 5764 O O . LEU B 1 205 ? 7.508 27.969 14.383 1 94.94 205 LEU B O 1
ATOM 5768 N N . ASP B 1 206 ? 6.547 27.719 12.43 1 93.69 206 ASP B N 1
ATOM 5769 C CA . ASP B 1 206 ? 6.766 29.109 12.047 1 93.69 206 ASP B CA 1
ATOM 5770 C C . ASP B 1 206 ? 5.727 30.031 12.703 1 93.69 206 ASP B C 1
ATOM 5772 O O . ASP B 1 206 ? 5.891 31.25 12.711 1 93.69 206 ASP B O 1
ATOM 5776 N N . HIS B 1 207 ? 4.664 29.453 13.289 1 96.38 207 HIS B N 1
ATOM 5777 C CA . HIS B 1 207 ? 3.531 30.312 13.633 1 96.38 207 HIS B CA 1
ATOM 5778 C C . HIS B 1 207 ? 3.047 30.031 15.047 1 96.38 207 HIS B C 1
ATOM 5780 O O . HIS B 1 207 ? 2.459 30.906 15.688 1 96.38 207 HIS B O 1
ATOM 5786 N N . VAL B 1 208 ? 3.252 28.828 15.516 1 97.38 208 VAL B N 1
ATOM 5787 C CA . VAL B 1 208 ? 2.66 28.438 16.797 1 97.38 208 VAL B CA 1
ATOM 5788 C C . VAL B 1 208 ? 3.748 27.906 17.734 1 97.38 208 VAL B C 1
ATOM 5790 O O . VAL B 1 208 ? 4.48 26.984 17.375 1 97.38 208 VAL B O 1
ATOM 5793 N N . ASP B 1 209 ? 3.814 28.484 18.906 1 96.62 209 ASP B N 1
ATOM 5794 C CA . ASP B 1 209 ? 4.789 28.062 19.906 1 96.62 209 ASP B CA 1
ATOM 5795 C C . ASP B 1 209 ? 4.441 26.688 20.469 1 96.62 209 ASP B C 1
ATOM 5797 O O . ASP B 1 209 ? 3.312 26.469 20.906 1 96.62 209 ASP B O 1
ATOM 5801 N N . PRO B 1 210 ? 5.414 25.781 20.562 1 95.75 210 PRO B N 1
ATOM 5802 C CA . PRO B 1 210 ? 5.16 24.438 21.078 1 95.75 210 PRO B CA 1
ATOM 5803 C C . PRO B 1 210 ? 4.707 24.438 22.531 1 95.75 210 PRO B C 1
ATOM 5805 O O . PRO B 1 210 ? 4.184 23.422 23.016 1 95.75 210 PRO B O 1
ATOM 5808 N N . LYS B 1 211 ? 4.871 25.484 23.25 1 94.62 211 LYS B N 1
ATOM 5809 C CA . LYS B 1 211 ? 4.469 25.562 24.656 1 94.62 211 LYS B CA 1
ATOM 5810 C C . LYS B 1 211 ? 2.957 25.406 24.797 1 94.62 211 LYS B C 1
ATOM 5812 O O . LYS B 1 211 ? 2.459 25.125 25.891 1 94.62 211 LYS B O 1
ATOM 5817 N N . TYR B 1 212 ? 2.238 25.625 23.688 1 95.12 212 TYR B N 1
ATOM 5818 C CA . TYR B 1 212 ? 0.782 25.594 23.75 1 95.12 212 TYR B CA 1
ATOM 5819 C C . TYR B 1 212 ? 0.257 24.172 23.562 1 95.12 212 TYR B C 1
ATOM 5821 O O . TYR B 1 212 ? -0.954 23.938 23.609 1 95.12 212 TYR B O 1
ATOM 5829 N N . SER B 1 213 ? 1.145 23.234 23.359 1 93.5 213 SER B N 1
ATOM 5830 C CA . SER B 1 213 ? 0.709 21.859 23.188 1 93.5 213 SER B CA 1
ATOM 5831 C C . SER B 1 213 ? 0.059 21.312 24.469 1 93.5 213 SER B C 1
ATOM 5833 O O . SER B 1 213 ? 0.533 21.578 25.562 1 93.5 213 SER B O 1
ATOM 5835 N N . ALA B 1 214 ? -0.963 20.547 24.25 1 89.56 214 ALA B N 1
ATOM 5836 C CA . ALA B 1 214 ? -1.612 19.875 25.375 1 89.56 214 ALA B CA 1
ATOM 5837 C C . ALA B 1 214 ? -0.742 18.75 25.906 1 89.56 214 ALA B C 1
ATOM 5839 O O . ALA B 1 214 ? -0.971 18.25 27.016 1 89.56 214 ALA B O 1
ATOM 5840 N N . PHE B 1 215 ? 0.259 18.359 25.141 1 87 215 PHE B N 1
ATOM 5841 C CA . PHE B 1 215 ? 1.143 17.25 25.484 1 87 215 PHE B CA 1
ATOM 5842 C C . PHE B 1 215 ? 2.588 17.719 25.594 1 87 215 PHE B C 1
ATOM 5844 O O . PHE B 1 215 ? 3.283 17.844 24.578 1 87 215 PHE B O 1
ATOM 5851 N N . PRO B 1 216 ? 2.959 17.922 26.812 1 83.5 216 PRO B N 1
ATOM 5852 C CA . PRO B 1 216 ? 4.352 18.359 26.969 1 83.5 216 PRO B CA 1
ATOM 5853 C C . PRO B 1 216 ? 5.352 17.266 26.562 1 83.5 216 PRO B C 1
ATOM 5855 O O . PRO B 1 216 ? 4.977 16.109 26.422 1 83.5 216 PRO B O 1
ATOM 5858 N N . LEU B 1 217 ? 6.5 17.766 26.422 1 83.5 217 LEU B N 1
ATOM 5859 C CA . LEU B 1 217 ? 7.582 16.844 26.094 1 83.5 217 LEU B CA 1
ATOM 5860 C C . LEU B 1 217 ? 7.691 15.734 27.141 1 83.5 217 LEU B C 1
ATOM 5862 O O . LEU B 1 217 ? 7.562 15.992 28.344 1 83.5 217 LEU B O 1
ATOM 5866 N N . ASP B 1 218 ? 7.953 14.367 26.812 1 73.25 218 ASP B N 1
ATOM 5867 C CA . ASP B 1 218 ? 8.102 13.148 27.594 1 73.25 218 ASP B CA 1
ATOM 5868 C C . ASP B 1 218 ? 6.824 12.82 28.359 1 73.25 218 ASP B C 1
ATOM 5870 O O . ASP B 1 218 ? 6.871 12.422 29.531 1 73.25 218 ASP B O 1
ATOM 5874 N N . PHE B 1 219 ? 5.742 13.344 27.938 1 71.25 219 PHE B N 1
ATOM 5875 C CA . PHE B 1 219 ? 4.43 13.062 28.5 1 71.25 219 PHE B CA 1
ATOM 5876 C C . PHE B 1 219 ? 4.281 11.578 28.812 1 71.25 219 PHE B C 1
ATOM 5878 O O . PHE B 1 219 ? 3.559 11.203 29.734 1 71.25 219 PHE B O 1
ATOM 5885 N N . GLY B 1 220 ? 5.066 10.656 28.203 1 63.31 220 GLY B N 1
ATOM 5886 C CA . GLY B 1 220 ? 4.988 9.219 28.422 1 63.31 220 GLY B CA 1
ATOM 5887 C C . GLY B 1 220 ? 5.09 8.398 27.156 1 63.31 220 GLY B C 1
ATOM 5888 O O . GLY B 1 220 ? 5.258 8.953 26.062 1 63.31 220 GLY B O 1
ATOM 5889 N N . GLU B 1 221 ? 5.203 6.977 27.594 1 55.91 221 GLU B N 1
ATOM 5890 C CA . GLU B 1 221 ? 5.395 6.055 26.484 1 55.91 221 GLU B CA 1
ATOM 5891 C C . GLU B 1 221 ? 4.234 6.137 25.484 1 55.91 221 GLU B C 1
ATOM 5893 O O . GLU B 1 221 ? 3.07 6.18 25.891 1 55.91 221 GLU B O 1
ATOM 5898 N N . GLY B 1 222 ? 4.691 6.121 24.266 1 55.41 222 GLY B N 1
ATOM 5899 C CA . GLY B 1 222 ? 3.754 6.273 23.156 1 55.41 222 GLY B CA 1
ATOM 5900 C C . GLY B 1 222 ? 3.588 7.711 22.719 1 55.41 222 GLY B C 1
ATOM 5901 O O . GLY B 1 222 ? 4.543 8.492 22.75 1 55.41 222 GLY B O 1
ATOM 5902 N N . LEU B 1 223 ? 2.461 8.305 22.344 1 61.03 223 LEU B N 1
ATOM 5903 C CA . LEU B 1 223 ? 2.127 9.609 21.781 1 61.03 223 LEU B CA 1
ATOM 5904 C C . LEU B 1 223 ? 2.477 10.727 22.75 1 61.03 223 LEU B C 1
ATOM 5906 O O . LEU B 1 223 ? 2.379 10.555 23.969 1 61.03 223 LEU B O 1
ATOM 5910 N N . PRO B 1 224 ? 3.191 11.773 22.406 1 76.19 224 PRO B N 1
ATOM 5911 C CA . PRO B 1 224 ? 3.426 12.414 21.109 1 76.19 224 PRO B CA 1
ATOM 5912 C C . PRO B 1 224 ? 4.883 12.328 20.672 1 76.19 224 PRO B C 1
ATOM 5914 O O . PRO B 1 224 ? 5.293 13.047 19.75 1 76.19 224 PRO B O 1
ATOM 5917 N N . GLY B 1 225 ? 5.719 11.523 21.281 1 83.56 225 GLY B N 1
ATOM 5918 C CA . GLY B 1 225 ? 7.113 11.375 20.891 1 83.56 225 GLY B CA 1
ATOM 5919 C C . GLY B 1 225 ? 8.086 11.953 21.906 1 83.56 225 GLY B C 1
ATOM 5920 O O . GLY B 1 225 ? 7.816 13 22.5 1 83.56 225 GLY B O 1
ATOM 5921 N N . THR B 1 226 ? 9.234 11.391 22.062 1 86 226 THR B N 1
ATOM 5922 C CA . THR B 1 226 ? 10.219 11.797 23.062 1 86 226 THR B CA 1
ATOM 5923 C C . THR B 1 226 ? 11.133 12.883 22.5 1 86 226 THR B C 1
ATOM 5925 O O . THR B 1 226 ? 11.852 13.547 23.266 1 86 226 THR B O 1
ATOM 5928 N N . GLY B 1 227 ? 11.094 13.023 21.203 1 89.38 227 GLY B N 1
ATOM 5929 C CA . GLY B 1 227 ? 11.945 14.016 20.562 1 89.38 227 GLY B CA 1
ATOM 5930 C C . GLY B 1 227 ? 13.383 13.555 20.406 1 89.38 227 GLY B C 1
ATOM 5931 O O . GLY B 1 227 ? 14.281 14.375 20.203 1 89.38 227 GLY B O 1
ATOM 5932 N N . ARG B 1 228 ? 13.672 12.305 20.453 1 87.56 228 ARG B N 1
ATOM 5933 C CA . ARG B 1 228 ? 15.055 11.836 20.516 1 87.56 228 ARG B CA 1
ATOM 5934 C C . ARG B 1 228 ? 15.516 11.297 19.156 1 87.56 228 ARG B C 1
ATOM 5936 O O . ARG B 1 228 ? 16.703 11.086 18.953 1 87.56 228 ARG B O 1
ATOM 5943 N N . ASN B 1 229 ? 14.586 11.039 18.25 1 83.25 229 ASN B N 1
ATOM 5944 C CA . ASN B 1 229 ? 14.938 10.586 16.906 1 83.25 229 ASN B CA 1
ATOM 5945 C C . ASN B 1 229 ? 13.875 10.977 15.891 1 83.25 229 ASN B C 1
ATOM 5947 O O . ASN B 1 229 ? 12.859 11.594 16.234 1 83.25 229 ASN B O 1
ATOM 5951 N N . GLU B 1 230 ? 14.117 10.609 14.656 1 82.12 230 GLU B N 1
ATOM 5952 C CA . GLU B 1 230 ? 13.281 11.047 13.539 1 82.12 230 GLU B CA 1
ATOM 5953 C C . GLU B 1 230 ? 11.875 10.461 13.641 1 82.12 230 GLU B C 1
ATOM 5955 O O . GLU B 1 230 ? 10.898 11.117 13.266 1 82.12 230 GLU B O 1
ATOM 5960 N N . THR B 1 231 ? 11.766 9.25 14.133 1 79.5 231 THR B N 1
ATOM 5961 C CA . THR B 1 231 ? 10.477 8.562 14.148 1 79.5 231 THR B CA 1
ATOM 5962 C C . THR B 1 231 ? 9.727 8.852 15.445 1 79.5 231 THR B C 1
ATOM 5964 O O . THR B 1 231 ? 8.531 8.594 15.547 1 79.5 231 THR B O 1
ATOM 5967 N N . ASP B 1 232 ? 10.492 9.375 16.391 1 85.19 232 ASP B N 1
ATOM 5968 C CA . ASP B 1 232 ? 9.906 9.688 17.688 1 85.19 232 ASP B CA 1
ATOM 5969 C C . ASP B 1 232 ? 9.992 11.18 17.969 1 85.19 232 ASP B C 1
ATOM 5971 O O . ASP B 1 232 ? 10.25 11.586 19.109 1 85.19 232 ASP B O 1
ATOM 5975 N N . ALA B 1 233 ? 9.867 11.953 16.938 1 89.25 233 ALA B N 1
ATOM 5976 C CA . ALA B 1 233 ? 9.883 13.406 17.094 1 89.25 233 ALA B CA 1
ATOM 5977 C C . ALA B 1 233 ? 8.664 13.891 17.859 1 89.25 233 ALA B C 1
ATOM 5979 O O . ALA B 1 233 ? 7.582 13.297 17.766 1 89.25 233 ALA B O 1
ATOM 5980 N N . TRP B 1 234 ? 8.867 14.953 18.609 1 91.56 234 TRP B N 1
ATOM 5981 C CA . TRP B 1 234 ? 7.785 15.508 19.406 1 91.56 234 TRP B CA 1
ATOM 5982 C C . TRP B 1 234 ? 6.688 16.078 18.516 1 91.56 234 TRP B C 1
ATOM 5984 O O . TRP B 1 234 ? 6.895 17.078 17.828 1 91.56 234 TRP B O 1
ATOM 5994 N N . ASN B 1 235 ? 5.535 15.445 18.547 1 90.94 235 ASN B N 1
ATOM 5995 C CA . ASN B 1 235 ? 4.387 15.859 17.75 1 90.94 235 ASN B CA 1
ATOM 5996 C C . ASN B 1 235 ? 3.494 16.844 18.5 1 90.94 235 ASN B C 1
ATOM 5998 O O . ASN B 1 235 ? 2.365 16.5 18.875 1 90.94 235 ASN B O 1
ATOM 6002 N N . TYR B 1 236 ? 3.9 18.094 18.594 1 92.75 236 TYR B N 1
ATOM 6003 C CA . TYR B 1 236 ? 3.279 19.062 19.5 1 92.75 236 TYR B CA 1
ATOM 6004 C C . TYR B 1 236 ? 1.973 19.594 18.922 1 92.75 236 TYR B C 1
ATOM 6006 O O . TYR B 1 236 ? 1.101 20.062 19.656 1 92.75 236 TYR B O 1
ATOM 6014 N N . PHE B 1 237 ? 1.779 19.562 17.656 1 94.44 237 PHE B N 1
ATOM 6015 C CA . PHE B 1 237 ? 0.682 20.219 16.953 1 94.44 237 PHE B CA 1
ATOM 6016 C C . PHE B 1 237 ? -0.31 19.188 16.422 1 94.44 237 PHE B C 1
ATOM 6018 O O . PHE B 1 237 ? -1.513 19.297 16.672 1 94.44 237 PHE B O 1
ATOM 6025 N N . HIS B 1 238 ? 0.09 18.203 15.656 1 92.5 238 HIS B N 1
ATOM 6026 C CA . HIS B 1 238 ? -0.667 17.109 15.062 1 92.5 238 HIS B CA 1
ATOM 6027 C C . HIS B 1 238 ? -1.831 17.625 14.227 1 92.5 238 HIS B C 1
ATOM 6029 O O . HIS B 1 238 ? -2.994 17.438 14.594 1 92.5 238 HIS B O 1
ATOM 6035 N N . ILE B 1 239 ? -1.542 18.094 13.078 1 95.56 239 ILE B N 1
ATOM 6036 C CA . ILE B 1 239 ? -2.553 18.547 12.133 1 95.56 239 ILE B CA 1
ATOM 6037 C C . ILE B 1 239 ? -3.334 17.359 11.586 1 95.56 239 ILE B C 1
ATOM 6039 O O . ILE B 1 239 ? -2.76 16.312 11.32 1 95.56 239 ILE B O 1
ATOM 6043 N N . ASN B 1 240 ? -4.695 17.531 11.422 1 95.62 240 ASN B N 1
ATOM 6044 C CA . ASN B 1 240 ? -5.398 16.359 10.922 1 95.62 240 ASN B CA 1
ATOM 6045 C C . ASN B 1 240 ? -6.504 16.734 9.945 1 95.62 240 ASN B C 1
ATOM 6047 O O . ASN B 1 240 ? -7.195 15.859 9.414 1 95.62 240 ASN B O 1
ATOM 6051 N N . SER B 1 241 ? -6.73 17.953 9.711 1 98.12 241 SER B N 1
ATOM 6052 C CA . SER B 1 241 ? -7.605 18.375 8.617 1 98.12 241 SER B CA 1
ATOM 6053 C C . SER B 1 241 ? -7.25 19.766 8.117 1 98.12 241 SER B C 1
ATOM 6055 O O . SER B 1 241 ? -6.727 20.594 8.875 1 98.12 241 SER B O 1
ATOM 6057 N N . VAL B 1 242 ? -7.449 20 6.879 1 98.44 242 VAL B N 1
ATOM 6058 C CA . VAL B 1 242 ? -7.32 21.297 6.211 1 98.44 242 VAL B CA 1
ATOM 6059 C C . VAL B 1 242 ? -8.492 21.516 5.258 1 98.44 242 VAL B C 1
ATOM 6061 O O . VAL B 1 242 ? -8.898 20.578 4.551 1 98.44 242 VAL B O 1
ATOM 6064 N N . ASP B 1 243 ? -9.078 22.609 5.344 1 98.56 243 ASP B N 1
ATOM 6065 C CA . ASP B 1 243 ? -10.141 23.062 4.441 1 98.56 243 ASP B CA 1
ATOM 6066 C C . ASP B 1 243 ? -9.844 24.453 3.9 1 98.56 243 ASP B C 1
ATOM 6068 O O . ASP B 1 243 ? -8.883 25.109 4.324 1 98.56 243 ASP B O 1
ATOM 6072 N N . LYS B 1 244 ? -10.594 24.828 2.912 1 98.5 244 LYS B N 1
ATOM 6073 C CA . LYS B 1 244 ? -10.375 26.125 2.27 1 98.5 244 LYS B CA 1
ATOM 6074 C C . LYS B 1 244 ? -11.703 26.828 2 1 98.5 244 LYS B C 1
ATOM 6076 O O . LYS B 1 244 ? -12.672 26.203 1.59 1 98.5 244 LYS B O 1
ATOM 6081 N N . ASP B 1 245 ? -11.75 28.156 2.244 1 96.88 245 ASP B N 1
ATOM 6082 C CA . ASP B 1 245 ? -12.977 28.891 1.977 1 96.88 245 ASP B CA 1
ATOM 6083 C C . ASP B 1 245 ? -12.883 29.656 0.658 1 96.88 245 ASP B C 1
ATOM 6085 O O . ASP B 1 245 ? -11.898 29.516 -0.074 1 96.88 245 ASP B O 1
ATOM 6089 N N . ASP B 1 246 ? -13.953 30.406 0.334 1 95.06 246 ASP B N 1
ATOM 6090 C CA . ASP B 1 246 ? -14.07 31.062 -0.962 1 95.06 246 ASP B CA 1
ATOM 6091 C C . ASP B 1 246 ? -13.211 32.312 -1.014 1 95.06 246 ASP B C 1
ATOM 6093 O O . ASP B 1 246 ? -13.031 32.906 -2.08 1 95.06 246 ASP B O 1
ATOM 6097 N N . GLU B 1 247 ? -12.633 32.719 0.143 1 95.19 247 GLU B N 1
ATOM 6098 C CA . GLU B 1 247 ? -11.758 33.906 0.183 1 95.19 247 GLU B CA 1
ATOM 6099 C C . GLU B 1 247 ? -10.289 33.5 0.091 1 95.19 247 GLU B C 1
ATOM 6101 O O . GLU B 1 247 ? -9.398 34.344 0.102 1 95.19 247 GLU B O 1
ATOM 6106 N N . GLY B 1 248 ? -10.078 32.219 0.068 1 97.12 248 GLY B N 1
ATOM 6107 C CA . GLY B 1 248 ? -8.727 31.703 -0.114 1 97.12 248 GLY B CA 1
ATOM 6108 C C . GLY B 1 248 ? -8.023 31.406 1.195 1 97.12 248 GLY B C 1
ATOM 6109 O O . GLY B 1 248 ? -6.82 31.125 1.211 1 97.12 248 GLY B O 1
ATOM 6110 N N . ASN B 1 249 ? -8.766 31.438 2.309 1 98.25 249 ASN B N 1
ATOM 6111 C CA . ASN B 1 249 ? -8.188 31.109 3.609 1 98.25 249 ASN B CA 1
ATOM 6112 C C . ASN B 1 249 ? -8.367 29.641 3.955 1 98.25 249 ASN B C 1
ATOM 6114 O O . ASN B 1 249 ? -9.211 28.969 3.373 1 98.25 249 ASN B O 1
ATOM 6118 N N . TYR B 1 250 ? -7.543 29.219 4.883 1 98.81 250 TYR B N 1
ATOM 6119 C CA . TYR B 1 250 ? -7.551 27.797 5.234 1 98.81 250 TYR B CA 1
ATOM 6120 C C . TYR B 1 250 ? -8.031 27.594 6.664 1 98.81 250 TYR B C 1
ATOM 6122 O O . TYR B 1 250 ? -7.879 28.484 7.512 1 98.81 250 TYR B O 1
ATOM 6130 N N . LEU B 1 251 ? -8.656 26.484 6.918 1 98.81 251 LEU B N 1
ATOM 6131 C CA . LEU B 1 251 ? -9.07 26.031 8.242 1 98.81 251 LEU B CA 1
ATOM 6132 C C . LEU B 1 251 ? -8.297 24.781 8.656 1 98.81 251 LEU B C 1
ATOM 6134 O O . LEU B 1 251 ? -8.359 23.75 7.977 1 98.81 251 LEU B O 1
ATOM 6138 N N . LEU B 1 252 ? -7.602 24.859 9.828 1 98.38 252 LEU B N 1
ATOM 6139 C CA . LEU B 1 252 ? -6.773 23.75 10.289 1 98.38 252 LEU B CA 1
ATOM 6140 C C . LEU B 1 252 ? -7.277 23.219 11.633 1 98.38 252 LEU B C 1
ATOM 6142 O O . LEU B 1 252 ? -7.66 24 12.508 1 98.38 252 LEU B O 1
ATOM 6146 N N . SER B 1 253 ? -7.262 21.938 11.703 1 98.38 253 SER B N 1
ATOM 6147 C CA . SER B 1 253 ? -7.473 21.312 13 1 98.38 253 SER B CA 1
ATOM 6148 C C . SER B 1 253 ? -6.16 20.828 13.602 1 98.38 253 SER B C 1
ATOM 6150 O O . SER B 1 253 ? -5.477 19.984 13.008 1 98.38 253 SER B O 1
ATOM 6152 N N . ALA B 1 254 ? -5.816 21.344 14.773 1 97.38 254 ALA B N 1
ATOM 6153 C CA . ALA B 1 254 ? -4.621 20.953 15.516 1 97.38 254 ALA B CA 1
ATOM 6154 C C . ALA B 1 254 ? -4.992 20.156 16.766 1 97.38 254 ALA B C 1
ATOM 6156 O O . ALA B 1 254 ? -5.266 20.734 17.812 1 97.38 254 ALA B O 1
ATOM 6157 N N . ARG B 1 255 ? -4.863 18.922 16.656 1 94.81 255 ARG B N 1
ATOM 6158 C CA . ARG B 1 255 ? -5.344 18.047 17.703 1 94.81 255 ARG B CA 1
ATOM 6159 C C . ARG B 1 255 ? -4.594 18.297 19.016 1 94.81 255 ARG B C 1
ATOM 6161 O O . ARG B 1 255 ? -5.211 18.438 20.078 1 94.81 255 ARG B O 1
ATOM 6168 N N . ASN B 1 256 ? -3.273 18.375 18.953 1 92.56 256 ASN B N 1
ATOM 6169 C CA . ASN B 1 256 ? -2.473 18.391 20.172 1 92.56 256 ASN B CA 1
ATOM 6170 C C . ASN B 1 256 ? -2.406 19.781 20.781 1 92.56 256 ASN B C 1
ATOM 6172 O O . ASN B 1 256 ? -1.896 19.953 21.891 1 92.56 256 ASN B O 1
ATOM 6176 N N . ILE B 1 257 ? -2.992 20.75 20.094 1 95.31 257 ILE B N 1
ATOM 6177 C CA . ILE B 1 257 ? -3.205 22.062 20.672 1 95.31 257 ILE B CA 1
ATOM 6178 C C . ILE B 1 257 ? -4.629 22.172 21.219 1 95.31 257 ILE B C 1
ATOM 6180 O O . ILE B 1 257 ? -4.949 23.094 21.953 1 95.31 257 ILE B O 1
ATOM 6184 N N . ALA B 1 258 ? -5.461 21.25 20.797 1 95.38 258 ALA B N 1
ATOM 6185 C CA . ALA B 1 258 ? -6.898 21.266 21.062 1 95.38 258 ALA B CA 1
ATOM 6186 C C . ALA B 1 258 ? -7.523 22.562 20.562 1 95.38 258 ALA B C 1
ATOM 6188 O O . ALA B 1 258 ? -8.258 23.234 21.297 1 95.38 258 ALA B O 1
ATOM 6189 N N . ALA B 1 259 ? -7.168 22.828 19.328 1 98 259 ALA B N 1
ATOM 6190 C CA . ALA B 1 259 ? -7.625 24.109 18.75 1 98 259 ALA B CA 1
ATOM 6191 C C . ALA B 1 259 ? -7.844 23.984 17.25 1 98 259 ALA B C 1
ATOM 6193 O O . ALA B 1 259 ? -7.348 23.047 16.625 1 98 259 ALA B O 1
ATOM 6194 N N . ILE B 1 260 ? -8.586 24.891 16.719 1 98.81 260 ILE B N 1
ATOM 6195 C CA . ILE B 1 260 ? -8.805 25.078 15.281 1 98.81 260 ILE B CA 1
ATOM 6196 C C . ILE B 1 260 ? -8.32 26.469 14.859 1 98.81 260 ILE B C 1
ATOM 6198 O O . ILE B 1 260 ? -8.547 27.453 15.562 1 98.81 260 ILE B O 1
ATOM 6202 N N . PHE B 1 261 ? -7.625 26.531 13.758 1 98.88 261 PHE B N 1
ATOM 6203 C CA . PHE B 1 261 ? -7.027 27.781 13.297 1 98.88 261 PHE B CA 1
ATOM 6204 C C . PHE B 1 261 ? -7.559 28.156 11.914 1 98.88 261 PHE B C 1
ATOM 6206 O O . PHE B 1 261 ? -7.719 27.297 11.055 1 98.88 261 PHE B O 1
ATOM 6213 N N . LYS B 1 262 ? -7.844 29.438 11.734 1 98.75 262 LYS B N 1
ATOM 6214 C CA . LYS B 1 262 ? -7.977 29.969 10.383 1 98.75 262 LYS B CA 1
ATOM 6215 C C . LYS B 1 262 ? -6.695 30.672 9.938 1 98.75 262 LYS B C 1
ATOM 6217 O O . LYS B 1 262 ? -6.156 31.516 10.664 1 98.75 262 LYS B O 1
ATOM 6222 N N . ILE B 1 263 ? -6.25 30.281 8.773 1 98.69 263 ILE B N 1
ATOM 6223 C CA . ILE B 1 263 ? -4.961 30.734 8.266 1 98.69 263 ILE B CA 1
ATOM 6224 C C . ILE B 1 263 ? -5.168 31.594 7.02 1 98.69 263 ILE B C 1
ATOM 6226 O O . ILE B 1 263 ? -5.945 31.234 6.137 1 98.69 263 ILE B O 1
ATOM 6230 N N . ASN B 1 264 ? -4.418 32.688 6.961 1 98.62 264 ASN B N 1
ATOM 6231 C CA . ASN B 1 264 ? -4.414 33.5 5.746 1 98.62 264 ASN B CA 1
ATOM 6232 C C . ASN B 1 264 ? -3.748 32.781 4.586 1 98.62 264 ASN B C 1
ATOM 6234 O O . ASN B 1 264 ? -2.596 32.344 4.695 1 98.62 264 ASN B O 1
ATOM 6238 N N . GLY B 1 265 ? -4.398 32.719 3.512 1 98.12 265 GLY B N 1
ATOM 6239 C CA . GLY B 1 265 ? -3.957 31.891 2.398 1 98.12 265 GLY B CA 1
ATOM 6240 C C . GLY B 1 265 ? -2.875 32.531 1.562 1 98.12 265 GLY B C 1
ATOM 6241 O O . GLY B 1 265 ? -2.387 31.953 0.596 1 98.12 265 GLY B O 1
ATOM 6242 N N . THR B 1 266 ? -2.504 33.719 1.885 1 97.19 266 THR B N 1
ATOM 6243 C CA . THR B 1 266 ? -1.437 34.406 1.177 1 97.19 266 THR B CA 1
ATOM 6244 C C . THR B 1 266 ? -0.198 34.531 2.059 1 97.19 266 THR B C 1
ATOM 6246 O O . THR B 1 266 ? 0.885 34.094 1.689 1 97.19 266 THR B O 1
ATOM 6249 N N . SER B 1 267 ? -0.368 35 3.273 1 97 267 SER B N 1
ATOM 6250 C CA . SER B 1 267 ? 0.773 35.281 4.141 1 97 267 SER B CA 1
ATOM 6251 C C . SER B 1 267 ? 1.083 34.094 5.031 1 97 267 SER B 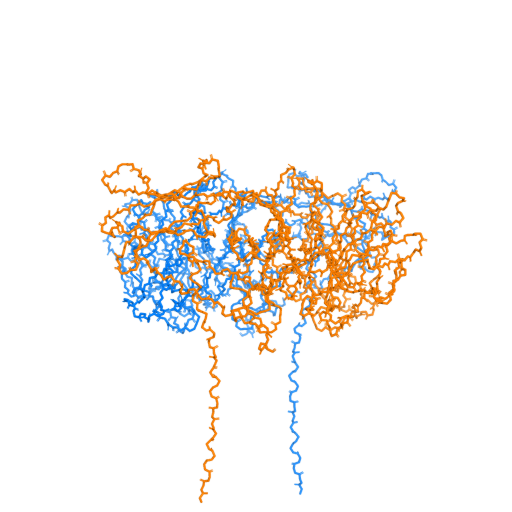C 1
ATOM 6253 O O . SER B 1 267 ? 2.193 33.969 5.555 1 97 267 SER B O 1
ATOM 6255 N N . GLY B 1 268 ? 0.055 33.312 5.312 1 98 268 GLY B N 1
ATOM 6256 C CA . GLY B 1 268 ? 0.216 32.219 6.246 1 98 268 GLY B CA 1
ATOM 6257 C C . GLY B 1 268 ? -0.041 32.594 7.688 1 98 268 GLY B C 1
ATOM 6258 O O . GLY B 1 268 ? 0.016 31.766 8.586 1 98 268 GLY B O 1
ATOM 6259 N N . ASP B 1 269 ? -0.415 33.844 7.867 1 98.31 269 ASP B N 1
ATOM 6260 C CA . ASP B 1 269 ? -0.656 34.312 9.227 1 98.31 269 ASP B CA 1
ATOM 6261 C C . ASP B 1 269 ? -1.943 33.719 9.797 1 98.31 269 ASP B C 1
ATOM 6263 O O . ASP B 1 269 ? -2.893 33.469 9.055 1 98.31 269 ASP B O 1
ATOM 6267 N N . ILE B 1 270 ? -1.926 33.594 11.102 1 98.44 270 ILE B N 1
ATOM 6268 C CA . ILE B 1 270 ? -3.137 33.156 11.781 1 98.44 270 ILE B CA 1
ATOM 6269 C C . ILE B 1 270 ? -4.145 34.281 11.852 1 98.44 270 ILE B C 1
ATOM 6271 O O . ILE B 1 270 ? -3.838 35.375 12.383 1 98.44 270 ILE B O 1
ATOM 6275 N N . ILE B 1 271 ? -5.305 34.062 11.305 1 98.31 271 ILE B N 1
ATOM 6276 C CA . ILE B 1 271 ? -6.379 35.031 11.375 1 98.31 271 ILE B CA 1
ATOM 6277 C C . ILE B 1 271 ? -7.094 34.906 12.719 1 98.31 271 ILE B C 1
ATOM 6279 O O . ILE B 1 271 ? -7.324 35.938 13.391 1 98.31 271 ILE B O 1
ATOM 6283 N N . TRP B 1 272 ? -7.441 33.719 13.125 1 98.38 272 TRP B N 1
ATOM 6284 C CA . TRP B 1 272 ? -7.992 33.5 14.453 1 98.38 272 TRP B CA 1
ATOM 6285 C C . TRP B 1 272 ? -7.734 32.062 14.891 1 98.38 272 TRP B C 1
ATOM 6287 O O . TRP B 1 272 ? -7.395 31.188 14.07 1 98.38 272 TRP B O 1
ATOM 6297 N N . GLN B 1 273 ? -7.82 31.875 16.203 1 98.62 273 GLN B N 1
ATOM 6298 C CA . GLN B 1 273 ? -7.75 30.578 16.875 1 98.62 273 GLN B CA 1
ATOM 6299 C C . GLN B 1 273 ? -9.023 30.312 17.672 1 98.62 273 GLN B C 1
ATOM 6301 O O . GLN B 1 273 ? -9.516 31.188 18.391 1 98.62 273 GLN B O 1
ATOM 6306 N N . LEU B 1 274 ? -9.602 29.141 17.438 1 98.75 274 LEU B N 1
ATOM 6307 C CA . LEU B 1 274 ? -10.727 28.672 18.25 1 98.75 274 LEU B CA 1
ATOM 6308 C C . LEU B 1 274 ? -10.281 27.578 19.219 1 98.75 274 LEU B C 1
ATOM 6310 O O . LEU B 1 274 ? -9.797 26.531 18.797 1 98.75 274 LEU B O 1
ATOM 6314 N N . GLY B 1 275 ? -10.508 27.828 20.5 1 97.56 275 GLY B N 1
ATOM 6315 C CA . GLY B 1 275 ? -10.117 26.875 21.531 1 97.56 275 GLY B CA 1
ATOM 6316 C C . GLY B 1 275 ? -8.641 26.953 21.875 1 97.56 275 GLY B C 1
ATOM 6317 O O . GLY B 1 275 ? -8 27.984 21.656 1 97.56 275 GLY B O 1
ATOM 6318 N N . GLY B 1 276 ? -8.141 25.828 22.531 1 96 276 GLY B N 1
ATOM 6319 C CA . GLY B 1 276 ? -6.785 25.734 23.047 1 96 276 GLY B CA 1
ATOM 6320 C C . GLY B 1 276 ? -6.715 25.188 24.469 1 96 276 GLY B C 1
ATOM 6321 O O . GLY B 1 276 ? -7.328 25.75 25.375 1 96 276 GLY B O 1
ATOM 6322 N N . PHE B 1 277 ? -5.953 24.188 24.578 1 92.62 277 PHE B N 1
ATOM 6323 C CA . PHE B 1 277 ? -5.824 23.578 25.891 1 92.62 277 PHE B CA 1
ATOM 6324 C C . PHE B 1 277 ? -5.152 24.531 26.875 1 92.62 277 PHE B C 1
ATOM 6326 O O . PHE B 1 277 ? -5.539 24.594 28.047 1 92.62 277 PHE B O 1
ATOM 6333 N N . HIS B 1 278 ? -4.164 25.297 26.438 1 92.94 278 HIS B N 1
ATOM 6334 C CA . HIS B 1 278 ? -3.439 26.25 27.266 1 92.94 278 HIS B CA 1
ATOM 6335 C C . HIS B 1 278 ? -3.777 27.688 26.891 1 92.94 278 HIS B C 1
ATOM 6337 O O . HIS B 1 278 ? -2.947 28.594 27.031 1 92.94 278 HIS B O 1
ATOM 6343 N N . GLY B 1 279 ? -4.887 27.859 26.25 1 92.25 279 GLY B N 1
ATOM 6344 C CA . GLY B 1 279 ? -5.375 29.188 25.922 1 92.25 279 GLY B CA 1
ATOM 6345 C C . GLY B 1 279 ? -5.043 29.625 24.5 1 92.25 279 GLY B C 1
ATOM 6346 O O . GLY B 1 279 ? -4.742 28.781 23.656 1 92.25 279 GLY B O 1
ATOM 6347 N N . GLY B 1 280 ? -5.371 30.891 24.172 1 95 280 GLY B N 1
ATOM 6348 C CA . GLY B 1 280 ? -5.055 31.469 22.875 1 95 280 GLY B CA 1
ATOM 6349 C C . GLY B 1 280 ? -6.273 31.688 22 1 95 280 GLY B C 1
ATOM 6350 O O . GLY B 1 280 ? -6.172 32.25 20.906 1 95 280 GLY B O 1
ATOM 6351 N N . SER B 1 281 ? -7.387 31.344 22.531 1 97.94 281 SER B N 1
ATOM 6352 C CA . SER B 1 281 ? -8.594 31.438 21.719 1 97.94 281 SER B CA 1
ATOM 6353 C C . SER B 1 281 ? -8.953 32.875 21.422 1 97.94 281 SER B C 1
ATOM 6355 O O . SER B 1 281 ? -8.836 33.75 22.297 1 97.94 281 SER B O 1
ATOM 6357 N N . SER B 1 282 ? -9.383 33.125 20.281 1 98.19 282 SER B N 1
ATOM 6358 C CA . SER B 1 282 ? -9.875 34.438 19.875 1 98.19 282 SER B CA 1
ATOM 6359 C C . SER B 1 282 ? -11.336 34.625 20.266 1 98.19 282 SER B C 1
ATOM 6361 O O . SER B 1 282 ? -11.875 35.719 20.156 1 98.19 282 SER B O 1
ATOM 6363 N N . PHE B 1 283 ? -11.961 33.531 20.734 1 98.62 283 PHE B N 1
ATOM 6364 C CA . PHE B 1 283 ? -13.375 33.562 21.078 1 98.62 283 PHE B CA 1
ATOM 6365 C C . PHE B 1 283 ? -13.602 33.094 22.5 1 98.62 283 PHE B C 1
ATOM 6367 O O . PHE B 1 283 ? -12.922 32.156 22.969 1 98.62 283 PHE B O 1
ATOM 6374 N N . GLU B 1 284 ? -14.586 33.719 23.125 1 98.12 284 GLU B N 1
ATOM 6375 C CA . GLU B 1 284 ? -15.086 33.125 24.359 1 98.12 284 GLU B CA 1
ATOM 6376 C C . GLU B 1 284 ? -15.977 31.922 24.094 1 98.12 284 GLU B C 1
ATOM 6378 O O . GLU B 1 284 ? -16.875 31.984 23.25 1 98.12 284 GLU B O 1
ATOM 6383 N N . ILE B 1 285 ? -15.648 30.859 24.766 1 97.25 285 ILE B N 1
ATOM 6384 C CA . ILE B 1 285 ? -16.406 29.625 24.609 1 97.25 285 ILE B CA 1
ATOM 6385 C C . ILE B 1 285 ? -16.969 29.203 25.969 1 97.25 285 ILE B C 1
ATOM 6387 O O . ILE B 1 285 ? -16.234 29.062 26.953 1 97.25 285 ILE B O 1
ATOM 6391 N N . LEU B 1 286 ? -18.219 29.016 26.031 1 94.12 286 LEU B N 1
ATOM 6392 C CA . LEU B 1 286 ? -18.828 28.562 27.281 1 94.12 286 LEU B CA 1
ATOM 6393 C C . LEU B 1 286 ? -18.344 27.156 27.656 1 94.12 286 LEU B C 1
ATOM 6395 O O . LEU B 1 286 ? -17.984 26.375 26.766 1 94.12 286 LEU B O 1
ATOM 6399 N N . GLU B 1 287 ? -18.438 26.906 28.875 1 91.88 287 GLU B N 1
ATOM 6400 C CA . GLU B 1 287 ? -17.938 25.641 29.406 1 91.88 287 GLU B CA 1
ATOM 6401 C C . GLU B 1 287 ? -18.609 24.453 28.703 1 91.88 287 GLU B C 1
ATOM 6403 O O . GLU B 1 287 ? -17.938 23.469 28.375 1 91.88 287 GLU B O 1
ATOM 6408 N N . GLU B 1 288 ? -19.828 24.516 28.5 1 91.88 288 GLU B N 1
ATOM 6409 C CA . GLU B 1 288 ? -20.578 23.406 27.906 1 91.88 288 GLU B CA 1
ATOM 6410 C C . GLU B 1 288 ? -20.188 23.203 26.438 1 91.88 288 GLU B C 1
ATOM 6412 O O . GLU B 1 288 ? -20.469 22.141 25.875 1 91.88 288 GLU B O 1
ATOM 6417 N N . ASP B 1 289 ? -19.547 24.172 25.906 1 95.69 289 ASP B N 1
ATOM 6418 C CA . ASP B 1 289 ? -19.219 24.125 24.484 1 95.69 289 ASP B CA 1
ATOM 6419 C C . ASP B 1 289 ? -17.719 23.859 24.281 1 95.69 289 ASP B C 1
ATOM 6421 O O . ASP B 1 289 ? -17.234 23.859 23.141 1 95.69 289 ASP B O 1
ATOM 6425 N N . HIS B 1 290 ? -17.047 23.547 25.359 1 94.62 290 HIS B N 1
ATOM 6426 C CA . HIS B 1 290 ? -15.625 23.234 25.234 1 94.62 290 HIS B CA 1
ATOM 6427 C C . HIS B 1 290 ? -15.414 21.938 24.453 1 94.62 290 HIS B C 1
ATOM 6429 O O . HIS B 1 290 ? -16.266 21.047 24.484 1 94.62 290 HIS B O 1
ATOM 6435 N N . PHE B 1 291 ? -14.375 21.938 23.703 1 96 291 PHE B N 1
ATOM 6436 C CA . PHE B 1 291 ? -13.977 20.75 22.938 1 96 291 PHE B CA 1
ATOM 6437 C C . PHE B 1 291 ? -12.477 20.516 23.047 1 96 291 PHE B C 1
ATOM 6439 O O . PHE B 1 291 ? -11.742 21.391 23.516 1 96 291 PHE B O 1
ATOM 6446 N N . ALA B 1 292 ? -12.062 19.297 22.688 1 94.56 292 ALA B N 1
ATOM 6447 C CA . ALA B 1 292 ? -10.625 19.016 22.656 1 94.56 292 ALA B CA 1
ATOM 6448 C C . ALA B 1 292 ? -10.328 17.812 21.75 1 94.56 292 ALA B C 1
ATOM 6450 O O . ALA B 1 292 ? -11.172 16.938 21.578 1 94.56 292 ALA B O 1
ATOM 6451 N N . PHE B 1 293 ? -9.094 17.891 21.172 1 94.19 293 PHE B N 1
ATOM 6452 C CA . PHE B 1 293 ? -8.508 16.781 20.422 1 94.19 293 PHE B CA 1
ATOM 6453 C C . PHE B 1 293 ? -9.344 16.469 19.188 1 94.19 293 PHE B C 1
ATOM 6455 O O . PHE B 1 293 ? -9.469 15.297 18.812 1 94.19 293 PHE B O 1
ATOM 6462 N N . GLN B 1 294 ? -9.891 17.5 18.719 1 97.12 294 GLN B N 1
ATOM 6463 C CA . GLN B 1 294 ? -10.883 17.422 17.656 1 97.12 294 GLN B CA 1
ATOM 6464 C C . GLN B 1 294 ? -10.25 16.969 16.328 1 97.12 294 GLN B C 1
ATOM 6466 O O . GLN B 1 294 ? -9.031 17.031 16.172 1 97.12 294 GLN B O 1
ATOM 6471 N N . HIS B 1 295 ? -11.086 16.5 15.438 1 98.06 295 HIS B N 1
ATOM 6472 C CA . HIS B 1 295 ? -10.727 16.094 14.078 1 98.06 295 HIS B CA 1
ATOM 6473 C C . HIS B 1 295 ? -11.688 16.703 13.055 1 98.06 295 HIS B C 1
ATOM 6475 O O . HIS B 1 295 ? -12.797 17.094 13.398 1 98.06 295 HIS B O 1
ATOM 6481 N N . HIS B 1 296 ? -11.281 16.828 11.812 1 98.69 296 HIS B N 1
ATOM 6482 C CA . HIS B 1 296 ? -12.117 17.016 10.625 1 98.69 296 HIS B CA 1
ATOM 6483 C C . HIS B 1 296 ? -12.859 18.359 10.695 1 98.69 296 HIS B C 1
ATOM 6485 O O . HIS B 1 296 ? -14.078 18.391 10.555 1 98.69 296 HIS B O 1
ATOM 6491 N N . ALA B 1 297 ? -12.211 19.422 10.867 1 98.88 297 ALA B N 1
ATOM 6492 C CA . ALA B 1 297 ? -12.805 20.75 10.852 1 98.88 297 ALA B CA 1
ATOM 6493 C C . ALA B 1 297 ? -13.125 21.188 9.422 1 98.88 297 ALA B C 1
ATOM 6495 O O . ALA B 1 297 ? -12.281 21.062 8.523 1 98.88 297 ALA B O 1
ATOM 6496 N N . ARG B 1 298 ? -14.383 21.719 9.203 1 98.75 298 ARG B N 1
ATOM 6497 C CA . ARG B 1 298 ? -14.828 22.141 7.879 1 98.75 298 ARG B CA 1
ATOM 6498 C C . ARG B 1 298 ? -15.562 23.469 7.938 1 98.75 298 ARG B C 1
ATOM 6500 O O . ARG B 1 298 ? -16.328 23.719 8.867 1 98.75 298 ARG B O 1
ATOM 6507 N N . PHE B 1 299 ? -15.375 24.25 6.863 1 98 299 PHE B N 1
ATOM 6508 C CA . PHE B 1 299 ? -16.172 25.453 6.668 1 98 299 PHE B CA 1
ATOM 6509 C C . PHE B 1 299 ? -17.562 25.094 6.141 1 98 299 PHE B C 1
ATOM 6511 O O . PHE B 1 299 ? -17.703 24.188 5.324 1 98 299 PHE B O 1
ATOM 6518 N N . HIS B 1 300 ? -18.578 25.875 6.523 1 96.75 300 HIS B N 1
ATOM 6519 C CA . HIS B 1 300 ? -19.906 25.672 5.953 1 96.75 300 HIS B CA 1
ATOM 6520 C C . HIS B 1 300 ? -20.516 27 5.496 1 96.75 300 HIS B C 1
ATOM 6522 O O . HIS B 1 300 ? -21.609 27.016 4.922 1 96.75 300 HIS B O 1
ATOM 6528 N N . GLY B 1 301 ? -19.906 28.078 5.832 1 92.81 301 GLY B N 1
ATOM 6529 C CA . GLY B 1 301 ? -20.406 29.344 5.305 1 92.81 301 GLY B CA 1
ATOM 6530 C C . GLY B 1 301 ? -20.281 30.5 6.281 1 92.81 301 GLY B C 1
ATOM 6531 O O . GLY B 1 301 ? -19.797 30.312 7.402 1 92.81 301 GLY B O 1
ATOM 6532 N N . ARG B 1 302 ? -20.625 31.672 5.762 1 94.06 302 ARG B N 1
ATOM 6533 C CA . ARG B 1 302 ? -20.594 32.906 6.531 1 94.06 302 ARG B CA 1
ATOM 6534 C C . ARG B 1 302 ? -21.812 33.781 6.203 1 94.06 302 ARG B C 1
ATOM 6536 O O . ARG B 1 302 ? -22.406 33.656 5.137 1 94.06 302 ARG B O 1
ATOM 6543 N N . SER B 1 303 ? -22.078 34.656 7.164 1 93.31 303 SER B N 1
ATOM 6544 C CA . SER B 1 303 ? -23.125 35.625 6.898 1 93.31 303 SER B CA 1
ATOM 6545 C C . SER B 1 303 ? -22.703 36.625 5.828 1 93.31 303 SER B C 1
ATOM 6547 O O . SER B 1 303 ? -21.516 36.75 5.543 1 93.31 303 SER B O 1
ATOM 6549 N N . ALA B 1 304 ? -23.719 37.25 5.316 1 90.88 304 ALA B N 1
ATOM 6550 C CA . ALA B 1 304 ? -23.438 38.25 4.281 1 90.88 304 ALA B CA 1
ATOM 6551 C C . ALA B 1 304 ? -22.484 39.312 4.785 1 90.88 304 ALA B C 1
ATOM 6553 O O . ALA B 1 304 ? -21.641 39.812 4.035 1 90.88 304 ALA B O 1
ATOM 6554 N N . SER B 1 305 ? -22.656 39.688 6.074 1 90.75 305 SER B N 1
ATOM 6555 C CA . SER B 1 305 ? -21.797 40.688 6.672 1 90.75 305 SER B CA 1
ATOM 6556 C C . SER B 1 305 ? -20.422 40.156 7 1 90.75 305 SER B C 1
ATOM 6558 O O . SER B 1 305 ? -19.484 40.906 7.27 1 90.75 305 SER B O 1
ATOM 6560 N N . GLY B 1 306 ? -20.344 38.875 6.992 1 89.12 306 GLY B N 1
ATOM 6561 C CA . GLY B 1 306 ? -19.094 38.219 7.34 1 89.12 306 GLY B CA 1
ATOM 6562 C C . GLY B 1 306 ? -18.891 38.094 8.836 1 89.12 306 GLY B C 1
ATOM 6563 O O . GLY B 1 306 ? -17.875 37.531 9.289 1 89.12 306 GLY B O 1
ATOM 6564 N N . ASN B 1 307 ? -19.844 38.5 9.609 1 93.19 307 ASN B N 1
ATOM 6565 C CA . ASN B 1 307 ? -19.672 38.562 11.062 1 93.19 307 ASN B CA 1
ATOM 6566 C C . ASN B 1 307 ? -19.922 37.219 11.719 1 93.19 307 ASN B C 1
ATOM 6568 O O . ASN B 1 307 ? -19.484 36.969 12.844 1 93.19 307 ASN B O 1
ATOM 6572 N N . LEU B 1 308 ? -20.703 36.438 11.047 1 96.88 308 LEU B N 1
ATOM 6573 C CA . LEU B 1 308 ? -20.969 35.094 11.539 1 96.88 308 LEU B CA 1
ATOM 6574 C C . LEU B 1 308 ? -20.359 34.031 10.609 1 96.88 308 LEU B C 1
ATOM 6576 O O . LEU B 1 308 ? -20.469 34.156 9.391 1 96.88 308 LEU B O 1
ATOM 6580 N N . GLU B 1 309 ? -19.719 33.094 11.219 1 97.75 309 GLU B N 1
ATOM 6581 C CA . GLU B 1 309 ? -19.141 31.984 10.477 1 97.75 309 GLU B CA 1
ATOM 6582 C C . GLU B 1 309 ? -19.547 30.641 11.078 1 97.75 309 GLU B C 1
ATOM 6584 O O . GLU B 1 309 ? -19.625 30.5 12.297 1 97.75 309 GLU B O 1
ATOM 6589 N N . ILE B 1 310 ? -19.844 29.672 10.211 1 98.12 310 ILE B N 1
ATOM 6590 C CA . ILE B 1 310 ? -20.281 28.359 10.664 1 98.12 310 ILE B CA 1
ATOM 6591 C C . ILE B 1 310 ? -19.234 27.312 10.281 1 98.12 310 ILE B C 1
ATOM 6593 O O . ILE B 1 310 ? -18.781 27.266 9.133 1 98.12 310 ILE B O 1
ATOM 6597 N N . ILE B 1 311 ? -18.828 26.484 11.281 1 98.62 311 ILE B N 1
ATOM 6598 C CA . ILE B 1 311 ? -17.922 25.391 11.016 1 98.62 311 ILE B CA 1
ATOM 6599 C C . ILE B 1 311 ? -18.422 24.125 11.695 1 98.62 311 ILE B C 1
ATOM 6601 O O . ILE B 1 311 ? -19.25 24.188 12.602 1 98.62 311 ILE B O 1
ATOM 6605 N N . SER B 1 312 ? -18 22.969 11.211 1 98.75 312 SER B N 1
ATOM 6606 C CA . SER B 1 312 ? -18.234 21.688 11.875 1 98.75 312 SER B CA 1
ATOM 6607 C C . SER B 1 312 ? -16.922 20.984 12.211 1 98.75 312 SER B C 1
ATOM 6609 O O . SER B 1 312 ? -15.898 21.25 11.594 1 98.75 312 SER B O 1
ATOM 6611 N N . PHE B 1 313 ? -16.953 20.125 13.188 1 98.75 313 PHE B N 1
ATOM 6612 C CA . PHE B 1 313 ? -15.805 19.281 13.508 1 98.75 313 PHE B CA 1
ATOM 6613 C C . PHE B 1 313 ? -16.219 18.125 14.406 1 98.75 313 PHE B C 1
ATOM 6615 O O . PHE B 1 313 ? -17.344 18.109 14.938 1 98.75 313 PHE B O 1
ATOM 6622 N N . PHE B 1 314 ? -15.398 17.141 14.414 1 98.81 314 PHE B N 1
ATOM 6623 C CA . PHE B 1 314 ? -15.539 16 15.305 1 98.81 314 PHE B CA 1
ATOM 6624 C C . PHE B 1 314 ? -14.836 16.25 16.625 1 98.81 314 PHE B C 1
ATOM 6626 O O . PHE B 1 314 ? -13.617 16.391 16.672 1 98.81 314 PHE B O 1
ATOM 6633 N N . ASP B 1 315 ? -15.586 16.312 17.703 1 98.19 315 ASP B N 1
ATOM 6634 C CA . ASP B 1 315 ? -15.047 16.5 19.047 1 98.19 315 ASP B CA 1
ATOM 6635 C C . ASP B 1 315 ? -14.766 15.148 19.719 1 98.19 315 ASP B C 1
ATOM 6637 O O . ASP B 1 315 ? -15.672 14.531 20.281 1 98.19 315 ASP B O 1
ATOM 6641 N N . ASN B 1 316 ? -13.523 14.781 19.672 1 96.69 316 ASN B N 1
ATOM 6642 C CA . ASN B 1 316 ? -13.18 13.508 20.297 1 96.69 316 ASN B CA 1
ATOM 6643 C C . ASN B 1 316 ? -13.398 13.547 21.812 1 96.69 316 ASN B C 1
ATOM 6645 O O . ASN B 1 316 ? -13.836 12.562 22.406 1 96.69 316 ASN B O 1
ATOM 6649 N N . GLY B 1 317 ? -13.094 14.633 22.406 1 92.19 317 GLY B N 1
ATOM 6650 C CA . GLY B 1 317 ? -13.242 14.797 23.844 1 92.19 317 GLY B CA 1
ATOM 6651 C C . GLY B 1 317 ? -12.352 13.867 24.641 1 92.19 317 GLY B C 1
ATOM 6652 O O . GLY B 1 317 ? -12.578 13.648 25.828 1 92.19 317 GLY B O 1
ATOM 6653 N N . ALA B 1 318 ? -11.477 13.203 23.953 1 83.38 318 ALA B N 1
ATOM 6654 C CA . ALA B 1 318 ? -10.594 12.234 24.609 1 83.38 318 ALA B CA 1
ATOM 6655 C C . ALA B 1 318 ? -9.273 12.102 23.859 1 83.38 318 ALA B C 1
ATOM 6657 O O . ALA B 1 318 ? -9.203 12.391 22.656 1 83.38 318 ALA B O 1
ATOM 6658 N N . HIS B 1 319 ? -8.273 11.812 24.672 1 74.19 319 HIS B N 1
ATOM 6659 C CA . HIS B 1 319 ? -6.98 11.539 24.047 1 74.19 319 HIS B CA 1
ATOM 6660 C C . HIS B 1 319 ? -6.441 10.172 24.469 1 74.19 319 HIS B C 1
ATOM 6662 O O . HIS B 1 319 ? -7.016 9.523 25.344 1 74.19 319 HIS B O 1
ATOM 6668 N N . SER B 1 320 ? -5.41 9.68 23.688 1 58.41 320 SER B N 1
ATOM 6669 C CA . SER B 1 320 ? -4.777 8.398 23.984 1 58.41 320 SER B CA 1
ATOM 6670 C C . SER B 1 320 ? -4.395 8.297 25.453 1 58.41 320 SER B C 1
ATOM 6672 O O . SER B 1 320 ? -4.418 7.207 26.031 1 58.41 320 SER B O 1
ATOM 6674 N N . ALA B 1 321 ? -4.051 9.461 26.062 1 55.19 321 ALA B N 1
ATOM 6675 C CA . ALA B 1 321 ? -3.707 9.398 27.484 1 55.19 321 ALA B CA 1
ATOM 6676 C C . ALA B 1 321 ? -4.953 9.5 28.344 1 55.19 321 ALA B C 1
ATOM 6678 O O . ALA B 1 321 ? -6.07 9.609 27.844 1 55.19 321 ALA B O 1
ATOM 6679 N N . PRO B 1 322 ? -4.832 9.062 29.656 1 61.16 322 PRO B N 1
ATOM 6680 C CA . PRO B 1 322 ? -5.98 9.023 30.562 1 61.16 322 PRO B CA 1
ATOM 6681 C C . PRO B 1 322 ? -6.723 10.352 30.625 1 61.16 322 PRO B C 1
ATOM 6683 O O . PRO B 1 322 ? -7.477 10.594 31.578 1 61.16 322 PRO B O 1
ATOM 6686 N N . ILE B 1 323 ? -6.523 11.195 29.516 1 67.88 323 ILE B N 1
ATOM 6687 C CA . ILE B 1 323 ? -7.141 12.508 29.672 1 67.88 323 ILE B CA 1
ATOM 6688 C C . ILE B 1 323 ? -8.422 12.578 28.844 1 67.88 323 ILE B C 1
ATOM 6690 O O . ILE B 1 323 ? -8.398 12.391 27.625 1 67.88 323 ILE B O 1
ATOM 6694 N N . LYS B 1 324 ? -9.531 12.648 29.484 1 83.75 324 LYS B N 1
ATOM 6695 C CA . LYS B 1 324 ? -10.82 12.914 28.844 1 83.75 324 LYS B CA 1
ATOM 6696 C C . LYS B 1 324 ? -11.375 14.266 29.281 1 83.75 324 LYS B C 1
ATOM 6698 O O . LYS B 1 324 ? -11.305 14.625 30.453 1 83.75 324 LYS B O 1
ATOM 6703 N N . THR B 1 325 ? -11.758 15.055 28.219 1 86.12 325 THR B N 1
ATOM 6704 C CA . THR B 1 325 ? -12.414 16.328 28.547 1 86.12 325 THR B CA 1
ATOM 6705 C C . THR B 1 325 ? -13.93 16.172 28.5 1 86.12 325 THR B C 1
ATOM 6707 O O . THR B 1 325 ? -14.656 17.047 28.969 1 86.12 325 THR B O 1
ATOM 6710 N N . TYR B 1 326 ? -14.391 15.141 27.906 1 91.25 326 TYR B N 1
ATOM 6711 C CA . TYR B 1 326 ? -15.805 14.789 27.844 1 91.25 326 TYR B CA 1
ATOM 6712 C C . TYR B 1 326 ? -16 13.281 27.828 1 91.25 326 TYR B C 1
ATOM 6714 O O . TYR B 1 326 ? -15.148 12.547 27.312 1 91.25 326 TYR B O 1
ATOM 6722 N N . PRO B 1 327 ? -17.078 12.758 28.359 1 91.25 327 PRO B N 1
ATOM 6723 C CA . PRO B 1 327 ? -17.219 11.312 28.562 1 91.25 327 PRO B CA 1
ATOM 6724 C C . PRO B 1 327 ? -17.391 10.555 27.234 1 91.25 327 PRO B C 1
ATOM 6726 O O . PRO B 1 327 ? -17.109 9.352 27.172 1 91.25 327 PRO B O 1
ATOM 6729 N N . TYR B 1 328 ? -17.922 11.133 26.219 1 94.62 328 TYR B N 1
ATOM 6730 C CA . TYR B 1 328 ? -18.125 10.516 24.922 1 94.62 328 TYR B CA 1
ATOM 6731 C C . TYR B 1 328 ? -17.875 11.516 23.797 1 94.62 328 TYR B C 1
ATOM 6733 O O . TYR B 1 328 ? -17.781 12.727 24.047 1 94.62 328 TYR B O 1
ATOM 6741 N N . SER B 1 329 ? -17.656 11.062 22.609 1 97.38 329 SER B N 1
ATOM 6742 C CA . SER B 1 329 ? -17.375 11.922 21.469 1 97.38 329 SER B CA 1
ATOM 6743 C C . SER B 1 329 ? -18.641 12.539 20.906 1 97.38 329 SER B C 1
ATOM 6745 O O . SER B 1 329 ? -19.75 12.031 21.156 1 97.38 329 SER B O 1
ATOM 6747 N N . ARG B 1 330 ? -18.484 13.641 20.188 1 98 330 ARG B N 1
ATOM 6748 C CA . ARG B 1 330 ? -19.625 14.391 19.656 1 98 330 ARG B CA 1
ATOM 6749 C C . ARG B 1 330 ? -19.297 14.969 18.281 1 98 330 ARG B C 1
ATOM 6751 O O . ARG B 1 330 ? -18.156 15.312 18 1 98 330 ARG B O 1
ATOM 6758 N N . ALA B 1 331 ? -20.328 14.992 17.438 1 98.69 331 ALA B N 1
ATOM 6759 C CA . ALA B 1 331 ? -20.281 15.836 16.25 1 98.69 331 ALA B CA 1
ATOM 6760 C C . ALA B 1 331 ? -20.844 17.234 16.547 1 98.69 331 ALA B C 1
ATOM 6762 O O . ALA B 1 331 ? -21.938 17.359 17.062 1 98.69 331 ALA B O 1
ATOM 6763 N N . ARG B 1 332 ? -20.047 18.266 16.156 1 98.25 332 ARG B N 1
ATOM 6764 C CA . ARG B 1 332 ? -20.406 19.609 16.562 1 98.25 332 ARG B CA 1
ATOM 6765 C C . ARG B 1 332 ? -20.484 20.547 15.367 1 98.25 332 ARG B C 1
ATOM 6767 O O . ARG B 1 332 ? -19.656 20.469 14.461 1 98.25 332 ARG B O 1
ATOM 6774 N N . ILE B 1 333 ? -21.484 21.422 15.398 1 98.25 333 ILE B N 1
ATOM 6775 C CA . ILE B 1 333 ? -21.562 22.578 14.516 1 98.25 333 ILE B CA 1
ATOM 6776 C C . ILE B 1 333 ? -21.484 23.859 15.328 1 98.25 333 ILE B C 1
ATOM 6778 O O . ILE B 1 333 ? -22.312 24.078 16.219 1 98.25 333 ILE B O 1
ATOM 6782 N N . PHE B 1 334 ? -20.531 24.688 15 1 98.56 334 PHE B N 1
ATOM 6783 C CA . PHE B 1 334 ? -20.25 25.891 15.773 1 98.56 334 PHE B CA 1
ATOM 6784 C C . PHE B 1 334 ? -20.594 27.141 14.961 1 98.56 334 PHE B C 1
ATOM 6786 O O . PHE B 1 334 ? -20.359 27.172 13.75 1 98.56 334 PHE B O 1
ATOM 6793 N N . GLU B 1 335 ? -21.078 28.109 15.656 1 98.25 335 GLU B N 1
ATOM 6794 C CA . GLU B 1 335 ? -21.188 29.469 15.148 1 98.25 335 GLU B CA 1
ATOM 6795 C C . GLU B 1 335 ? -20.156 30.391 15.805 1 98.25 335 GLU B C 1
ATOM 6797 O O . GLU B 1 335 ? -20.078 30.438 17.031 1 98.25 335 GLU B O 1
ATOM 6802 N N . LEU B 1 336 ? -19.438 31.031 15.016 1 98.56 336 LEU B N 1
ATOM 6803 C CA . LEU B 1 336 ? -18.469 32.031 15.477 1 98.56 336 LEU B CA 1
ATOM 6804 C C . LEU B 1 336 ? -18.984 33.438 15.227 1 98.56 336 LEU B C 1
ATOM 6806 O O . LEU B 1 336 ? -19.266 33.812 14.086 1 98.56 336 LEU B O 1
ATOM 6810 N N . ASP B 1 337 ? -19.109 34.188 16.25 1 98.12 337 ASP B N 1
ATOM 6811 C CA . ASP B 1 337 ? -19.5 35.594 16.156 1 98.12 337 ASP B CA 1
ATOM 6812 C C . ASP B 1 337 ? -18.297 36.531 16.297 1 98.12 337 ASP B C 1
ATOM 6814 O O . ASP B 1 337 ? -17.844 36.781 17.406 1 98.12 337 ASP B O 1
ATOM 6818 N N . HIS B 1 338 ? -17.953 37.094 15.273 1 96.69 338 HIS B N 1
ATOM 6819 C CA . HIS B 1 338 ? -16.734 37.875 15.242 1 96.69 338 HIS B CA 1
ATOM 6820 C C . HIS B 1 338 ? -16.969 39.281 15.836 1 96.69 338 HIS B C 1
ATOM 6822 O O . HIS B 1 338 ? -16.016 39.938 16.234 1 96.69 338 HIS B O 1
ATOM 6828 N N . ASN B 1 339 ? -18.109 39.688 15.859 1 96.75 339 ASN B N 1
ATOM 6829 C CA . ASN B 1 339 ? -18.438 40.969 16.484 1 96.75 339 ASN B CA 1
ATOM 6830 C C . ASN B 1 339 ? -18.391 40.875 18.016 1 96.75 339 ASN B C 1
ATOM 6832 O O . ASN B 1 339 ? -17.828 41.75 18.672 1 96.75 339 ASN B O 1
ATOM 6836 N N . LYS B 1 340 ? -18.922 39.781 18.484 1 97.06 340 LYS B N 1
ATOM 6837 C CA . LYS B 1 340 ? -19.016 39.594 19.938 1 97.06 340 LYS B CA 1
ATOM 6838 C C . LYS B 1 340 ? -17.766 38.906 20.484 1 97.06 340 LYS B C 1
ATOM 6840 O O . LYS B 1 340 ? -17.516 38.906 21.688 1 97.06 340 LYS B O 1
ATOM 6845 N N . GLY B 1 341 ? -17.125 38.25 19.594 1 97.69 341 GLY B N 1
ATOM 6846 C CA . GLY B 1 341 ? -15.977 37.469 20.031 1 97.69 341 GLY B CA 1
ATOM 6847 C C . GLY B 1 341 ? -16.359 36.188 20.781 1 97.69 341 GLY B C 1
ATOM 6848 O O . GLY B 1 341 ? -15.695 35.812 21.734 1 97.69 341 GLY B O 1
ATOM 6849 N N . THR B 1 342 ? -17.453 35.594 20.406 1 98.19 342 THR B N 1
ATOM 6850 C CA . THR B 1 342 ? -17.922 34.375 21.062 1 98.19 342 THR B CA 1
ATOM 6851 C C . THR B 1 342 ? -18.109 33.25 20.062 1 98.19 342 THR B C 1
ATOM 6853 O O . THR B 1 342 ? -18.266 33.5 18.859 1 98.19 342 THR B O 1
ATOM 6856 N N . ALA B 1 343 ? -18 32.094 20.516 1 98.5 343 ALA B N 1
ATOM 6857 C CA . ALA B 1 343 ? -18.266 30.891 19.734 1 98.5 343 ALA B CA 1
ATOM 6858 C C . ALA B 1 343 ? -19.156 29.938 20.531 1 98.5 343 ALA B C 1
ATOM 6860 O O . ALA B 1 343 ? -18.969 29.766 21.734 1 98.5 343 ALA B O 1
ATOM 6861 N N . LYS B 1 344 ? -20.078 29.328 19.844 1 97.81 344 LYS B N 1
ATOM 6862 C CA . LYS B 1 344 ? -20.969 28.391 20.516 1 97.81 344 LYS B CA 1
ATOM 6863 C C . LYS B 1 344 ? -21.359 27.234 19.594 1 97.81 344 LYS B C 1
ATOM 6865 O O . LYS B 1 344 ? -21.422 27.406 18.375 1 97.81 344 LYS B O 1
ATOM 6870 N N . ALA B 1 345 ? -21.688 26.172 20.219 1 97.75 345 ALA B N 1
ATOM 6871 C CA . ALA B 1 345 ? -22.25 25.047 19.469 1 97.75 345 ALA B CA 1
ATOM 6872 C C . ALA B 1 345 ? -23.734 25.281 19.172 1 97.75 345 ALA B C 1
ATOM 6874 O O . ALA B 1 345 ? -24.531 25.406 20.094 1 97.75 345 ALA B O 1
ATOM 6875 N N . ILE B 1 346 ? -24.094 25.297 17.953 1 97.12 346 ILE B N 1
ATOM 6876 C CA . ILE B 1 346 ? -25.5 25.516 17.609 1 97.12 346 ILE B CA 1
ATOM 6877 C C . ILE B 1 346 ? -26.172 24.156 17.375 1 97.12 346 ILE B C 1
ATOM 6879 O O . ILE B 1 346 ? -27.406 24.062 17.438 1 97.12 346 ILE B O 1
ATOM 6883 N N . LYS B 1 347 ? -25.422 23.156 17.062 1 97.62 347 LYS B N 1
ATOM 6884 C CA . LYS B 1 347 ? -25.875 21.766 17.031 1 97.62 347 LYS B CA 1
ATOM 6885 C C . LYS B 1 347 ? -24.828 20.844 17.641 1 97.62 347 LYS B C 1
ATOM 6887 O O . LYS B 1 347 ? -23.625 21.047 17.453 1 97.62 347 LYS B O 1
ATOM 6892 N N . THR B 1 348 ? -25.312 19.906 18.344 1 97.75 348 THR B N 1
ATOM 6893 C CA . THR B 1 348 ? -24.484 18.828 18.906 1 97.75 348 THR B CA 1
ATOM 6894 C C . THR B 1 348 ? -25.141 17.469 18.703 1 97.75 348 THR B C 1
ATOM 6896 O O . THR B 1 348 ? -26.328 17.312 18.984 1 97.75 348 THR B O 1
ATOM 6899 N N . PHE B 1 349 ? -24.406 16.547 18.156 1 98.44 349 PHE B N 1
ATOM 6900 C CA . PHE B 1 349 ? -24.859 15.164 18 1 98.44 349 PHE B CA 1
ATOM 6901 C C . PHE B 1 349 ? -24 14.227 18.844 1 98.44 349 PHE B C 1
ATOM 6903 O O . PHE B 1 349 ? -22.828 13.992 18.531 1 98.44 349 PHE B O 1
ATOM 6910 N N . ASP B 1 350 ? -24.641 13.68 19.844 1 97.38 350 ASP B N 1
ATOM 6911 C CA . ASP B 1 350 ? -23.922 12.797 20.75 1 97.38 350 ASP B CA 1
ATOM 6912 C C . ASP B 1 350 ? -23.75 11.406 20.141 1 97.38 350 ASP B C 1
ATOM 6914 O O . ASP B 1 350 ? -24.641 10.914 19.438 1 97.38 350 ASP B O 1
ATOM 6918 N N . ALA B 1 351 ? -22.672 10.828 20.484 1 97.44 351 ALA B N 1
ATOM 6919 C CA . ALA B 1 351 ? -22.422 9.477 19.984 1 97.44 351 ALA B CA 1
ATOM 6920 C C . ALA B 1 351 ? -23.453 8.484 20.516 1 97.44 351 ALA B C 1
ATOM 6922 O O . ALA B 1 351 ? -23.688 8.43 21.734 1 97.44 351 ALA B O 1
ATOM 6923 N N . PRO B 1 352 ? -23.984 7.711 19.609 1 96.81 352 PRO B N 1
ATOM 6924 C CA . PRO B 1 352 ? -24.781 6.602 20.125 1 96.81 352 PRO B CA 1
ATOM 6925 C C . PRO B 1 352 ? -24 5.68 21.047 1 96.81 352 PRO B C 1
ATOM 6927 O O . PRO B 1 352 ? -22.797 5.477 20.844 1 96.81 352 PRO B O 1
ATOM 6930 N N . ASP B 1 353 ? -24.688 5.156 22.109 1 95.31 353 ASP B N 1
ATOM 6931 C CA . ASP B 1 353 ? -24.094 4.215 23.062 1 95.31 353 ASP B CA 1
ATOM 6932 C C . ASP B 1 353 ? -22.953 4.863 23.828 1 95.31 353 ASP B C 1
ATOM 6934 O O . ASP B 1 353 ? -22.109 4.168 24.406 1 95.31 353 ASP B O 1
ATOM 6938 N N . ARG B 1 354 ? -22.797 6.172 23.688 1 95.44 354 ARG B N 1
ATOM 6939 C CA . ARG B 1 354 ? -21.781 6.957 24.375 1 95.44 354 ARG B CA 1
ATOM 6940 C C . ARG B 1 354 ? -20.375 6.539 23.938 1 95.44 354 ARG B C 1
ATOM 6942 O O . ARG B 1 354 ? -19.469 6.426 24.75 1 95.44 354 ARG B O 1
ATOM 6949 N N . LEU B 1 355 ? -20.312 6.273 22.688 1 95.12 355 LEU B N 1
ATOM 6950 C CA . LEU B 1 355 ? -19.016 5.922 22.109 1 95.12 355 LEU B CA 1
ATOM 6951 C C . LEU B 1 355 ? -18 7.035 22.328 1 95.12 355 LEU B C 1
ATOM 6953 O O . LEU B 1 355 ? -18.328 8.219 22.203 1 95.12 355 LEU B O 1
ATOM 6957 N N . SER B 1 356 ? -16.812 6.637 22.672 1 94.56 356 SER B N 1
ATOM 6958 C CA . SER B 1 356 ? -15.695 7.555 22.812 1 94.56 356 SER B CA 1
ATOM 6959 C C . SER B 1 356 ? -14.531 7.148 21.906 1 94.56 356 SER B C 1
ATOM 6961 O O . SER B 1 356 ? -13.93 6.094 22.109 1 94.56 356 SER B O 1
ATOM 6963 N N . ALA B 1 357 ? -14.305 7.902 20.906 1 94.38 357 ALA B N 1
ATOM 6964 C CA . ALA B 1 357 ? -13.164 7.695 20.031 1 94.38 357 ALA B CA 1
ATOM 6965 C C . ALA B 1 357 ? -11.977 8.547 20.453 1 94.38 357 ALA B C 1
ATOM 6967 O O . ALA B 1 357 ? -12.023 9.773 20.391 1 94.38 357 ALA B O 1
ATOM 6968 N N . ARG B 1 358 ? -10.914 8 20.812 1 91.25 358 ARG B N 1
ATOM 6969 C CA . ARG B 1 358 ? -9.734 8.742 21.25 1 91.25 358 ARG B CA 1
ATOM 6970 C C . ARG B 1 358 ? -9.07 9.445 20.078 1 91.25 358 ARG B C 1
ATOM 6972 O O . ARG B 1 358 ? -8.406 10.469 20.25 1 91.25 358 ARG B O 1
ATOM 6979 N N . THR B 1 359 ? -9.188 8.828 18.906 1 91.44 359 THR B N 1
ATOM 6980 C CA . THR B 1 359 ? -8.562 9.383 17.703 1 91.44 359 THR B CA 1
ATOM 6981 C C . THR B 1 359 ? -9.484 9.25 16.5 1 91.44 359 THR B C 1
ATOM 6983 O O . THR B 1 359 ? -10.438 8.477 16.531 1 91.44 359 THR B O 1
ATOM 6986 N N . GLN B 1 360 ? -9.164 10.062 15.477 1 94.94 360 GLN B N 1
ATOM 6987 C CA . GLN B 1 360 ? -9.828 9.961 14.188 1 94.94 360 GLN B CA 1
ATOM 6988 C C . GLN B 1 360 ? -11.258 10.492 14.266 1 94.94 360 GLN B C 1
ATOM 6990 O O . GLN B 1 360 ? -11.594 11.258 15.172 1 94.94 360 GLN B O 1
ATOM 6995 N N . GLY B 1 361 ? -12.023 10.266 13.195 1 98.12 361 GLY B N 1
ATOM 6996 C CA . GLY B 1 361 ? -13.414 10.68 13.125 1 98.12 361 GLY B CA 1
ATOM 6997 C C . GLY B 1 361 ? -13.664 11.75 12.078 1 98.12 361 GLY B C 1
ATOM 6998 O O . GLY B 1 361 ? -12.734 12.445 11.656 1 98.12 361 GLY B O 1
ATOM 6999 N N . SER B 1 362 ? -14.961 11.844 11.734 1 98.81 362 SER B N 1
ATOM 7000 C CA . SER B 1 362 ? -15.367 12.836 10.742 1 98.81 362 SER B CA 1
ATOM 7001 C C . SER B 1 362 ? -16.828 13.219 10.906 1 98.81 362 SER B C 1
ATOM 7003 O O . SER B 1 362 ? -17.625 12.43 11.414 1 98.81 362 SER B O 1
ATOM 7005 N N . VAL B 1 363 ? -17.109 14.43 10.531 1 98.81 363 VAL B N 1
ATOM 7006 C CA . VAL B 1 363 ? -18.469 14.977 10.492 1 98.81 363 VAL B CA 1
ATOM 7007 C C . VAL B 1 363 ? -18.766 15.516 9.094 1 98.81 363 VAL B C 1
ATOM 7009 O O . VAL B 1 363 ? -18.078 16.406 8.609 1 98.81 363 VAL B O 1
ATOM 7012 N N . GLN B 1 364 ? -19.812 14.992 8.555 1 98.62 364 GLN B N 1
ATOM 7013 C CA . GLN B 1 364 ? -20.203 15.398 7.203 1 98.62 364 GLN B CA 1
ATOM 7014 C C . GLN B 1 364 ? -21.641 15.922 7.18 1 98.62 364 GLN B C 1
ATOM 7016 O O . GLN B 1 364 ? -22.578 15.203 7.539 1 98.62 364 GLN B O 1
ATOM 7021 N N . MET B 1 365 ? -21.781 17.141 6.77 1 98 365 MET B N 1
ATOM 7022 C CA . MET B 1 365 ? -23.125 17.656 6.492 1 98 365 MET B CA 1
ATOM 7023 C C . MET B 1 365 ? -23.609 17.203 5.125 1 98 365 MET B C 1
ATOM 7025 O O . MET B 1 365 ? -22.906 17.328 4.125 1 98 365 MET B O 1
ATOM 7029 N N . LEU B 1 366 ? -24.797 16.719 5.109 1 98.19 366 LEU B N 1
ATOM 7030 C CA . LEU B 1 366 ? -25.328 16.156 3.873 1 98.19 366 LEU B CA 1
ATOM 7031 C C . LEU B 1 366 ? -26.281 17.141 3.189 1 98.19 366 LEU B C 1
ATOM 7033 O O . LEU B 1 366 ? -26.828 18.031 3.842 1 98.19 366 LEU B O 1
ATOM 7037 N N . PRO B 1 367 ? -26.547 16.984 1.891 1 95.81 367 PRO B N 1
ATOM 7038 C CA . PRO B 1 367 ? -27.375 17.906 1.127 1 95.81 367 PRO B CA 1
ATOM 7039 C C . PRO B 1 367 ? -28.812 18 1.659 1 95.81 367 PRO B C 1
ATOM 7041 O O . PRO B 1 367 ? -29.453 19.047 1.551 1 95.81 367 PRO B O 1
ATOM 7044 N N . ASN B 1 368 ? -29.344 17 2.223 1 97.19 368 ASN B N 1
ATOM 7045 C CA . ASN B 1 368 ? -30.719 17 2.699 1 97.19 368 ASN B CA 1
ATOM 7046 C C . ASN B 1 368 ? -30.828 17.562 4.113 1 97.19 368 ASN B C 1
ATOM 7048 O O . ASN B 1 368 ? -31.891 17.516 4.727 1 97.19 368 ASN B O 1
ATOM 7052 N N . GLY B 1 369 ? -29.672 17.969 4.68 1 96.62 369 GLY B N 1
ATOM 7053 C CA . GLY B 1 369 ? -29.672 18.562 6 1 96.62 369 GLY B CA 1
ATOM 7054 C C . GLY B 1 369 ? -29.266 17.609 7.098 1 96.62 369 GLY B C 1
ATOM 7055 O O . GLY B 1 369 ? -28.984 18.016 8.227 1 96.62 369 GLY B O 1
ATOM 7056 N N . ASN B 1 370 ? -29.172 16.312 6.758 1 98.5 370 ASN B N 1
ATOM 7057 C CA . ASN B 1 370 ? -28.703 15.32 7.723 1 98.5 370 ASN B CA 1
ATOM 7058 C C . ASN B 1 370 ? -27.203 15.477 7.992 1 98.5 370 ASN B C 1
ATOM 7060 O O . ASN B 1 370 ? -26.531 16.266 7.332 1 98.5 370 ASN B O 1
ATOM 7064 N N . VAL B 1 371 ? -26.781 14.797 9.023 1 98.75 371 VAL B N 1
ATOM 7065 C CA . VAL B 1 371 ? -25.375 14.773 9.391 1 98.75 371 VAL B CA 1
ATOM 7066 C C . VAL B 1 371 ? -24.875 13.336 9.461 1 98.75 371 VAL B C 1
ATOM 7068 O O . VAL B 1 371 ? -25.484 12.492 10.133 1 98.75 371 VAL B O 1
ATOM 7071 N N . PHE B 1 372 ? -23.859 13.047 8.695 1 98.88 372 PHE B N 1
ATOM 7072 C CA . PHE B 1 372 ? -23.234 11.727 8.727 1 98.88 372 PHE B CA 1
ATOM 7073 C C . PHE B 1 372 ? -21.938 11.766 9.531 1 98.88 372 PHE B C 1
ATOM 7075 O O . PHE B 1 372 ? -21.062 12.602 9.273 1 98.88 372 PHE B O 1
ATOM 7082 N N . VAL B 1 373 ? -21.797 10.852 10.531 1 98.88 373 VAL B N 1
ATOM 7083 C CA . VAL B 1 373 ? -20.656 10.875 11.438 1 98.88 373 VAL B CA 1
ATOM 7084 C C . VAL B 1 373 ? -19.938 9.523 11.406 1 98.88 373 VAL B C 1
ATOM 7086 O O . VAL B 1 373 ? -20.594 8.477 11.5 1 98.88 373 VAL B O 1
ATOM 7089 N N . ASN B 1 374 ? -18.719 9.516 11.164 1 98.81 374 ASN B N 1
ATOM 7090 C CA . ASN B 1 374 ? -17.828 8.391 11.445 1 98.81 374 ASN B CA 1
ATOM 7091 C C . ASN B 1 374 ? -17.141 8.539 12.797 1 98.81 374 ASN B C 1
ATOM 7093 O O . ASN B 1 374 ? -16.469 9.547 13.047 1 98.81 374 ASN B O 1
ATOM 7097 N N . TRP B 1 375 ? -17.188 7.52 13.578 1 98.25 375 TRP B N 1
ATOM 7098 C CA . TRP B 1 375 ? -16.766 7.652 14.961 1 98.25 375 TRP B CA 1
ATOM 7099 C C . TRP B 1 375 ? -15.328 7.172 15.141 1 98.25 375 TRP B C 1
ATOM 7101 O O . TRP B 1 375 ? -14.953 6.688 16.203 1 98.25 375 TRP B O 1
ATOM 7111 N N . GLY B 1 376 ? -14.5 7.137 14.102 1 96.38 376 GLY B N 1
ATOM 7112 C CA . GLY B 1 376 ? -13.062 6.918 14.156 1 96.38 376 GLY B CA 1
ATOM 7113 C C . GLY B 1 376 ? -12.688 5.598 14.805 1 96.38 376 GLY B C 1
ATOM 7114 O O . GLY B 1 376 ? -13.172 4.539 14.398 1 96.38 376 GLY B O 1
ATOM 7115 N N . GLU B 1 377 ? -11.93 5.754 15.867 1 94.12 377 GLU B N 1
ATOM 7116 C CA . GLU B 1 377 ? -11.383 4.594 16.562 1 94.12 377 GLU B CA 1
ATOM 7117 C C . GLU B 1 377 ? -12.492 3.734 17.156 1 94.12 377 GLU B C 1
ATOM 7119 O O . GLU B 1 377 ? -12.305 2.539 17.391 1 94.12 377 GLU B O 1
ATOM 7124 N N . ALA B 1 378 ? -13.641 4.332 17.375 1 94.56 378 ALA B N 1
ATOM 7125 C CA . ALA B 1 378 ? -14.734 3.588 18.016 1 94.56 378 ALA B CA 1
ATOM 7126 C C . ALA B 1 378 ? -15.414 2.658 17 1 94.56 378 ALA B C 1
ATOM 7128 O O . ALA B 1 378 ? -16.188 1.78 17.391 1 94.56 378 ALA B O 1
ATOM 7129 N N . GLY B 1 379 ? -15.227 2.879 15.734 1 95.75 379 GLY B N 1
ATOM 7130 C CA . GLY B 1 379 ? -15.547 1.881 14.727 1 95.75 379 GLY B CA 1
ATOM 7131 C C . GLY B 1 379 ? -17.016 1.818 14.398 1 95.75 379 GLY B C 1
ATOM 7132 O O . GLY B 1 379 ? -17.594 0.732 14.312 1 95.75 379 GLY B O 1
ATOM 7133 N N . ALA B 1 380 ? -17.625 2.975 14.156 1 97.31 380 ALA B N 1
ATOM 7134 C CA . ALA B 1 380 ? -19.047 3.018 13.789 1 97.31 380 ALA B CA 1
ATOM 7135 C C . ALA B 1 380 ? -19.328 4.215 12.891 1 97.31 380 ALA B C 1
ATOM 7137 O O . ALA B 1 380 ? -18.5 5.117 12.758 1 97.31 380 ALA B O 1
ATOM 7138 N N . VAL B 1 381 ? -20.5 4.16 12.258 1 98.12 381 VAL B N 1
ATOM 7139 C CA . VAL B 1 381 ? -21.016 5.289 11.492 1 98.12 381 VAL B CA 1
ATOM 7140 C C . VAL B 1 381 ? -22.484 5.535 11.844 1 98.12 381 VAL B C 1
ATOM 7142 O O . VAL B 1 381 ? -23.219 4.598 12.148 1 98.12 381 VAL B O 1
ATOM 7145 N N . THR B 1 382 ? -22.875 6.816 11.82 1 98.69 382 THR B N 1
ATOM 7146 C CA . THR B 1 382 ? -24.234 7.227 12.156 1 98.69 382 THR B CA 1
ATOM 7147 C C . THR B 1 382 ? -24.703 8.328 11.219 1 98.69 382 THR B C 1
ATOM 7149 O O . THR B 1 382 ? -23.938 9.227 10.859 1 98.69 382 THR B O 1
ATOM 7152 N N . GLU B 1 383 ? -25.922 8.242 10.797 1 98.88 383 GLU B N 1
ATOM 7153 C CA . GLU B 1 383 ? -26.594 9.375 10.172 1 98.88 383 GLU B CA 1
ATOM 7154 C C . GLU B 1 383 ? -27.688 9.945 11.07 1 98.88 383 GLU B C 1
ATOM 7156 O O . GLU B 1 383 ? -28.531 9.211 11.57 1 98.88 383 GLU B O 1
ATOM 7161 N N . TYR B 1 384 ? -27.609 11.242 11.258 1 98.62 384 TYR B N 1
ATOM 7162 C CA . TYR B 1 384 ? -28.594 11.969 12.055 1 98.62 384 TYR B CA 1
ATOM 7163 C C . TYR B 1 384 ? -29.5 12.82 11.164 1 98.62 384 TYR B C 1
ATOM 7165 O O . TYR B 1 384 ? -29.047 13.359 10.156 1 98.62 384 TYR B O 1
ATOM 7173 N N . SER B 1 385 ? -30.703 12.945 11.68 1 98.19 385 SER B N 1
ATOM 7174 C CA . SER B 1 385 ? -31.516 14.039 11.133 1 98.19 385 SER B CA 1
ATOM 7175 C C . SER B 1 385 ? -30.984 15.391 11.57 1 98.19 385 SER B C 1
ATOM 7177 O O . SER B 1 385 ? -30.125 15.477 12.461 1 98.19 385 SER B O 1
ATOM 7179 N N . ALA B 1 386 ? -31.516 16.406 10.992 1 95.62 386 ALA B N 1
ATOM 7180 C CA . ALA B 1 386 ? -31.094 17.766 11.328 1 95.62 386 ALA B CA 1
ATOM 7181 C C . ALA B 1 386 ? -31.375 18.094 12.789 1 95.62 386 ALA B C 1
ATOM 7183 O O . ALA B 1 386 ? -30.656 18.875 13.414 1 95.62 386 ALA B O 1
ATOM 7184 N N . ASP B 1 387 ? -32.375 17.438 13.367 1 95.19 387 ASP B N 1
ATOM 7185 C CA . ASP B 1 387 ? -32.781 17.734 14.742 1 95.19 387 ASP B CA 1
ATOM 7186 C C . ASP B 1 387 ? -32.125 16.781 15.727 1 95.19 387 ASP B C 1
ATOM 7188 O O . ASP B 1 387 ? -32.406 16.828 16.938 1 95.19 387 ASP B O 1
ATOM 7192 N N . GLY B 1 388 ? -31.344 15.836 15.172 1 96.5 388 GLY B N 1
ATOM 7193 C CA . GLY B 1 388 ? -30.5 15.062 16.078 1 96.5 388 GLY B CA 1
ATOM 7194 C C . GLY B 1 388 ? -31 13.648 16.281 1 96.5 388 GLY B C 1
ATOM 7195 O O . GLY B 1 388 ? -30.438 12.898 17.094 1 96.5 388 GLY B O 1
ATOM 7196 N N . LYS B 1 389 ? -32 13.266 15.555 1 97.31 389 LYS B N 1
ATOM 7197 C CA . LYS B 1 389 ? -32.5 11.891 15.656 1 97.31 389 LYS B CA 1
ATOM 7198 C C . LYS B 1 389 ? -31.594 10.93 14.883 1 97.31 389 LYS B C 1
ATOM 7200 O O . LYS B 1 389 ? -31.188 11.219 13.758 1 97.31 389 LYS B O 1
ATOM 7205 N N . VAL B 1 390 ? -31.312 9.805 15.508 1 98.06 390 VAL B N 1
ATOM 7206 C CA . VAL B 1 390 ? -30.531 8.781 14.828 1 98.06 390 VAL B CA 1
ATOM 7207 C C . VAL B 1 390 ? -31.391 8.094 13.758 1 98.06 390 VAL B C 1
ATOM 7209 O O . VAL B 1 390 ? -32.406 7.473 14.078 1 98.06 390 VAL B O 1
ATOM 7212 N N . LEU B 1 391 ? -30.922 8.219 12.547 1 98.44 391 LEU B N 1
ATOM 7213 C CA . LEU B 1 391 ? -31.656 7.641 11.422 1 98.44 391 LEU B CA 1
ATOM 7214 C C . LEU B 1 391 ? -31.016 6.34 10.961 1 98.44 391 LEU B C 1
ATOM 7216 O O . LEU B 1 391 ? -31.672 5.512 10.32 1 98.44 391 LEU B O 1
ATOM 7220 N N . PHE B 1 392 ? -29.766 6.145 11.211 1 98.31 392 PHE B N 1
ATOM 7221 C CA . PHE B 1 392 ? -28.953 4.98 10.867 1 98.31 392 PHE B CA 1
ATOM 7222 C C . PHE B 1 392 ? -27.75 4.863 11.797 1 98.31 392 PHE B C 1
ATOM 7224 O O . PHE B 1 392 ? -27.125 5.871 12.141 1 98.31 392 PHE B O 1
ATOM 7231 N N . HIS B 1 393 ? -27.469 3.662 12.242 1 97.81 393 HIS B N 1
ATOM 7232 C CA . HIS B 1 393 ? -26.266 3.4 13.023 1 97.81 393 HIS B CA 1
ATOM 7233 C C . HIS B 1 393 ? -25.75 1.982 12.789 1 97.81 393 HIS B C 1
ATOM 7235 O O . HIS B 1 393 ? -26.516 1.021 12.844 1 97.81 393 HIS B O 1
ATOM 7241 N N . GLY B 1 394 ? -24.5 1.878 12.453 1 95.94 394 GLY B N 1
ATOM 7242 C CA . GLY B 1 394 ? -23.891 0.572 12.266 1 95.94 394 GLY B CA 1
ATOM 7243 C C . GLY B 1 394 ? -22.422 0.531 12.695 1 95.94 394 GLY B C 1
ATOM 7244 O O . GLY B 1 394 ? -21.672 1.469 12.43 1 95.94 394 GLY B O 1
ATOM 7245 N N . TYR B 1 395 ? -22.047 -0.52 13.367 1 95.12 395 TYR B N 1
ATOM 7246 C CA . TYR B 1 395 ? -20.641 -0.78 13.688 1 95.12 395 TYR B CA 1
ATOM 7247 C C . TYR B 1 395 ? -19.922 -1.44 12.516 1 95.12 395 TYR B C 1
ATOM 7249 O O . TYR B 1 395 ? -20.531 -2.199 11.758 1 95.12 395 TYR B O 1
ATOM 7257 N N . LEU B 1 396 ? -18.562 -1.135 12.477 1 93.06 396 LEU B N 1
ATOM 7258 C CA . LEU B 1 396 ? -17.766 -1.72 11.414 1 93.06 396 LEU B CA 1
ATOM 7259 C C . LEU B 1 396 ? -17.297 -3.123 11.797 1 93.06 396 LEU B C 1
ATOM 7261 O O . LEU B 1 396 ? -16.406 -3.281 12.641 1 93.06 396 LEU B O 1
ATOM 7265 N N . ASP B 1 397 ? -17.609 -4.141 11.273 1 79.5 397 ASP B N 1
ATOM 7266 C CA . ASP B 1 397 ? -17.266 -5.555 11.344 1 79.5 397 ASP B CA 1
ATOM 7267 C C . ASP B 1 397 ? -17.406 -6.082 12.773 1 79.5 397 ASP B C 1
ATOM 7269 O O . ASP B 1 397 ? -16.422 -6.453 13.406 1 79.5 397 ASP B O 1
ATOM 7273 N N . SER B 1 398 ? -18.547 -6.109 13.422 1 63.81 398 SER B N 1
ATOM 7274 C CA . SER B 1 398 ? -18.844 -6.32 14.836 1 63.81 398 SER B CA 1
ATOM 7275 C C . SER B 1 398 ? -18.531 -7.754 15.258 1 63.81 398 SER B C 1
ATOM 7277 O O . SER B 1 398 ? -18.438 -8.648 14.414 1 63.81 398 SER B O 1
ATOM 7279 N N . ALA B 1 399 ? -18.281 -8.039 16.5 1 60.69 399 ALA B N 1
ATOM 7280 C CA . ALA B 1 399 ? -18.078 -9.258 17.266 1 60.69 399 ALA B CA 1
ATOM 7281 C C . ALA B 1 399 ? -19.125 -10.305 16.922 1 60.69 399 ALA B C 1
ATOM 7283 O O . ALA B 1 399 ? -20.266 -9.969 16.594 1 60.69 399 ALA B O 1
ATOM 7284 N N . PRO B 1 400 ? -18.672 -11.484 16.766 1 59.19 400 PRO B N 1
ATOM 7285 C CA . PRO B 1 400 ? -17.453 -12.016 17.391 1 59.19 400 PRO B CA 1
ATOM 7286 C C . PRO B 1 400 ? -16.297 -12.141 16.406 1 59.19 400 PRO B C 1
ATOM 7288 O O . PRO B 1 400 ? -15.172 -12.453 16.812 1 59.19 400 PRO B O 1
ATOM 7291 N N . GLN B 1 401 ? -16.625 -11.828 15.203 1 67.25 401 GLN B N 1
ATOM 7292 C CA . GLN B 1 401 ? -15.555 -12.156 14.266 1 67.25 401 GLN B CA 1
ATOM 7293 C C . GLN B 1 401 ? -14.398 -11.164 14.383 1 67.25 401 GLN B C 1
ATOM 7295 O O . GLN B 1 401 ? -13.227 -11.555 14.344 1 67.25 401 GLN B O 1
ATOM 7300 N N . SER B 1 402 ? -14.797 -9.93 14.531 1 84.56 402 SER B N 1
ATOM 7301 C CA . SER B 1 402 ? -13.781 -8.891 14.656 1 84.56 402 SER B CA 1
ATOM 7302 C C . SER B 1 402 ? -14.023 -8.039 15.898 1 84.56 402 SER B C 1
ATOM 7304 O O . SER B 1 402 ? -15.125 -8.016 16.438 1 84.56 402 SER B O 1
ATOM 7306 N N . PHE B 1 403 ? -13 -7.484 16.406 1 88.38 403 PHE B N 1
ATOM 7307 C CA . PHE B 1 403 ? -13.031 -6.656 17.609 1 88.38 403 PHE B CA 1
ATOM 7308 C C . PHE B 1 403 ? -12.148 -5.43 17.438 1 88.38 403 PHE B C 1
ATOM 7310 O O . PHE B 1 403 ? -11 -5.535 17 1 88.38 403 PHE B O 1
ATOM 7317 N N . LEU B 1 404 ? -12.766 -4.223 17.703 1 91.44 404 LEU B N 1
ATOM 7318 C CA . LEU B 1 404 ? -12.078 -2.934 17.719 1 91.44 404 LEU B CA 1
ATOM 7319 C C . LEU B 1 404 ? -11.742 -2.475 16.297 1 91.44 404 LEU B C 1
ATOM 7321 O O . LEU B 1 404 ? -10.727 -1.808 16.094 1 91.44 404 LEU B O 1
ATOM 7325 N N . VAL B 1 405 ? -12.523 -2.955 15.344 1 94.5 405 VAL B N 1
ATOM 7326 C CA . VAL B 1 405 ? -12.359 -2.469 13.984 1 94.5 405 VAL B CA 1
ATOM 7327 C C . VAL B 1 405 ? -12.68 -0.978 13.922 1 94.5 405 VAL B C 1
ATOM 7329 O O . VAL B 1 405 ? -13.625 -0.513 14.562 1 94.5 405 VAL B O 1
ATOM 7332 N N . GLN B 1 406 ? -11.891 -0.259 13.156 1 95.62 406 GLN B N 1
ATOM 7333 C CA . GLN B 1 406 ? -12.031 1.191 13.078 1 95.62 406 GLN B CA 1
ATOM 7334 C C . GLN B 1 406 ? -11.891 1.681 11.641 1 95.62 406 GLN B C 1
ATOM 7336 O O . GLN B 1 406 ? -11.617 0.891 10.734 1 95.62 406 GLN B O 1
ATOM 7341 N N . SER B 1 407 ? -12.234 2.854 11.375 1 97.38 407 SER B N 1
ATOM 7342 C CA . SER B 1 407 ? -12.023 3.582 10.133 1 97.38 407 SER B CA 1
ATOM 7343 C C . SER B 1 407 ? -11.609 5.027 10.398 1 97.38 407 SER B C 1
ATOM 7345 O O . SER B 1 407 ? -12.25 5.727 11.188 1 97.38 407 SER B O 1
ATOM 7347 N N . TYR B 1 408 ? -10.594 5.508 9.734 1 96.88 408 TYR B N 1
ATOM 7348 C CA . TYR B 1 408 ? -10.086 6.855 9.977 1 96.88 408 TYR B CA 1
ATOM 7349 C C . TYR B 1 408 ? -11.18 7.895 9.773 1 96.88 408 TYR B C 1
ATOM 7351 O O . TYR B 1 408 ? -11.398 8.75 10.633 1 96.88 408 TYR B O 1
ATOM 7359 N N . ARG B 1 409 ? -11.805 7.871 8.648 1 98.56 409 ARG B N 1
ATOM 7360 C CA . ARG B 1 409 ? -13 8.641 8.336 1 98.56 409 ARG B CA 1
ATOM 7361 C C . ARG B 1 409 ? -14.031 7.777 7.609 1 98.56 409 ARG B C 1
ATOM 7363 O O . ARG B 1 409 ? -13.75 6.629 7.266 1 98.56 409 ARG B O 1
ATOM 7370 N N . GLY B 1 410 ? -15.211 8.234 7.43 1 98.69 410 GLY B N 1
ATOM 7371 C CA . GLY B 1 410 ? -16.297 7.641 6.68 1 98.69 410 GLY B CA 1
ATOM 7372 C C . GLY B 1 410 ? -17.297 8.664 6.148 1 98.69 410 GLY B C 1
ATOM 7373 O O . GLY B 1 410 ? -17.453 9.734 6.73 1 98.69 410 GLY B O 1
ATOM 7374 N N . PHE B 1 411 ? -17.969 8.281 5.047 1 98.75 411 PHE B N 1
ATOM 7375 C CA . PHE B 1 411 ? -18.797 9.273 4.363 1 98.75 411 PHE B CA 1
ATOM 7376 C C . PHE B 1 411 ? -20 8.617 3.707 1 98.75 411 PHE B C 1
ATOM 7378 O O . PHE B 1 411 ? -20.031 7.402 3.523 1 98.75 411 PHE B O 1
ATOM 7385 N N . ARG B 1 412 ? -20.969 9.422 3.486 1 98.56 412 ARG B N 1
ATOM 7386 C CA . ARG B 1 412 ? -22.094 9.094 2.617 1 98.56 412 ARG B CA 1
ATOM 7387 C C . ARG B 1 412 ? -22.062 9.938 1.345 1 98.56 412 ARG B C 1
ATOM 7389 O O . ARG B 1 412 ? -21.891 11.156 1.404 1 98.56 412 ARG B O 1
ATOM 7396 N N . ALA B 1 413 ? -22.156 9.273 0.197 1 98.5 413 ALA B N 1
ATOM 7397 C CA . ALA B 1 413 ? -22.125 9.984 -1.079 1 98.5 413 ALA B CA 1
ATOM 7398 C C . ALA B 1 413 ? -22.734 9.141 -2.193 1 98.5 413 ALA B C 1
ATOM 7400 O O . ALA B 1 413 ? -22.891 7.926 -2.043 1 98.5 413 ALA B O 1
ATOM 7401 N N . ASN B 1 414 ? -23.078 9.836 -3.268 1 97.94 414 ASN B N 1
ATOM 7402 C CA . ASN B 1 414 ? -23.469 9.125 -4.484 1 97.94 414 ASN B CA 1
ATOM 7403 C C . ASN B 1 414 ? -22.25 8.672 -5.281 1 97.94 414 ASN B C 1
ATOM 7405 O O . ASN B 1 414 ? -21.172 9.273 -5.172 1 97.94 414 ASN B O 1
ATOM 7409 N N . TRP B 1 415 ? -22.484 7.578 -6.062 1 98.56 415 TRP B N 1
ATOM 7410 C CA . TRP B 1 415 ? -21.406 7.059 -6.895 1 98.56 415 TRP B CA 1
ATOM 7411 C C . TRP B 1 415 ? -21.953 6.238 -8.055 1 98.56 415 TRP B C 1
ATOM 7413 O O . TRP B 1 415 ? -22.891 5.457 -7.879 1 98.56 415 TRP B O 1
ATOM 7423 N N . THR B 1 416 ? -21.406 6.473 -9.203 1 98.38 416 THR B N 1
ATOM 7424 C CA . THR B 1 416 ? -21.688 5.641 -10.375 1 98.38 416 THR B CA 1
ATOM 7425 C C . THR B 1 416 ? -20.453 4.848 -10.773 1 98.38 416 THR B C 1
ATOM 7427 O O . THR B 1 416 ? -19.438 5.426 -11.172 1 98.38 416 THR B O 1
ATOM 7430 N N . GLY B 1 417 ? -20.562 3.564 -10.625 1 98.25 417 GLY B N 1
ATOM 7431 C CA . GLY B 1 417 ? -19.438 2.688 -10.953 1 98.25 417 GLY B CA 1
ATOM 7432 C C . GLY B 1 417 ? -19.719 1.773 -12.125 1 98.25 417 GLY B C 1
ATOM 7433 O O . GLY B 1 417 ? -20.75 1.079 -12.148 1 98.25 417 GLY B O 1
ATOM 7434 N N . THR B 1 418 ? -18.797 1.799 -13.094 1 96.94 418 THR B N 1
ATOM 7435 C CA . THR B 1 418 ? -18.766 0.868 -14.219 1 96.94 418 THR B CA 1
ATOM 7436 C C . THR B 1 418 ? -17.391 0.192 -14.32 1 96.94 418 THR B C 1
ATOM 7438 O O . THR B 1 418 ? -16.594 0.548 -15.18 1 96.94 418 THR B O 1
ATOM 7441 N N . PRO B 1 419 ? -17.203 -0.833 -13.562 1 96.38 419 PRO B N 1
ATOM 7442 C CA . PRO B 1 419 ? -15.859 -1.407 -13.398 1 96.38 419 PRO B CA 1
ATOM 7443 C C . PRO B 1 419 ? -15.312 -1.997 -14.695 1 96.38 419 PRO B C 1
ATOM 7445 O O . PRO B 1 419 ? -16.062 -2.584 -15.477 1 96.38 419 PRO B O 1
ATOM 7448 N N . SER B 1 420 ? -14 -1.86 -14.875 1 91.75 420 SER B N 1
ATOM 7449 C CA . SER B 1 420 ? -13.32 -2.494 -16 1 91.75 420 SER B CA 1
ATOM 7450 C C . SER B 1 420 ? -13.172 -3.996 -15.781 1 91.75 420 SER B C 1
ATOM 7452 O O . SER B 1 420 ? -13.086 -4.766 -16.734 1 91.75 420 SER B O 1
ATOM 7454 N N . GLU B 1 421 ? -13.156 -4.359 -14.562 1 91.06 421 GLU B N 1
ATOM 7455 C CA . GLU B 1 421 ? -13.062 -5.785 -14.25 1 91.06 421 GLU B CA 1
ATOM 7456 C C . GLU B 1 421 ? -14.281 -6.543 -14.773 1 91.06 421 GLU B C 1
ATOM 7458 O O . GLU B 1 421 ? -15.406 -6.055 -14.672 1 91.06 421 GLU B O 1
ATOM 7463 N N . GLU B 1 422 ? -14.031 -7.691 -15.25 1 91.31 422 GLU B N 1
ATOM 7464 C CA . GLU B 1 422 ? -15.133 -8.5 -15.758 1 91.31 422 GLU B CA 1
ATOM 7465 C C . GLU B 1 422 ? -16 -9.031 -14.625 1 91.31 422 GLU B C 1
ATOM 7467 O O . GLU B 1 422 ? -15.484 -9.422 -13.57 1 91.31 422 GLU B O 1
ATOM 7472 N N . PRO B 1 423 ? -17.297 -9.094 -14.906 1 96.62 423 PRO B N 1
ATOM 7473 C CA . PRO B 1 423 ? -18.141 -9.742 -13.898 1 96.62 423 PRO B CA 1
ATOM 7474 C C . PRO B 1 423 ? -17.781 -11.211 -13.68 1 96.62 423 PRO B C 1
ATOM 7476 O O . PRO B 1 423 ? -17.359 -11.891 -14.609 1 96.62 423 PRO B O 1
ATOM 7479 N N . ALA B 1 424 ? -18 -11.609 -12.484 1 96.19 424 ALA B N 1
ATOM 7480 C CA . ALA B 1 424 ? -17.734 -13 -12.117 1 96.19 424 ALA B CA 1
ATOM 7481 C C . ALA B 1 424 ? -18.984 -13.852 -12.242 1 96.19 424 ALA B C 1
ATOM 7483 O O . ALA B 1 424 ? -20.094 -13.391 -11.922 1 96.19 424 ALA B O 1
ATOM 7484 N N . ILE B 1 425 ? -18.828 -15.094 -12.68 1 96.19 425 ILE B N 1
ATOM 7485 C CA . ILE B 1 425 ? -19.938 -16.031 -12.805 1 96.19 425 ILE B CA 1
ATOM 7486 C C . ILE B 1 425 ? -19.469 -17.438 -12.414 1 96.19 425 ILE B C 1
ATOM 7488 O O . ILE B 1 425 ? -18.328 -17.797 -12.664 1 96.19 425 ILE B O 1
ATOM 7492 N N . ILE B 1 426 ? -20.344 -18.172 -11.742 1 94.44 426 ILE B N 1
ATOM 7493 C CA . ILE B 1 426 ? -20.078 -19.578 -11.469 1 94.44 426 ILE B CA 1
ATOM 7494 C C . ILE B 1 426 ? -21.375 -20.375 -11.578 1 94.44 426 ILE B C 1
ATOM 7496 O O . ILE B 1 426 ? -22.453 -19.875 -11.211 1 94.44 426 ILE B O 1
ATOM 7500 N N . ALA B 1 427 ? -21.312 -21.484 -12.188 1 93.81 427 ALA B N 1
ATOM 7501 C CA . ALA B 1 427 ? -22.422 -22.422 -12.266 1 93.81 427 ALA B CA 1
ATOM 7502 C C . ALA B 1 427 ? -22.141 -23.672 -11.438 1 93.81 427 ALA B C 1
ATOM 7504 O O . ALA B 1 427 ? -21.078 -24.312 -11.602 1 93.81 427 ALA B O 1
ATOM 7505 N N . LEU B 1 428 ? -23.062 -23.938 -10.523 1 91.69 428 LEU B N 1
ATOM 7506 C CA . LEU B 1 428 ? -22.906 -25.062 -9.609 1 91.69 428 LEU B CA 1
ATOM 7507 C C . LEU B 1 428 ? -24.062 -26.031 -9.727 1 91.69 428 LEU B C 1
ATOM 7509 O O . LEU B 1 428 ? -25.203 -25.625 -10.008 1 91.69 428 LEU B O 1
ATOM 7513 N N . GLU B 1 429 ? -23.703 -27.266 -9.492 1 87.75 429 GLU B N 1
ATOM 7514 C CA . GLU B 1 429 ? -24.797 -28.234 -9.398 1 87.75 429 GLU B CA 1
ATOM 7515 C C . GLU B 1 429 ? -25.719 -27.922 -8.227 1 87.75 429 GLU B C 1
ATOM 7517 O O . GLU B 1 429 ? -25.25 -27.625 -7.125 1 87.75 429 GLU B O 1
ATOM 7522 N N . GLY B 1 430 ? -26.969 -27.969 -8.586 1 83.94 430 GLY B N 1
ATOM 7523 C CA . GLY B 1 430 ? -27.938 -27.719 -7.523 1 83.94 430 GLY B CA 1
ATOM 7524 C C . GLY B 1 430 ? -27.938 -28.781 -6.453 1 83.94 430 GLY B C 1
ATOM 7525 O O . GLY B 1 430 ? -27.484 -29.906 -6.695 1 83.94 430 GLY B O 1
ATOM 7526 N N . GLU B 1 431 ? -28.406 -28.391 -5.301 1 77.12 431 GLU B N 1
ATOM 7527 C CA . GLU B 1 431 ? -28.5 -29.375 -4.215 1 77.12 431 GLU B CA 1
ATOM 7528 C C . GLU B 1 431 ? -29.359 -30.562 -4.617 1 77.12 431 GLU B C 1
ATOM 7530 O O . GLU B 1 431 ? -30.453 -30.406 -5.16 1 77.12 431 GLU B O 1
ATOM 7535 N N . GLY B 1 432 ? -28.859 -31.75 -4.371 1 74 432 GLY B N 1
ATOM 7536 C CA . GLY B 1 432 ? -29.594 -32.969 -4.648 1 74 432 GLY B CA 1
ATOM 7537 C C . GLY B 1 432 ? -29.844 -33.188 -6.129 1 74 432 GLY B C 1
ATOM 7538 O O . GLY B 1 432 ? -30.797 -33.875 -6.508 1 74 432 GLY B O 1
ATOM 7539 N N . GLY B 1 433 ? -29.094 -32.5 -6.914 1 73.44 433 GLY B N 1
ATOM 7540 C CA . GLY B 1 433 ? -29.234 -32.688 -8.344 1 73.44 433 GLY B CA 1
ATOM 7541 C C . GLY B 1 433 ? -30.453 -32 -8.922 1 73.44 433 GLY B C 1
ATOM 7542 O O . GLY B 1 433 ? -30.984 -32.406 -9.961 1 73.44 433 GLY B O 1
ATOM 7543 N N . SER B 1 434 ? -30.953 -31.062 -8.273 1 78.38 434 SER B N 1
ATOM 7544 C CA . SER B 1 434 ? -32.219 -30.406 -8.625 1 78.38 434 SER B CA 1
ATOM 7545 C C . SER B 1 434 ? -32.031 -29.484 -9.828 1 78.38 434 SER B C 1
ATOM 7547 O O . SER B 1 434 ? -33 -28.953 -10.352 1 78.38 434 SER B O 1
ATOM 7549 N N . GLY B 1 435 ? -30.812 -29.469 -10.305 1 87.62 435 GLY B N 1
ATOM 7550 C CA . GLY B 1 435 ? -30.547 -28.547 -11.406 1 87.62 435 GLY B CA 1
ATOM 7551 C C . GLY B 1 435 ? -29.219 -27.844 -11.281 1 87.62 435 GLY B C 1
ATOM 7552 O O . GLY B 1 435 ? -28.219 -28.438 -10.844 1 87.62 435 GLY B O 1
ATOM 7553 N N . VAL B 1 436 ? -29.219 -26.578 -11.914 1 91 436 VAL B N 1
ATOM 7554 C CA . VAL B 1 436 ? -27.984 -25.797 -11.898 1 91 436 VAL B CA 1
ATOM 7555 C C . VAL B 1 436 ? -28.234 -24.453 -11.227 1 91 436 VAL B C 1
ATOM 7557 O O . VAL B 1 436 ? -29.219 -23.781 -11.5 1 91 436 VAL B O 1
ATOM 7560 N N . ASP B 1 437 ? -27.391 -24.156 -10.242 1 92.06 437 ASP B N 1
ATOM 7561 C CA . ASP B 1 437 ? -27.375 -22.844 -9.602 1 92.06 437 ASP B CA 1
ATOM 7562 C C . ASP B 1 437 ? -26.312 -21.953 -10.234 1 92.06 437 ASP B C 1
ATOM 7564 O O . ASP B 1 437 ? -25.125 -22.312 -10.258 1 92.06 437 ASP B O 1
ATOM 7568 N N . VAL B 1 438 ? -26.734 -20.797 -10.742 1 94.19 438 VAL B N 1
ATOM 7569 C CA . VAL B 1 438 ? -25.797 -19.859 -11.344 1 94.19 438 VAL B CA 1
ATOM 7570 C C . VAL B 1 438 ? -25.734 -18.578 -10.516 1 94.19 438 VAL B C 1
ATOM 7572 O O . VAL B 1 438 ? -26.781 -18.031 -10.141 1 94.19 438 VAL B O 1
ATOM 7575 N N . PHE B 1 439 ? -24.531 -18.203 -10.117 1 95.5 439 PHE B N 1
ATOM 7576 C CA . PHE B 1 439 ? -24.281 -16.969 -9.383 1 95.5 439 PHE B CA 1
ATOM 7577 C C . PHE B 1 439 ? -23.484 -15.992 -10.227 1 95.5 439 PHE B C 1
ATOM 7579 O O . PHE B 1 439 ? -22.594 -16.391 -10.984 1 95.5 439 PHE B O 1
ATOM 7586 N N . VAL B 1 440 ? -23.844 -14.672 -10.109 1 97.38 440 VAL B N 1
ATOM 7587 C CA . VAL B 1 440 ? -23.141 -13.633 -10.852 1 97.38 440 VAL B CA 1
ATOM 7588 C C . VAL B 1 440 ? -22.922 -12.422 -9.953 1 97.38 440 VAL B C 1
ATOM 7590 O O . VAL B 1 440 ? -23.766 -12.109 -9.102 1 97.38 440 VAL B O 1
ATOM 7593 N N . SER B 1 441 ? -21.781 -11.797 -10.055 1 97.44 441 SER B N 1
ATOM 7594 C CA . SER B 1 441 ? -21.469 -10.562 -9.344 1 97.44 441 SER B CA 1
ATOM 7595 C C . SER B 1 441 ? -20.531 -9.68 -10.156 1 97.44 441 SER B C 1
ATOM 7597 O O . SER B 1 441 ? -19.812 -10.172 -11.031 1 97.44 441 SER B O 1
ATOM 7599 N N . TRP B 1 442 ? -20.594 -8.422 -9.984 1 97.81 442 TRP B N 1
ATOM 7600 C CA . TRP B 1 442 ? -19.734 -7.434 -10.633 1 97.81 442 TRP B CA 1
ATOM 7601 C C . TRP B 1 442 ? -19.281 -6.379 -9.633 1 97.81 442 TRP B C 1
ATOM 7603 O O . TRP B 1 442 ? -20 -5.418 -9.359 1 97.81 442 TRP B O 1
ATOM 7613 N N . ASN B 1 443 ? -18.062 -6.504 -9.125 1 97.44 443 ASN B N 1
ATOM 7614 C CA . ASN B 1 443 ? -17.531 -5.676 -8.055 1 97.44 443 ASN B CA 1
ATOM 7615 C C . ASN B 1 443 ? -17.516 -4.199 -8.438 1 97.44 443 ASN B C 1
ATOM 7617 O O . ASN B 1 443 ? -16.75 -3.785 -9.312 1 97.44 443 ASN B O 1
ATOM 7621 N N . GLY B 1 444 ? -18.375 -3.393 -7.836 1 98.06 444 GLY B N 1
ATOM 7622 C CA . GLY B 1 444 ? -18.359 -1.948 -8.008 1 98.06 444 GLY B CA 1
ATOM 7623 C C . GLY B 1 444 ? -19.453 -1.455 -8.945 1 98.06 444 GLY B C 1
ATOM 7624 O O . GLY B 1 444 ? -19.656 -0.247 -9.086 1 98.06 444 GLY B O 1
ATOM 7625 N N . ASP B 1 445 ? -20.172 -2.348 -9.492 1 97.94 445 ASP B N 1
ATOM 7626 C CA . ASP B 1 445 ? -21.234 -1.971 -10.422 1 97.94 445 ASP B CA 1
ATOM 7627 C C . ASP B 1 445 ? -22.391 -1.325 -9.68 1 97.94 445 ASP B C 1
ATOM 7629 O O . ASP B 1 445 ? -22.844 -1.836 -8.648 1 97.94 445 ASP B O 1
ATOM 7633 N N . THR B 1 446 ? -22.844 -0.221 -10.203 1 98.38 446 THR B N 1
ATOM 7634 C CA . THR B 1 446 ? -24 0.42 -9.609 1 98.38 446 THR B CA 1
ATOM 7635 C C . THR B 1 446 ? -25.109 0.601 -10.641 1 98.38 446 THR B C 1
ATOM 7637 O O . THR B 1 446 ? -26.141 1.209 -10.344 1 98.38 446 THR B O 1
ATOM 7640 N N . GLU B 1 447 ? -24.906 0.043 -11.859 1 98.31 447 GLU B N 1
ATOM 7641 C CA . GLU B 1 447 ? -25.812 0.409 -12.945 1 98.31 447 GLU B CA 1
ATOM 7642 C C . GLU B 1 447 ? -26.625 -0.789 -13.414 1 98.31 447 GLU B C 1
ATOM 7644 O O . GLU B 1 447 ? -27.625 -0.627 -14.117 1 98.31 447 GLU B O 1
ATOM 7649 N N . THR B 1 448 ? -26.266 -1.957 -13.07 1 98.62 448 THR B N 1
ATOM 7650 C CA . THR B 1 448 ? -26.984 -3.148 -13.492 1 98.62 448 THR B CA 1
ATOM 7651 C C . THR B 1 448 ? -28.391 -3.176 -12.875 1 98.62 448 THR B C 1
ATOM 7653 O O . THR B 1 448 ? -28.531 -3.021 -11.664 1 98.62 448 THR B O 1
ATOM 7656 N N . ASP B 1 449 ? -29.344 -3.318 -13.688 1 98.31 449 ASP B N 1
ATOM 7657 C CA . ASP B 1 449 ? -30.734 -3.486 -13.25 1 98.31 449 ASP B CA 1
ATOM 7658 C C . ASP B 1 449 ? -31.156 -4.949 -13.328 1 98.31 449 ASP B C 1
ATOM 7660 O O . ASP B 1 449 ? -31.891 -5.438 -12.469 1 98.31 449 ASP B O 1
ATOM 7664 N N . THR B 1 450 ? -30.688 -5.551 -14.398 1 98.38 450 THR B N 1
ATOM 7665 C CA . THR B 1 450 ? -31.094 -6.918 -14.703 1 98.38 450 THR B CA 1
ATOM 7666 C C . THR B 1 450 ? -29.906 -7.73 -15.219 1 98.38 450 THR B C 1
ATOM 7668 O O . THR B 1 450 ? -29.062 -7.207 -15.953 1 98.38 450 THR B O 1
ATOM 7671 N N . TRP B 1 451 ? -29.906 -9.07 -14.805 1 98.56 451 TRP B N 1
ATOM 7672 C CA . TRP B 1 451 ? -28.969 -10.016 -15.383 1 98.56 451 TRP B CA 1
ATOM 7673 C C . TRP B 1 451 ? -29.641 -10.906 -16.422 1 98.56 451 TRP B C 1
ATOM 7675 O O . TRP B 1 451 ? -30.703 -11.477 -16.156 1 98.56 451 TRP B O 1
ATOM 7685 N N . ARG B 1 452 ? -29.047 -11.008 -17.609 1 98.44 452 ARG B N 1
ATOM 7686 C CA . ARG B 1 452 ? -29.469 -11.977 -18.625 1 98.44 452 ARG B CA 1
ATOM 7687 C C . ARG B 1 452 ? -28.547 -13.188 -18.625 1 98.44 452 ARG B C 1
ATOM 7689 O O . ARG B 1 452 ? -27.344 -13.07 -18.891 1 98.44 452 ARG B O 1
ATOM 7696 N N . PHE B 1 453 ? -29.156 -14.312 -18.375 1 97.25 453 PHE B N 1
ATOM 7697 C CA . PHE B 1 453 ? -28.391 -15.555 -18.359 1 97.25 453 PHE B CA 1
ATOM 7698 C C . PHE B 1 453 ? -28.531 -16.297 -19.688 1 97.25 453 PHE B C 1
ATOM 7700 O O . PHE B 1 453 ? -29.641 -16.406 -20.219 1 97.25 453 PHE B O 1
ATOM 7707 N N . TYR B 1 454 ? -27.422 -16.734 -20.172 1 95.69 454 TYR B N 1
ATOM 7708 C CA . TYR B 1 454 ? -27.391 -17.5 -21.422 1 95.69 454 TYR B CA 1
ATOM 7709 C C . TYR B 1 454 ? -26.797 -18.891 -21.188 1 95.69 454 TYR B C 1
ATOM 7711 O O . TYR B 1 454 ? -26 -19.094 -20.266 1 95.69 454 TYR B O 1
ATOM 7719 N N . GLY B 1 455 ? -27.266 -19.812 -21.969 1 92.5 455 GLY B N 1
ATOM 7720 C CA . GLY B 1 455 ? -26.719 -21.156 -22.031 1 92.5 455 GLY B CA 1
ATOM 7721 C C . GLY B 1 455 ? -26.359 -21.594 -23.438 1 92.5 455 GLY B C 1
ATOM 7722 O O . GLY B 1 455 ? -27 -21.172 -24.406 1 92.5 455 GLY B O 1
ATOM 7723 N N . ARG B 1 456 ? -25.312 -22.375 -23.453 1 91.5 456 ARG B N 1
ATOM 7724 C CA . ARG B 1 456 ? -24.906 -22.938 -24.734 1 91.5 456 ARG B CA 1
ATOM 7725 C C . ARG B 1 456 ? -24.5 -24.406 -24.578 1 91.5 456 ARG B C 1
ATOM 7727 O O . ARG B 1 456 ? -23.703 -24.734 -23.703 1 91.5 456 ARG B O 1
ATOM 7734 N N . LEU B 1 457 ? -25.031 -25.203 -25.406 1 85.75 457 LEU B N 1
ATOM 7735 C CA . LEU B 1 457 ? -24.625 -26.594 -25.469 1 85.75 457 LEU B CA 1
ATOM 7736 C C . LEU B 1 457 ? -23.422 -26.766 -26.406 1 85.75 457 LEU B C 1
ATOM 7738 O O . LEU B 1 457 ? -23.203 -25.938 -27.297 1 85.75 457 LEU B O 1
ATOM 7742 N N . PRO B 1 458 ? -22.625 -27.828 -26.156 1 81.62 458 PRO B N 1
ATOM 7743 C CA . PRO B 1 458 ? -21.453 -28.047 -27 1 81.62 458 PRO B CA 1
ATOM 7744 C C . PRO B 1 458 ? -21.812 -28.094 -28.5 1 81.62 458 PRO B C 1
ATOM 7746 O O . PRO B 1 458 ? -20.984 -27.734 -29.344 1 81.62 458 PRO B O 1
ATOM 7749 N N . THR B 1 459 ? -22.969 -28.469 -28.844 1 81.06 459 THR B N 1
ATOM 7750 C CA . THR B 1 459 ? -23.375 -28.656 -30.234 1 81.06 459 THR B CA 1
ATOM 7751 C C . THR B 1 459 ? -23.859 -27.328 -30.828 1 81.06 459 THR B C 1
ATOM 7753 O O . THR B 1 459 ? -24.109 -27.234 -32.031 1 81.06 459 THR B O 1
ATOM 7756 N N . GLN B 1 460 ? -23.969 -26.438 -30 1 81 460 GLN B N 1
ATOM 7757 C CA . GLN B 1 460 ? -24.516 -25.156 -30.469 1 81 460 GLN B CA 1
ATOM 7758 C C . GLN B 1 460 ? -23.406 -24.141 -30.672 1 81 460 GLN B C 1
ATOM 7760 O O . GLN B 1 460 ? -22.375 -24.172 -30 1 81 460 GLN B O 1
ATOM 7765 N N . SER B 1 461 ? -23.641 -23.281 -31.656 1 85 461 SER B N 1
ATOM 7766 C CA . SER B 1 461 ? -22.641 -22.266 -31.953 1 85 461 SER B CA 1
ATOM 7767 C C . SER B 1 461 ? -22.984 -20.938 -31.297 1 85 461 SER B C 1
ATOM 7769 O O . SER B 1 461 ? -22.109 -20.062 -31.172 1 85 461 SER B O 1
ATOM 7771 N N . GLN B 1 462 ? -24.234 -20.906 -30.938 1 88.31 462 GLN B N 1
ATOM 7772 C CA . GLN B 1 462 ? -24.641 -19.609 -30.406 1 88.31 462 GLN B CA 1
ATOM 7773 C C . GLN B 1 462 ? -25.234 -19.75 -29 1 88.31 462 GLN B C 1
ATOM 7775 O O . GLN B 1 462 ? -25.875 -20.75 -28.688 1 88.31 462 GLN B O 1
ATOM 7780 N N . ASP B 1 463 ? -25.016 -18.719 -28.172 1 91.31 463 ASP B N 1
ATOM 7781 C CA . ASP B 1 463 ? -25.625 -18.656 -26.844 1 91.31 463 ASP B CA 1
ATOM 7782 C C . ASP B 1 463 ? -27.125 -18.406 -26.938 1 91.31 463 ASP B C 1
ATOM 7784 O O . ASP B 1 463 ? -27.578 -17.656 -27.797 1 91.31 463 ASP B O 1
ATOM 7788 N N . ARG B 1 464 ? -27.891 -19.062 -26.109 1 92.81 464 ARG B N 1
ATOM 7789 C CA . ARG B 1 464 ? -29.328 -18.844 -26.031 1 92.81 464 ARG B CA 1
ATOM 7790 C C . ARG B 1 464 ? -29.719 -18.203 -24.703 1 92.81 464 ARG B C 1
ATOM 7792 O O . ARG B 1 464 ? -29.234 -18.625 -23.641 1 92.81 464 ARG B O 1
ATOM 7799 N N . LEU B 1 465 ? -30.594 -17.25 -24.781 1 95.31 465 LEU B N 1
ATOM 7800 C CA . LEU B 1 465 ? -31.109 -16.609 -23.578 1 95.31 465 LEU B CA 1
ATOM 7801 C C . LEU B 1 465 ? -31.969 -17.594 -22.781 1 95.31 465 LEU B C 1
ATOM 7803 O O . LEU B 1 465 ? -32.906 -18.172 -23.312 1 95.31 465 LEU B O 1
ATOM 7807 N N . ILE B 1 466 ? -31.625 -17.703 -21.531 1 92.44 466 ILE B N 1
ATOM 7808 C CA . ILE B 1 466 ? -32.312 -18.672 -20.688 1 92.44 466 ILE B CA 1
ATOM 7809 C C . ILE B 1 466 ? -33.25 -17.938 -19.719 1 92.44 466 ILE B C 1
ATOM 7811 O O . ILE B 1 466 ? -34.344 -18.406 -19.438 1 92.44 466 ILE B O 1
ATOM 7815 N N . ALA B 1 467 ? -32.719 -16.828 -19.156 1 94.69 467 ALA B N 1
ATOM 7816 C CA . ALA B 1 467 ? -33.531 -16.125 -18.156 1 94.69 467 ALA B CA 1
ATOM 7817 C C . ALA B 1 467 ? -33.062 -14.68 -17.984 1 94.69 467 ALA B C 1
ATOM 7819 O O . ALA B 1 467 ? -31.891 -14.367 -18.281 1 94.69 467 ALA B O 1
ATOM 7820 N N . GLU B 1 468 ? -33.938 -13.883 -17.609 1 97.19 468 GLU B N 1
ATOM 7821 C CA . GLU B 1 468 ? -33.656 -12.539 -17.109 1 97.19 468 GLU B CA 1
ATOM 7822 C C . GLU B 1 468 ? -34.031 -12.43 -15.625 1 97.19 468 GLU B C 1
ATOM 7824 O O . GLU B 1 468 ? -35.125 -12.773 -15.227 1 97.19 468 GLU B O 1
ATOM 7829 N N . VAL B 1 469 ? -33.031 -12.047 -14.828 1 97.62 469 VAL B N 1
ATOM 7830 C CA . VAL B 1 469 ? -33.25 -11.953 -13.391 1 97.62 469 VAL B CA 1
ATOM 7831 C C . VAL B 1 469 ? -32.844 -10.562 -12.898 1 97.62 469 VAL B C 1
ATOM 7833 O O . VAL B 1 469 ? -31.781 -10.055 -13.219 1 97.62 469 VAL B O 1
ATOM 7836 N N . LYS B 1 470 ? -33.781 -9.961 -12.172 1 97.75 470 LYS B N 1
ATOM 7837 C CA . LYS B 1 470 ? -33.469 -8.664 -11.578 1 97.75 470 LYS B CA 1
ATOM 7838 C C . LYS B 1 470 ? -32.281 -8.773 -10.633 1 97.75 470 LYS B C 1
ATOM 7840 O O . LYS B 1 470 ? -32.125 -9.75 -9.898 1 97.75 470 LYS B O 1
ATOM 7845 N N . ARG B 1 471 ? -31.406 -7.781 -10.688 1 97.69 471 ARG B N 1
ATOM 7846 C CA . ARG B 1 471 ? -30.266 -7.77 -9.789 1 97.69 471 ARG B CA 1
ATOM 7847 C C . ARG B 1 471 ? -30.703 -7.773 -8.328 1 97.69 471 ARG B C 1
ATOM 7849 O O . ARG B 1 471 ? -31.578 -6.992 -7.941 1 97.69 471 ARG B O 1
ATOM 7856 N N . GLU B 1 472 ? -30.078 -8.625 -7.629 1 94.69 472 GLU B N 1
ATOM 7857 C CA . GLU B 1 472 ? -30.266 -8.672 -6.18 1 94.69 472 GLU B CA 1
ATOM 7858 C C . GLU B 1 472 ? -28.922 -8.641 -5.445 1 94.69 472 GLU B C 1
ATOM 7860 O O . GLU B 1 472 ? -28.172 -9.609 -5.488 1 94.69 472 GLU B O 1
ATOM 7865 N N . GLY B 1 473 ? -28.703 -7.527 -4.777 1 93.56 473 GLY B N 1
ATOM 7866 C CA . GLY B 1 473 ? -27.5 -7.406 -3.971 1 93.56 473 GLY B CA 1
ATOM 7867 C C . GLY B 1 473 ? -26.219 -7.457 -4.793 1 93.56 473 GLY B C 1
ATOM 7868 O O . GLY B 1 473 ? -26.234 -7.133 -5.98 1 93.56 473 GLY B O 1
ATOM 7869 N N . PHE B 1 474 ? -25.141 -7.715 -4.121 1 96.5 474 PHE B N 1
ATOM 7870 C CA . PHE B 1 474 ? -23.828 -7.812 -4.738 1 96.5 474 PHE B CA 1
ATOM 7871 C C . PHE B 1 474 ? -23.734 -9.031 -5.648 1 96.5 474 PHE B C 1
ATOM 7873 O O . PHE B 1 474 ? -23.156 -8.961 -6.734 1 96.5 474 PHE B O 1
ATOM 7880 N N . GLU B 1 475 ? -24.203 -10.141 -5.16 1 96.62 475 GLU B N 1
ATOM 7881 C CA . GLU B 1 475 ? -24.234 -11.391 -5.906 1 96.62 475 GLU B CA 1
ATOM 7882 C C . GLU B 1 475 ? -25.672 -11.844 -6.148 1 96.62 475 GLU B C 1
ATOM 7884 O O . GLU B 1 475 ? -26.438 -12.031 -5.203 1 96.62 475 GLU B O 1
ATOM 7889 N N . THR B 1 476 ? -26.031 -11.992 -7.461 1 96.88 476 THR B N 1
ATOM 7890 C CA . THR B 1 476 ? -27.359 -12.43 -7.859 1 96.88 476 THR B CA 1
ATOM 7891 C C . THR B 1 476 ? -27.375 -13.914 -8.188 1 96.88 476 THR B C 1
ATOM 7893 O O . THR B 1 476 ? -26.422 -14.422 -8.805 1 96.88 476 THR B O 1
ATOM 7896 N N . TYR B 1 477 ? -28.391 -14.523 -7.762 1 92.12 477 TYR B N 1
ATOM 7897 C CA . TYR B 1 477 ? -28.516 -15.977 -7.883 1 92.12 477 TYR B CA 1
ATOM 7898 C C . TYR B 1 477 ? -29.688 -16.344 -8.789 1 92.12 477 TYR B C 1
ATOM 7900 O O . TYR B 1 477 ? -30.734 -15.672 -8.773 1 92.12 477 TYR B O 1
ATOM 7908 N N . ALA B 1 478 ? -29.516 -17.375 -9.688 1 92.81 478 ALA B N 1
ATOM 7909 C CA . ALA B 1 478 ? -30.578 -17.969 -10.484 1 92.81 478 ALA B CA 1
ATOM 7910 C C . ALA B 1 478 ? -30.516 -19.5 -10.445 1 92.81 478 ALA B C 1
ATOM 7912 O O . ALA B 1 478 ? -29.422 -20.078 -10.555 1 92.81 478 ALA B O 1
ATOM 7913 N N . HIS B 1 479 ? -31.688 -20.109 -10.266 1 91.5 479 HIS B N 1
ATOM 7914 C CA . HIS B 1 479 ? -31.797 -21.562 -10.281 1 91.5 479 HIS B CA 1
ATOM 7915 C C . HIS B 1 479 ? -32.469 -22.047 -11.555 1 91.5 479 HIS B C 1
ATOM 7917 O O . HIS B 1 479 ? -33.562 -21.562 -11.914 1 91.5 479 HIS B O 1
ATOM 7923 N N . PHE B 1 480 ? -31.859 -23.016 -12.164 1 89.38 480 PHE B N 1
ATOM 7924 C CA . PHE B 1 480 ? -32.406 -23.609 -13.375 1 89.38 480 PHE B CA 1
ATOM 7925 C C . PHE B 1 480 ? -32.688 -25.094 -13.164 1 89.38 480 PHE B C 1
ATOM 7927 O O . PHE B 1 480 ? -31.797 -25.938 -13.281 1 89.38 480 PHE B O 1
ATOM 7934 N N . ALA B 1 481 ? -33.875 -25.531 -12.898 1 84.19 481 ALA B N 1
ATOM 7935 C CA . ALA B 1 481 ? -34.281 -26.875 -12.523 1 84.19 481 ALA B CA 1
ATOM 7936 C C . ALA B 1 481 ? -34.188 -27.828 -13.703 1 84.19 481 ALA B C 1
ATOM 7938 O O . ALA B 1 481 ? -33.875 -29.016 -13.523 1 84.19 481 ALA B O 1
ATOM 7939 N N . ASP B 1 482 ? -34.531 -27.453 -14.883 1 75.88 482 ASP B N 1
ATOM 7940 C CA . ASP B 1 482 ? -34.656 -28.359 -16.016 1 75.88 482 ASP B CA 1
ATOM 7941 C C . ASP B 1 482 ? -33.281 -28.578 -16.688 1 75.88 482 ASP B C 1
ATOM 7943 O O . ASP B 1 482 ? -33.219 -29.234 -17.734 1 75.88 482 ASP B O 1
ATOM 7947 N N . LEU B 1 483 ? -32.375 -28.016 -16.078 1 72.19 483 LEU B N 1
ATOM 7948 C CA . LEU B 1 483 ? -31.047 -28.188 -16.656 1 72.19 483 LEU B CA 1
ATOM 7949 C C . LEU B 1 483 ? -30.219 -29.172 -15.828 1 72.19 483 LEU B C 1
ATOM 7951 O O . LEU B 1 483 ? -30.312 -29.203 -14.602 1 72.19 483 LEU B O 1
ATOM 7955 N N . SER B 1 484 ? -30.078 -30.453 -16.344 1 59.47 484 SER B N 1
ATOM 7956 C CA . SER B 1 484 ? -29.297 -31.438 -15.609 1 59.47 484 SER B CA 1
ATOM 7957 C C . SER B 1 484 ? -27.812 -31.266 -15.852 1 59.47 484 SER B C 1
ATOM 7959 O O . SER B 1 484 ? -27.406 -30.719 -16.891 1 59.47 484 SER B O 1
ATOM 7961 N N . ASP B 1 485 ? -26.922 -31.422 -14.75 1 56.78 485 ASP B N 1
ATOM 7962 C CA . ASP B 1 485 ? -25.469 -31.344 -14.742 1 56.78 485 ASP B CA 1
ATOM 7963 C C . ASP B 1 485 ? -24.875 -32.062 -15.961 1 56.78 485 ASP B C 1
ATOM 7965 O O . ASP B 1 485 ? -23.734 -31.781 -16.359 1 56.78 485 ASP B O 1
ATOM 7969 N N . ASN B 1 486 ? -25.672 -32.969 -16.641 1 55.06 486 ASN B N 1
ATOM 7970 C CA . ASN B 1 486 ? -25.078 -33.875 -17.609 1 55.06 486 ASN B CA 1
ATOM 7971 C C . ASN B 1 486 ? -24.875 -33.188 -18.969 1 55.06 486 ASN B C 1
ATOM 7973 O O . ASN B 1 486 ? -24.391 -33.812 -19.906 1 55.06 486 ASN B O 1
ATOM 7977 N N . GLN B 1 487 ? -25.266 -32.031 -19.094 1 58.38 487 GLN B N 1
ATOM 7978 C CA . GLN B 1 487 ? -25.312 -31.578 -20.484 1 58.38 487 GLN B CA 1
ATOM 7979 C C . GLN B 1 487 ? -24.156 -30.641 -20.797 1 58.38 487 GLN B C 1
ATOM 7981 O O . GLN B 1 487 ? -24.125 -30.031 -21.875 1 58.38 487 GLN B O 1
ATOM 7986 N N . ASP B 1 488 ? -23.078 -30.734 -20.203 1 81.31 488 ASP B N 1
ATOM 7987 C CA . ASP B 1 488 ? -21.906 -29.922 -20.516 1 81.31 488 ASP B CA 1
ATOM 7988 C C . ASP B 1 488 ? -22.297 -28.516 -20.938 1 81.31 488 ASP B C 1
ATOM 7990 O O . ASP B 1 488 ? -21.781 -27.984 -21.922 1 81.31 488 ASP B O 1
ATOM 7994 N N . ILE B 1 489 ? -23.328 -27.891 -20.406 1 87.69 489 ILE B N 1
ATOM 7995 C CA . ILE B 1 489 ? -23.812 -26.547 -20.703 1 87.69 489 ILE B CA 1
ATOM 7996 C C . ILE B 1 489 ? -22.797 -25.516 -20.219 1 87.69 489 ILE B C 1
ATOM 7998 O O . ILE B 1 489 ? -22.234 -25.656 -19.125 1 87.69 489 ILE B O 1
ATOM 8002 N N . VAL B 1 490 ? -22.578 -24.578 -21.109 1 93.25 490 VAL B N 1
ATOM 8003 C CA . VAL B 1 490 ? -21.75 -23.438 -20.734 1 93.25 490 VAL B CA 1
ATOM 8004 C C . VAL B 1 490 ? -22.625 -22.203 -20.5 1 93.25 490 VAL B C 1
ATOM 8006 O O . VAL B 1 490 ? -23.578 -21.969 -21.25 1 93.25 490 VAL B O 1
ATOM 8009 N N . PHE B 1 491 ? -22.359 -21.516 -19.391 1 94.38 491 PHE B N 1
ATOM 8010 C CA . PHE B 1 491 ? -23.188 -20.375 -19.016 1 94.38 491 PHE B CA 1
ATOM 8011 C C . PHE B 1 491 ? -22.438 -19.062 -19.203 1 94.38 491 PHE B C 1
ATOM 8013 O O . PHE B 1 491 ? -21.219 -19 -18.953 1 94.38 491 PHE B O 1
ATOM 8020 N N . THR B 1 492 ? -23.062 -18.016 -19.641 1 96.31 492 THR B N 1
ATOM 8021 C CA . THR B 1 492 ? -22.625 -16.625 -19.625 1 96.31 492 THR B CA 1
ATOM 8022 C C . THR B 1 492 ? -23.75 -15.719 -19.109 1 96.31 492 THR B C 1
ATOM 8024 O O . THR B 1 492 ? -24.906 -16.141 -19.016 1 96.31 492 THR B O 1
ATOM 8027 N N . ALA B 1 493 ? -23.359 -14.594 -18.672 1 98 493 ALA B N 1
ATOM 8028 C CA . ALA B 1 493 ? -24.344 -13.602 -18.234 1 98 493 ALA B CA 1
ATOM 8029 C C . ALA B 1 493 ? -23.969 -12.211 -18.719 1 98 493 ALA B C 1
ATOM 8031 O O . ALA B 1 493 ? -22.781 -11.898 -18.906 1 98 493 ALA B O 1
ATOM 8032 N N . GLU B 1 494 ? -24.984 -11.422 -18.969 1 98.31 494 GLU B N 1
ATOM 8033 C CA . GLU B 1 494 ? -24.812 -10.016 -19.328 1 98.31 494 GLU B CA 1
ATOM 8034 C C . GLU B 1 494 ? -25.438 -9.102 -18.266 1 98.31 494 GLU B C 1
ATOM 8036 O O . GLU B 1 494 ? -26.531 -9.375 -17.766 1 98.31 494 GLU B O 1
ATOM 8041 N N . SER B 1 495 ? -24.734 -8.117 -17.953 1 98.44 495 SER B N 1
ATOM 8042 C CA . SER B 1 495 ? -25.281 -7.027 -17.156 1 98.44 495 SER B CA 1
ATOM 8043 C C . SER B 1 495 ? -26.047 -6.035 -18.031 1 98.44 495 SER B C 1
ATOM 8045 O O . SER B 1 495 ? -25.5 -5.547 -19.031 1 98.44 495 SER B O 1
ATOM 8047 N N . VAL B 1 496 ? -27.297 -5.738 -17.625 1 98.62 496 VAL B N 1
ATOM 8048 C CA . VAL B 1 496 ? -28.141 -4.844 -18.406 1 98.62 496 VAL B CA 1
ATOM 8049 C C . VAL B 1 496 ? -28.656 -3.709 -17.531 1 98.62 496 VAL B C 1
ATOM 8051 O O . VAL B 1 496 ? -29.125 -3.947 -16.422 1 98.62 496 VAL B O 1
ATOM 8054 N N . ASP B 1 497 ? -28.562 -2.496 -18.031 1 98.25 497 ASP B N 1
ATOM 8055 C CA . ASP B 1 497 ? -29.016 -1.363 -17.219 1 98.25 497 ASP B CA 1
ATOM 8056 C C . ASP B 1 497 ? -30.516 -1.143 -17.359 1 98.25 497 ASP B C 1
ATOM 8058 O O . ASP B 1 497 ? -31.203 -1.928 -18.016 1 98.25 497 ASP B O 1
ATOM 8062 N N . SER B 1 498 ? -31.062 -0.133 -16.75 1 97.69 498 SER B N 1
ATOM 8063 C CA . SER B 1 498 ? -32.5 0.128 -16.688 1 97.69 498 SER B CA 1
ATOM 8064 C C . SER B 1 498 ? -33.031 0.512 -18.062 1 97.69 498 SER B C 1
ATOM 8066 O O . SER B 1 498 ? -34.25 0.453 -18.297 1 97.69 498 SER B O 1
ATOM 8068 N N . ASN B 1 499 ? -32.188 0.87 -19 1 98.06 499 ASN B N 1
ATOM 8069 C CA . ASN B 1 499 ? -32.594 1.218 -20.344 1 98.06 499 ASN B CA 1
ATOM 8070 C C . ASN B 1 499 ? -32.375 0.056 -21.312 1 98.06 499 ASN B C 1
ATOM 8072 O O . ASN B 1 499 ? -32.375 0.245 -22.531 1 98.06 499 ASN B O 1
ATOM 8076 N N . ASN B 1 500 ? -32 -1.013 -20.797 1 97.31 500 ASN B N 1
ATOM 8077 C CA . ASN B 1 500 ? -31.828 -2.252 -21.547 1 97.31 500 ASN B CA 1
ATOM 8078 C C . ASN B 1 500 ? -30.531 -2.256 -22.359 1 97.31 500 ASN B C 1
ATOM 8080 O O . ASN B 1 500 ? -30.422 -2.953 -23.359 1 97.31 500 ASN B O 1
ATOM 8084 N N . ASN B 1 501 ? -29.578 -1.436 -21.984 1 98.19 501 ASN B N 1
ATOM 8085 C CA . ASN B 1 501 ? -28.266 -1.487 -22.594 1 98.19 501 ASN B CA 1
ATOM 8086 C C . ASN B 1 501 ? -27.375 -2.527 -21.906 1 98.19 501 ASN B C 1
ATOM 8088 O O . ASN B 1 501 ? -27.344 -2.621 -20.688 1 98.19 501 ASN B O 1
ATOM 8092 N N . VAL B 1 502 ? -26.719 -3.271 -22.75 1 98 502 VAL B N 1
ATOM 8093 C CA . VAL B 1 502 ? -25.75 -4.23 -22.219 1 98 502 VAL B CA 1
ATOM 8094 C C . VAL B 1 502 ? -24.5 -3.492 -21.75 1 98 502 VAL B C 1
ATOM 8096 O O . VAL B 1 502 ? -23.891 -2.734 -22.5 1 98 502 VAL B O 1
ATOM 8099 N N . LEU B 1 503 ? -24.141 -3.711 -20.516 1 97.88 503 LEU B N 1
ATOM 8100 C CA . LEU B 1 503 ? -23 -3.029 -19.938 1 97.88 503 LEU B CA 1
ATOM 8101 C C . LEU B 1 503 ? -21.734 -3.873 -20.062 1 97.88 503 LEU B C 1
ATOM 8103 O O . LEU B 1 503 ? -20.688 -3.369 -20.484 1 97.88 503 LEU B O 1
ATOM 8107 N N . ARG B 1 504 ? -21.781 -5.164 -19.672 1 96.31 504 ARG B N 1
ATOM 8108 C CA . ARG B 1 504 ? -20.641 -6.07 -19.703 1 96.31 504 ARG B CA 1
ATOM 8109 C C . ARG B 1 504 ? -21.109 -7.527 -19.703 1 96.31 504 ARG B C 1
ATOM 8111 O O . ARG B 1 504 ? -22.234 -7.828 -19.297 1 96.31 504 ARG B O 1
ATOM 8118 N N . ARG B 1 505 ? -20.297 -8.336 -20.234 1 95.81 505 ARG B N 1
ATOM 8119 C CA . ARG B 1 505 ? -20.578 -9.766 -20.297 1 95.81 505 ARG B CA 1
ATOM 8120 C C . ARG B 1 505 ? -19.531 -10.555 -19.516 1 95.81 505 ARG B C 1
ATOM 8122 O O . ARG B 1 505 ? -18.359 -10.172 -19.469 1 95.81 505 ARG B O 1
ATOM 8129 N N . THR B 1 506 ? -19.953 -11.656 -18.906 1 96.25 506 THR B N 1
ATOM 8130 C CA . THR B 1 506 ? -19.031 -12.547 -18.203 1 96.25 506 THR B CA 1
ATOM 8131 C C . THR B 1 506 ? -18.297 -13.445 -19.203 1 96.25 506 THR B C 1
ATOM 8133 O O . THR B 1 506 ? -18.672 -13.531 -20.375 1 96.25 506 THR B O 1
ATOM 8136 N N . ARG B 1 507 ? -17.281 -14.07 -18.672 1 92.12 507 ARG B N 1
ATOM 8137 C CA . ARG B 1 507 ? -16.734 -15.203 -19.406 1 92.12 507 ARG B CA 1
ATOM 8138 C C . ARG B 1 507 ? -17.703 -16.391 -19.375 1 92.12 507 ARG B C 1
ATOM 8140 O O . ARG B 1 507 ? -18.656 -16.391 -18.609 1 92.12 507 ARG B O 1
ATOM 8147 N N . ALA B 1 508 ? -17.438 -17.328 -20.297 1 92.88 508 ALA B N 1
ATOM 8148 C CA . ALA B 1 508 ? -18.234 -18.547 -20.312 1 92.88 508 ALA B CA 1
ATOM 8149 C C . ALA B 1 508 ? -17.719 -19.547 -19.266 1 92.88 508 ALA B C 1
ATOM 8151 O O . ALA B 1 508 ? -16.5 -19.703 -19.109 1 92.88 508 ALA B O 1
ATOM 8152 N N . VAL B 1 509 ? -18.688 -20.156 -18.547 1 92.88 509 VAL B N 1
ATOM 8153 C CA . VAL B 1 509 ? -18.266 -21.141 -17.547 1 92.88 509 VAL B CA 1
ATOM 8154 C C . VAL B 1 509 ? -19.094 -22.422 -17.703 1 92.88 509 VAL B C 1
ATOM 8156 O O . VAL B 1 509 ? -20.281 -22.359 -18.016 1 92.88 509 VAL B O 1
ATOM 8159 N N . ALA B 1 510 ? -18.406 -23.516 -17.438 1 91.75 510 ALA B N 1
ATOM 8160 C CA . ALA B 1 510 ? -19.109 -24.797 -17.328 1 91.75 510 ALA B CA 1
ATOM 8161 C C . ALA B 1 510 ? -19.594 -25.031 -15.906 1 91.75 510 ALA B C 1
ATOM 8163 O O . ALA B 1 510 ? -19.25 -24.281 -14.992 1 91.75 510 ALA B O 1
ATOM 8164 N N . VAL B 1 511 ? -20.484 -25.938 -15.758 1 90.38 511 VAL B N 1
ATOM 8165 C CA . VAL B 1 511 ? -20.922 -26.297 -14.422 1 90.38 511 VAL B CA 1
ATOM 8166 C C . VAL B 1 511 ? -19.75 -26.859 -13.617 1 90.38 511 VAL B C 1
ATOM 8168 O O . VAL B 1 511 ? -19.062 -27.766 -14.078 1 90.38 511 VAL B O 1
ATOM 8171 N N . SER B 1 512 ? -19.562 -26.219 -12.477 1 86.44 512 SER B N 1
ATOM 8172 C CA . SER B 1 512 ? -18.422 -26.562 -11.641 1 86.44 512 SER B CA 1
ATOM 8173 C C . SER B 1 512 ? -18.766 -27.641 -10.633 1 86.44 512 SER B C 1
ATOM 8175 O O . SER B 1 512 ? -19.922 -27.75 -10.203 1 86.44 512 SER B O 1
ATOM 8177 N N . GLY B 1 513 ? -17.656 -28.391 -10.312 1 78.38 513 GLY B N 1
ATOM 8178 C CA . GLY B 1 513 ? -17.812 -29.375 -9.242 1 78.38 513 GLY B CA 1
ATOM 8179 C C . GLY B 1 513 ? -17.594 -28.781 -7.863 1 78.38 513 GLY B C 1
ATOM 8180 O O . GLY B 1 513 ? -17.578 -29.516 -6.867 1 78.38 513 GLY B O 1
ATOM 8181 N N . ASP B 1 514 ? -17.484 -27.484 -7.75 1 80.62 514 ASP B N 1
ATOM 8182 C CA . ASP B 1 514 ? -17.312 -26.828 -6.461 1 80.62 514 ASP B CA 1
ATOM 8183 C C . ASP B 1 514 ? -18.562 -26.969 -5.598 1 80.62 514 ASP B C 1
ATOM 8185 O O . ASP B 1 514 ? -19.672 -27.172 -6.121 1 80.62 514 ASP B O 1
ATOM 8189 N N . LEU B 1 515 ? -18.266 -26.812 -4.27 1 79.88 515 LEU B N 1
ATOM 8190 C CA . LEU B 1 515 ? -19.375 -27 -3.336 1 79.88 515 LEU B CA 1
ATOM 8191 C C . LEU B 1 515 ? -20.344 -25.828 -3.402 1 79.88 515 LEU B C 1
ATOM 8193 O O . LEU B 1 515 ? -19.938 -24.672 -3.518 1 79.88 515 LEU B O 1
ATOM 8197 N N . ASN B 1 516 ? -21.484 -26.219 -3.436 1 75.06 516 ASN B N 1
ATOM 8198 C CA . ASN B 1 516 ? -22.562 -25.234 -3.436 1 75.06 516 ASN B CA 1
ATOM 8199 C C . ASN B 1 516 ? -23.172 -25.062 -2.047 1 75.06 516 ASN B C 1
ATOM 8201 O O . ASN B 1 516 ? -24.297 -25.516 -1.801 1 75.06 516 ASN B O 1
ATOM 8205 N N . TYR B 1 517 ? -22.328 -24.656 -1.053 1 68.06 517 TYR B N 1
ATOM 8206 C CA . TYR B 1 517 ? -22.875 -24.469 0.286 1 68.06 517 TYR B CA 1
ATOM 8207 C C . TYR B 1 517 ? -23.656 -23.172 0.377 1 68.06 517 TYR B C 1
ATOM 8209 O O . TYR B 1 517 ? -23.172 -22.109 -0.028 1 68.06 517 TYR B O 1
ATOM 8217 N N . ARG B 1 518 ? -24.828 -23.219 0.343 1 53.78 518 ARG B N 1
ATOM 8218 C CA . ARG B 1 518 ? -25.594 -22.031 0.713 1 53.78 518 ARG B CA 1
ATOM 8219 C C . ARG B 1 518 ? -25.547 -21.797 2.221 1 53.78 518 ARG B C 1
ATOM 8221 O O . ARG B 1 518 ? -25.906 -22.688 3 1 53.78 518 ARG B O 1
ATOM 8228 N N . PRO B 1 519 ? -24.531 -20.828 2.682 1 45.59 519 PRO B N 1
ATOM 8229 C CA . PRO B 1 519 ? -24.609 -20.672 4.137 1 45.59 519 PRO B CA 1
ATOM 8230 C C . PRO B 1 519 ? -26.031 -20.594 4.66 1 45.59 519 PRO B C 1
ATOM 8232 O O . PRO B 1 519 ? -26.922 -20.109 3.957 1 45.59 519 PRO B O 1
ATOM 8235 N N . SER B 1 520 ? -26.359 -21.531 5.453 1 37.91 520 SER B N 1
ATOM 8236 C CA . SER B 1 520 ? -27.594 -21.203 6.172 1 37.91 520 SER B CA 1
ATOM 8237 C C . SER B 1 520 ? -27.625 -19.734 6.57 1 37.91 520 SER B C 1
ATOM 8239 O O . SER B 1 520 ? -26.578 -19.109 6.754 1 37.91 520 SER B O 1
ATOM 8241 N N . SER B 1 521 ? -28.672 -19 6.129 1 34.38 521 SER B N 1
ATOM 8242 C CA . SER B 1 521 ? -28.875 -17.641 6.602 1 34.38 521 SER B CA 1
ATOM 8243 C C . SER B 1 521 ? -28.25 -17.438 7.977 1 34.38 521 SER B C 1
ATOM 8245 O O . SER B 1 521 ? -28.703 -18.016 8.969 1 34.38 521 SER B O 1
ATOM 8247 N N . ASN B 1 522 ? -27.062 -17.562 8.133 1 32.5 522 ASN B N 1
ATOM 8248 C CA . ASN B 1 522 ? -26.656 -17.156 9.477 1 32.5 522 ASN B CA 1
ATOM 8249 C C . ASN B 1 522 ? -27.297 -15.836 9.883 1 32.5 522 ASN B C 1
ATOM 8251 O O . ASN B 1 522 ? -26.875 -14.773 9.43 1 32.5 522 ASN B O 1
ATOM 8255 N N . SER B 1 523 ? -28.594 -15.836 9.945 1 30.86 523 SER B N 1
ATOM 8256 C CA . SER B 1 523 ? -29.109 -14.711 10.711 1 30.86 523 SER B CA 1
ATOM 8257 C C . SER B 1 523 ? -28.266 -14.438 11.945 1 30.86 523 SER B C 1
ATOM 8259 O O . SER B 1 523 ? -28.109 -15.305 12.812 1 30.86 523 SER B O 1
ATOM 8261 N N . TRP B 1 524 ? -27.312 -13.758 11.805 1 30.44 524 TRP B N 1
ATOM 8262 C CA . TRP B 1 524 ? -26.75 -13.227 13.039 1 30.44 524 TRP B CA 1
ATOM 8263 C C . TRP B 1 524 ? -27.844 -12.945 14.062 1 30.44 524 TRP B C 1
ATOM 8265 O O . TRP B 1 524 ? -28.875 -12.352 13.734 1 30.44 524 TRP B O 1
ATOM 8275 N N . PRO B 1 525 ? -27.875 -13.742 15.062 1 30.78 525 PRO B N 1
ATOM 8276 C CA . PRO B 1 525 ? -28.828 -13.219 16.062 1 30.78 525 PRO B CA 1
ATOM 8277 C C . PRO B 1 525 ? -28.594 -11.734 16.359 1 30.78 525 PRO B C 1
ATOM 8279 O O . PRO B 1 525 ? -27.453 -11.305 16.531 1 30.78 525 PRO B O 1
ATOM 8282 N N . VAL B 1 526 ? -29.344 -10.898 15.695 1 30.83 526 VAL B N 1
ATOM 8283 C CA . VAL B 1 526 ? -29.375 -9.523 16.172 1 30.83 526 VAL B CA 1
ATOM 8284 C C . VAL B 1 526 ? -29.422 -9.508 17.703 1 30.83 526 VAL B C 1
ATOM 8286 O O . VAL B 1 526 ? -30.359 -10.023 18.312 1 30.83 526 VAL B O 1
ATOM 8289 N N . PHE B 1 527 ? -28.344 -9.633 18.297 1 27.75 527 PHE B N 1
ATOM 8290 C CA . PHE B 1 527 ? -28.359 -9.453 19.734 1 27.75 527 PHE B CA 1
ATOM 8291 C C . PHE B 1 527 ? -28.984 -8.109 20.109 1 27.75 527 PHE B C 1
ATOM 8293 O O . PHE B 1 527 ? -28.719 -7.094 19.469 1 27.75 527 PHE B O 1
ATOM 8300 N N . SER B 1 528 ? -30.234 -8.164 20.469 1 26.58 528 SER B N 1
ATOM 8301 C CA . SER B 1 528 ? -30.812 -7.016 21.156 1 26.58 528 SER B CA 1
ATOM 8302 C C . SER B 1 528 ? -29.938 -6.566 22.312 1 26.58 528 SER B C 1
ATOM 8304 O O . SER B 1 528 ? -29.406 -7.395 23.062 1 26.58 528 SER B O 1
ATOM 8306 N N . PRO B 1 529 ? -29.453 -5.344 22.203 1 25 529 PRO B N 1
ATOM 8307 C CA . PRO B 1 529 ? -28.734 -4.789 23.344 1 25 529 PRO B CA 1
ATOM 8308 C C . PRO B 1 529 ? -29.391 -5.133 24.688 1 25 529 PRO B C 1
ATOM 8310 O O . PRO B 1 529 ? -28.922 -4.695 25.734 1 25 529 PRO B O 1
ATOM 8313 N N . VAL B 1 530 ? -30.641 -5.602 24.781 1 25 530 VAL B N 1
ATOM 8314 C CA . VAL B 1 530 ? -31.188 -5.672 26.125 1 25 530 VAL B CA 1
ATOM 8315 C C . VAL B 1 530 ? -30.406 -6.699 26.953 1 25 530 VAL B C 1
ATOM 8317 O O . VAL B 1 530 ? -30.547 -6.754 28.172 1 25 530 VAL B O 1
ATOM 8320 N N . GLU B 1 531 ? -29.875 -7.754 26.188 1 25.39 531 GLU B N 1
ATOM 8321 C CA . GLU B 1 531 ? -29.406 -8.75 27.156 1 25.39 531 GLU B CA 1
ATOM 8322 C C . GLU B 1 531 ? -28 -8.43 27.641 1 25.39 531 GLU B C 1
ATOM 8324 O O . GLU B 1 531 ? -27.406 -9.211 28.391 1 25.39 531 GLU B O 1
ATOM 8329 N N . LEU B 1 532 ? -27.344 -7.344 27.078 1 21.34 532 LEU B N 1
ATOM 8330 C CA . LEU B 1 532 ? -26.25 -7.012 27.969 1 21.34 532 LEU B CA 1
ATOM 8331 C C . LEU B 1 532 ? -26.719 -6.082 29.078 1 21.34 532 LEU B C 1
ATOM 8333 O O . LEU B 1 532 ? -27.516 -5.18 28.844 1 21.34 532 LEU B O 1
#